Protein AF-A0A1C7MN86-F1 (afdb_monomer)

Organism: Grifola frondosa (NCBI:txid5627)

Structure (mmCIF, N/CA/C/O backbone):
data_AF-A0A1C7MN86-F1
#
_entry.id   AF-A0A1C7MN86-F1
#
loop_
_atom_site.group_PDB
_atom_site.id
_atom_site.type_symbol
_atom_site.label_atom_id
_atom_site.label_alt_id
_atom_site.label_comp_id
_atom_site.label_asym_id
_atom_site.label_entity_id
_atom_site.label_seq_id
_atom_site.pdbx_PDB_ins_code
_atom_site.Cartn_x
_atom_site.Cartn_y
_atom_site.Cartn_z
_atom_site.occupancy
_atom_site.B_iso_or_equiv
_atom_site.auth_seq_id
_atom_site.auth_comp_id
_atom_site.auth_asym_id
_atom_site.auth_atom_id
_atom_site.pdbx_PDB_model_num
ATOM 1 N N . MET A 1 1 ? 35.300 13.702 31.125 1.00 38.28 1 MET A N 1
ATOM 2 C CA . MET A 1 1 ? 36.689 13.244 31.371 1.00 38.28 1 MET A CA 1
ATOM 3 C C . MET A 1 1 ? 37.033 11.956 30.585 1.00 38.28 1 MET A C 1
ATOM 5 O O . MET A 1 1 ? 37.644 11.058 31.136 1.00 38.28 1 MET A O 1
ATOM 9 N N . LYS A 1 2 ? 36.654 11.835 29.297 1.00 46.47 2 LYS A N 1
ATOM 10 C CA . LYS A 1 2 ? 36.982 10.674 28.429 1.00 46.47 2 LYS A CA 1
ATOM 11 C C . LYS A 1 2 ? 37.126 11.098 26.952 1.00 46.47 2 LYS A C 1
ATOM 13 O O . LYS A 1 2 ? 36.452 10.560 26.087 1.00 46.47 2 LYS A O 1
ATOM 18 N N . ARG A 1 3 ? 37.905 12.152 26.672 1.00 46.62 3 ARG A N 1
ATOM 19 C CA . ARG A 1 3 ? 38.047 12.719 25.309 1.00 46.62 3 ARG A CA 1
ATOM 20 C C . ARG A 1 3 ? 39.247 12.147 24.528 1.00 46.62 3 ARG A C 1
ATOM 22 O O . ARG A 1 3 ? 39.186 12.119 23.309 1.00 46.62 3 ARG A O 1
ATOM 29 N N . ASN A 1 4 ? 40.270 11.627 25.220 1.00 52.91 4 ASN A N 1
ATOM 30 C CA . ASN A 1 4 ? 41.576 11.298 24.620 1.00 52.91 4 ASN A CA 1
ATOM 31 C C . ASN A 1 4 ? 41.920 9.799 24.547 1.00 52.91 4 ASN A C 1
ATOM 33 O O . ASN A 1 4 ? 42.971 9.458 24.022 1.00 52.91 4 ASN A O 1
ATOM 37 N N . ILE A 1 5 ? 41.032 8.900 24.989 1.00 59.12 5 ILE A N 1
ATOM 38 C CA . ILE A 1 5 ? 41.297 7.446 25.033 1.00 59.12 5 ILE A CA 1
ATOM 39 C C . ILE A 1 5 ? 41.798 6.883 23.681 1.00 59.12 5 ILE A C 1
ATOM 41 O O . ILE A 1 5 ? 42.764 6.127 23.689 1.00 59.12 5 ILE A O 1
ATOM 45 N N . PRO A 1 6 ? 41.239 7.264 22.510 1.00 55.28 6 PRO A N 1
ATOM 46 C CA . PRO A 1 6 ? 41.733 6.759 21.226 1.00 55.28 6 PRO A CA 1
ATOM 47 C C . PRO A 1 6 ? 43.134 7.275 20.864 1.00 55.28 6 PRO A C 1
ATOM 49 O O . PRO A 1 6 ? 43.928 6.537 20.294 1.00 55.28 6 PRO A O 1
ATOM 52 N N . LEU A 1 7 ? 43.450 8.528 21.209 1.00 61.56 7 LEU A N 1
ATOM 53 C CA . LEU A 1 7 ? 44.761 9.136 20.949 1.00 61.56 7 LEU A CA 1
ATOM 54 C C . LEU A 1 7 ? 45.845 8.526 21.846 1.00 61.56 7 LEU A C 1
ATOM 56 O O . LEU A 1 7 ? 46.952 8.281 21.374 1.00 61.56 7 LEU A O 1
ATOM 60 N N . ASP A 1 8 ? 45.504 8.215 23.097 1.00 61.66 8 ASP A N 1
ATOM 61 C CA . ASP A 1 8 ? 46.405 7.543 24.036 1.00 61.66 8 ASP A CA 1
ATOM 62 C C . ASP A 1 8 ? 46.703 6.097 23.589 1.00 61.66 8 ASP A C 1
ATOM 64 O O . ASP A 1 8 ? 47.846 5.645 23.664 1.00 61.66 8 ASP A O 1
ATOM 68 N N . ILE A 1 9 ? 45.707 5.391 23.035 1.00 63.12 9 ILE A N 1
ATOM 69 C CA . ILE A 1 9 ? 45.884 4.051 22.448 1.00 63.12 9 ILE A CA 1
ATOM 70 C C . ILE A 1 9 ? 46.788 4.111 21.206 1.00 63.12 9 ILE A C 1
ATOM 72 O O . ILE A 1 9 ? 47.735 3.330 21.109 1.00 63.12 9 ILE A O 1
ATOM 76 N N . ILE A 1 10 ? 46.564 5.068 20.297 1.00 63.88 10 ILE A N 1
ATOM 77 C CA . ILE A 1 10 ? 47.395 5.264 19.093 1.00 63.88 10 ILE A CA 1
ATOM 78 C C . ILE A 1 10 ? 48.851 5.578 19.470 1.00 63.88 10 ILE A C 1
ATOM 80 O O . ILE A 1 10 ? 49.771 5.003 18.887 1.00 63.88 10 ILE A O 1
ATOM 84 N N . ALA A 1 11 ? 49.067 6.428 20.482 1.00 63.31 11 ALA A N 1
ATOM 85 C CA . ALA A 1 11 ? 50.399 6.748 20.989 1.00 63.31 11 ALA A CA 1
ATOM 86 C C . ALA A 1 11 ? 51.089 5.532 21.637 1.00 63.31 11 ALA A C 1
ATOM 88 O O . ALA A 1 11 ? 52.288 5.335 21.447 1.00 63.31 11 ALA A O 1
ATOM 89 N N . SER A 1 12 ? 50.340 4.689 22.357 1.00 65.31 12 SER A N 1
ATOM 90 C CA . SER A 1 12 ? 50.879 3.480 22.999 1.00 65.31 12 SER A CA 1
ATOM 91 C C . SER A 1 12 ? 51.276 2.374 22.012 1.00 65.31 12 SER A C 1
ATOM 93 O O . SER A 1 12 ? 52.177 1.590 22.300 1.00 65.31 12 SER A O 1
ATOM 95 N N . LEU A 1 13 ? 50.638 2.333 20.838 1.00 66.25 13 LEU A N 1
ATOM 96 C CA . LEU A 1 13 ? 50.873 1.331 19.793 1.00 66.25 13 LEU A CA 1
ATOM 97 C C . LEU A 1 13 ? 51.941 1.756 18.768 1.00 66.25 13 LEU A C 1
ATOM 99 O O . LEU A 1 13 ? 52.182 1.024 17.812 1.00 66.25 13 LEU A O 1
ATOM 103 N N . ALA A 1 14 ? 52.582 2.918 18.957 1.00 63.25 14 ALA A N 1
ATOM 104 C CA . ALA A 1 14 ? 53.589 3.482 18.047 1.00 63.25 14 ALA A CA 1
ATOM 105 C C . ALA A 1 14 ? 53.114 3.608 16.579 1.00 63.25 14 ALA A C 1
ATOM 107 O O . ALA A 1 14 ? 53.903 3.500 15.640 1.00 63.25 14 ALA A O 1
ATOM 108 N N . ILE A 1 15 ? 51.816 3.846 16.382 1.00 70.56 15 ILE A N 1
ATOM 109 C CA . ILE A 1 15 ? 51.184 4.054 15.072 1.00 70.56 15 ILE A CA 1
ATOM 110 C C . ILE A 1 15 ? 51.338 5.543 14.673 1.00 70.56 15 ILE A C 1
ATOM 112 O O . ILE A 1 15 ? 51.331 6.402 15.562 1.00 70.56 15 ILE A O 1
ATOM 116 N N . PRO A 1 16 ? 51.462 5.897 13.372 1.00 66.06 16 PRO A N 1
ATOM 117 C CA . PRO A 1 16 ? 51.519 7.291 12.926 1.00 66.06 16 PRO A CA 1
ATOM 118 C C . PRO A 1 16 ? 50.356 8.126 13.476 1.00 66.06 16 PRO A C 1
ATOM 120 O O . PRO A 1 16 ? 49.197 7.723 13.398 1.00 66.06 16 PRO A O 1
ATOM 123 N N . THR A 1 17 ? 50.649 9.301 14.035 1.00 63.22 17 THR A N 1
ATOM 124 C CA . THR A 1 17 ? 49.629 10.185 14.612 1.00 63.22 17 THR A CA 1
ATOM 125 C C . THR A 1 17 ? 49.009 11.083 13.545 1.00 63.22 17 THR A C 1
ATOM 127 O O . THR A 1 17 ? 49.691 11.660 12.696 1.00 63.22 17 THR A O 1
ATOM 130 N N . SER A 1 18 ? 47.683 11.218 13.579 1.00 64.75 18 SER A N 1
ATOM 131 C CA . SER A 1 18 ? 46.963 12.112 12.671 1.00 64.75 18 SER A CA 1
ATOM 132 C C . SER A 1 18 ? 47.306 13.566 12.974 1.00 64.75 18 SER A C 1
ATOM 134 O O . SER A 1 18 ? 47.293 13.968 14.139 1.00 64.75 18 SER A O 1
ATOM 136 N N . TYR A 1 19 ? 47.535 14.383 11.948 1.00 64.94 19 TYR A N 1
ATOM 137 C CA . TYR A 1 19 ? 47.820 15.806 12.151 1.00 64.94 19 TYR A CA 1
ATOM 138 C C . TYR A 1 19 ? 46.551 16.628 12.441 1.00 64.94 19 TYR A C 1
ATOM 140 O O . TYR A 1 19 ? 46.652 17.747 12.939 1.00 64.94 19 TYR A O 1
ATOM 148 N N . ALA A 1 20 ? 45.365 16.085 12.141 1.00 56.50 20 ALA A N 1
ATOM 149 C CA . ALA A 1 20 ? 44.072 16.640 12.535 1.00 56.50 20 ALA A CA 1
ATOM 150 C C . ALA A 1 20 ? 43.094 15.504 12.869 1.00 56.50 20 ALA A C 1
ATOM 152 O O . ALA A 1 20 ? 42.980 14.552 12.098 1.00 56.50 20 ALA A O 1
ATOM 153 N N . PHE A 1 21 ? 42.397 15.611 14.004 1.00 62.12 21 PHE A N 1
ATOM 154 C CA . PHE A 1 21 ? 41.472 14.591 14.507 1.00 62.12 21 PHE A CA 1
ATOM 155 C C . PHE A 1 21 ? 40.157 15.250 14.945 1.00 62.12 21 PHE A C 1
ATOM 157 O O . PHE A 1 21 ? 40.144 16.040 15.890 1.00 62.12 21 PHE A O 1
ATOM 164 N N . ASN A 1 22 ? 39.056 14.953 14.251 1.00 56.69 22 ASN A N 1
ATOM 165 C CA . ASN A 1 22 ? 37.746 15.573 14.473 1.00 56.69 22 ASN A CA 1
ATOM 166 C C . ASN A 1 22 ? 36.737 14.576 15.058 1.00 56.69 22 ASN A C 1
ATOM 168 O O . ASN A 1 22 ? 36.563 13.474 14.539 1.00 56.69 22 ASN A O 1
ATOM 172 N N . HIS A 1 23 ? 36.020 14.990 16.106 1.00 57.91 23 HIS A N 1
ATOM 173 C CA . HIS A 1 23 ? 34.978 14.194 16.762 1.00 57.91 23 HIS A CA 1
ATOM 174 C C . HIS A 1 23 ? 33.578 14.590 16.275 1.00 57.91 23 HIS A C 1
ATOM 176 O O . HIS A 1 23 ? 33.251 15.776 16.265 1.00 57.91 23 HIS A O 1
ATOM 182 N N . HIS A 1 24 ? 32.726 13.613 15.953 1.00 49.97 24 HIS A N 1
ATOM 183 C CA . HIS A 1 24 ? 31.319 13.858 15.625 1.00 49.97 24 HIS A CA 1
ATOM 184 C C . HIS A 1 24 ? 30.425 13.583 16.846 1.00 49.97 24 HIS A C 1
ATOM 186 O O . HIS A 1 24 ? 30.365 12.455 17.344 1.00 49.97 24 HIS A O 1
ATOM 192 N N . LEU A 1 25 ? 29.737 14.617 17.335 1.00 52.88 25 LEU A N 1
ATOM 193 C CA . LEU A 1 25 ? 28.843 14.561 18.500 1.00 52.88 25 LEU A CA 1
ATOM 194 C C . LEU A 1 25 ? 27.390 14.811 18.068 1.00 52.88 25 LEU A C 1
ATOM 196 O O . LEU A 1 25 ? 27.159 15.514 17.083 1.00 52.88 25 LEU A O 1
ATOM 200 N N . ASP A 1 26 ? 26.421 14.242 18.787 1.00 52.19 26 ASP A N 1
ATOM 201 C CA . ASP A 1 26 ? 25.003 14.588 18.629 1.00 52.19 26 ASP A CA 1
ATOM 202 C C . ASP A 1 26 ? 24.590 15.802 19.489 1.00 52.19 26 ASP A C 1
ATOM 204 O O . ASP A 1 26 ? 25.378 16.322 20.281 1.00 52.19 26 ASP A O 1
ATOM 208 N N . GLN A 1 27 ? 23.338 16.255 19.340 1.00 47.81 27 GLN A N 1
ATOM 209 C CA . GLN A 1 27 ? 22.781 17.412 20.063 1.00 47.81 27 GLN A CA 1
ATOM 210 C C . GLN A 1 27 ? 22.713 17.222 21.594 1.00 47.81 27 GLN A C 1
ATOM 212 O O . GLN A 1 27 ? 22.501 18.193 22.316 1.00 47.81 27 GLN A O 1
ATOM 217 N N . SER A 1 28 ? 22.924 16.001 22.096 1.00 44.25 28 SER A N 1
ATOM 218 C CA . SER A 1 28 ? 23.012 15.661 23.523 1.00 44.25 28 SER A CA 1
ATOM 219 C C . SER A 1 28 ? 24.455 15.462 24.018 1.00 44.25 28 SER A C 1
ATOM 221 O O . SER A 1 28 ? 24.675 15.184 25.197 1.00 44.25 28 SER A O 1
ATOM 223 N N . GLY A 1 29 ? 25.454 15.639 23.144 1.00 48.19 29 GLY A N 1
ATOM 224 C CA . GLY A 1 29 ? 26.877 15.564 23.481 1.00 48.19 29 GLY A CA 1
ATOM 225 C C . GLY A 1 29 ? 27.470 14.150 23.501 1.00 48.19 29 GLY A C 1
ATOM 226 O O . GLY A 1 29 ? 28.585 13.985 24.001 1.00 48.19 29 GLY A O 1
ATOM 227 N N . GLN A 1 30 ? 26.780 13.135 22.961 1.00 48.50 30 GLN A N 1
ATOM 228 C CA . GLN A 1 30 ? 27.327 11.777 22.812 1.00 48.50 30 GLN A CA 1
ATOM 229 C C . GLN A 1 30 ? 28.004 11.561 21.448 1.00 48.50 30 GLN A C 1
ATOM 231 O O . GLN A 1 30 ? 27.544 12.051 20.417 1.00 48.50 30 GLN A O 1
ATOM 236 N N . LEU A 1 31 ? 29.117 10.814 21.446 1.00 44.16 31 LEU A N 1
ATOM 237 C CA . LEU A 1 31 ? 29.912 10.494 20.254 1.00 44.16 31 LEU A CA 1
ATOM 238 C C . LEU A 1 31 ? 29.203 9.410 19.428 1.00 44.16 31 LEU A C 1
ATOM 240 O O . LEU A 1 31 ? 29.088 8.276 19.883 1.00 44.16 31 LEU A O 1
ATOM 244 N N . ARG A 1 32 ? 28.714 9.755 18.230 1.00 40.31 32 ARG A N 1
ATOM 245 C CA . ARG A 1 32 ? 27.885 8.853 17.400 1.00 40.31 32 ARG A CA 1
ATOM 246 C C . ARG A 1 32 ? 28.614 8.173 16.236 1.00 40.31 32 ARG A C 1
ATOM 248 O O . ARG A 1 32 ? 27.997 7.362 15.554 1.00 40.31 32 ARG A O 1
ATOM 255 N N . GLY A 1 33 ? 29.889 8.468 15.981 1.00 47.34 33 GLY A N 1
ATOM 256 C CA . GLY A 1 33 ? 30.587 7.894 14.826 1.00 47.34 33 GLY A CA 1
ATOM 257 C C . GLY A 1 33 ? 32.102 8.071 14.827 1.00 47.34 33 GLY A C 1
ATOM 258 O O . GLY A 1 33 ? 32.646 8.842 15.622 1.00 47.34 33 GLY A O 1
ATOM 259 N N . LEU A 1 34 ? 32.755 7.316 13.931 1.00 43.94 34 LEU A N 1
ATOM 260 C CA . LEU A 1 34 ? 34.209 7.243 13.759 1.00 43.94 34 LEU A CA 1
ATOM 261 C C . LEU A 1 34 ? 34.826 8.651 13.625 1.00 43.94 34 LEU A C 1
ATOM 263 O O . LEU A 1 34 ? 34.360 9.436 12.796 1.00 43.94 34 LEU A O 1
ATOM 267 N N . PRO A 1 35 ? 35.856 8.988 14.421 1.00 54.44 35 PRO A N 1
ATOM 268 C CA . PRO A 1 35 ? 36.572 10.249 14.277 1.00 54.44 35 PRO A CA 1
ATOM 269 C C . PRO A 1 35 ? 37.238 10.344 12.900 1.00 54.44 35 PRO A C 1
ATOM 271 O O . PRO A 1 35 ? 37.835 9.373 12.436 1.00 54.44 35 PRO A O 1
ATOM 274 N N . PHE A 1 36 ? 37.186 11.514 12.262 1.00 51.69 36 PHE A N 1
ATOM 275 C CA . PHE A 1 36 ? 37.960 11.754 11.042 1.00 51.69 36 PHE A CA 1
ATOM 276 C C . PHE A 1 36 ? 39.389 12.133 11.421 1.00 51.69 36 PHE A C 1
ATOM 278 O O . PHE A 1 36 ? 39.609 13.152 12.078 1.00 51.69 36 PHE A O 1
ATOM 285 N N . ALA A 1 37 ? 40.340 11.301 11.005 1.00 60.47 37 ALA A N 1
ATOM 286 C CA . ALA A 1 37 ? 41.764 11.449 11.258 1.00 60.47 37 ALA A CA 1
ATOM 287 C C . ALA A 1 37 ? 42.483 11.716 9.930 1.00 60.47 37 ALA A C 1
ATOM 289 O O . ALA A 1 37 ? 42.483 10.862 9.046 1.00 60.47 37 ALA A O 1
ATOM 290 N N . ASN A 1 38 ? 43.079 12.897 9.774 1.00 61.38 38 ASN A N 1
ATOM 291 C CA . ASN A 1 38 ? 43.849 13.235 8.580 1.00 61.38 38 ASN A CA 1
ATOM 292 C C . ASN A 1 38 ? 45.327 12.900 8.798 1.00 61.38 38 ASN A C 1
ATOM 294 O O . ASN A 1 38 ? 45.939 13.340 9.777 1.00 61.38 38 ASN A O 1
ATOM 298 N N . PHE A 1 39 ? 45.909 12.165 7.853 1.00 71.81 39 PHE A N 1
ATOM 299 C CA . PHE A 1 39 ? 47.326 11.805 7.829 1.00 71.81 39 PHE A CA 1
ATOM 300 C C . PHE A 1 39 ? 48.022 12.493 6.654 1.00 71.81 39 PHE A C 1
ATOM 302 O O . PHE A 1 39 ? 47.384 12.871 5.672 1.00 71.81 39 PHE A O 1
ATOM 309 N N . ARG A 1 40 ? 49.334 12.719 6.768 1.00 68.94 40 ARG A N 1
ATOM 310 C CA . ARG A 1 40 ? 50.094 13.452 5.741 1.00 68.94 40 ARG A CA 1
ATOM 311 C C . ARG A 1 40 ? 50.374 12.610 4.496 1.00 68.94 40 ARG A C 1
ATOM 313 O O . ARG A 1 40 ? 50.592 13.181 3.432 1.00 68.94 40 ARG A O 1
ATOM 320 N N . GLN A 1 41 ? 50.379 11.284 4.622 1.00 71.56 41 GLN A N 1
ATOM 321 C CA . GLN A 1 41 ? 50.615 10.350 3.525 1.00 71.56 41 GLN A CA 1
ATOM 322 C C . GLN A 1 41 ? 49.556 9.240 3.522 1.00 71.56 41 GLN A C 1
ATOM 324 O O . GLN A 1 41 ? 49.055 8.833 4.570 1.00 71.56 41 GLN A O 1
ATOM 329 N N . ALA A 1 42 ? 49.223 8.727 2.334 1.00 66.56 42 ALA A N 1
ATOM 330 C CA . ALA A 1 42 ? 48.253 7.639 2.185 1.00 66.56 42 ALA A CA 1
ATOM 331 C C . ALA A 1 42 ? 48.724 6.343 2.878 1.00 66.56 42 ALA A C 1
ATOM 333 O O . ALA A 1 42 ? 47.925 5.675 3.526 1.00 66.56 42 ALA A O 1
ATOM 334 N N . ALA A 1 43 ? 50.031 6.056 2.841 1.00 71.62 43 ALA A N 1
ATOM 335 C CA . ALA A 1 43 ? 50.623 4.882 3.486 1.00 71.62 43 ALA A CA 1
ATOM 336 C C . ALA A 1 43 ? 50.437 4.868 5.016 1.00 71.62 43 ALA A C 1
ATOM 338 O O . ALA A 1 43 ? 50.209 3.811 5.600 1.00 71.62 43 ALA A O 1
ATOM 339 N N . ASP A 1 44 ? 50.467 6.041 5.659 1.00 70.81 44 ASP A N 1
ATOM 340 C CA . ASP A 1 44 ? 50.211 6.166 7.099 1.00 70.81 44 ASP A CA 1
ATOM 341 C C . ASP A 1 44 ? 48.757 5.814 7.428 1.00 70.81 44 ASP A C 1
ATOM 343 O O . ASP A 1 44 ? 48.479 5.181 8.444 1.00 70.81 44 ASP A O 1
ATOM 347 N N . THR A 1 45 ? 47.830 6.183 6.539 1.00 66.94 45 THR A N 1
ATOM 348 C CA . THR A 1 45 ? 46.399 5.889 6.697 1.00 66.94 45 THR A CA 1
ATOM 349 C C . THR A 1 45 ? 46.152 4.386 6.613 1.00 66.94 45 THR A C 1
ATOM 351 O O . THR A 1 45 ? 45.472 3.832 7.473 1.00 66.94 45 THR A O 1
ATOM 354 N N . ASP A 1 46 ? 46.760 3.707 5.637 1.00 64.25 46 ASP A N 1
ATOM 355 C CA . ASP A 1 46 ? 46.633 2.255 5.478 1.00 64.25 46 ASP A CA 1
ATOM 356 C C . ASP A 1 46 ? 47.248 1.489 6.659 1.00 64.25 46 ASP A C 1
ATOM 358 O O . ASP A 1 46 ? 46.655 0.525 7.147 1.00 64.25 46 ASP A O 1
ATOM 362 N N . ALA A 1 47 ? 48.394 1.946 7.178 1.00 68.31 47 ALA A N 1
ATOM 363 C CA . ALA A 1 47 ? 49.031 1.355 8.354 1.00 68.31 47 ALA A CA 1
ATOM 364 C C . ALA A 1 47 ? 48.171 1.507 9.622 1.00 68.31 47 ALA A C 1
ATOM 366 O O . ALA A 1 47 ? 48.025 0.557 10.393 1.00 68.31 47 ALA A O 1
ATOM 367 N N . VAL A 1 48 ? 47.558 2.680 9.820 1.00 66.56 48 VAL A N 1
ATOM 368 C CA . VAL A 1 48 ? 46.652 2.950 10.948 1.00 66.56 48 VAL A CA 1
ATOM 369 C C . VAL A 1 48 ? 45.382 2.104 10.843 1.00 66.56 48 VAL A C 1
ATOM 371 O O . VAL A 1 48 ? 44.967 1.494 11.829 1.00 66.56 48 VAL A O 1
ATOM 374 N N . VAL A 1 49 ? 44.773 2.036 9.656 1.00 64.00 49 VAL A N 1
ATOM 375 C CA . VAL A 1 49 ? 43.558 1.244 9.416 1.00 64.00 49 VAL A CA 1
ATOM 376 C C . VAL A 1 49 ? 43.835 -0.239 9.632 1.00 64.00 49 VAL A C 1
ATOM 378 O O . VAL A 1 49 ? 43.043 -0.900 10.297 1.00 64.00 49 VAL A O 1
ATOM 381 N N . ALA A 1 50 ? 44.961 -0.761 9.143 1.00 66.75 50 ALA A N 1
ATOM 382 C CA . ALA A 1 50 ? 45.340 -2.157 9.343 1.00 66.75 50 ALA A CA 1
ATOM 383 C C . ALA A 1 50 ? 45.578 -2.502 10.824 1.00 66.75 50 ALA A C 1
ATOM 385 O O . ALA A 1 50 ? 45.227 -3.599 11.253 1.00 66.75 50 ALA A O 1
ATOM 386 N N . ALA A 1 51 ? 46.142 -1.575 11.603 1.00 63.00 51 ALA A N 1
ATOM 387 C CA . ALA A 1 51 ? 46.466 -1.798 13.010 1.00 63.00 51 ALA A CA 1
ATOM 388 C C . ALA A 1 51 ? 45.271 -1.615 13.966 1.00 63.00 51 ALA A C 1
ATOM 390 O O . ALA A 1 51 ? 45.217 -2.271 15.004 1.00 63.00 51 ALA A O 1
ATOM 391 N N . LEU A 1 52 ? 44.313 -0.740 13.637 1.00 60.19 52 LEU A N 1
ATOM 392 C CA . LEU A 1 52 ? 43.154 -0.443 14.493 1.00 60.19 52 LEU A CA 1
ATOM 393 C C . LEU A 1 52 ? 41.887 -1.229 14.127 1.00 60.19 52 LEU A C 1
ATOM 395 O O . LEU A 1 52 ? 40.935 -1.239 14.911 1.00 60.19 52 LEU A O 1
ATOM 399 N N . ASN A 1 53 ? 41.840 -1.889 12.964 1.00 50.09 53 ASN A N 1
ATOM 400 C CA . ASN A 1 53 ? 40.671 -2.678 12.577 1.00 50.09 53 ASN A CA 1
ATOM 401 C C . ASN A 1 53 ? 40.457 -3.847 13.553 1.00 50.09 53 ASN A C 1
ATOM 403 O O . ASN A 1 53 ? 41.289 -4.746 13.649 1.00 50.09 53 ASN A O 1
ATOM 407 N N . GLY A 1 54 ? 39.325 -3.846 14.259 1.00 50.31 54 GLY A N 1
ATOM 408 C CA . GLY A 1 54 ? 38.974 -4.880 15.239 1.00 50.31 54 GLY A CA 1
ATOM 409 C C . GLY A 1 54 ? 39.417 -4.607 16.683 1.00 50.31 54 GLY A C 1
ATOM 410 O O . GLY A 1 54 ? 39.198 -5.465 17.534 1.00 50.31 54 GLY A O 1
ATOM 411 N N . PHE A 1 55 ? 39.996 -3.438 16.988 1.00 47.59 55 PHE A N 1
ATOM 412 C CA . PHE A 1 55 ? 40.299 -3.036 18.367 1.00 47.59 55 PHE A CA 1
ATOM 413 C C . PHE A 1 55 ? 39.072 -2.427 19.064 1.00 47.59 55 PHE A C 1
ATOM 415 O O . PHE A 1 55 ? 38.481 -1.461 18.582 1.00 47.59 55 PHE A O 1
ATOM 422 N N . ASP A 1 56 ? 38.705 -2.978 20.222 1.00 47.69 56 ASP A N 1
ATOM 423 C CA . ASP A 1 56 ? 37.556 -2.531 21.011 1.00 47.69 56 ASP A CA 1
ATOM 424 C C . ASP A 1 56 ? 37.958 -1.394 21.969 1.00 47.69 56 ASP A C 1
ATOM 426 O O . ASP A 1 56 ? 38.831 -1.556 22.825 1.00 47.69 56 ASP A O 1
ATOM 430 N N . VAL A 1 57 ? 37.352 -0.213 21.818 1.00 48.59 57 VAL A N 1
ATOM 431 C CA . VAL A 1 57 ? 37.716 1.003 22.583 1.00 48.59 57 VAL A CA 1
ATOM 432 C C . VAL A 1 57 ? 37.042 1.029 23.964 1.00 48.59 57 VAL A C 1
ATOM 434 O O . VAL A 1 57 ? 37.384 1.847 24.821 1.00 48.59 57 VAL A O 1
ATOM 437 N N . TYR A 1 58 ? 36.124 0.099 24.230 1.00 41.31 58 TYR A N 1
ATOM 438 C CA . TYR A 1 58 ? 35.480 -0.052 25.527 1.00 41.31 58 TYR A CA 1
ATOM 439 C C . TYR A 1 58 ? 35.575 -1.503 25.989 1.00 41.31 58 TYR A C 1
ATOM 441 O O . TYR A 1 58 ? 34.739 -2.331 25.655 1.00 41.31 58 TYR A O 1
ATOM 449 N N . GLN A 1 59 ? 36.572 -1.809 26.822 1.00 37.94 59 GLN A N 1
ATOM 450 C CA . GLN A 1 59 ? 36.559 -3.041 27.608 1.00 37.94 59 GLN A CA 1
ATOM 451 C C . GLN A 1 59 ? 35.280 -3.082 28.455 1.00 37.94 59 GLN A C 1
ATOM 453 O O . GLN A 1 59 ? 35.208 -2.396 29.474 1.00 37.94 59 GLN A O 1
ATOM 458 N N . ASN A 1 60 ? 34.277 -3.853 28.026 1.00 27.44 60 ASN A N 1
ATOM 459 C CA . ASN A 1 60 ? 33.358 -4.579 28.900 1.00 27.44 60 ASN A CA 1
ATOM 460 C C . ASN A 1 60 ? 32.476 -5.572 28.120 1.00 27.44 60 ASN A C 1
ATOM 462 O O . ASN A 1 60 ? 31.630 -5.185 27.325 1.00 27.44 60 ASN A O 1
ATOM 466 N N . GLN A 1 61 ? 32.618 -6.836 28.526 1.00 28.69 61 GLN A N 1
ATOM 467 C CA . GLN A 1 61 ? 31.709 -7.978 28.371 1.00 28.69 61 GLN A CA 1
ATOM 468 C C . GLN A 1 61 ? 31.773 -8.837 27.092 1.00 28.69 61 GLN A C 1
ATOM 470 O O . GLN A 1 61 ? 31.460 -8.452 25.974 1.00 28.69 61 GLN A O 1
ATOM 475 N N . GLN A 1 62 ? 32.168 -10.079 27.380 1.00 29.64 62 GLN A N 1
ATOM 476 C CA . GLN A 1 62 ? 32.135 -11.322 26.620 1.00 29.64 62 GLN A CA 1
ATOM 477 C C . GLN A 1 62 ? 30.920 -11.505 25.684 1.00 29.64 62 GLN A C 1
ATOM 479 O O . GLN A 1 62 ? 29.780 -11.313 26.085 1.00 29.64 62 GLN A O 1
ATOM 484 N N . HIS A 1 63 ? 31.204 -12.002 24.473 1.00 32.56 63 HIS A N 1
ATOM 485 C CA . HIS A 1 63 ? 30.369 -12.897 23.652 1.00 32.56 63 HIS A CA 1
ATOM 486 C C . HIS A 1 63 ? 28.843 -12.663 23.620 1.00 32.56 63 HIS A C 1
ATOM 488 O O . HIS A 1 63 ? 28.094 -13.558 23.988 1.00 32.56 63 HIS A O 1
ATOM 494 N N . SER A 1 64 ? 28.376 -11.532 23.075 1.00 35.34 64 SER A N 1
ATOM 495 C CA . SER A 1 64 ? 27.050 -11.422 22.421 1.00 35.34 64 SER A CA 1
ATOM 496 C C . SER A 1 64 ? 26.764 -9.983 21.973 1.00 35.34 64 SER A C 1
ATOM 498 O O . SER A 1 64 ? 26.327 -9.190 22.798 1.00 35.34 64 SER A O 1
ATOM 500 N N . ALA A 1 65 ? 26.964 -9.622 20.695 1.00 32.41 65 ALA A N 1
ATOM 501 C CA . ALA A 1 65 ? 26.409 -8.370 20.147 1.00 32.41 65 ALA A CA 1
ATOM 502 C C . ALA A 1 65 ? 26.461 -8.281 18.605 1.00 32.41 65 ALA A C 1
ATOM 504 O O . ALA A 1 65 ? 27.237 -7.521 18.035 1.00 32.41 65 ALA A O 1
ATOM 505 N N . LEU A 1 66 ? 25.564 -8.984 17.914 1.00 34.06 66 LEU A N 1
ATOM 506 C CA . LEU A 1 66 ? 24.887 -8.385 16.758 1.00 34.06 66 LEU A CA 1
ATOM 507 C C . LEU A 1 66 ? 23.467 -8.099 17.242 1.00 34.06 66 LEU A C 1
ATOM 509 O O . LEU A 1 66 ? 22.674 -9.016 17.436 1.00 34.06 66 LEU A O 1
ATOM 513 N N . GLN A 1 67 ? 23.174 -6.835 17.549 1.00 38.78 67 GLN A N 1
ATOM 514 C CA . GLN A 1 67 ? 21.829 -6.432 17.946 1.00 38.78 67 GLN A CA 1
ATOM 515 C C . GLN A 1 67 ? 20.891 -6.634 16.747 1.00 38.78 67 GLN A C 1
ATOM 517 O O . GLN A 1 67 ? 21.010 -5.964 15.723 1.00 38.78 67 GLN A O 1
ATOM 522 N N . ILE A 1 68 ? 19.946 -7.558 16.912 1.00 42.06 68 ILE A N 1
ATOM 523 C CA . ILE A 1 68 ? 18.926 -8.009 15.950 1.00 42.06 68 ILE A CA 1
ATOM 524 C C . ILE A 1 68 ? 18.235 -6.866 15.154 1.00 42.06 68 ILE A C 1
ATOM 526 O O . ILE A 1 68 ? 18.004 -7.051 13.960 1.00 42.06 68 ILE A O 1
ATOM 530 N N . PRO A 1 69 ? 17.994 -5.647 15.692 1.00 38.03 69 PRO A N 1
ATOM 531 C CA . PRO A 1 69 ? 17.435 -4.536 14.907 1.00 38.03 69 PRO A CA 1
ATOM 532 C C . PRO A 1 69 ? 18.331 -4.010 13.769 1.00 38.03 69 PRO A C 1
ATOM 534 O O . PRO A 1 69 ? 17.841 -3.293 12.898 1.00 38.03 69 PRO A O 1
ATOM 537 N N . GLN A 1 70 ? 19.634 -4.320 13.763 1.00 38.12 70 GLN A N 1
ATOM 538 C CA . GLN A 1 70 ? 20.597 -3.823 12.767 1.00 38.12 70 GLN A CA 1
ATOM 539 C C . GLN A 1 70 ? 20.873 -4.805 11.613 1.00 38.12 70 GLN A C 1
ATOM 541 O O . GLN A 1 70 ? 21.487 -4.413 10.620 1.00 38.12 70 GLN A O 1
ATOM 546 N N . MET A 1 71 ? 20.403 -6.055 11.689 1.00 42.50 71 MET A N 1
ATOM 547 C CA . MET A 1 71 ? 20.587 -7.046 10.616 1.00 42.50 71 MET A CA 1
ATOM 548 C C . MET A 1 71 ? 19.840 -6.702 9.308 1.00 42.50 71 MET A C 1
ATOM 550 O O . MET A 1 71 ? 20.474 -6.745 8.250 1.00 42.50 71 MET A O 1
ATOM 554 N N . PRO A 1 72 ? 18.550 -6.301 9.323 1.00 42.91 72 PRO A N 1
ATOM 555 C CA . PRO A 1 72 ? 17.817 -5.974 8.094 1.00 42.91 72 PRO A CA 1
ATOM 556 C C . PRO A 1 72 ? 18.452 -4.842 7.249 1.00 42.91 72 PRO A C 1
ATOM 558 O O . PRO A 1 72 ? 18.646 -5.035 6.042 1.00 42.91 72 PRO A O 1
ATOM 561 N N . PRO A 1 73 ? 18.867 -3.686 7.822 1.00 43.53 73 PRO A N 1
ATOM 562 C CA . PRO A 1 73 ? 19.466 -2.609 7.032 1.00 43.53 73 PRO A CA 1
ATOM 563 C C . PRO A 1 73 ? 20.874 -2.928 6.499 1.00 43.53 73 PRO A C 1
ATOM 565 O O . PRO A 1 73 ? 21.276 -2.324 5.507 1.00 43.53 73 PRO A O 1
ATOM 568 N N . MET A 1 74 ? 21.614 -3.884 7.082 1.00 47.75 74 MET A N 1
ATOM 569 C CA . MET A 1 74 ? 22.908 -4.335 6.537 1.00 47.75 74 MET A CA 1
ATOM 570 C C . MET A 1 74 ? 22.773 -5.372 5.411 1.00 47.75 74 MET A C 1
ATOM 572 O O . MET A 1 74 ? 23.647 -5.457 4.548 1.00 47.75 74 MET A O 1
ATOM 576 N N . LEU A 1 75 ? 21.680 -6.138 5.366 1.00 50.00 75 LEU A N 1
ATOM 577 C CA . LEU A 1 75 ? 21.442 -7.175 4.351 1.00 50.00 75 LEU A CA 1
ATOM 578 C C . LEU A 1 75 ? 20.754 -6.631 3.085 1.00 50.00 75 LEU A C 1
ATOM 580 O O . LEU A 1 75 ? 21.001 -7.120 1.982 1.00 50.00 75 LEU A O 1
ATOM 584 N N . THR A 1 76 ? 19.981 -5.547 3.203 1.00 51.72 76 THR A N 1
ATOM 585 C CA . THR A 1 76 ? 19.310 -4.898 2.057 1.00 51.72 76 THR A CA 1
ATOM 586 C C . THR A 1 76 ? 20.283 -4.423 0.949 1.00 51.72 76 THR A C 1
ATOM 588 O O . THR A 1 76 ? 19.992 -4.622 -0.235 1.00 51.72 76 THR A O 1
ATOM 591 N N . PRO A 1 77 ? 21.463 -3.840 1.261 1.00 50.56 77 PRO A N 1
ATOM 592 C CA . PRO A 1 77 ? 22.481 -3.507 0.260 1.00 50.56 77 PRO A CA 1
ATOM 593 C C . PRO A 1 77 ? 23.027 -4.731 -0.483 1.00 50.56 77 PRO A C 1
ATOM 595 O O . PRO A 1 77 ? 23.251 -4.654 -1.690 1.00 50.56 77 PRO A O 1
ATOM 598 N N . HIS A 1 78 ? 23.185 -5.871 0.202 1.00 52.72 78 HIS A N 1
ATOM 599 C CA . HIS A 1 78 ? 23.679 -7.108 -0.410 1.00 52.72 78 HIS A CA 1
ATOM 600 C C . HIS A 1 78 ? 22.729 -7.597 -1.512 1.00 52.72 78 HIS A C 1
ATOM 602 O O . HIS A 1 78 ? 23.194 -8.016 -2.566 1.00 52.72 78 HIS A O 1
ATOM 608 N N . LEU A 1 79 ? 21.409 -7.451 -1.337 1.00 51.81 79 LEU A N 1
ATOM 609 C CA . LEU A 1 79 ? 20.417 -7.787 -2.370 1.00 51.81 79 LEU A CA 1
ATOM 610 C C . LEU A 1 79 ? 20.575 -6.937 -3.644 1.00 51.81 79 LEU A C 1
ATOM 612 O O . LEU A 1 79 ? 20.442 -7.466 -4.745 1.00 51.81 79 LEU A O 1
ATOM 616 N N . ARG A 1 80 ? 20.895 -5.640 -3.512 1.00 59.84 80 ARG A N 1
ATOM 617 C CA . ARG A 1 80 ? 21.128 -4.741 -4.663 1.00 59.84 80 ARG A CA 1
ATOM 618 C C . ARG A 1 80 ? 22.448 -5.036 -5.370 1.00 59.84 80 ARG A C 1
ATOM 620 O O . ARG A 1 80 ? 22.504 -5.005 -6.594 1.00 59.84 80 ARG A O 1
ATOM 627 N N . VAL A 1 81 ? 23.497 -5.336 -4.606 1.00 62.34 81 VAL A N 1
ATOM 628 C CA . VAL A 1 81 ? 24.814 -5.694 -5.152 1.00 62.34 81 VAL A CA 1
ATOM 629 C C . VAL A 1 81 ? 24.742 -7.025 -5.904 1.00 62.34 81 VAL A C 1
ATOM 631 O O . VAL A 1 81 ? 25.237 -7.117 -7.021 1.00 62.34 81 VAL A O 1
ATOM 634 N N . LEU A 1 82 ? 24.062 -8.028 -5.344 1.00 63.00 82 LEU A N 1
ATOM 635 C CA . LEU A 1 82 ? 23.890 -9.338 -5.977 1.00 63.00 82 LEU A CA 1
ATOM 636 C C . LEU A 1 82 ? 23.079 -9.271 -7.276 1.00 63.00 82 LEU A C 1
ATOM 638 O O . LEU A 1 82 ? 23.397 -9.994 -8.211 1.00 63.00 82 LEU A O 1
ATOM 642 N N . TYR A 1 83 ? 22.080 -8.386 -7.356 1.00 63.03 83 TYR A N 1
ATOM 643 C CA . TYR A 1 83 ? 21.318 -8.171 -8.590 1.00 63.03 83 TYR A CA 1
ATOM 644 C C . TYR A 1 83 ? 22.173 -7.568 -9.717 1.00 63.03 83 TYR A C 1
ATOM 646 O O . TYR A 1 83 ? 21.975 -7.893 -10.880 1.00 63.03 83 TYR A O 1
ATOM 654 N N . ASN A 1 84 ? 23.140 -6.710 -9.379 1.00 69.56 84 ASN A N 1
ATOM 655 C CA . ASN A 1 84 ? 23.978 -6.028 -10.369 1.00 69.56 84 ASN A CA 1
ATOM 656 C C . ASN A 1 84 ? 25.197 -6.849 -10.825 1.00 69.56 84 ASN A C 1
ATOM 658 O O . ASN A 1 84 ? 25.775 -6.531 -11.861 1.00 69.56 84 ASN A O 1
ATOM 662 N N . LEU A 1 85 ? 25.634 -7.842 -10.042 1.00 70.75 85 LEU A N 1
ATOM 663 C CA . LEU A 1 85 ? 26.862 -8.603 -10.309 1.00 70.75 85 LEU A CA 1
ATOM 664 C C . LEU A 1 85 ? 26.655 -9.858 -11.175 1.00 70.75 85 LEU A C 1
ATOM 666 O O . LEU A 1 85 ? 27.640 -10.338 -11.728 1.00 70.75 85 LEU A O 1
ATOM 670 N N . ASP A 1 86 ? 25.424 -10.368 -11.289 1.00 73.69 86 ASP A N 1
ATOM 671 C CA . ASP A 1 86 ? 25.022 -11.521 -12.120 1.00 73.69 86 ASP A CA 1
ATOM 672 C C . ASP A 1 86 ? 26.068 -12.670 -12.124 1.00 73.69 86 ASP A C 1
ATOM 674 O O . ASP A 1 86 ? 26.344 -13.259 -11.071 1.00 73.69 86 ASP A O 1
ATOM 678 N N . ASP A 1 87 ? 26.741 -12.926 -13.252 1.00 72.75 87 ASP A N 1
ATOM 679 C CA . ASP A 1 87 ? 27.740 -13.996 -13.420 1.00 72.75 87 ASP A CA 1
ATOM 680 C C . ASP A 1 87 ? 28.987 -13.875 -12.511 1.00 72.75 87 ASP A C 1
ATOM 682 O O . ASP A 1 87 ? 29.644 -14.875 -12.198 1.00 72.75 87 ASP A O 1
ATOM 686 N N . LEU A 1 88 ? 29.334 -12.672 -12.032 1.00 78.19 88 LEU A N 1
ATOM 687 C CA . LEU A 1 88 ? 30.532 -12.435 -11.204 1.00 78.19 88 LEU A CA 1
ATOM 688 C C . LEU A 1 88 ? 30.409 -13.021 -9.786 1.00 78.19 88 LEU A C 1
ATOM 690 O O . LEU A 1 88 ? 31.405 -13.120 -9.063 1.00 78.19 88 LEU A O 1
ATOM 694 N N . VAL A 1 89 ? 29.206 -13.430 -9.371 1.00 79.88 89 VAL A N 1
ATOM 695 C CA . VAL A 1 89 ? 28.943 -13.977 -8.030 1.00 79.88 89 VAL A CA 1
ATOM 696 C C . VAL A 1 89 ? 29.484 -15.407 -7.875 1.00 79.88 89 VAL A C 1
ATOM 698 O O . VAL A 1 89 ? 29.754 -15.840 -6.751 1.00 79.88 89 VAL A O 1
ATOM 701 N N . GLY A 1 90 ? 29.716 -16.132 -8.977 1.00 77.88 90 GLY A N 1
ATOM 702 C CA . GLY A 1 90 ? 30.078 -17.557 -9.005 1.00 77.88 90 GLY A CA 1
ATOM 703 C C . GLY A 1 90 ? 31.128 -18.003 -7.968 1.00 77.88 90 GLY A C 1
ATOM 704 O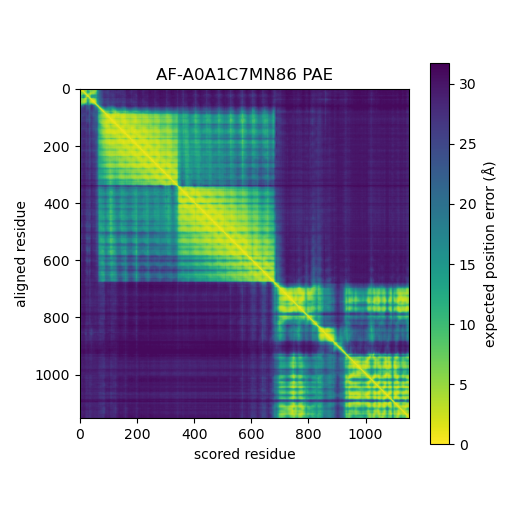 O . GLY A 1 90 ? 30.831 -18.885 -7.154 1.00 77.88 90 GLY A O 1
ATOM 705 N N . PRO A 1 91 ? 32.333 -17.404 -7.910 1.00 83.69 91 PRO A N 1
ATOM 706 C CA . PRO A 1 91 ? 33.382 -17.804 -6.961 1.00 83.69 91 PRO A CA 1
ATOM 707 C C . PRO A 1 91 ? 33.025 -17.577 -5.483 1.00 83.69 91 PRO A C 1
ATOM 709 O O . PRO A 1 91 ? 33.605 -18.204 -4.593 1.00 83.69 91 PRO A O 1
ATOM 712 N N . TYR A 1 92 ? 32.078 -16.680 -5.202 1.00 85.00 92 TYR A N 1
ATOM 713 C CA . TYR A 1 92 ? 31.716 -16.259 -3.849 1.00 85.00 92 TYR A CA 1
ATOM 714 C C . TYR A 1 92 ? 30.492 -16.992 -3.295 1.00 85.00 92 TYR A C 1
ATOM 716 O O . TYR A 1 92 ? 30.279 -16.952 -2.084 1.00 85.00 92 TYR A O 1
ATOM 724 N N . VAL A 1 93 ? 29.736 -17.717 -4.130 1.00 85.50 93 VAL A N 1
ATOM 725 C CA . VAL A 1 93 ? 28.500 -18.422 -3.738 1.00 85.50 93 VAL A CA 1
ATOM 726 C C . VAL A 1 93 ? 28.690 -19.277 -2.485 1.00 85.50 93 VAL A C 1
ATOM 728 O O . VAL A 1 93 ? 27.907 -19.154 -1.548 1.00 85.50 93 VAL A O 1
ATOM 731 N N . ARG A 1 94 ? 29.764 -20.078 -2.401 1.00 87.81 94 ARG A N 1
ATOM 732 C CA . ARG A 1 94 ? 30.046 -20.898 -1.207 1.00 87.81 94 ARG A CA 1
ATOM 733 C C . ARG A 1 94 ? 30.205 -20.045 0.055 1.00 87.81 94 ARG A C 1
ATOM 735 O O . ARG A 1 94 ? 29.649 -20.384 1.093 1.00 87.81 94 ARG A O 1
ATOM 742 N N . LYS A 1 95 ? 30.954 -18.942 -0.028 1.00 86.06 95 LYS A N 1
ATOM 743 C CA . LYS A 1 95 ? 31.196 -18.055 1.121 1.00 86.06 95 LYS A CA 1
ATOM 744 C C . LYS A 1 95 ? 29.902 -17.400 1.588 1.00 86.06 95 LYS A C 1
ATOM 746 O O . LYS A 1 95 ? 29.671 -17.317 2.787 1.00 86.06 95 LYS A O 1
ATOM 751 N N . VAL A 1 96 ? 29.055 -16.979 0.649 1.00 86.00 96 VAL A N 1
ATOM 752 C CA . VAL A 1 96 ? 27.773 -16.358 0.990 1.00 86.00 96 VAL A CA 1
ATOM 753 C C . VAL A 1 96 ? 26.808 -17.383 1.584 1.00 86.00 96 VAL A C 1
ATOM 755 O O . VAL A 1 96 ? 26.200 -17.105 2.612 1.00 86.00 96 VAL A O 1
ATOM 758 N N . LEU A 1 97 ? 26.712 -18.588 1.014 1.00 87.31 97 LEU A N 1
ATOM 759 C CA . LEU A 1 97 ? 25.848 -19.644 1.550 1.00 87.31 97 LEU A CA 1
ATOM 760 C C . LEU A 1 97 ? 26.208 -20.009 2.992 1.00 87.31 97 LEU A C 1
ATOM 762 O O . LEU A 1 97 ? 25.317 -20.046 3.827 1.00 87.31 97 LEU A O 1
ATOM 766 N N . VAL A 1 98 ? 27.492 -20.170 3.324 1.00 87.19 98 VAL A N 1
ATOM 767 C CA . VAL A 1 98 ? 27.919 -20.494 4.701 1.00 87.19 98 VAL A CA 1
ATOM 768 C C . VAL A 1 98 ? 27.481 -19.429 5.720 1.00 87.19 98 VAL A C 1
ATOM 770 O O . VAL A 1 98 ? 27.175 -19.766 6.860 1.00 87.19 98 VAL A O 1
ATOM 773 N N . VAL A 1 99 ? 27.412 -18.156 5.317 1.00 86.00 99 VAL A N 1
ATOM 774 C CA . VAL A 1 99 ? 26.978 -17.046 6.184 1.00 86.00 99 VAL A CA 1
ATOM 775 C C . VAL A 1 99 ? 25.451 -16.963 6.287 1.00 86.00 99 VAL A C 1
ATOM 777 O O . VAL A 1 99 ? 24.922 -16.656 7.352 1.00 86.00 99 VAL A O 1
ATOM 780 N N . ILE A 1 100 ? 24.735 -17.226 5.190 1.00 89.12 100 ILE A N 1
ATOM 781 C CA . ILE A 1 100 ? 23.286 -16.989 5.087 1.00 89.12 100 ILE A CA 1
ATOM 782 C C . ILE A 1 100 ? 22.451 -18.224 5.452 1.00 89.12 100 ILE A C 1
ATOM 784 O O . ILE A 1 100 ? 21.344 -18.085 5.967 1.00 89.12 100 ILE A O 1
ATOM 788 N N . GLU A 1 101 ? 22.958 -19.435 5.232 1.00 89.62 101 GLU A N 1
ATOM 789 C CA . GLU A 1 101 ? 22.262 -20.687 5.547 1.00 89.62 101 GLU A CA 1
ATOM 790 C C . GLU A 1 101 ? 21.787 -20.805 7.011 1.00 89.62 101 GLU A C 1
ATOM 792 O O . GLU A 1 101 ? 20.642 -21.227 7.214 1.00 89.62 101 GLU A O 1
ATOM 797 N N . PRO A 1 102 ? 22.574 -20.397 8.030 1.00 91.31 102 PRO A N 1
ATOM 798 C CA . PRO A 1 102 ? 22.120 -20.382 9.422 1.00 91.31 102 PRO A CA 1
ATOM 799 C C . PRO A 1 102 ? 20.875 -19.516 9.661 1.00 91.31 102 PRO A C 1
ATOM 801 O O . PRO A 1 102 ? 20.019 -19.895 10.463 1.00 91.31 102 PRO A O 1
ATOM 804 N N . LEU A 1 103 ? 20.710 -18.412 8.913 1.00 89.50 103 LEU A N 1
ATOM 805 C CA . LEU A 1 103 ? 19.552 -17.513 9.040 1.00 89.50 103 LEU A CA 1
ATOM 806 C C . LEU A 1 103 ? 18.232 -18.213 8.696 1.00 89.50 103 LEU A C 1
ATOM 808 O O . LEU A 1 103 ? 17.175 -17.778 9.135 1.00 89.50 103 LEU A O 1
ATOM 812 N N . LEU A 1 104 ? 18.260 -19.323 7.948 1.00 90.62 104 LEU A N 1
ATOM 813 C CA . LEU A 1 104 ? 17.059 -20.103 7.620 1.00 90.62 104 LEU A CA 1
ATOM 814 C C . LEU A 1 104 ? 16.468 -20.860 8.822 1.00 90.62 104 LEU A C 1
ATOM 816 O O . LEU A 1 104 ? 15.342 -21.367 8.727 1.00 90.62 104 LEU A O 1
ATOM 820 N N . ILE A 1 105 ? 17.227 -20.982 9.915 1.00 91.31 105 ILE A N 1
ATOM 821 C CA . ILE A 1 105 ? 16.852 -21.694 11.147 1.00 91.31 105 ILE A CA 1
ATOM 822 C C . ILE A 1 105 ? 16.700 -20.724 12.334 1.00 91.31 105 ILE A C 1
ATOM 824 O O . ILE A 1 105 ? 16.283 -21.156 13.402 1.00 91.31 105 ILE A O 1
ATOM 828 N N . ASP A 1 106 ? 16.969 -19.429 12.146 1.00 90.44 106 ASP A N 1
ATOM 829 C CA . ASP A 1 106 ? 16.857 -18.412 13.198 1.00 90.44 106 ASP A CA 1
ATOM 830 C C . ASP A 1 106 ? 15.470 -18.420 13.869 1.00 90.44 106 ASP A C 1
ATOM 832 O O . ASP A 1 106 ? 14.478 -18.771 13.223 1.00 90.44 106 ASP A O 1
ATOM 836 N N . GLU A 1 107 ? 15.383 -18.050 15.149 1.00 85.81 107 GLU A N 1
ATOM 837 C CA . GLU A 1 107 ? 14.118 -17.951 15.887 1.00 85.81 107 GLU A CA 1
ATOM 838 C C . GLU A 1 107 ? 13.243 -16.808 15.351 1.00 85.81 107 GLU A C 1
ATOM 840 O O . GLU A 1 107 ? 12.015 -16.955 15.268 1.00 85.81 107 GLU A O 1
ATOM 845 N N . ASP A 1 108 ? 13.858 -15.719 14.879 1.00 83.19 108 ASP A N 1
ATOM 846 C CA . ASP A 1 108 ? 13.146 -14.592 14.286 1.00 83.19 108 ASP A CA 1
ATOM 847 C C . ASP A 1 108 ? 12.636 -14.921 12.875 1.00 83.19 108 ASP A C 1
ATOM 849 O O . ASP A 1 108 ? 13.355 -15.357 11.972 1.00 83.19 108 ASP A O 1
ATOM 853 N N . TYR A 1 109 ? 11.346 -14.674 12.664 1.00 84.38 109 TYR A N 1
ATOM 854 C CA . TYR A 1 109 ? 10.710 -14.821 11.366 1.00 84.38 109 TYR A CA 1
ATOM 855 C C . TYR A 1 109 ? 11.323 -13.902 10.305 1.00 84.38 109 TYR A C 1
ATOM 857 O O . TYR A 1 109 ? 11.501 -14.350 9.168 1.00 84.38 109 TYR A O 1
ATOM 865 N N . TYR A 1 110 ? 11.668 -12.659 10.651 1.00 80.81 110 TYR A N 1
ATOM 866 C CA . TYR A 1 110 ? 12.182 -11.693 9.677 1.00 80.81 110 TYR A CA 1
ATOM 867 C C . TYR A 1 110 ? 13.582 -12.066 9.189 1.00 80.81 110 TYR A C 1
ATOM 869 O O . TYR A 1 110 ? 13.804 -12.099 7.979 1.00 80.81 110 TYR A O 1
ATOM 877 N N . ALA A 1 111 ? 14.480 -12.474 10.091 1.00 81.56 111 ALA A N 1
ATOM 878 C CA . ALA A 1 111 ? 15.791 -13.017 9.725 1.00 81.56 111 ALA A CA 1
ATOM 879 C C . ALA A 1 111 ? 15.673 -14.209 8.754 1.00 81.56 111 ALA A C 1
ATOM 881 O O . ALA A 1 111 ? 16.363 -14.259 7.730 1.00 81.56 111 ALA A O 1
ATOM 882 N N . ARG A 1 112 ? 14.716 -15.121 8.996 1.00 88.94 112 ARG A N 1
ATOM 883 C CA . ARG A 1 112 ? 14.428 -16.235 8.073 1.00 88.94 112 ARG A CA 1
ATOM 884 C C . ARG A 1 112 ? 13.922 -15.771 6.711 1.00 88.94 112 ARG A C 1
ATOM 886 O O . ARG A 1 112 ? 14.157 -16.460 5.722 1.00 88.94 112 ARG A O 1
ATOM 893 N N . VAL A 1 113 ? 13.143 -14.695 6.627 1.00 85.69 113 VAL A N 1
ATOM 894 C CA . VAL A 1 113 ? 12.642 -14.171 5.342 1.00 85.69 113 VAL A CA 1
ATOM 895 C C . VAL A 1 113 ? 13.767 -13.491 4.561 1.00 85.69 113 VAL A C 1
ATOM 897 O O . VAL A 1 113 ? 13.919 -13.769 3.374 1.00 85.69 113 VAL A O 1
ATOM 900 N N . GLU A 1 114 ? 14.607 -12.701 5.226 1.00 82.56 114 GLU A N 1
ATOM 901 C CA . GLU A 1 114 ? 15.775 -12.056 4.611 1.00 82.56 114 GLU A CA 1
ATOM 902 C C . GLU A 1 114 ? 16.779 -13.084 4.076 1.00 82.56 114 GLU A C 1
ATOM 904 O O . GLU A 1 114 ? 17.179 -13.025 2.911 1.00 82.56 114 GLU A O 1
ATOM 909 N N . GLY A 1 115 ? 17.115 -14.106 4.874 1.00 88.19 115 GLY A N 1
ATOM 910 C CA . GLY A 1 115 ? 17.990 -15.194 4.428 1.00 88.19 115 GLY A CA 1
ATOM 911 C C . GLY A 1 115 ? 17.446 -15.924 3.192 1.00 88.19 115 GLY A C 1
ATOM 912 O O . GLY A 1 115 ? 18.197 -16.242 2.266 1.00 88.19 115 GLY A O 1
ATOM 913 N N . ARG A 1 116 ? 16.121 -16.120 3.117 1.00 90.19 116 ARG A N 1
ATOM 914 C CA . ARG A 1 116 ? 15.451 -16.676 1.928 1.00 90.19 116 ARG A CA 1
ATOM 915 C C . ARG A 1 116 ? 15.543 -15.742 0.721 1.00 90.19 116 ARG A C 1
ATOM 917 O O . ARG A 1 116 ? 15.833 -16.213 -0.377 1.00 90.19 116 ARG A O 1
ATOM 924 N N . GLY A 1 117 ? 15.342 -14.439 0.911 1.00 87.06 117 GLY A N 1
ATOM 925 C CA . GLY A 1 117 ? 15.470 -13.439 -0.153 1.00 87.06 117 GLY A CA 1
ATOM 926 C C . GLY A 1 117 ? 16.864 -13.432 -0.784 1.00 87.06 117 GLY A C 1
ATOM 927 O O . GLY A 1 117 ? 16.995 -13.455 -2.010 1.00 87.06 117 GLY A O 1
ATOM 928 N N . ILE A 1 118 ? 17.908 -13.497 0.046 1.00 87.31 118 ILE A N 1
ATOM 929 C CA . ILE A 1 118 ? 19.304 -13.502 -0.410 1.00 87.31 118 ILE A CA 1
ATOM 930 C C . ILE A 1 118 ? 19.623 -14.775 -1.192 1.00 87.31 118 ILE A C 1
ATOM 932 O O . ILE A 1 118 ? 20.126 -14.689 -2.312 1.00 87.31 118 ILE A O 1
ATOM 936 N N . ILE A 1 119 ? 19.285 -15.953 -0.656 1.00 90.19 119 ILE A N 1
ATOM 937 C CA . ILE A 1 119 ? 19.528 -17.225 -1.353 1.00 90.19 119 ILE A CA 1
ATOM 938 C C . ILE A 1 119 ? 18.749 -17.279 -2.671 1.00 90.19 119 ILE A C 1
ATOM 940 O O . ILE A 1 119 ? 19.306 -17.706 -3.681 1.00 90.19 119 ILE A O 1
ATOM 944 N N . SER A 1 120 ? 17.501 -16.802 -2.704 1.00 90.25 120 SER A N 1
ATOM 945 C CA . SER A 1 120 ? 16.702 -16.718 -3.935 1.00 90.25 120 SER A CA 1
ATOM 946 C C . SER A 1 120 ? 17.398 -15.877 -5.011 1.00 90.25 120 SER A C 1
ATOM 948 O O . SER A 1 120 ? 17.500 -16.308 -6.159 1.00 90.25 120 SER A O 1
ATOM 950 N N . ASN A 1 121 ? 17.925 -14.706 -4.652 1.00 86.38 121 ASN A N 1
ATOM 951 C CA . ASN A 1 121 ? 18.594 -13.825 -5.611 1.00 86.38 121 ASN A CA 1
ATOM 952 C C . ASN A 1 121 ? 19.937 -14.387 -6.087 1.00 86.38 121 ASN A C 1
ATOM 954 O O . ASN A 1 121 ? 20.207 -14.366 -7.285 1.00 86.38 121 ASN A O 1
ATOM 958 N N . ILE A 1 122 ? 20.735 -14.973 -5.190 1.00 88.00 122 ILE A N 1
ATOM 959 C CA . ILE A 1 122 ? 21.983 -15.659 -5.570 1.00 88.00 122 ILE A CA 1
ATOM 960 C C . ILE A 1 122 ? 21.688 -16.832 -6.500 1.00 88.00 122 ILE A C 1
ATOM 962 O O . ILE A 1 122 ? 22.423 -17.050 -7.453 1.00 88.00 122 ILE A O 1
ATOM 966 N N . SER A 1 123 ? 20.597 -17.562 -6.262 1.00 88.81 123 SER A N 1
ATOM 967 C CA . SER A 1 123 ? 20.200 -18.687 -7.115 1.00 88.81 123 SER A CA 1
ATOM 968 C C . SER A 1 123 ? 19.870 -18.243 -8.538 1.00 88.81 123 SER A C 1
ATOM 970 O O . SER A 1 123 ? 20.191 -18.960 -9.483 1.00 88.81 123 SER A O 1
ATOM 972 N N . LYS A 1 124 ? 19.244 -17.068 -8.693 1.00 87.06 124 LYS A N 1
ATOM 973 C CA . LYS A 1 124 ? 18.936 -16.476 -10.002 1.00 87.06 124 LYS A CA 1
ATOM 974 C C . LYS A 1 124 ? 20.193 -15.988 -10.723 1.00 87.06 124 LYS A C 1
ATOM 976 O O . LYS A 1 124 ? 20.310 -16.265 -11.906 1.00 87.06 124 LYS A O 1
ATOM 981 N N . ALA A 1 125 ? 21.120 -15.352 -10.003 1.00 85.25 125 ALA A N 1
ATOM 982 C CA . ALA A 1 125 ? 22.376 -14.837 -10.557 1.00 85.25 125 ALA A CA 1
ATOM 983 C C . ALA A 1 125 ? 23.383 -15.951 -10.907 1.00 85.25 125 ALA A C 1
ATOM 985 O O . ALA A 1 125 ? 23.903 -16.019 -12.008 1.00 85.25 125 ALA A O 1
ATOM 986 N N . ALA A 1 126 ? 23.644 -16.881 -9.983 1.00 85.38 126 ALA A N 1
ATOM 987 C CA . ALA A 1 126 ? 24.632 -17.945 -10.182 1.00 85.38 126 ALA A CA 1
ATOM 988 C C . ALA A 1 126 ? 24.130 -19.101 -11.066 1.00 85.38 126 ALA A C 1
ATOM 990 O O . ALA A 1 126 ? 24.921 -19.906 -11.564 1.00 85.38 126 ALA A O 1
ATOM 991 N N . GLY A 1 127 ? 22.811 -19.234 -11.211 1.00 85.69 127 GLY A N 1
ATOM 992 C CA . GLY A 1 127 ? 22.179 -20.300 -11.972 1.00 85.69 127 GLY A CA 1
ATOM 993 C C . GLY A 1 127 ? 22.184 -21.673 -11.284 1.00 85.69 127 GLY A C 1
ATOM 994 O O . GLY A 1 127 ? 22.939 -21.988 -10.361 1.00 85.69 127 GLY A O 1
ATOM 995 N N . PHE A 1 128 ? 21.302 -22.544 -11.773 1.00 84.00 128 PHE A N 1
ATOM 996 C CA . PHE A 1 128 ? 20.973 -23.824 -11.142 1.00 84.00 128 PHE A CA 1
ATOM 997 C C . PHE A 1 128 ? 22.160 -24.800 -11.017 1.00 84.00 128 PHE A C 1
ATOM 999 O O . PHE A 1 128 ? 22.369 -25.415 -9.968 1.00 84.00 128 PHE A O 1
ATOM 1006 N N . ALA A 1 129 ? 22.950 -24.951 -12.084 1.00 85.06 129 ALA A N 1
ATOM 1007 C CA . ALA A 1 129 ? 24.045 -25.921 -12.133 1.00 85.06 129 ALA A CA 1
ATOM 1008 C C . ALA A 1 129 ? 25.159 -25.590 -11.126 1.00 85.06 129 ALA A C 1
ATOM 1010 O O . ALA A 1 129 ? 25.689 -26.487 -10.462 1.00 85.06 129 ALA A O 1
ATOM 1011 N N . HIS A 1 130 ? 25.471 -24.300 -10.972 1.00 87.31 130 HIS A N 1
ATOM 1012 C CA . HIS A 1 130 ? 26.511 -23.826 -10.063 1.00 87.31 130 HIS A CA 1
ATOM 1013 C C . HIS A 1 130 ? 26.097 -23.953 -8.592 1.00 87.31 130 HIS A C 1
ATOM 1015 O O . HIS A 1 130 ? 26.896 -24.388 -7.758 1.00 87.31 130 HIS A O 1
ATOM 1021 N N . MET A 1 131 ? 24.824 -23.686 -8.279 1.00 89.44 131 MET A N 1
ATOM 1022 C CA . MET A 1 131 ? 24.264 -23.905 -6.937 1.00 89.44 131 MET A CA 1
ATOM 1023 C C . MET A 1 131 ? 24.351 -25.382 -6.521 1.00 89.44 131 MET A C 1
ATOM 1025 O O . MET A 1 131 ? 24.834 -25.693 -5.431 1.00 89.44 131 MET A O 1
ATOM 1029 N N . ILE A 1 132 ? 23.974 -26.314 -7.409 1.00 87.12 132 ILE A N 1
ATOM 1030 C CA . ILE A 1 132 ? 24.094 -27.757 -7.137 1.00 87.12 132 ILE A CA 1
ATOM 1031 C C . ILE A 1 132 ? 25.548 -28.172 -6.951 1.00 87.12 132 ILE A C 1
ATOM 1033 O O . ILE A 1 132 ? 25.841 -28.935 -6.033 1.00 87.12 132 ILE A O 1
ATOM 1037 N N . SER A 1 133 ? 26.448 -27.720 -7.826 1.00 88.62 133 SER A N 1
ATOM 1038 C CA . SER A 1 133 ? 27.881 -28.017 -7.725 1.00 88.62 133 SER A CA 1
ATOM 1039 C C . SER A 1 133 ? 28.430 -27.625 -6.350 1.00 88.62 133 SER A C 1
ATOM 1041 O O . SER A 1 133 ? 29.101 -28.423 -5.694 1.00 88.62 133 SER A O 1
ATOM 1043 N N . THR A 1 134 ? 28.055 -26.433 -5.880 1.00 89.44 134 THR A N 1
ATOM 1044 C CA . THR A 1 134 ? 28.541 -25.855 -4.624 1.00 89.44 134 THR A CA 1
ATOM 1045 C C . THR A 1 134 ? 28.047 -26.615 -3.392 1.00 89.44 134 THR A C 1
ATOM 1047 O O . THR A 1 134 ? 28.847 -26.902 -2.503 1.00 89.44 134 THR A O 1
ATOM 1050 N N . MET A 1 135 ? 26.755 -26.961 -3.356 1.00 90.12 135 MET A N 1
ATOM 1051 C CA . MET A 1 135 ? 26.091 -27.561 -2.187 1.00 90.12 135 MET A CA 1
ATOM 1052 C C . MET A 1 135 ? 26.070 -29.096 -2.198 1.00 90.12 135 MET A C 1
ATOM 1054 O O . MET A 1 135 ? 25.684 -29.721 -1.214 1.00 90.12 135 MET A O 1
ATOM 1058 N N . ARG A 1 136 ? 26.464 -29.748 -3.301 1.00 89.06 136 ARG A N 1
ATOM 1059 C CA . ARG A 1 136 ? 26.478 -31.219 -3.407 1.00 89.06 136 ARG A CA 1
ATOM 1060 C C . ARG A 1 136 ? 27.247 -31.915 -2.270 1.00 89.06 136 ARG A C 1
ATOM 1062 O O . ARG A 1 136 ? 26.713 -32.913 -1.788 1.00 89.06 136 ARG A O 1
ATOM 1069 N N . PRO A 1 137 ? 28.433 -31.441 -1.833 1.00 90.31 137 PRO A N 1
ATOM 1070 C CA . PRO A 1 137 ? 29.169 -32.062 -0.726 1.00 90.31 137 PRO A CA 1
ATOM 1071 C C . PRO A 1 137 ? 28.445 -31.986 0.627 1.00 90.31 137 PRO A C 1
ATOM 1073 O O . PRO A 1 137 ? 28.743 -32.762 1.528 1.00 90.31 137 PRO A O 1
ATOM 1076 N N . ASP A 1 138 ? 27.495 -31.061 0.776 1.00 92.44 138 ASP A N 1
ATOM 1077 C CA . ASP A 1 138 ? 26.833 -30.793 2.055 1.00 92.44 138 ASP A CA 1
ATOM 1078 C C . ASP A 1 138 ? 25.616 -31.727 2.276 1.00 92.44 138 ASP A C 1
ATOM 1080 O O . ASP A 1 138 ? 25.080 -31.844 3.378 1.00 92.44 138 ASP A O 1
ATOM 1084 N N . ILE A 1 139 ? 25.200 -32.472 1.242 1.00 92.25 139 ILE A N 1
ATOM 1085 C CA . ILE A 1 139 ? 23.998 -33.327 1.243 1.00 92.25 139 ILE A CA 1
ATOM 1086 C C . ILE A 1 139 ? 24.201 -34.634 2.010 1.00 92.25 139 ILE A C 1
ATOM 1088 O O . ILE A 1 139 ? 23.290 -35.091 2.713 1.00 92.25 139 ILE A O 1
ATOM 1092 N N . ASP A 1 140 ? 25.369 -35.254 1.862 1.00 92.31 140 ASP A N 1
ATOM 1093 C CA . ASP A 1 140 ? 25.779 -36.465 2.575 1.00 92.31 140 ASP A CA 1
ATOM 1094 C C . ASP A 1 140 ? 26.765 -36.190 3.714 1.00 92.31 140 ASP A C 1
ATOM 1096 O O . ASP A 1 140 ? 27.341 -37.127 4.270 1.00 92.31 140 ASP A O 1
ATOM 1100 N N . HIS A 1 141 ? 26.882 -34.922 4.118 1.00 94.31 141 HIS A N 1
ATOM 1101 C CA . HIS A 1 141 ? 27.686 -34.501 5.255 1.00 94.31 141 HIS A CA 1
ATOM 1102 C C . HIS A 1 141 ? 27.291 -35.252 6.541 1.00 94.31 141 HIS A C 1
ATOM 1104 O O . HIS A 1 141 ? 26.121 -35.570 6.773 1.00 94.31 141 HIS A O 1
ATOM 1110 N N . ALA A 1 142 ? 28.268 -35.552 7.400 1.00 91.12 142 ALA A N 1
ATOM 1111 C CA . ALA A 1 142 ? 28.022 -36.309 8.630 1.00 91.12 142 ALA A CA 1
ATOM 1112 C C . ALA A 1 142 ? 27.126 -35.534 9.616 1.00 91.12 142 ALA A C 1
ATOM 1114 O O . ALA A 1 142 ? 26.234 -36.115 10.242 1.00 91.12 142 ALA A O 1
ATOM 1115 N N . ASP A 1 143 ? 27.332 -34.218 9.701 1.00 92.62 143 ASP A N 1
ATOM 1116 C CA . ASP A 1 143 ? 26.553 -33.316 10.549 1.00 92.62 143 ASP A CA 1
ATOM 1117 C C . ASP A 1 143 ? 25.093 -33.186 10.069 1.00 92.62 143 ASP A C 1
ATOM 1119 O O . ASP A 1 143 ? 24.803 -33.002 8.884 1.00 92.62 143 ASP A O 1
ATOM 1123 N N . GLU A 1 144 ? 24.146 -33.313 10.997 1.00 90.94 144 GLU A N 1
ATOM 1124 C CA . GLU A 1 144 ? 22.724 -33.100 10.733 1.00 90.94 144 GLU A CA 1
ATOM 1125 C C . GLU A 1 144 ? 22.369 -31.615 10.595 1.00 90.94 144 GLU A C 1
ATOM 1127 O O . GLU A 1 144 ? 21.461 -31.293 9.823 1.00 90.94 144 GLU A O 1
ATOM 1132 N N . TYR A 1 145 ? 23.081 -30.720 11.287 1.00 92.44 145 TYR A N 1
ATOM 1133 C CA . TYR A 1 145 ? 22.838 -29.279 11.218 1.00 92.44 145 TYR A CA 1
ATOM 1134 C C . TYR A 1 145 ? 23.049 -28.759 9.794 1.00 92.44 145 TYR A C 1
ATOM 1136 O O . TYR A 1 145 ? 22.120 -28.202 9.209 1.00 92.44 145 TYR A O 1
ATOM 1144 N N . VAL A 1 146 ? 24.212 -29.062 9.204 1.00 92.75 146 VAL A N 1
ATOM 1145 C CA . VAL A 1 146 ? 24.548 -28.716 7.813 1.00 92.75 146 VAL A CA 1
ATOM 1146 C C . VAL A 1 146 ? 23.508 -29.291 6.850 1.00 92.75 146 VAL A C 1
ATOM 1148 O O . VAL A 1 146 ? 22.896 -28.569 6.076 1.00 92.75 146 VAL A O 1
ATOM 1151 N N . ARG A 1 147 ? 23.170 -30.581 6.963 1.00 93.94 147 ARG A N 1
ATOM 1152 C CA . ARG A 1 147 ? 22.146 -31.188 6.091 1.00 93.94 147 ARG A CA 1
ATOM 1153 C C . ARG A 1 147 ? 20.769 -30.529 6.223 1.00 93.94 147 ARG A C 1
ATOM 1155 O O . ARG A 1 147 ? 20.013 -30.491 5.253 1.00 93.94 147 ARG A O 1
ATOM 1162 N N . ASN A 1 148 ? 20.407 -30.033 7.407 1.00 93.12 148 ASN A N 1
ATOM 1163 C CA . ASN A 1 148 ? 19.149 -29.322 7.635 1.00 93.12 148 ASN A CA 1
ATOM 1164 C C . ASN A 1 148 ? 19.151 -27.925 7.000 1.00 93.12 148 ASN A C 1
ATOM 1166 O O . ASN A 1 148 ? 18.176 -27.580 6.328 1.00 93.12 148 ASN A O 1
ATOM 1170 N N . THR A 1 149 ? 20.218 -27.139 7.184 1.00 93.44 149 THR A N 1
ATOM 1171 C CA . THR A 1 149 ? 20.344 -25.816 6.550 1.00 93.44 149 THR A CA 1
ATOM 1172 C C . THR A 1 149 ? 20.365 -25.953 5.034 1.00 93.44 149 THR A C 1
ATOM 1174 O O . THR A 1 149 ? 19.569 -25.307 4.354 1.00 93.44 149 THR A O 1
ATOM 1177 N N . THR A 1 150 ? 21.153 -26.894 4.512 1.00 93.88 150 THR A N 1
ATOM 1178 C CA . THR A 1 150 ? 21.241 -27.212 3.086 1.00 93.88 150 THR A CA 1
ATOM 1179 C C . THR A 1 150 ? 19.882 -27.649 2.529 1.00 93.88 150 THR A C 1
ATOM 1181 O O . THR A 1 150 ? 19.479 -27.198 1.457 1.00 93.88 150 THR A O 1
ATOM 1184 N N . ALA A 1 151 ? 19.107 -28.468 3.256 1.00 94.56 151 ALA A N 1
ATOM 1185 C CA . ALA A 1 151 ? 17.769 -28.869 2.812 1.00 94.56 151 ALA A CA 1
ATOM 1186 C C . ALA A 1 151 ? 16.791 -27.685 2.708 1.00 94.56 151 ALA A C 1
ATOM 1188 O O . ALA A 1 151 ? 16.002 -27.610 1.763 1.00 94.56 151 ALA A O 1
ATOM 1189 N N . ARG A 1 152 ? 16.860 -26.741 3.656 1.00 94.81 152 ARG A N 1
ATOM 1190 C CA . ARG A 1 152 ? 16.083 -25.493 3.615 1.00 94.81 152 ARG A CA 1
ATOM 1191 C C . ARG A 1 152 ? 16.555 -24.592 2.477 1.00 94.81 152 ARG A C 1
ATOM 1193 O O . ARG A 1 152 ? 15.716 -24.095 1.732 1.00 94.81 152 ARG A O 1
ATOM 1200 N N . ALA A 1 153 ? 17.859 -24.447 2.269 1.00 94.56 153 ALA A N 1
ATOM 1201 C CA . ALA A 1 153 ? 18.410 -23.670 1.164 1.00 94.56 153 ALA A CA 1
ATOM 1202 C C . ALA A 1 153 ? 17.970 -24.227 -0.202 1.00 94.56 153 ALA A C 1
ATOM 1204 O O . ALA A 1 153 ? 17.502 -23.465 -1.044 1.00 94.56 153 ALA A O 1
ATOM 1205 N N . PHE A 1 154 ? 17.965 -25.550 -0.398 1.00 93.81 154 PHE A N 1
ATOM 1206 C CA . PHE A 1 154 ? 17.418 -26.166 -1.616 1.00 93.81 154 PHE A CA 1
ATOM 1207 C C . PHE A 1 154 ? 15.924 -25.910 -1.827 1.00 93.81 154 PHE A C 1
ATOM 1209 O O . PHE A 1 154 ? 15.500 -25.766 -2.973 1.00 93.81 154 PHE A O 1
ATOM 1216 N N . SER A 1 155 ? 15.120 -25.809 -0.763 1.00 92.56 155 SER A N 1
ATOM 1217 C CA . SER A 1 155 ? 13.717 -25.404 -0.921 1.00 92.56 155 SER A CA 1
ATOM 1218 C C . SER A 1 155 ? 13.575 -23.952 -1.391 1.00 92.56 155 SER A C 1
ATOM 1220 O O . SER A 1 155 ? 12.729 -23.675 -2.238 1.00 92.56 155 SER A O 1
ATOM 1222 N N . VAL A 1 156 ? 14.470 -23.055 -0.956 1.00 94.06 156 VAL A N 1
ATOM 1223 C CA . VAL A 1 156 ? 14.536 -21.676 -1.471 1.00 94.06 156 VAL A CA 1
ATOM 1224 C C . VAL A 1 156 ? 14.941 -21.664 -2.941 1.00 94.06 156 VAL A C 1
ATOM 1226 O O . VAL A 1 156 ? 14.288 -21.006 -3.748 1.00 94.06 156 VAL A O 1
ATOM 1229 N N . ILE A 1 157 ? 15.963 -22.438 -3.312 1.00 92.75 157 ILE A N 1
ATOM 1230 C CA . ILE A 1 157 ? 16.414 -22.581 -4.704 1.00 92.75 157 ILE A CA 1
ATOM 1231 C C . ILE A 1 157 ? 15.259 -23.076 -5.590 1.00 92.75 157 ILE A C 1
ATOM 1233 O O . ILE A 1 157 ? 15.026 -22.522 -6.663 1.00 92.75 157 ILE A O 1
ATOM 1237 N N . ALA A 1 158 ? 14.494 -24.069 -5.123 1.00 91.12 158 ALA A N 1
ATOM 1238 C CA . ALA A 1 158 ? 13.317 -24.580 -5.825 1.00 91.12 158 ALA A CA 1
ATOM 1239 C C . ALA A 1 158 ? 12.226 -23.514 -5.997 1.00 91.12 158 ALA A C 1
ATOM 1241 O O . ALA A 1 158 ? 11.589 -23.461 -7.047 1.00 91.12 158 ALA A O 1
ATOM 1242 N N . SER A 1 159 ? 12.022 -22.651 -4.996 1.00 91.75 159 SER A N 1
ATOM 1243 C CA . SER A 1 159 ? 11.070 -21.539 -5.099 1.00 91.75 159 SER A CA 1
ATOM 1244 C C . SER A 1 159 ? 11.525 -20.458 -6.091 1.00 91.75 159 SER A C 1
ATOM 1246 O O . SER A 1 159 ? 10.696 -19.867 -6.777 1.00 91.75 159 SER A O 1
ATOM 1248 N N . ALA A 1 160 ? 12.838 -20.235 -6.221 1.00 91.06 160 ALA A N 1
ATOM 1249 C CA . ALA A 1 160 ? 13.408 -19.197 -7.079 1.00 91.06 160 ALA A CA 1
ATOM 1250 C C . ALA A 1 160 ? 13.532 -19.610 -8.556 1.00 91.06 160 ALA A C 1
ATOM 1252 O O . ALA A 1 160 ? 13.314 -18.780 -9.438 1.00 91.06 160 ALA A O 1
ATOM 1253 N N . LEU A 1 161 ? 13.898 -20.870 -8.820 1.00 89.88 161 LEU A N 1
ATOM 1254 C CA . LEU A 1 161 ? 14.198 -21.412 -10.157 1.00 89.88 161 LEU A CA 1
ATOM 1255 C C . LEU A 1 161 ? 13.144 -22.416 -10.662 1.00 89.88 161 LEU A C 1
ATOM 1257 O O . LEU A 1 161 ? 13.270 -22.957 -11.763 1.00 89.88 161 LEU A O 1
ATOM 1261 N N . GLY A 1 162 ? 12.117 -22.686 -9.855 1.00 90.38 162 GLY A N 1
ATOM 1262 C CA . GLY A 1 162 ? 11.047 -23.638 -10.136 1.00 90.38 162 GLY A CA 1
ATOM 1263 C C . GLY A 1 162 ? 11.383 -25.083 -9.749 1.00 90.38 162 GLY A C 1
ATOM 1264 O O . GLY A 1 162 ? 12.518 -25.542 -9.841 1.00 90.38 162 GLY A O 1
ATOM 1265 N N . ILE A 1 163 ? 10.359 -25.846 -9.359 1.00 90.19 163 ILE A N 1
ATOM 1266 C CA . ILE A 1 163 ? 10.484 -27.268 -8.995 1.00 90.19 163 ILE A CA 1
ATOM 1267 C C . ILE A 1 163 ? 10.962 -28.155 -10.168 1.00 90.19 163 ILE A C 1
ATOM 1269 O O . ILE A 1 163 ? 11.789 -29.037 -9.917 1.00 90.19 163 ILE A O 1
ATOM 1273 N N . PRO A 1 164 ? 10.519 -27.963 -11.434 1.00 90.12 164 PRO A N 1
ATOM 1274 C CA . PRO A 1 164 ? 10.890 -28.850 -12.543 1.00 90.12 164 PRO A CA 1
ATOM 1275 C C . PRO A 1 164 ? 12.395 -28.990 -12.777 1.00 90.12 164 PRO A C 1
ATOM 1277 O O . PRO A 1 164 ? 12.858 -30.090 -13.078 1.00 90.12 164 PRO A O 1
ATOM 1280 N N . SER A 1 165 ? 13.159 -27.909 -12.593 1.00 87.75 165 SER A N 1
ATOM 1281 C CA . SER A 1 165 ? 14.619 -27.915 -12.751 1.00 87.75 165 SER A CA 1
ATOM 1282 C C . SER A 1 165 ? 15.302 -28.802 -11.701 1.00 87.75 165 SER A C 1
ATOM 1284 O O . SER A 1 165 ? 16.277 -29.491 -12.003 1.00 87.75 165 SER A O 1
ATOM 1286 N N . LEU A 1 166 ? 14.733 -28.873 -10.491 1.00 89.12 166 LEU A N 1
ATOM 1287 C CA . LEU A 1 166 ? 15.252 -29.644 -9.360 1.00 89.12 166 LEU A CA 1
ATOM 1288 C C . LEU A 1 166 ? 14.839 -31.125 -9.362 1.00 89.12 166 LEU A C 1
ATOM 1290 O O . LEU A 1 166 ? 15.499 -31.945 -8.719 1.00 89.12 166 LEU A O 1
ATOM 1294 N N . LEU A 1 167 ? 13.807 -31.515 -10.115 1.00 89.69 167 LEU A N 1
ATOM 1295 C CA . LEU A 1 167 ? 13.292 -32.892 -10.117 1.00 89.69 167 LEU A CA 1
ATOM 1296 C C . LEU A 1 167 ? 14.328 -33.969 -10.502 1.00 89.69 167 LEU A C 1
ATOM 1298 O O . LEU A 1 167 ? 14.401 -34.971 -9.783 1.00 89.69 167 LEU A O 1
ATOM 1302 N N . PRO A 1 168 ? 15.144 -33.832 -11.571 1.00 90.62 168 PRO A N 1
ATOM 1303 C CA . PRO A 1 168 ? 16.131 -34.858 -11.926 1.00 90.62 168 PRO A CA 1
ATOM 1304 C C . PRO A 1 168 ? 17.167 -35.070 -10.819 1.00 90.62 168 PRO A C 1
ATOM 1306 O O . PRO A 1 168 ? 17.532 -36.201 -10.493 1.00 90.62 168 PRO A O 1
ATOM 1309 N N . PHE A 1 169 ? 17.589 -33.971 -10.194 1.00 90.94 169 PHE A N 1
ATOM 1310 C CA . PHE A 1 169 ? 18.509 -33.986 -9.070 1.00 90.94 169 PHE A CA 1
ATOM 1311 C C . PHE A 1 169 ? 17.891 -34.659 -7.837 1.00 90.94 169 PHE A C 1
ATOM 1313 O O . PHE A 1 169 ? 18.512 -35.550 -7.258 1.00 90.94 169 PHE A O 1
ATOM 1320 N N . LEU A 1 170 ? 16.646 -34.324 -7.479 1.00 91.75 170 LEU A N 1
ATOM 1321 C CA . LEU A 1 170 ? 15.942 -34.961 -6.360 1.00 91.75 170 LEU A CA 1
ATOM 1322 C C . LEU A 1 170 ? 15.752 -36.460 -6.577 1.00 91.75 170 LEU A C 1
ATOM 1324 O O . LEU A 1 170 ? 15.991 -37.233 -5.649 1.00 91.75 170 LEU A O 1
ATOM 1328 N N . LYS A 1 171 ? 15.398 -36.892 -7.795 1.00 91.06 171 LYS A N 1
ATOM 1329 C CA . LYS A 1 171 ? 15.295 -38.321 -8.138 1.00 91.06 171 LYS A CA 1
ATOM 1330 C C . LYS A 1 171 ? 16.624 -39.046 -7.917 1.00 91.06 171 LYS A C 1
ATOM 1332 O O . LYS A 1 171 ? 16.624 -40.145 -7.364 1.00 91.06 171 LYS A O 1
ATOM 1337 N N . ALA A 1 172 ? 17.744 -38.431 -8.297 1.00 90.31 172 ALA A N 1
ATOM 1338 C CA . ALA A 1 172 ? 19.075 -39.004 -8.106 1.00 90.31 172 ALA A CA 1
ATOM 1339 C C . ALA A 1 172 ? 19.487 -39.070 -6.623 1.00 90.31 172 ALA A C 1
ATOM 1341 O O . ALA A 1 172 ? 19.986 -40.100 -6.172 1.00 90.31 172 ALA A O 1
ATOM 1342 N N . VAL A 1 173 ? 19.250 -38.003 -5.852 1.00 92.56 173 VAL A N 1
ATOM 1343 C CA . VAL A 1 173 ? 19.622 -37.933 -4.428 1.00 92.56 173 VAL A CA 1
ATOM 1344 C C . VAL A 1 173 ? 18.758 -38.870 -3.581 1.00 92.56 173 VAL A C 1
ATOM 1346 O O . VAL A 1 173 ? 19.294 -39.652 -2.794 1.00 92.56 173 VAL A O 1
ATOM 1349 N N . CYS A 1 174 ? 17.435 -38.871 -3.781 1.00 91.62 174 CYS A N 1
ATOM 1350 C CA . CYS A 1 174 ? 16.516 -39.718 -3.013 1.00 91.62 174 CYS A CA 1
ATOM 1351 C C . CYS A 1 174 ? 16.764 -41.214 -3.262 1.00 91.62 174 CYS A C 1
ATOM 1353 O O . CYS A 1 174 ? 16.564 -42.020 -2.356 1.00 91.62 174 CYS A O 1
ATOM 1355 N N . ARG A 1 175 ? 17.236 -41.598 -4.458 1.00 90.62 175 ARG A N 1
ATOM 1356 C CA . ARG A 1 175 ? 17.564 -42.989 -4.838 1.00 90.62 175 ARG A CA 1
ATOM 1357 C C . ARG A 1 175 ? 19.060 -43.315 -4.747 1.00 90.62 175 ARG A C 1
ATOM 1359 O O . ARG A 1 175 ? 19.494 -44.351 -5.254 1.00 90.62 175 ARG A O 1
ATOM 1366 N N . SER A 1 176 ? 19.858 -42.450 -4.120 1.00 91.50 176 SER A N 1
ATOM 1367 C CA . SER A 1 176 ? 21.302 -42.648 -4.005 1.00 91.50 176 SER A CA 1
ATOM 1368 C C . SER A 1 176 ? 21.630 -43.927 -3.234 1.00 91.50 176 SER A C 1
ATOM 1370 O O . SER A 1 176 ? 21.158 -44.131 -2.118 1.00 91.50 176 SER A O 1
ATOM 1372 N N . LYS A 1 177 ? 22.488 -44.773 -3.814 1.00 87.62 177 LYS A N 1
ATOM 1373 C CA . LYS A 1 177 ? 23.021 -45.977 -3.154 1.00 87.62 177 LYS A CA 1
ATOM 1374 C C . LYS A 1 177 ? 24.281 -45.701 -2.324 1.00 87.62 177 LYS A C 1
ATOM 1376 O O . LYS A 1 177 ? 24.766 -46.605 -1.658 1.00 87.62 177 LYS A O 1
ATOM 1381 N N . LYS A 1 178 ? 24.831 -44.479 -2.384 1.00 86.25 178 LYS A N 1
ATOM 1382 C CA . LYS A 1 178 ? 26.119 -44.139 -1.752 1.00 86.25 178 LYS A CA 1
ATOM 1383 C C . LYS A 1 178 ? 26.011 -43.958 -0.242 1.00 86.25 178 LYS A C 1
ATOM 1385 O O . LYS A 1 178 ? 26.864 -44.434 0.493 1.00 86.25 178 LYS A O 1
ATOM 1390 N N . SER A 1 179 ? 24.981 -43.252 0.216 1.00 90.75 179 SER A N 1
ATOM 1391 C CA . SER A 1 179 ? 24.799 -42.930 1.628 1.00 90.75 179 SER A CA 1
ATOM 1392 C C . SER A 1 179 ? 23.317 -42.795 1.956 1.00 90.75 179 SER A C 1
ATOM 1394 O O . SER A 1 179 ? 22.531 -42.219 1.197 1.00 90.75 179 SER A O 1
ATOM 1396 N N . TRP A 1 180 ? 22.915 -43.311 3.117 1.00 92.38 180 TRP A N 1
ATOM 1397 C CA . TRP A 1 180 ? 21.550 -43.118 3.604 1.00 92.38 180 TRP A CA 1
ATOM 1398 C C . TRP A 1 180 ? 21.310 -41.653 3.998 1.00 92.38 180 TRP A C 1
ATOM 1400 O O . TRP A 1 180 ? 20.178 -41.178 3.915 1.00 92.38 180 TRP A O 1
ATOM 1410 N N . GLN A 1 181 ? 22.374 -40.927 4.369 1.00 94.12 181 GLN A N 1
ATOM 1411 C CA . GLN A 1 181 ? 22.365 -39.492 4.639 1.00 94.12 181 GLN A CA 1
ATOM 1412 C C . GLN A 1 181 ? 21.892 -38.701 3.420 1.00 94.12 181 GLN A C 1
ATOM 1414 O O . GLN A 1 181 ? 21.018 -37.855 3.583 1.00 94.12 181 GLN A O 1
ATOM 1419 N N . ALA A 1 182 ? 22.385 -39.020 2.216 1.00 92.69 182 ALA A N 1
ATOM 1420 C CA . ALA A 1 182 ? 21.923 -38.373 0.990 1.00 92.69 182 ALA A CA 1
ATOM 1421 C C . ALA A 1 182 ? 20.428 -38.602 0.760 1.00 92.69 182 ALA A C 1
ATOM 1423 O O . ALA A 1 182 ? 19.694 -37.646 0.515 1.00 92.69 182 ALA A O 1
ATOM 1424 N N . ARG A 1 183 ? 19.958 -39.851 0.901 1.00 94.44 183 ARG A N 1
ATOM 1425 C CA . ARG A 1 183 ? 18.531 -40.187 0.747 1.00 94.44 183 ARG A CA 1
ATOM 1426 C C . ARG A 1 183 ? 17.671 -39.394 1.732 1.00 94.44 183 ARG A C 1
ATOM 1428 O O . ARG A 1 183 ? 16.703 -38.753 1.332 1.00 94.44 183 ARG A O 1
ATOM 1435 N N . HIS A 1 184 ? 18.072 -39.382 3.003 1.00 94.31 184 HIS A N 1
ATOM 1436 C CA . HIS A 1 184 ? 17.407 -38.640 4.072 1.00 94.31 184 HIS A CA 1
ATOM 1437 C C . HIS A 1 184 ? 17.320 -37.135 3.776 1.00 94.31 184 HIS A C 1
ATOM 1439 O O . HIS A 1 184 ? 16.241 -36.552 3.875 1.00 94.31 184 HIS A O 1
ATOM 1445 N N . THR A 1 185 ? 18.430 -36.503 3.384 1.00 94.88 185 THR A N 1
ATOM 1446 C CA . THR A 1 185 ? 18.463 -35.076 3.030 1.00 94.88 185 THR A CA 1
ATOM 1447 C C . THR A 1 185 ? 17.616 -34.789 1.794 1.00 94.88 185 THR A C 1
ATOM 1449 O O . THR A 1 185 ? 16.854 -33.830 1.803 1.00 94.88 185 THR A O 1
ATOM 1452 N N . GLY A 1 186 ? 17.665 -35.644 0.767 1.00 93.88 186 GLY A N 1
ATOM 1453 C CA . GLY A 1 186 ? 16.829 -35.524 -0.433 1.00 93.88 186 GLY A CA 1
ATOM 1454 C C . GLY A 1 186 ? 15.333 -35.494 -0.119 1.00 93.88 186 GLY A C 1
ATOM 1455 O O . GLY A 1 186 ? 14.614 -34.613 -0.585 1.00 93.88 186 GLY A O 1
ATOM 1456 N N . ILE A 1 187 ? 14.875 -36.400 0.745 1.00 94.94 187 ILE A N 1
ATOM 1457 C CA . ILE A 1 187 ? 13.480 -36.437 1.208 1.00 94.94 187 ILE A CA 1
ATOM 1458 C C . ILE A 1 187 ? 13.143 -35.192 2.040 1.00 94.94 187 ILE A C 1
ATOM 1460 O O . ILE A 1 187 ? 12.070 -34.607 1.883 1.00 94.94 187 ILE A O 1
ATOM 1464 N N . ARG A 1 188 ? 14.070 -34.739 2.893 1.00 94.81 188 ARG A N 1
ATOM 1465 C CA . ARG A 1 188 ? 13.912 -33.506 3.678 1.00 94.81 188 ARG A CA 1
ATOM 1466 C C . ARG A 1 188 ? 13.787 -32.272 2.780 1.00 94.81 188 ARG A C 1
ATOM 1468 O O . ARG A 1 188 ? 12.991 -31.398 3.100 1.00 94.81 188 ARG A O 1
ATOM 1475 N N . ILE A 1 189 ? 14.497 -32.212 1.650 1.00 95.44 189 ILE A N 1
ATOM 1476 C CA . ILE A 1 189 ? 14.334 -31.140 0.654 1.00 95.44 189 ILE A CA 1
ATOM 1477 C C . ILE A 1 189 ? 12.897 -31.127 0.126 1.00 95.44 189 ILE A C 1
ATOM 1479 O O . ILE A 1 189 ? 12.269 -30.075 0.130 1.00 95.44 189 ILE A O 1
ATOM 1483 N N . VAL A 1 190 ? 12.341 -32.282 -0.259 1.00 95.00 190 VAL A N 1
ATOM 1484 C CA . VAL A 1 190 ? 10.944 -32.378 -0.731 1.00 95.00 190 VAL A CA 1
ATOM 1485 C C . VAL A 1 190 ? 9.956 -31.907 0.340 1.00 95.00 190 VAL A C 1
ATOM 1487 O O . VAL A 1 190 ? 9.033 -31.154 0.038 1.00 95.00 190 VAL A O 1
ATOM 1490 N N . GLN A 1 191 ? 10.179 -32.279 1.602 1.00 95.06 191 GLN A N 1
ATOM 1491 C CA . GLN A 1 191 ? 9.366 -31.797 2.719 1.00 95.06 191 GLN A CA 1
ATOM 1492 C C . GLN A 1 191 ? 9.449 -30.268 2.878 1.00 95.06 191 GLN A C 1
ATOM 1494 O O . GLN A 1 191 ? 8.426 -29.616 3.069 1.00 95.06 191 GLN A O 1
ATOM 1499 N N . GLN A 1 192 ? 10.647 -29.679 2.801 1.00 95.38 192 GLN A N 1
ATOM 1500 C CA . GLN A 1 192 ? 10.809 -28.224 2.909 1.00 95.38 192 GLN A CA 1
ATOM 1501 C C . GLN A 1 192 ? 10.225 -27.487 1.696 1.00 95.38 192 GLN A C 1
ATOM 1503 O O . GLN A 1 192 ? 9.655 -26.414 1.868 1.00 95.38 192 GLN A O 1
ATOM 1508 N N . ILE A 1 193 ? 10.286 -28.073 0.494 1.00 94.81 193 ILE A N 1
ATOM 1509 C CA . ILE A 1 193 ? 9.585 -27.556 -0.692 1.00 94.81 193 ILE A CA 1
ATOM 1510 C C . ILE A 1 193 ? 8.079 -27.501 -0.428 1.00 94.81 193 ILE A C 1
ATOM 1512 O O . ILE A 1 193 ? 7.466 -26.481 -0.721 1.00 94.81 193 ILE A O 1
ATOM 1516 N N . ALA A 1 194 ? 7.496 -28.542 0.176 1.00 94.44 194 ALA A N 1
ATOM 1517 C CA . ALA A 1 194 ? 6.076 -28.553 0.526 1.00 94.44 194 ALA A CA 1
ATOM 1518 C C . ALA A 1 194 ? 5.698 -27.410 1.480 1.00 94.44 194 ALA A C 1
ATOM 1520 O O . ALA A 1 194 ? 4.756 -26.666 1.221 1.00 94.44 194 ALA A O 1
ATOM 1521 N N . ILE A 1 195 ? 6.489 -27.222 2.540 1.00 94.00 195 ILE A N 1
ATOM 1522 C CA . ILE A 1 195 ? 6.274 -26.166 3.542 1.00 94.00 195 ILE A CA 1
ATOM 1523 C C . ILE A 1 195 ? 6.447 -24.767 2.932 1.00 94.00 195 ILE A C 1
ATOM 1525 O O . ILE A 1 195 ? 5.736 -23.838 3.304 1.00 94.00 195 ILE A O 1
ATOM 1529 N N . MET A 1 196 ? 7.401 -24.595 2.015 1.00 90.50 196 MET A N 1
ATOM 1530 C CA . MET A 1 196 ? 7.727 -23.290 1.438 1.00 90.50 196 MET A CA 1
ATOM 1531 C C . MET A 1 196 ? 6.777 -22.866 0.321 1.00 90.50 196 MET A C 1
ATOM 1533 O O . MET A 1 196 ? 6.409 -21.698 0.249 1.00 90.50 196 MET A O 1
ATOM 1537 N N . MET A 1 197 ? 6.413 -23.800 -0.555 1.00 90.19 197 MET A N 1
ATOM 1538 C CA . MET A 1 197 ? 5.584 -23.529 -1.729 1.00 90.19 197 MET A CA 1
ATOM 1539 C C . MET A 1 197 ? 4.085 -23.561 -1.403 1.00 90.19 197 MET A C 1
ATOM 1541 O O . MET A 1 197 ? 3.296 -22.957 -2.128 1.00 90.19 197 MET A O 1
ATOM 1545 N N . GLY A 1 198 ? 3.677 -24.263 -0.338 1.00 92.62 198 GLY A N 1
ATOM 1546 C CA . GLY A 1 198 ? 2.269 -24.426 0.021 1.00 92.62 198 GLY A CA 1
ATOM 1547 C C . GLY A 1 198 ? 1.454 -25.010 -1.140 1.00 92.62 198 GLY A C 1
ATOM 1548 O O . GLY A 1 198 ? 1.858 -25.984 -1.775 1.00 92.62 198 GLY A O 1
ATOM 1549 N N . CYS A 1 199 ? 0.337 -24.370 -1.479 1.00 91.06 199 CYS A N 1
ATOM 1550 C CA . CYS A 1 199 ? -0.556 -24.810 -2.555 1.00 91.06 199 CYS A CA 1
ATOM 1551 C C . CYS A 1 199 ? 0.085 -24.826 -3.956 1.00 91.06 199 CYS A C 1
ATOM 1553 O O . CYS A 1 199 ? -0.380 -25.555 -4.835 1.00 91.06 199 CYS A O 1
ATOM 1555 N N . ALA A 1 200 ? 1.195 -24.109 -4.176 1.00 90.69 200 ALA A N 1
ATOM 1556 C CA . ALA A 1 200 ? 1.888 -24.072 -5.468 1.00 90.69 200 ALA A CA 1
ATOM 1557 C C . ALA A 1 200 ? 2.578 -25.401 -5.845 1.00 90.69 200 ALA A C 1
ATOM 1559 O O . ALA A 1 200 ? 3.098 -25.545 -6.951 1.00 90.69 200 ALA A O 1
ATOM 1560 N N . VAL A 1 201 ? 2.578 -26.393 -4.951 1.00 92.69 201 VAL A N 1
ATOM 1561 C CA . VAL A 1 201 ? 3.116 -27.735 -5.218 1.00 92.69 201 VAL A CA 1
ATOM 1562 C C . VAL A 1 201 ? 2.220 -28.556 -6.151 1.00 92.69 201 VAL A C 1
ATOM 1564 O O . VAL A 1 201 ? 2.720 -29.469 -6.811 1.00 92.69 201 VAL A O 1
ATOM 1567 N N . LEU A 1 202 ? 0.924 -28.238 -6.242 1.00 91.19 202 LEU A N 1
ATOM 1568 C CA . LEU A 1 202 ? -0.094 -29.069 -6.897 1.00 91.19 202 LEU A CA 1
ATOM 1569 C C . LEU A 1 202 ? 0.285 -29.567 -8.314 1.00 91.19 202 LEU A C 1
ATOM 1571 O O . LEU A 1 202 ? 0.176 -30.772 -8.549 1.00 91.19 202 LEU A O 1
ATOM 1575 N N . PRO A 1 203 ? 0.835 -28.741 -9.234 1.00 92.31 203 PRO A N 1
ATOM 1576 C CA . PRO A 1 203 ? 1.207 -29.195 -10.584 1.00 92.31 203 PRO A CA 1
ATOM 1577 C C . PRO A 1 203 ? 2.362 -30.209 -10.610 1.00 92.31 203 PRO A C 1
ATOM 1579 O O . PRO A 1 203 ? 2.559 -30.935 -11.585 1.00 92.31 203 PRO A O 1
ATOM 1582 N N . HIS A 1 204 ? 3.166 -30.248 -9.549 1.00 92.88 204 HIS A N 1
ATOM 1583 C CA . HIS A 1 204 ? 4.362 -31.081 -9.437 1.00 92.88 204 HIS A CA 1
ATOM 1584 C C . HIS A 1 204 ? 4.215 -32.184 -8.383 1.00 92.88 204 HIS A C 1
ATOM 1586 O O . HIS A 1 204 ? 5.148 -32.968 -8.192 1.00 92.88 204 HIS A O 1
ATOM 1592 N N . LEU A 1 205 ? 3.050 -32.272 -7.734 1.00 93.25 205 LEU A N 1
ATOM 1593 C CA . LEU A 1 205 ? 2.782 -33.146 -6.599 1.00 93.25 205 LEU A CA 1
ATOM 1594 C C . LEU A 1 205 ? 3.076 -34.612 -6.923 1.00 93.25 205 LEU A C 1
ATOM 1596 O O . LEU A 1 205 ? 3.890 -35.225 -6.238 1.00 93.25 205 LEU A O 1
ATOM 1600 N N . ARG A 1 206 ? 2.519 -35.143 -8.018 1.00 92.75 206 ARG A N 1
ATOM 1601 C CA . ARG A 1 206 ? 2.764 -36.526 -8.468 1.00 92.75 206 ARG A CA 1
ATOM 1602 C C . ARG A 1 206 ? 4.253 -36.837 -8.614 1.00 92.75 206 ARG A C 1
ATOM 1604 O O . ARG A 1 206 ? 4.739 -37.829 -8.086 1.00 92.75 206 ARG A O 1
ATOM 1611 N N . ASN A 1 207 ? 5.001 -35.940 -9.258 1.00 92.19 207 ASN A N 1
ATOM 1612 C CA . ASN A 1 207 ? 6.439 -36.114 -9.453 1.00 92.19 207 ASN A CA 1
ATOM 1613 C C . ASN A 1 207 ? 7.211 -36.111 -8.128 1.00 92.19 207 ASN A C 1
ATOM 1615 O O . ASN A 1 207 ? 8.158 -36.880 -7.981 1.00 92.19 207 ASN A O 1
ATOM 1619 N N . LEU A 1 208 ? 6.834 -35.255 -7.177 1.00 93.38 208 LEU A N 1
ATOM 1620 C CA . LEU A 1 208 ? 7.473 -35.180 -5.862 1.00 93.38 208 LEU A CA 1
ATOM 1621 C C . LEU A 1 208 ? 7.133 -36.387 -4.983 1.00 93.38 208 LEU A C 1
ATOM 1623 O O . LEU A 1 208 ? 8.023 -36.902 -4.305 1.00 93.38 208 LEU A O 1
ATOM 1627 N N . VAL A 1 209 ? 5.892 -36.875 -5.031 1.00 93.31 209 VAL A N 1
ATOM 1628 C CA . VAL A 1 209 ? 5.475 -38.101 -4.335 1.00 93.31 209 VAL A CA 1
ATOM 1629 C C . VAL A 1 209 ? 6.227 -39.313 -4.899 1.00 93.31 209 VAL A C 1
ATOM 1631 O O . VAL A 1 209 ? 6.821 -40.076 -4.135 1.00 93.31 209 VAL A O 1
ATOM 1634 N N . ASP A 1 210 ? 6.328 -39.438 -6.224 1.00 91.12 210 ASP A N 1
ATOM 1635 C CA . ASP A 1 210 ? 7.075 -40.517 -6.887 1.00 91.12 210 ASP A CA 1
ATOM 1636 C C . ASP A 1 210 ? 8.592 -40.479 -6.596 1.00 91.12 210 ASP A C 1
ATOM 1638 O O . ASP A 1 210 ? 9.273 -41.514 -6.632 1.00 91.12 210 ASP A O 1
ATOM 1642 N N . CYS A 1 211 ? 9.148 -39.298 -6.297 1.00 89.81 211 CYS A N 1
ATOM 1643 C CA . CYS A 1 211 ? 10.547 -39.146 -5.886 1.00 89.81 211 CYS A CA 1
ATOM 1644 C C . CYS A 1 211 ? 10.832 -39.765 -4.516 1.00 89.81 211 CYS A C 1
ATOM 1646 O O . CYS A 1 211 ? 11.947 -40.243 -4.308 1.00 89.81 211 CYS A O 1
ATOM 1648 N N . ILE A 1 212 ? 9.870 -39.729 -3.591 1.00 92.75 212 ILE A N 1
ATOM 1649 C CA . ILE A 1 212 ? 10.071 -40.150 -2.197 1.00 92.75 212 ILE A CA 1
ATOM 1650 C C . ILE A 1 212 ? 9.445 -41.511 -1.881 1.00 92.75 212 ILE A C 1
ATOM 1652 O O . ILE A 1 212 ? 9.872 -42.144 -0.923 1.00 92.75 212 ILE A O 1
ATOM 1656 N N . ALA A 1 213 ? 8.495 -42.004 -2.684 1.00 91.06 213 ALA A N 1
ATOM 1657 C CA . ALA A 1 213 ? 7.714 -43.214 -2.401 1.00 91.06 213 ALA A CA 1
ATOM 1658 C C . ALA A 1 213 ? 8.551 -44.453 -2.012 1.00 91.06 213 ALA A C 1
ATOM 1660 O O . ALA A 1 213 ? 8.173 -45.192 -1.102 1.00 91.06 213 ALA A O 1
ATOM 1661 N N . HIS A 1 214 ? 9.716 -44.669 -2.638 1.00 89.38 214 HIS A N 1
ATOM 1662 C CA . HIS A 1 214 ? 10.581 -45.821 -2.338 1.00 89.38 214 HIS A CA 1
ATOM 1663 C C . HIS A 1 214 ? 11.210 -45.767 -0.935 1.00 89.38 214 HIS A C 1
ATOM 1665 O O . HIS A 1 214 ? 11.573 -46.807 -0.391 1.00 89.38 214 HIS A O 1
ATOM 1671 N N . GLY A 1 215 ? 11.320 -44.583 -0.325 1.00 89.75 215 GLY A N 1
ATOM 1672 C CA . GLY A 1 215 ? 11.909 -44.399 1.005 1.00 89.75 215 GLY A CA 1
ATOM 1673 C C . GLY A 1 215 ? 11.064 -44.975 2.148 1.00 89.75 215 GLY A C 1
ATOM 1674 O O . GLY A 1 215 ? 11.576 -45.180 3.247 1.00 89.75 215 GLY A O 1
ATOM 1675 N N . LEU A 1 216 ? 9.785 -45.296 1.904 1.00 89.19 216 LEU A N 1
ATOM 1676 C CA . LEU A 1 216 ? 8.907 -45.932 2.897 1.00 89.19 216 LEU A CA 1
ATOM 1677 C C . LEU A 1 216 ? 9.317 -47.377 3.193 1.00 89.19 216 LEU A C 1
ATOM 1679 O O . LEU A 1 216 ? 9.046 -47.877 4.282 1.00 89.19 216 LEU A O 1
ATOM 1683 N N . GLN A 1 217 ? 9.992 -48.026 2.242 1.00 89.19 217 GLN A N 1
ATOM 1684 C CA . GLN A 1 217 ? 10.502 -49.395 2.354 1.00 89.19 217 GLN A CA 1
ATOM 1685 C C . GLN A 1 217 ? 12.016 -49.437 2.618 1.00 89.19 217 GLN A C 1
ATOM 1687 O O . GLN A 1 217 ? 12.627 -50.498 2.529 1.00 89.19 217 GLN A O 1
ATOM 1692 N N . ASP A 1 218 ? 12.639 -48.297 2.933 1.00 91.06 218 ASP A N 1
ATOM 1693 C CA . ASP A 1 218 ? 14.074 -48.230 3.219 1.00 91.06 218 ASP A CA 1
ATOM 1694 C C . ASP A 1 218 ? 14.425 -49.038 4.476 1.00 91.06 218 ASP A C 1
ATOM 1696 O O . ASP A 1 218 ? 13.667 -49.043 5.446 1.00 91.06 218 ASP A O 1
ATOM 1700 N N . GLU A 1 219 ? 15.594 -49.676 4.508 1.00 87.94 219 GLU A N 1
ATOM 1701 C CA . GLU A 1 219 ? 16.080 -50.403 5.688 1.00 87.94 219 GLU A CA 1
ATOM 1702 C C . GLU A 1 219 ? 16.302 -49.466 6.884 1.00 87.94 219 GLU A C 1
ATOM 1704 O O . GLU A 1 219 ? 16.066 -49.844 8.037 1.00 87.94 219 GLU A O 1
ATOM 1709 N N . GLN A 1 220 ? 16.676 -48.208 6.625 1.00 91.62 220 GLN A N 1
ATOM 1710 C CA . GLN A 1 220 ? 16.995 -47.250 7.673 1.00 91.62 220 GLN A CA 1
ATOM 1711 C C . GLN A 1 220 ? 15.745 -46.562 8.238 1.00 91.62 220 GLN A C 1
ATOM 1713 O O . GLN A 1 220 ? 15.048 -45.814 7.549 1.00 91.62 220 GLN A O 1
ATOM 1718 N N . THR A 1 221 ? 15.515 -46.703 9.548 1.00 90.62 221 THR A N 1
ATOM 1719 C CA . THR A 1 221 ? 14.332 -46.144 10.231 1.00 90.62 221 THR A CA 1
ATOM 1720 C C . THR A 1 221 ? 14.232 -44.624 10.094 1.00 90.62 221 THR A C 1
ATOM 1722 O O . THR A 1 221 ? 13.143 -44.107 9.863 1.00 90.62 221 THR A O 1
ATOM 1725 N N . LYS A 1 222 ? 15.356 -43.893 10.176 1.00 90.56 222 LYS A N 1
ATOM 1726 C CA . LYS A 1 222 ? 15.369 -42.426 10.007 1.00 90.56 222 LYS A CA 1
ATOM 1727 C C . LYS A 1 222 ? 14.867 -41.995 8.624 1.00 90.56 222 LYS A C 1
ATOM 1729 O O . LYS A 1 222 ? 14.128 -41.021 8.520 1.00 90.56 222 LYS A O 1
ATOM 1734 N N . VAL A 1 223 ? 15.230 -42.739 7.575 1.00 92.69 223 VAL A N 1
ATOM 1735 C CA . VAL A 1 223 ? 14.769 -42.474 6.205 1.00 92.69 223 VAL A CA 1
ATOM 1736 C C . VAL A 1 223 ? 13.275 -42.767 6.097 1.00 92.69 223 VAL A C 1
ATOM 1738 O O . VAL A 1 223 ? 12.542 -41.908 5.616 1.00 92.69 223 VAL A O 1
ATOM 1741 N N . ARG A 1 224 ? 12.793 -43.899 6.634 1.00 92.62 224 ARG A N 1
ATOM 1742 C CA . ARG A 1 224 ? 11.352 -44.223 6.651 1.00 92.62 224 ARG A CA 1
ATOM 1743 C C . ARG A 1 224 ? 10.516 -43.155 7.356 1.00 92.62 224 ARG A C 1
ATOM 1745 O O . ARG A 1 224 ? 9.522 -42.698 6.802 1.00 92.62 224 ARG A O 1
ATOM 1752 N N . THR A 1 225 ? 10.934 -42.717 8.545 1.00 91.94 225 THR A N 1
ATOM 1753 C CA . THR A 1 225 ? 10.229 -41.680 9.318 1.00 91.94 225 THR A CA 1
ATOM 1754 C C . THR A 1 225 ? 10.147 -40.366 8.540 1.00 91.94 225 THR A C 1
ATOM 1756 O O . THR A 1 225 ? 9.061 -39.807 8.405 1.00 91.94 225 THR A O 1
ATOM 1759 N N . MET A 1 226 ? 11.256 -39.892 7.961 1.00 92.69 226 MET A N 1
ATOM 1760 C CA . MET A 1 226 ? 11.234 -38.681 7.128 1.00 92.69 226 MET A CA 1
ATOM 1761 C C . MET A 1 226 ? 10.404 -38.856 5.858 1.00 92.69 226 MET A C 1
ATOM 1763 O O . MET A 1 226 ? 9.708 -37.929 5.450 1.00 92.69 226 MET A O 1
ATOM 1767 N N . THR A 1 227 ? 10.429 -40.049 5.261 1.00 93.00 227 THR A N 1
ATOM 1768 C CA . THR A 1 227 ? 9.616 -40.364 4.083 1.00 93.00 227 THR A CA 1
ATOM 1769 C C . THR A 1 227 ? 8.133 -40.395 4.404 1.00 93.00 227 THR A C 1
ATOM 1771 O O . THR A 1 227 ? 7.351 -40.130 3.513 1.00 93.00 227 THR A O 1
ATOM 1774 N N . ALA A 1 228 ? 7.712 -40.658 5.641 1.00 93.00 228 ALA A N 1
ATOM 1775 C CA . ALA A 1 228 ? 6.313 -40.493 6.036 1.00 93.00 228 ALA A CA 1
ATOM 1776 C C . ALA A 1 228 ? 5.957 -39.016 6.305 1.00 93.00 228 ALA A C 1
ATOM 1778 O O . ALA A 1 228 ? 4.876 -38.555 5.945 1.00 93.00 228 ALA A O 1
ATOM 1779 N N . LEU A 1 229 ? 6.885 -38.232 6.863 1.00 93.38 229 LEU A N 1
ATOM 1780 C CA . LEU A 1 229 ? 6.681 -36.793 7.082 1.00 93.38 229 LEU A CA 1
ATOM 1781 C C . LEU A 1 229 ? 6.627 -35.971 5.780 1.00 93.38 229 LEU A C 1
ATOM 1783 O O . LEU A 1 229 ? 5.989 -34.920 5.762 1.00 93.38 229 LEU A O 1
ATOM 1787 N N . GLY A 1 230 ? 7.270 -36.433 4.703 1.00 92.62 230 GLY A N 1
ATOM 1788 C CA . GLY A 1 230 ? 7.224 -35.800 3.378 1.00 92.62 230 GLY A CA 1
ATOM 1789 C C . GLY A 1 230 ? 5.805 -35.734 2.785 1.00 92.62 230 GLY A C 1
ATOM 1790 O O . GLY A 1 230 ? 5.305 -34.630 2.585 1.00 92.62 230 GLY A O 1
ATOM 1791 N N . PRO A 1 231 ? 5.120 -36.873 2.557 1.00 92.44 231 PRO A N 1
ATOM 1792 C CA . PRO A 1 231 ? 3.728 -36.944 2.136 1.00 92.44 231 PRO A CA 1
ATOM 1793 C C . PRO A 1 231 ? 2.785 -36.215 3.085 1.00 92.44 231 PRO A C 1
ATOM 1795 O O . PRO A 1 231 ? 1.865 -35.579 2.600 1.00 92.44 231 PRO A O 1
ATOM 1798 N N . ALA A 1 232 ? 3.027 -36.240 4.403 1.00 93.38 232 ALA A N 1
ATOM 1799 C CA . ALA A 1 232 ? 2.227 -35.461 5.352 1.00 93.38 232 ALA A CA 1
ATOM 1800 C C . ALA A 1 232 ? 2.266 -33.955 5.029 1.00 93.38 232 ALA A C 1
ATOM 1802 O O . ALA A 1 232 ? 1.222 -33.320 4.943 1.00 93.38 232 ALA A O 1
ATOM 1803 N N . ALA A 1 233 ? 3.464 -33.404 4.800 1.00 94.81 233 ALA A N 1
ATOM 1804 C CA . ALA A 1 233 ? 3.638 -31.998 4.436 1.00 94.81 233 ALA A CA 1
ATOM 1805 C C . ALA A 1 233 ? 3.101 -31.688 3.028 1.00 94.81 233 ALA A C 1
ATOM 1807 O O . ALA A 1 233 ? 2.519 -30.631 2.815 1.00 94.81 233 ALA A O 1
ATOM 1808 N N . LEU A 1 234 ? 3.269 -32.606 2.069 1.00 94.75 234 LEU A N 1
ATOM 1809 C CA . LEU A 1 234 ? 2.717 -32.466 0.717 1.00 94.75 234 LEU A CA 1
ATOM 1810 C C . LEU A 1 234 ? 1.182 -32.491 0.719 1.00 94.75 234 LEU A C 1
ATOM 1812 O O . LEU A 1 234 ? 0.569 -31.720 -0.008 1.00 94.75 234 LEU A O 1
ATOM 1816 N N . ALA A 1 235 ? 0.571 -33.353 1.532 1.00 93.44 235 ALA A N 1
ATOM 1817 C CA . ALA A 1 235 ? -0.876 -33.463 1.678 1.00 93.44 235 ALA A CA 1
ATOM 1818 C C . ALA A 1 235 ? -1.462 -32.230 2.377 1.00 93.44 235 ALA A C 1
ATOM 1820 O O . ALA A 1 235 ? -2.449 -31.675 1.908 1.00 93.44 235 ALA A O 1
ATOM 1821 N N . GLU A 1 236 ? -0.807 -31.744 3.437 1.00 93.81 236 GLU A N 1
ATOM 1822 C CA . GLU A 1 236 ? -1.155 -30.477 4.091 1.00 93.81 236 GLU A CA 1
ATOM 1823 C C . GLU A 1 236 ? -1.094 -29.296 3.114 1.00 93.81 236 GLU A C 1
ATOM 1825 O O . GLU A 1 236 ? -2.004 -28.473 3.077 1.00 93.81 236 GLU A O 1
ATOM 1830 N N . ALA A 1 237 ? -0.046 -29.238 2.289 1.00 93.62 237 ALA A N 1
ATOM 1831 C CA . ALA A 1 237 ? 0.154 -28.181 1.306 1.00 93.62 237 ALA A CA 1
ATOM 1832 C C . ALA A 1 237 ? -0.835 -28.251 0.126 1.00 93.62 237 ALA A C 1
ATOM 1834 O O . ALA A 1 237 ? -1.196 -27.214 -0.427 1.00 93.62 237 ALA A O 1
ATOM 1835 N N . ALA A 1 238 ? -1.265 -29.454 -0.266 1.00 92.62 238 ALA A N 1
ATOM 1836 C CA . ALA A 1 238 ? -2.182 -29.675 -1.385 1.00 92.62 238 ALA A CA 1
ATOM 1837 C C . ALA A 1 238 ? -3.669 -29.578 -0.999 1.00 92.62 238 ALA A C 1
ATOM 1839 O O . ALA A 1 238 ? -4.513 -29.447 -1.887 1.00 92.62 238 ALA A O 1
ATOM 1840 N N . ALA A 1 239 ? -3.995 -29.628 0.297 1.00 88.31 239 ALA A N 1
ATOM 1841 C CA . ALA A 1 239 ? -5.370 -29.654 0.779 1.00 88.31 239 ALA A CA 1
ATOM 1842 C C . ALA A 1 239 ? -6.223 -28.491 0.243 1.00 88.31 239 ALA A C 1
ATOM 1844 O O . ALA A 1 239 ? -5.792 -27.337 0.316 1.00 88.31 239 ALA A O 1
ATOM 1845 N N . PRO A 1 240 ? -7.441 -28.764 -0.278 1.00 88.12 240 PRO A N 1
ATOM 1846 C CA . PRO A 1 240 ? -8.173 -30.045 -0.276 1.00 88.12 240 PRO A CA 1
ATOM 1847 C C . PRO A 1 240 ? -7.975 -30.949 -1.521 1.00 88.12 240 PRO A C 1
ATOM 1849 O O . PRO A 1 240 ? -8.674 -31.947 -1.657 1.00 88.12 240 PRO A O 1
ATOM 1852 N N . TYR A 1 241 ? -7.062 -30.635 -2.445 1.00 88.50 241 TYR A N 1
ATOM 1853 C CA . TYR A 1 241 ? -6.936 -31.321 -3.743 1.00 88.50 241 TYR A CA 1
ATOM 1854 C C . TYR A 1 241 ? -5.750 -32.303 -3.813 1.00 88.50 241 TYR A C 1
ATOM 1856 O O . TYR A 1 241 ? -4.862 -32.317 -2.964 1.00 88.50 241 TYR A O 1
ATOM 1864 N N . GLY A 1 242 ? -5.687 -33.111 -4.880 1.00 87.12 242 GLY A N 1
ATOM 1865 C CA . GLY A 1 242 ? -4.475 -33.863 -5.241 1.00 87.12 242 GLY A CA 1
ATOM 1866 C C . GLY A 1 242 ? -4.382 -35.303 -4.725 1.00 87.12 242 GLY A C 1
ATOM 1867 O O . GLY A 1 242 ? -3.289 -35.871 -4.754 1.00 87.12 242 GLY A O 1
ATOM 1868 N N . ILE A 1 243 ? -5.495 -35.917 -4.304 1.00 90.81 243 ILE A N 1
ATOM 1869 C CA . ILE A 1 243 ? -5.519 -37.306 -3.809 1.00 90.81 243 ILE A CA 1
ATOM 1870 C C . ILE A 1 243 ? -4.928 -38.324 -4.798 1.00 90.81 243 ILE A C 1
ATOM 1872 O O . ILE A 1 243 ? -4.148 -39.178 -4.387 1.00 90.81 243 ILE A O 1
ATOM 1876 N N . GLU A 1 244 ? -5.187 -38.167 -6.100 1.00 89.56 244 GLU A N 1
ATOM 1877 C CA . GLU A 1 244 ? -4.682 -39.048 -7.172 1.00 89.56 244 GLU A CA 1
ATOM 1878 C C . GLU A 1 244 ? -3.148 -39.162 -7.195 1.00 89.56 244 GLU A C 1
ATOM 1880 O O . GLU A 1 244 ? -2.574 -40.141 -7.668 1.00 89.56 244 GLU A O 1
ATOM 1885 N N . SER A 1 245 ? -2.442 -38.147 -6.685 1.00 92.00 245 SER A N 1
ATOM 1886 C CA . SER A 1 245 ? -0.978 -38.163 -6.632 1.00 92.00 245 SER A CA 1
ATOM 1887 C C . SER A 1 245 ? -0.429 -39.076 -5.531 1.00 92.00 245 SER A C 1
ATOM 1889 O O . SER A 1 245 ? 0.757 -39.402 -5.564 1.00 92.00 245 SER A O 1
ATOM 1891 N N . PHE A 1 246 ? -1.250 -39.487 -4.558 1.00 92.69 246 PHE A N 1
ATOM 1892 C CA . PHE A 1 246 ? -0.827 -40.265 -3.389 1.00 92.69 246 PHE A CA 1
ATOM 1893 C C . PHE A 1 246 ? -1.059 -41.778 -3.512 1.00 92.69 246 PHE A C 1
ATOM 1895 O O . PHE A 1 246 ? -0.621 -42.517 -2.626 1.00 92.69 246 PHE A O 1
ATOM 1902 N N . ASP A 1 247 ? -1.655 -42.267 -4.602 1.00 88.50 247 ASP A N 1
ATOM 1903 C CA . ASP A 1 247 ? -2.013 -43.684 -4.796 1.00 88.50 247 ASP A CA 1
ATOM 1904 C C . ASP A 1 247 ? -0.846 -44.654 -4.541 1.00 88.50 247 ASP A C 1
ATOM 1906 O O . ASP A 1 247 ? -0.988 -45.659 -3.837 1.00 88.50 247 ASP A O 1
ATOM 1910 N N . ASN A 1 248 ? 0.350 -44.306 -5.030 1.00 87.69 248 ASN A N 1
ATOM 1911 C CA . ASN A 1 248 ? 1.569 -45.112 -4.883 1.00 87.69 248 ASN A CA 1
ATOM 1912 C C . ASN A 1 248 ? 2.053 -45.235 -3.425 1.00 87.69 248 ASN A C 1
ATOM 1914 O O . ASN A 1 248 ? 2.806 -46.151 -3.087 1.00 87.69 248 ASN A O 1
ATOM 1918 N N . VAL A 1 249 ? 1.637 -44.313 -2.555 1.00 91.50 249 VAL A N 1
ATOM 1919 C CA . VAL A 1 249 ? 2.096 -44.185 -1.167 1.00 91.50 249 VAL A CA 1
ATOM 1920 C C . VAL A 1 249 ? 1.057 -44.690 -0.161 1.00 91.50 249 VAL A C 1
ATOM 1922 O O . VAL A 1 249 ? 1.439 -45.160 0.913 1.00 91.50 249 VAL A O 1
ATOM 1925 N N . LEU A 1 250 ? -0.233 -44.696 -0.516 1.00 88.81 250 LEU A N 1
ATOM 1926 C CA . LEU A 1 250 ? -1.315 -45.161 0.357 1.00 88.81 250 LEU A CA 1
ATOM 1927 C C . LEU A 1 250 ? -1.063 -46.575 0.895 1.00 88.81 250 LEU A C 1
ATOM 1929 O O . LEU A 1 250 ? -0.986 -46.770 2.107 1.00 88.81 250 LEU A O 1
ATOM 1933 N N . LYS A 1 251 ? -0.894 -47.574 0.019 1.00 89.31 251 LYS A N 1
ATOM 1934 C CA . LYS A 1 251 ? -0.726 -48.977 0.442 1.00 89.31 251 LYS A CA 1
ATOM 1935 C C . LYS A 1 251 ? 0.500 -49.184 1.355 1.00 89.31 251 LYS A C 1
ATOM 1937 O O . LYS A 1 251 ? 0.330 -49.806 2.407 1.00 89.31 251 LYS A O 1
ATOM 1942 N N . PRO A 1 252 ? 1.705 -48.670 1.030 1.00 91.25 252 PRO A N 1
ATOM 1943 C CA . PRO A 1 252 ? 2.845 -48.709 1.947 1.00 91.25 252 PRO A CA 1
ATOM 1944 C C . PRO A 1 252 ? 2.584 -48.050 3.309 1.00 91.25 252 PRO A C 1
ATOM 1946 O O . PRO A 1 252 ? 2.968 -48.621 4.330 1.00 91.25 252 PRO A O 1
ATOM 1949 N N . LEU A 1 253 ? 1.909 -46.893 3.353 1.00 90.62 253 LEU A N 1
ATOM 1950 C CA . LEU A 1 253 ? 1.575 -46.225 4.617 1.00 90.62 253 LEU A CA 1
ATOM 1951 C C . LEU A 1 253 ? 0.624 -47.073 5.469 1.00 90.62 253 LEU A C 1
ATOM 1953 O O . LEU A 1 253 ? 0.876 -47.270 6.657 1.00 90.62 253 LEU A O 1
ATOM 1957 N N . TRP A 1 254 ? -0.419 -47.639 4.859 1.00 87.88 254 TRP A N 1
ATOM 1958 C CA . TRP A 1 254 ? -1.390 -48.499 5.544 1.00 87.88 254 TRP A CA 1
ATOM 1959 C C . TRP A 1 254 ? -0.750 -49.728 6.182 1.00 87.88 254 TRP A C 1
ATOM 1961 O O . TRP A 1 254 ? -0.993 -50.033 7.352 1.00 87.88 254 TRP A O 1
ATOM 1971 N N . VAL A 1 255 ? 0.104 -50.420 5.429 1.00 88.56 255 VAL A N 1
ATOM 1972 C CA . VAL A 1 255 ? 0.865 -51.564 5.945 1.00 88.56 255 VAL A CA 1
ATOM 1973 C C . VAL A 1 255 ? 1.810 -51.111 7.067 1.00 88.56 255 VAL A C 1
ATOM 1975 O O . VAL A 1 255 ? 1.902 -51.769 8.106 1.00 88.56 255 VAL A O 1
ATOM 1978 N N . GLY A 1 256 ? 2.445 -49.947 6.909 1.00 87.00 256 GLY A N 1
ATOM 1979 C CA . GLY A 1 256 ? 3.368 -49.374 7.885 1.00 87.00 256 GLY A CA 1
ATOM 1980 C C . GLY A 1 256 ? 2.741 -49.059 9.246 1.00 87.00 256 GLY A C 1
ATOM 1981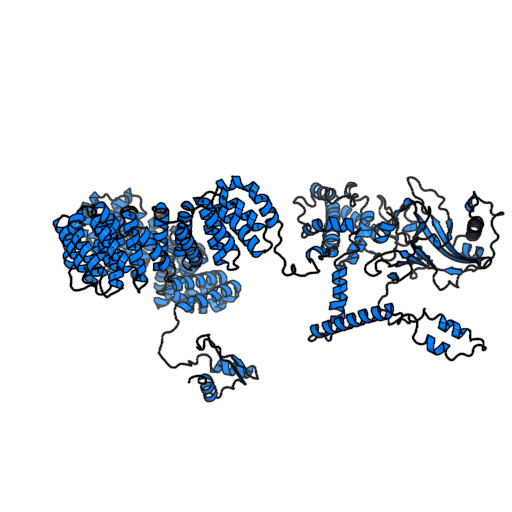 O O . GLY A 1 256 ? 3.361 -49.348 10.267 1.00 87.00 256 GLY A O 1
ATOM 1982 N N . ILE A 1 257 ? 1.507 -48.547 9.307 1.00 88.44 257 ILE A N 1
ATOM 1983 C CA . ILE A 1 257 ? 0.836 -48.243 10.590 1.00 88.44 257 ILE A CA 1
ATOM 1984 C C . ILE A 1 257 ? 0.540 -49.518 11.398 1.00 88.44 257 ILE A C 1
ATOM 1986 O O . ILE A 1 257 ? 0.575 -49.516 12.632 1.00 88.44 257 ILE A O 1
ATOM 1990 N N . ARG A 1 258 ? 0.281 -50.642 10.722 1.00 88.06 258 ARG A N 1
ATOM 1991 C CA . ARG A 1 258 ? 0.050 -51.925 11.400 1.00 88.06 258 ARG A CA 1
ATOM 1992 C C . ARG A 1 258 ? 1.357 -52.534 11.919 1.00 88.06 258 ARG A C 1
ATOM 1994 O O . ARG A 1 258 ? 1.376 -53.033 13.046 1.00 88.06 258 ARG A O 1
ATOM 2001 N N . LEU A 1 259 ? 2.433 -52.446 11.131 1.00 88.06 259 LEU A N 1
ATOM 2002 C CA . LEU A 1 259 ? 3.728 -53.078 11.413 1.00 88.06 259 LEU A CA 1
ATOM 2003 C C . LEU A 1 259 ? 4.633 -52.282 12.363 1.00 88.06 259 LEU A C 1
ATOM 2005 O O . LEU A 1 259 ? 5.354 -52.873 13.164 1.00 88.06 259 LEU A O 1
ATOM 2009 N N . HIS A 1 260 ? 4.642 -50.954 12.270 1.00 87.56 260 HIS A N 1
ATOM 2010 C CA . HIS A 1 260 ? 5.586 -50.115 13.005 1.00 87.56 260 HIS A CA 1
ATOM 2011 C C . HIS A 1 260 ? 5.041 -49.643 14.367 1.00 87.56 260 HIS A C 1
ATOM 2013 O O . HIS A 1 260 ? 3.838 -49.681 14.652 1.00 87.56 260 HIS A O 1
ATOM 2019 N N . ARG A 1 261 ? 5.956 -49.208 15.244 1.00 86.00 261 ARG A N 1
ATOM 2020 C CA . ARG A 1 261 ? 5.684 -48.676 16.593 1.00 86.00 261 ARG A CA 1
ATOM 2021 C C . ARG A 1 261 ? 6.598 -47.480 16.902 1.00 86.00 261 ARG A C 1
ATOM 2023 O O . ARG A 1 261 ? 7.591 -47.243 16.206 1.00 86.00 261 ARG A O 1
ATOM 2030 N N . GLY A 1 262 ? 6.251 -46.713 17.936 1.00 86.69 262 GLY A N 1
ATOM 2031 C CA . GLY A 1 262 ? 7.012 -45.539 18.384 1.00 86.69 262 GLY A CA 1
ATOM 2032 C C . GLY A 1 262 ? 7.019 -44.392 17.366 1.00 86.69 262 GLY A C 1
ATOM 2033 O O . GLY A 1 262 ? 6.056 -44.197 16.627 1.00 86.69 262 GLY A O 1
ATOM 2034 N N . LYS A 1 263 ? 8.131 -43.651 17.278 1.00 84.88 263 LYS A N 1
ATOM 2035 C CA . LYS A 1 263 ? 8.247 -42.446 16.429 1.00 84.88 263 LYS A CA 1
ATOM 2036 C C . LYS A 1 263 ? 7.971 -42.683 14.941 1.00 84.88 263 LYS A C 1
ATOM 2038 O O . LYS A 1 263 ? 7.456 -41.805 14.256 1.00 84.88 263 LYS A O 1
ATOM 2043 N N . SER A 1 264 ? 8.294 -43.876 14.440 1.00 87.19 264 SER A N 1
ATOM 2044 C CA . SER A 1 264 ? 7.988 -44.251 13.054 1.00 87.19 264 SER A CA 1
ATOM 2045 C C . SER A 1 264 ? 6.478 -44.374 12.820 1.00 87.19 264 SER A C 1
ATOM 2047 O O . SER A 1 264 ? 5.968 -43.788 11.874 1.00 87.19 264 SER A O 1
ATOM 2049 N N . LEU A 1 265 ? 5.741 -45.020 13.731 1.00 90.19 265 LEU A N 1
ATOM 2050 C CA . LEU A 1 265 ? 4.277 -45.082 13.685 1.00 90.19 265 LEU A CA 1
ATOM 2051 C C . LEU A 1 265 ? 3.654 -43.683 13.732 1.00 90.19 265 LEU A C 1
ATOM 2053 O O . LEU A 1 265 ? 2.741 -43.401 12.965 1.00 90.19 265 LEU A O 1
ATOM 2057 N N . ALA A 1 266 ? 4.180 -42.801 14.583 1.00 89.69 266 ALA A N 1
ATOM 2058 C CA . ALA A 1 266 ? 3.695 -41.431 14.710 1.00 89.69 266 ALA A CA 1
ATOM 2059 C C . ALA A 1 266 ? 3.789 -40.663 13.376 1.00 89.69 266 ALA A C 1
ATOM 2061 O O . ALA A 1 266 ? 2.827 -40.029 12.946 1.00 89.69 266 ALA A O 1
ATOM 2062 N N . ALA A 1 267 ? 4.912 -40.776 12.659 1.00 91.25 267 ALA A N 1
ATOM 2063 C CA . ALA A 1 267 ? 5.069 -40.148 11.346 1.00 91.25 267 ALA A CA 1
ATOM 2064 C C . ALA A 1 267 ? 4.106 -40.718 10.288 1.00 91.25 267 ALA A C 1
ATOM 2066 O O . ALA A 1 267 ? 3.555 -39.958 9.494 1.00 91.25 267 ALA A O 1
ATOM 2067 N N . PHE A 1 268 ? 3.866 -42.033 10.295 1.00 92.88 268 PHE A N 1
ATOM 2068 C CA . PHE A 1 268 ? 2.917 -42.677 9.381 1.00 92.88 268 PHE A CA 1
ATOM 2069 C C . PHE A 1 268 ? 1.462 -42.295 9.701 1.00 92.88 268 PHE A C 1
ATOM 2071 O O . PHE A 1 268 ? 0.704 -41.987 8.784 1.00 92.88 268 PHE A O 1
ATOM 2078 N N . LEU A 1 269 ? 1.085 -42.240 10.984 1.00 91.88 269 LEU A N 1
ATOM 2079 C CA . LEU A 1 269 ? -0.226 -41.750 11.431 1.00 91.88 269 LEU A CA 1
ATOM 2080 C C . LEU A 1 269 ? -0.445 -40.298 11.014 1.00 91.88 269 LEU A C 1
ATOM 2082 O O . LEU A 1 269 ? -1.508 -39.968 10.496 1.00 91.88 269 LEU A O 1
ATOM 2086 N N . LYS A 1 270 ? 0.576 -39.448 11.177 1.00 92.88 270 LYS A N 1
ATOM 2087 C CA . LYS A 1 270 ? 0.529 -38.060 10.715 1.00 92.88 270 LYS A CA 1
ATOM 2088 C C . LYS A 1 270 ? 0.281 -37.993 9.206 1.00 92.88 270 LYS A C 1
ATOM 2090 O O . LYS A 1 270 ? -0.598 -37.256 8.781 1.00 92.88 270 LYS A O 1
ATOM 2095 N N . ALA A 1 271 ? 1.006 -38.777 8.406 1.00 93.06 271 ALA A N 1
ATOM 2096 C CA . ALA A 1 271 ? 0.821 -38.818 6.955 1.00 93.06 271 ALA A CA 1
ATOM 2097 C C . ALA A 1 271 ? -0.611 -39.187 6.561 1.00 93.06 271 ALA A C 1
ATOM 2099 O O . ALA A 1 271 ? -1.226 -38.474 5.775 1.00 93.06 271 ALA A O 1
ATOM 2100 N N . ILE A 1 272 ? -1.166 -40.251 7.149 1.00 91.69 272 ILE A N 1
ATOM 2101 C CA . ILE A 1 272 ? -2.544 -40.656 6.858 1.00 91.69 272 ILE A CA 1
ATOM 2102 C C . ILE A 1 272 ? -3.544 -39.594 7.323 1.00 91.69 272 ILE A C 1
ATOM 2104 O O . ILE A 1 272 ? -4.443 -39.262 6.561 1.00 91.69 272 ILE A O 1
ATOM 2108 N N . GLY A 1 273 ? -3.363 -38.995 8.502 1.00 90.44 273 GLY A N 1
ATOM 2109 C CA . GLY A 1 273 ? -4.254 -37.942 8.998 1.00 90.44 273 GLY A CA 1
ATOM 2110 C C . GLY A 1 273 ? -4.378 -36.731 8.075 1.00 90.44 273 GLY A C 1
ATOM 2111 O O . GLY A 1 273 ? -5.471 -36.198 7.925 1.00 90.44 273 GLY A O 1
ATOM 2112 N N . PHE A 1 274 ? -3.293 -36.329 7.407 1.00 92.19 274 PHE A N 1
ATOM 2113 C CA . PHE A 1 274 ? -3.338 -35.254 6.408 1.00 92.19 274 PHE A CA 1
ATOM 2114 C C . PHE A 1 274 ? -3.864 -35.703 5.039 1.00 92.19 274 PHE A C 1
ATOM 2116 O O . PHE A 1 274 ? -4.362 -34.867 4.293 1.00 92.19 274 PHE A O 1
ATOM 2123 N N . ILE A 1 275 ? -3.782 -36.995 4.704 1.00 91.81 275 ILE A N 1
ATOM 2124 C CA . ILE A 1 275 ? -4.302 -37.531 3.437 1.00 91.81 275 ILE A CA 1
ATOM 2125 C C . ILE A 1 275 ? -5.812 -37.810 3.512 1.00 91.81 275 ILE A C 1
ATOM 2127 O O . ILE A 1 275 ? -6.504 -37.648 2.512 1.00 91.81 275 ILE A O 1
ATOM 2131 N N . LEU A 1 276 ? -6.343 -38.202 4.677 1.00 89.88 276 LEU A N 1
ATOM 2132 C CA . LEU A 1 276 ? -7.764 -38.541 4.848 1.00 89.88 276 LEU A CA 1
ATOM 2133 C C . LEU A 1 276 ? -8.723 -37.423 4.391 1.00 89.88 276 LEU A C 1
ATOM 2135 O O . LEU A 1 276 ? -9.644 -37.743 3.645 1.00 89.88 276 LEU A O 1
ATOM 2139 N N . PRO A 1 277 ? -8.509 -36.133 4.724 1.00 89.31 277 PRO A N 1
ATOM 2140 C CA . PRO A 1 277 ? -9.379 -35.054 4.253 1.00 89.31 277 PRO A CA 1
ATOM 2141 C C . PRO A 1 277 ? -9.367 -34.824 2.732 1.00 89.31 277 PRO A C 1
ATOM 2143 O O . PRO A 1 277 ? -10.238 -34.123 2.232 1.00 89.31 277 PRO A O 1
ATOM 2146 N N . LEU A 1 278 ? -8.386 -35.370 2.000 1.00 88.69 278 LEU A N 1
ATOM 2147 C CA . LEU A 1 278 ? -8.277 -35.243 0.537 1.00 88.69 278 LEU A CA 1
ATOM 2148 C C . LEU A 1 278 ? -9.107 -36.294 -0.215 1.00 88.69 278 LEU A C 1
ATOM 2150 O O . LEU A 1 278 ? -9.290 -36.192 -1.426 1.00 88.69 278 LEU A O 1
ATOM 2154 N N . MET A 1 279 ? -9.510 -37.366 0.467 1.00 88.44 279 MET A N 1
ATOM 2155 C CA . MET A 1 279 ? -10.188 -38.505 -0.145 1.00 88.44 279 MET A CA 1
ATOM 2156 C C . MET A 1 279 ? -11.693 -38.250 -0.309 1.00 88.44 279 MET A C 1
ATOM 2158 O O . MET A 1 279 ? -12.300 -37.472 0.422 1.00 88.44 279 MET A O 1
ATOM 2162 N N . ASN A 1 280 ? -12.320 -38.988 -1.229 1.00 86.19 280 ASN A N 1
ATOM 2163 C CA . ASN A 1 280 ? -13.770 -38.937 -1.415 1.00 86.19 280 ASN A CA 1
ATOM 2164 C C . ASN A 1 280 ? -14.518 -39.490 -0.177 1.00 86.19 280 ASN A C 1
ATOM 2166 O O . ASN A 1 280 ? -14.116 -40.544 0.336 1.00 86.19 280 ASN A O 1
ATOM 2170 N N . PRO A 1 281 ? -15.641 -38.871 0.249 1.00 82.12 281 PRO A N 1
ATOM 2171 C CA . PRO A 1 281 ? -16.380 -39.219 1.474 1.00 82.12 281 PRO A CA 1
ATOM 2172 C C . PRO A 1 281 ? -16.704 -40.711 1.664 1.00 82.12 281 PRO A C 1
ATOM 2174 O O . PRO A 1 281 ? -16.642 -41.235 2.778 1.00 82.12 281 PRO A O 1
ATOM 2177 N N . GLU A 1 282 ? -17.011 -41.418 0.574 1.00 80.88 282 GLU A N 1
ATOM 2178 C CA . GLU A 1 282 ? -17.373 -42.843 0.582 1.00 80.88 282 GLU A CA 1
ATOM 2179 C C . GLU A 1 282 ? -16.199 -43.746 0.998 1.00 80.88 282 GLU A C 1
ATOM 2181 O O . GLU A 1 282 ? -16.359 -44.657 1.813 1.00 80.88 282 GLU A O 1
ATOM 2186 N N . TYR A 1 283 ? -14.997 -43.463 0.489 1.00 81.25 283 TYR A N 1
ATOM 2187 C CA . TYR A 1 283 ? -13.781 -44.220 0.803 1.00 81.25 283 TYR A CA 1
ATOM 2188 C C . TYR A 1 283 ? -13.186 -43.810 2.154 1.00 81.25 283 TYR A C 1
ATOM 2190 O O . TYR A 1 283 ? -12.666 -44.655 2.888 1.00 81.25 283 TYR A O 1
ATOM 2198 N N . VAL A 1 284 ? -13.299 -42.525 2.510 1.00 85.56 284 VAL A N 1
ATOM 2199 C CA . VAL A 1 284 ? -12.828 -41.974 3.789 1.00 85.56 284 VAL A CA 1
ATOM 2200 C C . VAL A 1 284 ? -13.428 -42.722 4.973 1.00 85.56 284 VAL A C 1
ATOM 2202 O O . VAL A 1 284 ? -12.702 -43.081 5.898 1.00 85.56 284 VAL A O 1
ATOM 2205 N N . SER A 1 285 ? -14.737 -42.986 4.947 1.00 82.88 285 SER A N 1
ATOM 2206 C CA . SER A 1 285 ? -15.441 -43.622 6.067 1.00 82.88 285 SER A CA 1
ATOM 2207 C C . SER A 1 285 ? -14.856 -44.997 6.422 1.00 82.88 285 SER A C 1
ATOM 2209 O O . SER A 1 285 ? -14.682 -45.322 7.598 1.00 82.88 285 SER A O 1
ATOM 2211 N N . TYR A 1 286 ? -14.477 -45.787 5.411 1.00 85.69 286 TYR A N 1
ATOM 2212 C CA . TYR A 1 286 ? -13.810 -47.077 5.604 1.00 85.69 286 TYR A CA 1
ATOM 2213 C C . TYR A 1 286 ? -12.424 -46.910 6.240 1.00 85.69 286 TYR A C 1
ATOM 2215 O O . TYR A 1 286 ? -12.108 -47.548 7.245 1.00 85.69 286 TYR A O 1
ATOM 2223 N N . TYR A 1 287 ? -11.608 -46.010 5.693 1.00 85.56 287 TYR A N 1
ATOM 2224 C CA . TYR A 1 287 ? -10.249 -45.786 6.178 1.00 85.56 287 TYR A CA 1
ATOM 2225 C C . TYR A 1 287 ? -10.204 -45.174 7.584 1.00 85.56 287 TYR A C 1
ATOM 2227 O O . TYR A 1 287 ? -9.344 -45.544 8.385 1.00 85.56 287 TYR A O 1
ATOM 2235 N N . ILE A 1 288 ? -11.147 -44.295 7.931 1.00 85.88 288 ILE A N 1
ATOM 2236 C CA . ILE A 1 288 ? -11.248 -43.720 9.276 1.00 85.88 288 ILE A CA 1
ATOM 2237 C C . ILE A 1 288 ? -11.559 -44.800 10.311 1.00 85.88 288 ILE A C 1
ATOM 2239 O O . ILE A 1 288 ? -10.936 -44.790 11.372 1.00 85.88 288 ILE A O 1
ATOM 2243 N N . LYS A 1 289 ? -12.443 -45.762 10.018 1.00 85.88 289 LYS A N 1
ATOM 2244 C CA . LYS A 1 289 ? -12.729 -46.883 10.934 1.00 85.88 289 LYS A CA 1
ATOM 2245 C C . LYS A 1 289 ? -11.478 -47.698 11.252 1.00 85.88 289 LYS A C 1
ATOM 2247 O O . LYS A 1 289 ? -11.179 -47.949 12.416 1.00 85.88 289 LYS A O 1
ATOM 2252 N N . GLU A 1 290 ? -10.690 -48.016 10.231 1.00 85.69 290 GLU A N 1
ATOM 2253 C CA . GLU A 1 290 ? -9.431 -48.754 10.380 1.00 85.69 290 GLU A CA 1
ATOM 2254 C C . GLU A 1 290 ? -8.367 -47.974 11.173 1.00 85.69 290 GLU A C 1
ATOM 2256 O O . GLU A 1 290 ? -7.678 -48.541 12.026 1.00 85.69 290 GLU A O 1
ATOM 2261 N N . VAL A 1 291 ? -8.235 -46.662 10.939 1.00 88.50 291 VAL A N 1
ATOM 2262 C CA . VAL A 1 291 ? -7.284 -45.806 11.680 1.00 88.50 291 VAL A CA 1
ATOM 2263 C C . VAL A 1 291 ? -7.733 -45.595 13.117 1.00 88.50 291 VAL A C 1
ATOM 2265 O O . VAL A 1 291 ? -6.888 -45.548 14.008 1.00 88.50 291 VAL A O 1
ATOM 2268 N N . THR A 1 292 ? -9.041 -45.512 13.365 1.00 86.25 292 THR A N 1
ATOM 2269 C CA . THR A 1 292 ? -9.615 -45.277 14.698 1.00 86.25 292 THR A CA 1
ATOM 2270 C C . THR A 1 292 ? -9.179 -46.353 15.691 1.00 86.25 292 THR A C 1
ATOM 2272 O O . THR A 1 292 ? -8.768 -46.017 16.797 1.00 86.25 292 THR A O 1
ATOM 2275 N N . ILE A 1 293 ? -9.137 -47.625 15.280 1.00 87.31 293 ILE A N 1
ATOM 2276 C CA . ILE A 1 293 ? -8.645 -48.736 16.120 1.00 87.31 293 ILE A CA 1
ATOM 2277 C C . ILE A 1 293 ? -7.211 -48.468 16.605 1.00 87.31 293 ILE A C 1
ATOM 2279 O O . ILE A 1 293 ? -6.851 -48.739 17.752 1.00 87.31 293 ILE A O 1
ATOM 2283 N N . ILE A 1 294 ? -6.376 -47.916 15.725 1.00 88.44 294 ILE A N 1
ATOM 2284 C CA . ILE A 1 294 ? -4.970 -47.634 16.014 1.00 88.44 294 ILE A CA 1
ATOM 2285 C C . ILE A 1 294 ? -4.846 -46.361 16.855 1.00 88.44 294 ILE A C 1
ATOM 2287 O O . ILE A 1 294 ? -4.047 -46.342 17.786 1.00 88.44 294 ILE A O 1
ATOM 2291 N N . LEU A 1 295 ? -5.654 -45.333 16.584 1.00 87.56 295 LEU A N 1
ATOM 2292 C CA . LEU A 1 295 ? -5.712 -44.118 17.399 1.00 87.56 295 LEU A CA 1
ATOM 2293 C C . LEU A 1 295 ? -6.112 -44.446 18.839 1.00 87.56 295 LEU A C 1
ATOM 2295 O O . LEU A 1 295 ? -5.377 -44.072 19.745 1.00 87.56 295 LEU A O 1
ATOM 2299 N N . ILE A 1 296 ? -7.191 -45.211 19.045 1.00 86.38 296 ILE A N 1
ATOM 2300 C CA . ILE A 1 296 ? -7.669 -45.614 20.378 1.00 86.38 296 ILE A CA 1
ATOM 2301 C C . ILE A 1 296 ? -6.577 -46.368 21.143 1.00 86.38 296 ILE A C 1
ATOM 2303 O O . ILE A 1 296 ? -6.355 -46.105 22.324 1.00 86.38 296 ILE A O 1
ATOM 2307 N N . ARG A 1 297 ? -5.828 -47.252 20.471 1.00 86.94 297 ARG A N 1
ATOM 2308 C CA . ARG A 1 297 ? -4.676 -47.930 21.087 1.00 86.94 297 ARG A CA 1
ATOM 2309 C C . ARG A 1 297 ? -3.609 -46.939 21.566 1.00 86.94 297 ARG A C 1
ATOM 2311 O O . ARG A 1 297 ? -3.043 -47.126 22.638 1.00 86.94 297 ARG A O 1
ATOM 2318 N N . GLU A 1 298 ? -3.323 -45.904 20.780 1.00 88.19 298 GLU A N 1
ATOM 2319 C CA . GLU A 1 298 ? -2.301 -44.897 21.094 1.00 88.19 298 GLU A CA 1
ATOM 2320 C C . GLU A 1 298 ? -2.812 -43.757 22.000 1.00 88.19 298 GLU A C 1
ATOM 2322 O O . GLU A 1 298 ? -2.026 -42.899 22.398 1.00 88.19 298 GLU A O 1
ATOM 2327 N N . PHE A 1 299 ? -4.091 -43.746 22.400 1.00 83.69 299 PHE A N 1
ATOM 2328 C CA . PHE A 1 299 ? -4.634 -42.752 23.341 1.00 83.69 299 PHE A CA 1
ATOM 2329 C C . PHE A 1 299 ? -3.972 -42.827 24.729 1.00 83.69 299 PHE A C 1
ATOM 2331 O O . PHE A 1 299 ? -3.867 -41.819 25.420 1.00 83.69 299 PHE A O 1
ATOM 2338 N N . GLN A 1 300 ? -3.488 -44.006 25.129 1.00 81.19 300 GLN A N 1
ATOM 2339 C CA . GLN A 1 300 ? -2.856 -44.245 26.436 1.00 81.19 300 GLN A CA 1
ATOM 2340 C C . GLN A 1 300 ? -1.334 -44.031 26.443 1.00 81.19 300 GLN A C 1
ATOM 2342 O O . GLN A 1 300 ? -0.670 -44.310 27.441 1.00 81.19 300 GLN A O 1
ATOM 2347 N N . THR A 1 301 ? -0.755 -43.578 25.332 1.00 82.62 301 THR A N 1
ATOM 2348 C CA . THR A 1 301 ? 0.699 -43.455 25.198 1.00 82.62 301 THR A CA 1
ATOM 2349 C C . THR A 1 301 ? 1.245 -42.334 26.097 1.00 82.62 301 THR A C 1
ATOM 2351 O O . THR A 1 301 ? 0.601 -41.301 26.281 1.00 82.62 301 THR A O 1
ATOM 2354 N N . SER A 1 302 ? 2.446 -42.508 26.655 1.00 78.56 302 SER A N 1
ATOM 2355 C CA . SER A 1 302 ? 3.116 -41.486 27.480 1.00 78.56 302 SER A CA 1
ATOM 2356 C C . SER A 1 302 ? 3.934 -40.474 26.665 1.00 78.56 302 SER A C 1
ATOM 2358 O O . SER A 1 302 ? 4.297 -39.426 27.189 1.00 78.56 302 SER A O 1
ATOM 2360 N N . ASP A 1 303 ? 4.199 -40.764 25.389 1.00 83.38 303 ASP A N 1
ATOM 2361 C CA . ASP A 1 303 ? 4.945 -39.897 24.472 1.00 83.38 303 ASP A CA 1
ATOM 2362 C C . ASP A 1 303 ? 4.103 -38.693 24.010 1.00 83.38 303 ASP A C 1
ATOM 2364 O O . ASP A 1 303 ? 3.119 -38.826 23.278 1.00 83.38 303 ASP A O 1
ATOM 2368 N N . GLU A 1 304 ? 4.523 -37.496 24.418 1.00 77.56 304 GLU A N 1
ATOM 2369 C CA . GLU A 1 304 ? 3.887 -36.223 24.074 1.00 77.56 304 GLU A CA 1
ATOM 2370 C C . GLU A 1 304 ? 3.879 -35.934 22.562 1.00 77.56 304 GLU A C 1
ATOM 2372 O O . GLU A 1 304 ? 2.921 -35.343 22.057 1.00 77.56 304 GLU A O 1
ATOM 2377 N N . GLU A 1 305 ? 4.901 -36.358 21.804 1.00 80.31 305 GLU A N 1
ATOM 2378 C CA . GLU A 1 305 ? 4.919 -36.179 20.341 1.00 80.31 305 GLU A CA 1
ATOM 2379 C C . GLU A 1 305 ? 3.817 -37.013 19.680 1.00 80.31 305 GLU A C 1
ATOM 2381 O O . GLU A 1 305 ? 3.099 -36.530 18.798 1.00 80.31 305 GLU A O 1
ATOM 2386 N N . MET A 1 306 ? 3.642 -38.249 20.147 1.00 86.12 306 MET A N 1
ATOM 2387 C CA . MET A 1 306 ? 2.597 -39.145 19.665 1.00 86.12 306 MET A CA 1
ATOM 2388 C C . MET A 1 306 ? 1.206 -38.646 20.069 1.00 86.12 306 MET A C 1
ATOM 2390 O O . MET A 1 306 ? 0.327 -38.596 19.211 1.00 86.12 306 MET A O 1
ATOM 2394 N N . LYS A 1 307 ? 1.001 -38.185 21.312 1.00 83.06 307 LYS A N 1
ATOM 2395 C CA . LYS A 1 307 ? -0.281 -37.589 21.740 1.00 83.06 307 LYS A CA 1
ATOM 2396 C C . LYS A 1 307 ? -0.696 -36.415 20.860 1.00 83.06 307 LYS A C 1
ATOM 2398 O O . LYS A 1 307 ? -1.838 -36.360 20.415 1.00 83.06 307 LYS A O 1
ATOM 2403 N N . LYS A 1 308 ? 0.229 -35.494 20.565 1.00 83.81 308 LYS A N 1
ATOM 2404 C CA . LYS A 1 308 ? -0.036 -34.344 19.680 1.00 83.81 308 LYS A CA 1
ATOM 2405 C C . LYS A 1 308 ? -0.468 -34.788 18.288 1.00 83.81 308 LYS A C 1
ATOM 2407 O O . LYS A 1 308 ? -1.404 -34.220 17.730 1.00 83.81 308 LYS A O 1
ATOM 2412 N N . ILE A 1 309 ? 0.198 -35.799 17.731 1.00 88.25 309 ILE A N 1
ATOM 2413 C CA . ILE A 1 309 ? -0.155 -36.352 16.421 1.00 88.25 309 ILE A CA 1
ATOM 2414 C C . ILE A 1 309 ? -1.534 -36.997 16.480 1.00 88.25 309 ILE A C 1
ATOM 2416 O O . ILE A 1 309 ? -2.387 -36.656 15.674 1.00 88.25 309 ILE A O 1
ATOM 2420 N N . VAL A 1 310 ? -1.782 -37.868 17.451 1.00 88.25 310 VAL A N 1
ATOM 2421 C CA . VAL A 1 310 ? -3.064 -38.555 17.627 1.00 88.25 310 VAL A CA 1
ATOM 2422 C C . VAL A 1 310 ? -4.214 -37.555 17.778 1.00 88.25 310 VAL A C 1
ATOM 2424 O O . VAL A 1 310 ? -5.209 -37.674 17.071 1.00 88.25 310 VAL A O 1
ATOM 2427 N N . LEU A 1 311 ? -4.051 -36.514 18.601 1.00 85.19 311 LEU A N 1
ATOM 2428 C CA . LEU A 1 311 ? -5.021 -35.421 18.737 1.00 85.19 311 LEU A CA 1
ATOM 2429 C C . LEU A 1 311 ? -5.258 -34.695 17.411 1.00 85.19 311 LEU A C 1
ATOM 2431 O O . LEU A 1 311 ? -6.402 -34.414 17.051 1.00 85.19 311 LEU A O 1
ATOM 2435 N N . LYS A 1 312 ? -4.186 -34.417 16.661 1.00 87.25 312 LYS A N 1
ATOM 2436 C CA . LYS A 1 312 ? -4.287 -33.760 15.357 1.00 87.25 312 LYS A CA 1
ATOM 2437 C C . LYS A 1 312 ? -5.030 -34.623 14.338 1.00 87.25 312 LYS A C 1
ATOM 2439 O O . LYS A 1 312 ? -5.874 -34.100 13.617 1.00 87.25 312 LYS A O 1
ATOM 2444 N N . VAL A 1 313 ? -4.762 -35.926 14.310 1.00 89.31 313 VAL A N 1
ATOM 2445 C CA . VAL A 1 313 ? -5.450 -36.869 13.420 1.00 89.31 313 VAL A CA 1
ATOM 2446 C C . VAL A 1 313 ? -6.920 -37.008 13.820 1.00 89.31 313 VAL A C 1
ATOM 2448 O O . VAL A 1 313 ? -7.778 -36.958 12.950 1.00 89.31 313 VAL A O 1
ATOM 2451 N N . VAL A 1 314 ? -7.245 -37.097 15.116 1.00 87.25 314 VAL A N 1
ATOM 2452 C CA . VAL A 1 314 ? -8.643 -37.112 15.594 1.00 87.25 314 VAL A CA 1
ATOM 2453 C C . VAL A 1 314 ? -9.382 -35.844 15.159 1.00 87.25 314 VAL A C 1
ATOM 2455 O O . VAL A 1 314 ? -10.499 -35.939 14.651 1.00 87.25 314 VAL A O 1
ATOM 2458 N N . GLN A 1 315 ? -8.748 -34.672 15.288 1.00 85.56 315 GLN A N 1
ATOM 2459 C CA . GLN A 1 315 ? -9.301 -33.404 14.803 1.00 85.56 315 GLN A CA 1
ATOM 2460 C C . GLN A 1 315 ? -9.596 -33.456 13.295 1.00 85.56 315 GLN A C 1
ATOM 2462 O O 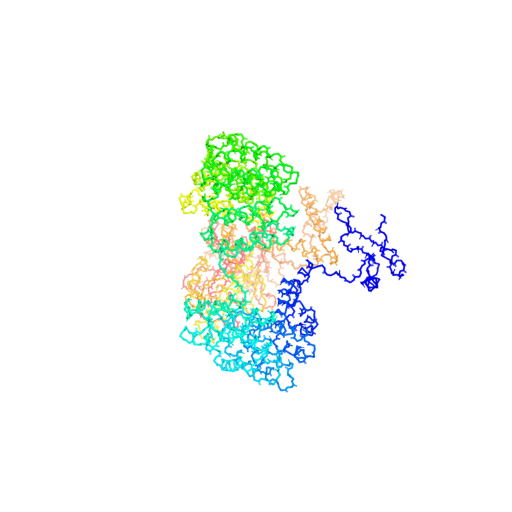. GLN A 1 315 ? -10.665 -33.030 12.867 1.00 85.56 315 GLN A O 1
ATOM 2467 N N . GLN A 1 316 ? -8.666 -33.979 12.493 1.00 87.50 316 GLN A N 1
ATOM 2468 C CA . GLN A 1 316 ? -8.817 -34.098 11.039 1.00 87.50 316 GLN A CA 1
ATOM 2469 C C . GLN A 1 316 ? -9.929 -35.078 10.658 1.00 87.50 316 GLN A C 1
ATOM 2471 O O . GLN A 1 316 ? -10.785 -34.741 9.843 1.00 87.50 316 GLN A O 1
ATOM 2476 N N . CYS A 1 317 ? -9.975 -36.250 11.295 1.00 85.31 317 CYS A N 1
ATOM 2477 C CA . CYS A 1 317 ? -11.034 -37.235 11.090 1.00 85.31 317 CYS A CA 1
ATOM 2478 C C . CYS A 1 317 ? -12.415 -36.649 11.409 1.00 85.31 317 CYS A C 1
ATOM 2480 O O . CYS A 1 317 ? -13.344 -36.829 10.630 1.00 85.31 317 CYS A O 1
ATOM 2482 N N . ALA A 1 318 ? -12.550 -35.915 12.519 1.00 81.94 318 ALA A N 1
ATOM 2483 C CA . ALA A 1 318 ? -13.817 -35.300 12.918 1.00 81.94 318 ALA A CA 1
ATOM 2484 C C . ALA A 1 318 ? -14.272 -34.173 11.975 1.00 81.94 318 ALA A C 1
ATOM 2486 O O . ALA A 1 318 ? -15.469 -33.931 11.853 1.00 81.94 318 ALA A O 1
ATOM 2487 N N . ALA A 1 319 ? -13.330 -33.492 11.319 1.00 83.06 319 ALA A N 1
ATOM 2488 C CA . ALA A 1 319 ? -13.611 -32.413 10.376 1.00 83.06 319 ALA A CA 1
ATOM 2489 C C . ALA A 1 319 ? -13.927 -32.900 8.948 1.00 83.06 319 ALA A C 1
ATOM 2491 O O . ALA A 1 319 ? -14.295 -32.082 8.110 1.00 83.06 319 ALA A O 1
ATOM 2492 N N . THR A 1 320 ? -13.761 -34.194 8.645 1.00 83.75 320 THR A N 1
ATOM 2493 C CA . THR A 1 320 ? -13.904 -34.710 7.275 1.00 83.75 320 THR A CA 1
ATOM 2494 C C . THR A 1 320 ? -15.356 -35.072 6.946 1.00 83.75 320 THR A C 1
ATOM 2496 O O . THR A 1 320 ? -16.020 -35.793 7.696 1.00 83.75 320 THR A O 1
ATOM 2499 N N . GLU A 1 321 ? -15.837 -34.625 5.784 1.00 76.69 321 GLU A N 1
ATOM 2500 C CA . GLU A 1 321 ? -17.149 -34.983 5.237 1.00 76.69 321 GLU A CA 1
ATOM 2501 C C . GLU A 1 321 ? -17.182 -36.487 4.907 1.00 76.69 321 GLU A C 1
ATOM 2503 O O . GLU A 1 321 ? -16.503 -36.956 4.000 1.00 76.69 321 GLU A O 1
ATOM 2508 N N . GLY A 1 322 ? -17.920 -37.275 5.693 1.00 74.12 322 GLY A N 1
ATOM 2509 C CA . GLY A 1 322 ? -17.960 -38.744 5.583 1.00 74.12 322 GLY A CA 1
ATOM 2510 C C . GLY A 1 322 ? -18.005 -39.461 6.935 1.00 74.12 322 GLY A C 1
ATOM 2511 O O . GLY A 1 322 ? -18.396 -40.630 7.018 1.00 74.12 322 GLY A O 1
ATOM 2512 N N . VAL A 1 323 ? -17.668 -38.753 8.018 1.00 80.00 323 VAL A N 1
ATOM 2513 C CA . VAL A 1 323 ? -17.834 -39.246 9.389 1.00 80.00 323 VAL A CA 1
ATOM 2514 C C . VAL A 1 323 ? -19.157 -38.753 9.959 1.00 80.00 323 VAL A C 1
ATOM 2516 O O . VAL A 1 323 ? -19.391 -37.553 10.087 1.00 80.00 323 VAL A O 1
ATOM 2519 N N . THR A 1 324 ? -20.044 -39.679 10.329 1.00 81.56 324 THR A N 1
ATOM 2520 C CA . THR A 1 324 ? -21.314 -39.297 10.951 1.00 81.56 324 THR A CA 1
ATOM 2521 C C . THR A 1 324 ? -21.078 -38.806 12.384 1.00 81.56 324 THR A C 1
ATOM 2523 O O . THR A 1 324 ? -20.301 -39.415 13.128 1.00 81.56 324 THR A O 1
ATOM 2526 N N . PRO A 1 325 ? -21.797 -37.763 12.843 1.00 75.19 325 PRO A N 1
ATOM 2527 C CA . PRO A 1 325 ? -21.729 -37.324 14.238 1.00 75.19 325 PRO A CA 1
ATOM 2528 C C . PRO A 1 325 ? -22.046 -38.446 15.238 1.00 75.19 325 PRO A C 1
ATOM 2530 O O . PRO A 1 325 ? -21.546 -38.438 16.361 1.00 75.19 325 PRO A O 1
ATOM 2533 N N . GLN A 1 326 ? -22.853 -39.429 14.825 1.00 79.56 326 GLN A N 1
ATOM 2534 C CA . GLN A 1 326 ? -23.185 -40.604 15.627 1.00 79.56 326 GLN A CA 1
ATOM 2535 C C . GLN A 1 326 ? -21.975 -41.522 15.851 1.00 79.56 326 GLN A C 1
ATOM 2537 O O . GLN A 1 326 ? -21.736 -41.927 16.985 1.00 79.56 326 GLN A O 1
ATOM 2542 N N . TYR A 1 327 ? -21.190 -41.796 14.802 1.00 81.69 327 TYR A N 1
ATOM 2543 C CA . TYR A 1 327 ? -19.963 -42.594 14.896 1.00 81.69 327 TYR A CA 1
ATOM 2544 C C . TYR A 1 327 ? -18.942 -41.938 15.831 1.00 81.69 327 TYR A C 1
ATOM 2546 O O . TYR A 1 327 ? -18.389 -42.590 16.710 1.00 81.69 327 TYR A O 1
ATOM 2554 N N . ILE A 1 328 ? -18.760 -40.617 15.719 1.00 78.00 328 ILE A N 1
ATOM 2555 C CA . ILE A 1 328 ? -17.871 -39.867 16.618 1.00 78.00 328 ILE A CA 1
ATOM 2556 C C . ILE A 1 328 ? -18.329 -40.050 18.070 1.00 78.00 328 ILE A C 1
ATOM 2558 O O . ILE A 1 328 ? -17.525 -40.434 18.919 1.00 78.00 328 ILE A O 1
ATOM 2562 N N . LYS A 1 329 ? -19.624 -39.838 18.346 1.00 72.88 329 LYS A N 1
ATOM 2563 C CA . LYS A 1 329 ? -20.203 -39.944 19.694 1.00 72.88 329 LYS A CA 1
ATOM 2564 C C . LYS A 1 329 ? -20.085 -41.330 20.322 1.00 72.88 329 LYS A C 1
ATOM 2566 O O . LYS A 1 329 ? -19.908 -41.405 21.534 1.00 72.88 329 LYS A O 1
ATOM 2571 N N . GLN A 1 330 ? -20.226 -42.392 19.534 1.00 81.19 330 GLN A N 1
ATOM 2572 C CA . GLN A 1 330 ? -20.251 -43.764 20.044 1.00 81.19 330 GLN A CA 1
ATOM 2573 C C . GLN A 1 330 ? -18.858 -44.395 20.118 1.00 81.19 330 GLN A C 1
ATOM 2575 O O . GLN A 1 330 ? -18.542 -44.999 21.138 1.00 81.19 330 GLN A O 1
ATOM 2580 N N . ASP A 1 331 ? -18.021 -44.210 19.095 1.00 78.75 331 ASP A N 1
ATOM 2581 C CA . ASP A 1 331 ? -16.793 -45.000 18.933 1.00 78.75 331 ASP A CA 1
ATOM 2582 C C . ASP A 1 331 ? -15.510 -44.220 19.260 1.00 78.75 331 ASP A C 1
ATOM 2584 O O . ASP A 1 331 ? -14.511 -44.818 19.644 1.00 78.75 331 ASP A O 1
ATOM 2588 N N . ILE A 1 332 ? -15.506 -42.886 19.129 1.00 77.56 332 ILE A N 1
ATOM 2589 C CA . ILE A 1 332 ? -14.304 -42.064 19.373 1.00 77.56 332 ILE A CA 1
ATOM 2590 C C . ILE A 1 332 ? -14.392 -41.343 20.717 1.00 77.56 332 ILE A C 1
ATOM 2592 O O . ILE A 1 332 ? -13.442 -41.375 21.499 1.00 77.56 332 ILE A O 1
ATOM 2596 N N . LEU A 1 333 ? -15.517 -40.673 20.993 1.00 70.69 333 LEU A N 1
ATOM 2597 C CA . LEU A 1 333 ? -15.658 -39.814 22.169 1.00 70.69 333 LEU A CA 1
ATOM 2598 C C . LEU A 1 333 ? -15.461 -40.556 23.502 1.00 70.69 333 LEU A C 1
ATOM 2600 O O . LEU A 1 333 ? -14.758 -40.001 24.341 1.00 70.69 333 LEU A O 1
ATOM 2604 N N . PRO A 1 334 ? -15.997 -41.767 23.755 1.00 77.44 334 PRO A N 1
ATOM 2605 C CA . PRO A 1 334 ? -15.855 -42.395 25.071 1.00 77.44 334 PRO A CA 1
ATOM 2606 C C . PRO A 1 334 ? -14.395 -42.651 25.459 1.00 77.44 334 PRO A C 1
ATOM 2608 O O . PRO A 1 334 ? -13.979 -42.299 26.565 1.00 77.44 334 PRO A O 1
ATOM 2611 N N . ASP A 1 335 ? -13.598 -43.190 24.536 1.00 75.81 335 ASP A N 1
ATOM 2612 C CA . ASP A 1 335 ? -12.178 -43.460 24.763 1.00 75.81 335 ASP A CA 1
ATOM 2613 C C . ASP A 1 335 ? -11.331 -42.187 24.700 1.00 75.81 335 ASP A C 1
ATOM 2615 O O . ASP A 1 335 ? -10.408 -42.022 25.500 1.00 75.81 335 ASP A O 1
ATOM 2619 N N . PHE A 1 336 ? -11.685 -41.244 23.820 1.00 72.81 336 PHE A N 1
ATOM 2620 C CA . PHE A 1 336 ? -11.060 -39.926 23.773 1.00 72.81 336 PHE A CA 1
ATOM 2621 C C . PHE A 1 336 ? -11.247 -39.189 25.097 1.00 72.81 336 PHE A C 1
ATOM 2623 O O . PHE A 1 336 ? -10.275 -38.691 25.656 1.00 72.81 336 PHE A O 1
ATOM 2630 N N . PHE A 1 337 ? -12.466 -39.154 25.645 1.00 65.44 337 PHE A N 1
ATOM 2631 C CA . PHE A 1 337 ? -12.717 -38.449 26.896 1.00 65.44 337 PHE A CA 1
ATOM 2632 C C . PHE A 1 337 ? -12.185 -39.220 28.130 1.00 65.44 337 PHE A C 1
ATOM 2634 O O . PHE A 1 337 ? -11.879 -38.647 29.179 1.00 65.44 337 PHE A O 1
ATOM 2641 N N . LYS A 1 338 ? -12.031 -40.543 28.030 1.00 68.56 338 LYS A N 1
ATOM 2642 C CA . LYS A 1 338 ? -11.375 -41.352 29.067 1.00 68.56 338 LYS A CA 1
ATOM 2643 C C . LYS A 1 338 ? -9.865 -41.107 29.122 1.00 68.56 338 LYS A C 1
ATOM 2645 O O . LYS A 1 338 ? -9.305 -41.119 30.216 1.00 68.56 338 LYS A O 1
ATOM 2650 N N . ALA A 1 339 ? -9.226 -40.906 27.970 1.00 67.06 339 ALA A N 1
ATOM 2651 C CA . ALA A 1 339 ? -7.776 -40.771 27.858 1.00 67.06 339 ALA A CA 1
ATOM 2652 C C . ALA A 1 339 ? -7.278 -39.318 27.835 1.00 67.06 339 ALA A C 1
ATOM 2654 O O . ALA A 1 339 ? -6.249 -39.025 28.441 1.00 67.06 339 ALA A O 1
ATOM 2655 N N . PHE A 1 340 ? -7.992 -38.415 27.158 1.00 65.50 340 PHE A N 1
ATOM 2656 C CA . PHE A 1 340 ? -7.558 -37.037 26.942 1.00 65.50 340 PHE A CA 1
ATOM 2657 C C . PHE A 1 340 ? -8.243 -36.018 27.845 1.00 65.50 340 PHE A C 1
ATOM 2659 O O . PHE A 1 340 ? -7.496 -35.219 28.379 1.00 65.50 340 PHE A O 1
ATOM 2666 N N . TRP A 1 341 ? -9.567 -36.034 28.073 1.00 56.22 341 TRP A N 1
ATOM 2667 C CA . TRP A 1 341 ? -10.289 -35.081 28.962 1.00 56.22 341 TRP A CA 1
ATOM 2668 C C . TRP A 1 341 ? -11.736 -35.508 29.218 1.00 56.22 341 TRP A C 1
ATOM 2670 O O . TRP A 1 341 ? -12.279 -36.104 28.334 1.00 56.22 341 TRP A O 1
ATOM 2680 N N . LYS A 1 342 ? -12.438 -35.157 30.309 1.00 44.12 342 LYS A N 1
ATOM 2681 C CA . LYS A 1 342 ? -13.906 -35.382 30.464 1.00 44.12 342 LYS A CA 1
ATOM 2682 C C . LYS A 1 342 ? -14.707 -34.060 30.290 1.00 44.12 342 LYS A C 1
ATOM 2684 O O . LYS A 1 342 ? -14.433 -33.144 31.056 1.00 44.12 342 LYS A O 1
ATOM 2689 N N . ALA A 1 343 ? -15.736 -34.041 29.416 1.00 48.47 343 ALA A N 1
ATOM 2690 C CA . ALA A 1 343 ? -17.006 -33.260 29.474 1.00 48.47 343 ALA A CA 1
ATOM 2691 C C . ALA A 1 343 ? -17.169 -31.812 28.910 1.00 48.47 343 ALA A C 1
ATOM 2693 O O . ALA A 1 343 ? -16.210 -31.201 28.464 1.00 48.47 343 ALA A O 1
ATOM 2694 N N . GLY A 1 344 ? -18.432 -31.319 28.871 1.00 55.53 344 GLY A N 1
ATOM 2695 C CA . GLY A 1 344 ? -18.919 -30.029 28.316 1.00 55.53 344 GLY A CA 1
ATOM 2696 C C . GLY A 1 344 ? -18.927 -28.827 29.288 1.00 55.53 344 GLY A C 1
ATOM 2697 O O . GLY A 1 344 ? -18.409 -28.937 30.394 1.00 55.53 344 GLY A O 1
ATOM 2698 N N . VAL A 1 345 ? -19.500 -27.673 28.888 1.00 57.75 345 VAL A N 1
ATOM 2699 C CA . VAL A 1 345 ? -19.325 -26.349 29.555 1.00 57.75 345 VAL A CA 1
ATOM 2700 C C . VAL A 1 345 ? -19.571 -26.379 31.061 1.00 57.75 345 VAL A C 1
ATOM 2702 O O . VAL A 1 345 ? -18.685 -25.996 31.819 1.00 57.75 345 VAL A O 1
ATOM 2705 N N . ALA A 1 346 ? -20.738 -26.850 31.506 1.00 59.25 346 ALA A N 1
ATOM 2706 C CA . ALA A 1 346 ? -21.105 -26.871 32.924 1.00 59.25 346 ALA A CA 1
ATOM 2707 C C . ALA A 1 346 ? -20.175 -27.760 33.763 1.00 59.25 346 ALA A C 1
ATOM 2709 O O . ALA A 1 346 ? -19.878 -27.458 34.916 1.00 59.25 346 ALA A O 1
ATOM 2710 N N . GLU A 1 347 ? -19.664 -28.840 33.174 1.00 62.78 347 GLU A N 1
ATOM 2711 C CA . GLU A 1 347 ? -18.788 -29.783 33.860 1.00 62.78 347 GLU A CA 1
ATOM 2712 C C . GLU A 1 347 ? -17.325 -29.310 33.857 1.00 62.78 347 GLU A C 1
ATOM 2714 O O . GLU A 1 347 ? -16.640 -29.456 34.869 1.00 62.78 347 GLU A O 1
ATOM 2719 N N . ILE A 1 348 ? -16.861 -28.672 32.774 1.00 64.75 348 ILE A N 1
ATOM 2720 C CA . ILE A 1 348 ? -15.543 -28.022 32.707 1.00 64.75 348 ILE A CA 1
ATOM 2721 C C . ILE A 1 348 ? -15.502 -26.857 33.696 1.00 64.75 348 ILE A C 1
ATOM 2723 O O . ILE A 1 348 ? -14.673 -26.851 34.606 1.00 64.75 348 ILE A O 1
ATOM 2727 N N . VAL A 1 349 ? -16.426 -25.901 33.554 1.00 74.12 349 VAL A N 1
ATOM 2728 C CA . VAL A 1 349 ? -16.523 -24.709 34.407 1.00 74.12 349 VAL A CA 1
ATOM 2729 C C . VAL A 1 349 ? -16.782 -25.136 35.857 1.00 74.12 349 VAL A C 1
ATOM 2731 O O . VAL A 1 349 ? -16.092 -24.679 36.761 1.00 74.12 349 VAL A O 1
ATOM 2734 N N . GLY A 1 350 ? -17.661 -26.111 36.103 1.00 76.19 350 GLY A N 1
ATOM 2735 C CA . GLY A 1 350 ? -17.947 -26.642 37.442 1.00 76.19 350 GLY A CA 1
ATOM 2736 C C . GLY A 1 350 ? -16.743 -27.196 38.204 1.00 76.19 350 GLY A C 1
ATOM 2737 O O . GLY A 1 350 ? -16.687 -27.052 39.432 1.00 76.19 350 GLY A O 1
ATOM 2738 N N . ARG A 1 351 ? -15.781 -27.794 37.492 1.00 72.50 351 ARG A N 1
ATOM 2739 C CA . ARG A 1 351 ? -14.557 -28.362 38.077 1.00 72.50 351 ARG A CA 1
ATOM 2740 C C . ARG A 1 351 ? -13.481 -27.316 38.336 1.00 72.50 351 ARG A C 1
ATOM 2742 O O . ARG A 1 351 ? -12.787 -27.429 39.336 1.00 72.50 351 ARG A O 1
ATOM 2749 N N . ILE A 1 352 ? -13.361 -26.314 37.468 1.00 80.44 352 ILE A N 1
ATOM 2750 C CA . ILE A 1 352 ? -12.278 -25.322 37.548 1.00 80.44 352 ILE A CA 1
ATOM 2751 C C . ILE A 1 352 ? -12.688 -24.016 38.241 1.00 80.44 352 ILE A C 1
ATOM 2753 O O . ILE A 1 352 ? -11.826 -23.243 38.631 1.00 80.44 352 ILE A O 1
ATOM 2757 N N . VAL A 1 353 ? -13.983 -23.746 38.449 1.00 83.69 353 VAL A N 1
ATOM 2758 C CA . VAL A 1 353 ? -14.451 -22.482 39.058 1.00 83.69 353 VAL A CA 1
ATOM 2759 C C . VAL A 1 353 ? -13.926 -22.256 40.475 1.00 83.69 353 VAL A C 1
ATOM 2761 O O . VAL A 1 353 ? -13.682 -21.112 40.846 1.00 83.69 353 VAL A O 1
ATOM 2764 N N . ASN A 1 354 ? -13.719 -23.312 41.266 1.00 83.06 354 ASN A N 1
ATOM 2765 C CA . ASN A 1 354 ? -13.126 -23.153 42.600 1.00 83.06 354 ASN A CA 1
ATOM 2766 C C . ASN A 1 354 ? -11.666 -22.687 42.525 1.00 83.06 354 ASN A C 1
ATOM 2768 O O . ASN A 1 354 ? -11.228 -21.920 43.377 1.00 83.06 354 ASN A O 1
ATOM 2772 N N . GLU A 1 355 ? -10.962 -23.072 41.462 1.00 84.88 355 GLU A N 1
ATOM 2773 C CA . GLU A 1 355 ? -9.560 -22.730 41.224 1.00 84.88 355 GLU A CA 1
ATOM 2774 C C . GLU A 1 355 ? -9.374 -21.248 40.854 1.00 84.88 355 GLU A C 1
ATOM 2776 O O . GLU A 1 355 ? -8.265 -20.729 40.916 1.00 84.88 355 GLU A O 1
ATOM 2781 N N . LEU A 1 356 ? -10.452 -20.510 40.542 1.00 86.56 356 LEU A N 1
ATOM 2782 C CA . LEU A 1 356 ? -10.402 -19.043 40.434 1.00 86.56 356 LEU A CA 1
ATOM 2783 C C . LEU A 1 356 ? -10.062 -18.364 41.769 1.00 86.56 356 LEU A C 1
ATOM 2785 O O . LEU A 1 356 ? -9.708 -17.184 41.781 1.00 86.56 356 LEU A O 1
ATOM 2789 N N . LYS A 1 357 ? -10.169 -19.086 42.887 1.00 89.25 357 LYS A N 1
ATOM 2790 C CA . LYS A 1 357 ? -9.804 -18.607 44.223 1.00 89.25 357 LYS A CA 1
ATOM 2791 C C . LYS A 1 357 ? -8.490 -19.187 44.744 1.00 89.25 357 LYS A C 1
ATOM 2793 O O . LYS A 1 357 ? -8.226 -19.081 45.933 1.00 89.25 357 LYS A O 1
ATOM 2798 N N . ASP A 1 358 ? -7.688 -19.791 43.873 1.00 86.75 358 ASP A N 1
ATOM 2799 C CA . ASP A 1 358 ? -6.378 -20.316 44.249 1.00 86.75 358 ASP A CA 1
ATOM 2800 C C . ASP A 1 358 ? -5.389 -19.192 44.623 1.00 86.75 358 ASP A C 1
ATOM 2802 O O . ASP A 1 358 ? -5.465 -18.077 44.100 1.00 86.75 358 ASP A O 1
ATOM 2806 N N . GLU A 1 359 ? -4.440 -19.487 45.509 1.00 84.44 359 GLU A N 1
ATOM 2807 C CA . GLU A 1 359 ? -3.401 -18.538 45.940 1.00 84.44 359 GLU A CA 1
ATOM 2808 C C . GLU A 1 359 ? -2.461 -18.153 44.778 1.00 84.44 359 GLU A C 1
ATOM 2810 O O . GLU A 1 359 ? -1.963 -17.025 44.697 1.00 84.44 359 GLU A O 1
ATOM 2815 N N . ALA A 1 360 ? -2.231 -19.059 43.819 1.00 83.38 360 ALA A N 1
ATOM 2816 C CA . ALA A 1 360 ? -1.349 -18.824 42.684 1.00 83.38 360 ALA A CA 1
ATOM 2817 C C . ALA A 1 360 ? -2.042 -18.011 41.575 1.00 83.38 360 ALA A C 1
ATOM 2819 O O . ALA A 1 360 ? -2.843 -18.506 40.780 1.00 83.38 360 ALA A O 1
ATOM 2820 N N . GLU A 1 361 ? -1.657 -16.740 41.429 1.00 84.12 361 GLU A N 1
ATOM 2821 C CA . GLU A 1 361 ? -2.170 -15.862 40.365 1.00 84.12 361 GLU A CA 1
ATOM 2822 C C . GLU A 1 361 ? -1.969 -16.392 38.926 1.00 84.12 361 GLU A C 1
ATOM 2824 O O . GLU A 1 361 ? -2.919 -16.300 38.142 1.00 84.12 361 GLU A O 1
ATOM 2829 N N . PRO A 1 362 ? -0.812 -16.973 38.531 1.00 85.25 362 PRO A N 1
ATOM 2830 C CA . PRO A 1 362 ? -0.653 -17.539 37.187 1.00 85.25 362 PRO A CA 1
ATOM 2831 C C . PRO A 1 362 ? -1.655 -18.663 36.900 1.00 85.25 362 PRO A C 1
ATOM 2833 O O . PRO A 1 362 ? -2.154 -18.782 35.780 1.00 85.25 362 PRO A O 1
ATOM 2836 N N . TYR A 1 363 ? -1.988 -19.450 37.925 1.00 82.19 363 TYR A N 1
ATOM 2837 C CA . TYR A 1 363 ? -2.949 -20.539 37.821 1.00 82.19 363 TYR A CA 1
ATOM 2838 C C . TYR A 1 363 ? -4.374 -20.001 37.672 1.00 82.19 363 TYR A C 1
ATOM 2840 O O . TYR A 1 363 ? -5.078 -20.383 36.736 1.00 82.19 363 TYR A O 1
ATOM 2848 N N . ARG A 1 364 ? -4.755 -18.995 38.472 1.00 86.88 364 ARG A N 1
ATOM 2849 C CA . ARG A 1 364 ? -6.028 -18.275 38.295 1.00 86.88 364 ARG A CA 1
ATOM 2850 C C . ARG A 1 364 ? -6.169 -17.668 36.896 1.00 86.88 364 ARG A C 1
ATOM 2852 O O . ARG A 1 364 ? -7.248 -17.740 36.312 1.00 86.88 364 ARG A O 1
ATOM 2859 N N . LYS A 1 365 ? -5.095 -17.105 36.324 1.00 88.06 365 LYS A N 1
ATOM 2860 C CA . LYS A 1 365 ? -5.093 -16.571 34.945 1.00 88.06 365 LYS A CA 1
ATOM 2861 C C . LYS A 1 365 ? -5.344 -17.663 33.907 1.00 88.06 365 LYS A C 1
ATOM 2863 O O . LYS A 1 365 ? -6.178 -17.466 33.028 1.00 88.06 365 LYS A O 1
ATOM 2868 N N . MET A 1 366 ? -4.685 -18.814 34.033 1.00 82.62 366 MET A N 1
ATOM 2869 C CA . MET A 1 366 ? -4.902 -19.965 33.149 1.00 82.62 366 MET A CA 1
ATOM 2870 C C . MET A 1 366 ? -6.347 -20.480 33.226 1.00 82.62 366 MET A C 1
ATOM 2872 O O . MET A 1 366 ? -6.978 -20.741 32.198 1.00 82.62 366 MET A O 1
ATOM 2876 N N . VAL A 1 367 ? -6.890 -20.594 34.441 1.00 85.50 367 VAL A N 1
ATOM 2877 C CA . VAL A 1 367 ? -8.280 -21.008 34.674 1.00 85.50 367 VAL A CA 1
ATOM 2878 C C . VAL A 1 367 ? -9.246 -20.004 34.047 1.00 85.50 367 VAL A C 1
ATOM 2880 O O . VAL A 1 367 ? -10.146 -20.402 33.309 1.00 85.50 367 VAL A O 1
ATOM 2883 N N . MET A 1 368 ? -9.029 -18.706 34.262 1.00 89.31 368 MET A N 1
ATOM 2884 C CA . MET A 1 368 ? -9.859 -17.654 33.681 1.00 89.31 368 MET A CA 1
ATOM 2885 C C . MET A 1 368 ? -9.804 -17.648 32.151 1.00 89.31 368 MET A C 1
ATOM 2887 O O . MET A 1 368 ? -10.846 -17.554 31.506 1.00 89.31 368 MET A O 1
ATOM 2891 N N . GLU A 1 369 ? -8.628 -17.809 31.541 1.00 89.94 369 GLU A N 1
ATOM 2892 C CA . GLU A 1 369 ? -8.494 -17.905 30.082 1.00 89.94 369 GLU A CA 1
ATOM 2893 C C . GLU A 1 369 ? -9.246 -19.121 29.524 1.00 89.94 369 GLU A C 1
ATOM 2895 O O . GLU A 1 369 ? -9.922 -19.031 28.496 1.00 89.94 369 GLU A O 1
ATOM 2900 N N . THR A 1 370 ? -9.182 -20.248 30.237 1.00 80.44 370 THR A N 1
ATOM 2901 C CA . THR A 1 370 ? -9.911 -21.470 29.885 1.00 80.44 370 THR A CA 1
ATOM 2902 C C . THR A 1 370 ? -11.418 -21.233 29.936 1.00 80.44 370 THR A C 1
ATOM 2904 O O . THR A 1 370 ? -12.108 -21.501 28.953 1.00 80.44 370 THR A O 1
ATOM 2907 N N . ILE A 1 371 ? -11.928 -20.661 31.032 1.00 87.69 371 ILE A N 1
ATOM 2908 C CA . ILE A 1 371 ? -13.347 -20.296 31.171 1.00 87.69 371 ILE A CA 1
ATOM 2909 C C . ILE A 1 371 ? -13.760 -19.333 30.053 1.00 87.69 371 ILE A C 1
ATOM 2911 O O . ILE A 1 371 ? -14.792 -19.543 29.423 1.00 87.69 371 ILE A O 1
ATOM 2915 N N . THR A 1 372 ? -12.936 -18.328 29.751 1.00 90.06 372 THR A N 1
ATOM 2916 C CA . THR A 1 372 ? -13.205 -17.335 28.700 1.00 90.06 372 THR A CA 1
ATOM 2917 C C . THR A 1 372 ? -13.386 -18.003 27.340 1.00 90.06 372 THR A C 1
ATOM 2919 O O . THR A 1 372 ? -14.392 -17.770 26.677 1.00 90.06 372 THR A O 1
ATOM 2922 N N . LYS A 1 373 ? -12.451 -18.872 26.929 1.00 85.12 373 LYS A N 1
ATOM 2923 C CA . LYS A 1 373 ? -12.522 -19.573 25.635 1.00 85.12 373 LYS A CA 1
ATOM 2924 C C . LYS A 1 373 ? -13.707 -20.532 25.559 1.00 85.12 373 LYS A C 1
ATOM 2926 O O . LYS A 1 373 ? -14.358 -20.608 24.516 1.00 85.12 373 LYS A O 1
ATOM 2931 N N . VAL A 1 374 ? -13.999 -21.242 26.650 1.00 81.44 374 VAL A N 1
ATOM 2932 C CA . VAL A 1 374 ? -15.130 -22.180 26.733 1.00 81.44 374 VAL A CA 1
ATOM 2933 C C . VAL A 1 374 ? -16.458 -21.429 26.616 1.00 81.44 374 VAL A C 1
ATOM 2935 O O . VAL A 1 374 ? -17.268 -21.769 25.757 1.00 81.44 374 VAL A O 1
ATOM 2938 N N . VAL A 1 375 ? -16.655 -20.374 27.411 1.00 86.38 375 VAL A N 1
ATOM 2939 C CA . VAL A 1 375 ? -17.890 -19.571 27.409 1.00 86.38 375 VAL A CA 1
ATOM 2940 C C . VAL A 1 375 ? -18.052 -18.792 26.101 1.00 86.38 375 VAL A C 1
ATOM 2942 O O . VAL A 1 375 ? -19.161 -18.710 25.584 1.00 86.38 375 VAL A O 1
ATOM 2945 N N . ALA A 1 376 ? -16.970 -18.280 25.506 1.00 87.94 376 ALA A N 1
ATOM 2946 C CA . ALA A 1 376 ? -17.031 -17.606 24.207 1.00 87.94 376 ALA A CA 1
ATOM 2947 C C . ALA A 1 376 ? -17.432 -18.550 23.059 1.00 87.94 376 ALA A C 1
ATOM 2949 O O . ALA A 1 376 ? -18.123 -18.127 22.137 1.00 87.94 376 ALA A O 1
ATOM 2950 N N . SER A 1 377 ? -17.002 -19.817 23.104 1.00 79.44 377 SER A N 1
ATOM 2951 C CA . SER A 1 377 ? -17.261 -20.786 22.027 1.00 79.44 377 SER A CA 1
ATOM 2952 C C . SER A 1 377 ? -18.627 -21.461 22.143 1.00 79.44 377 SER A C 1
ATOM 2954 O O . SER A 1 377 ? -19.247 -21.772 21.131 1.00 79.44 377 SER A O 1
ATOM 2956 N N . LEU A 1 378 ? -19.069 -21.738 23.372 1.00 76.25 378 LEU A N 1
ATOM 2957 C CA . LEU A 1 378 ? -20.233 -22.586 23.647 1.00 76.25 378 LEU A CA 1
ATOM 2958 C C . LEU A 1 378 ? -21.392 -21.825 24.314 1.00 76.25 378 LEU A C 1
ATOM 2960 O O . LEU A 1 378 ? -22.485 -22.367 24.434 1.00 76.25 378 LEU A O 1
ATOM 2964 N N . GLY A 1 379 ? -21.178 -20.572 24.723 1.00 80.88 379 GLY A N 1
ATOM 2965 C CA . GLY A 1 379 ? -22.165 -19.763 25.436 1.00 80.88 379 GLY A CA 1
ATOM 2966 C C . GLY A 1 379 ? -22.309 -20.132 26.918 1.00 80.88 379 GLY A C 1
ATOM 2967 O O . GLY A 1 379 ? -21.523 -20.896 27.479 1.00 80.88 379 GLY A O 1
ATOM 2968 N N . ALA A 1 380 ? -23.327 -19.553 27.563 1.00 82.62 380 ALA A N 1
ATOM 2969 C CA . ALA A 1 380 ? -23.632 -19.738 28.987 1.00 82.62 380 ALA A CA 1
ATOM 2970 C C . ALA A 1 380 ? -25.012 -20.387 29.247 1.00 82.62 380 ALA A C 1
ATOM 2972 O O . ALA A 1 380 ? -25.500 -20.360 30.377 1.00 82.62 380 ALA A O 1
ATOM 2973 N N . SER A 1 381 ? -25.654 -20.966 28.223 1.00 80.12 381 SER A N 1
ATOM 2974 C CA . SER A 1 381 ? -26.982 -21.601 28.342 1.00 80.12 381 SER A CA 1
ATOM 2975 C C . SER A 1 381 ? -26.989 -22.768 29.324 1.00 80.12 381 SER A C 1
ATOM 2977 O O . SER A 1 381 ? -27.933 -22.921 30.092 1.00 80.12 381 SER A O 1
ATOM 2979 N N . ASP A 1 382 ? -25.910 -23.549 29.323 1.00 73.94 382 ASP A N 1
ATOM 2980 C CA . ASP A 1 382 ? -25.817 -24.814 30.054 1.00 73.94 382 ASP A CA 1
ATOM 2981 C C . ASP A 1 382 ? -25.381 -24.625 31.520 1.00 73.94 382 ASP A C 1
ATOM 2983 O O . ASP A 1 382 ? -25.266 -25.597 32.260 1.00 73.94 382 ASP A O 1
ATOM 2987 N N . ILE A 1 383 ? -25.111 -23.386 31.952 1.00 83.19 383 ILE A N 1
ATOM 2988 C CA . ILE A 1 383 ? -24.690 -23.061 33.322 1.00 83.19 383 ILE A CA 1
ATOM 2989 C C . ILE A 1 383 ? -25.931 -22.957 34.216 1.00 83.19 383 ILE A C 1
ATOM 2991 O O . ILE A 1 383 ? -26.792 -22.111 33.974 1.00 83.19 383 ILE A O 1
ATOM 2995 N N . ASP A 1 384 ? -26.008 -23.774 35.267 1.00 83.62 384 ASP A N 1
ATOM 2996 C CA . ASP A 1 384 ? -27.068 -23.738 36.279 1.00 83.62 384 ASP A CA 1
ATOM 2997 C C . ASP A 1 384 ? -26.880 -22.581 37.279 1.00 83.62 384 ASP A C 1
ATOM 2999 O O . ASP A 1 384 ? -25.784 -22.047 37.444 1.00 83.62 384 ASP A O 1
ATOM 3003 N N . GLU A 1 385 ? -27.947 -22.194 37.983 1.00 86.12 385 GLU A N 1
ATOM 3004 C CA . GLU A 1 385 ? -27.948 -21.048 38.911 1.00 86.12 385 GLU A CA 1
ATOM 3005 C C . GLU A 1 385 ? -26.887 -21.181 40.021 1.00 86.12 385 GLU A C 1
ATOM 3007 O O . GLU A 1 385 ? -26.229 -20.212 40.403 1.00 86.12 385 GLU A O 1
ATOM 3012 N N . ARG A 1 386 ? -26.635 -22.403 40.508 1.00 86.44 386 ARG A N 1
ATOM 3013 C CA . ARG A 1 386 ? -25.616 -22.644 41.539 1.00 86.44 386 ARG A CA 1
ATOM 3014 C C . ARG A 1 386 ? -24.199 -22.447 41.002 1.00 86.44 386 ARG A C 1
ATOM 3016 O O . ARG A 1 386 ? -23.347 -21.910 41.719 1.00 86.44 386 ARG A O 1
ATOM 3023 N N . LEU A 1 387 ? -23.920 -22.902 39.781 1.00 85.19 387 LEU A N 1
ATOM 3024 C CA . LEU A 1 387 ? -22.628 -22.678 39.142 1.00 85.19 387 LEU A CA 1
ATOM 3025 C C . LEU A 1 387 ? -22.454 -21.217 38.734 1.00 85.19 387 LEU A C 1
ATOM 3027 O O . LEU A 1 387 ? -21.350 -20.702 38.871 1.00 85.19 387 LEU A O 1
ATOM 3031 N N . GLU A 1 388 ? -23.524 -20.537 38.327 1.00 89.69 388 GLU A N 1
ATOM 3032 C CA . GLU A 1 388 ? -23.529 -19.099 38.049 1.00 89.69 388 GLU A CA 1
ATOM 3033 C C . GLU A 1 388 ? -23.084 -18.290 39.275 1.00 89.69 388 GLU A C 1
ATOM 3035 O O . GLU A 1 388 ? -22.129 -17.518 39.177 1.00 89.69 388 GLU A O 1
ATOM 3040 N N . VAL A 1 389 ? -23.677 -18.533 40.452 1.00 91.06 389 VAL A N 1
ATOM 3041 C CA . VAL A 1 389 ? -23.270 -17.869 41.707 1.00 91.06 389 VAL A CA 1
ATOM 3042 C C . VAL A 1 389 ? -21.785 -18.099 41.995 1.00 91.06 389 VAL A C 1
ATOM 3044 O O . VAL A 1 389 ? -21.055 -17.156 42.305 1.00 91.06 389 VAL A O 1
ATOM 3047 N N . ARG A 1 390 ? -21.318 -19.352 41.888 1.00 89.56 390 ARG A N 1
ATOM 3048 C CA . ARG A 1 390 ? -19.912 -19.710 42.147 1.00 89.56 390 ARG A CA 1
ATOM 3049 C C . ARG A 1 390 ? -18.965 -19.065 41.141 1.00 89.56 390 ARG A C 1
ATOM 3051 O O . ARG A 1 390 ? -17.888 -18.621 41.527 1.00 89.56 390 ARG A O 1
ATOM 3058 N N . LEU A 1 391 ? -19.364 -19.015 39.874 1.00 89.69 391 LEU A N 1
ATOM 3059 C CA . LEU A 1 391 ? -18.594 -18.430 38.787 1.00 89.69 391 LEU A CA 1
ATOM 3060 C C . LEU A 1 391 ? -18.450 -16.922 38.987 1.00 89.69 391 LEU A C 1
ATOM 3062 O O . LEU A 1 391 ? -17.330 -16.424 38.984 1.00 89.69 391 LEU A O 1
ATOM 3066 N N . VAL A 1 392 ? -19.547 -16.202 39.236 1.00 91.44 392 VAL A N 1
ATOM 3067 C CA . VAL A 1 392 ? -19.513 -14.751 39.477 1.00 91.44 392 VAL A CA 1
ATOM 3068 C C . VAL A 1 392 ? -18.702 -14.424 40.734 1.00 91.44 392 VAL A C 1
ATOM 3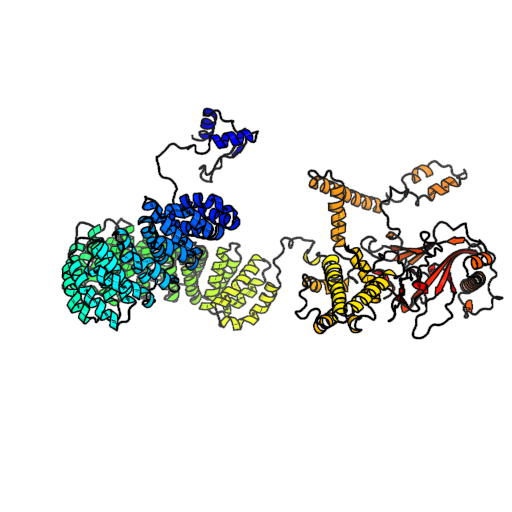070 O O . VAL A 1 392 ? -17.887 -13.504 40.716 1.00 91.44 392 VAL A O 1
ATOM 3073 N N . ASP A 1 393 ? -18.853 -15.195 41.811 1.00 91.44 393 ASP A N 1
ATOM 3074 C CA . ASP A 1 393 ? -18.097 -14.988 43.051 1.00 91.44 393 ASP A CA 1
ATOM 3075 C C . ASP A 1 393 ? -16.595 -15.298 42.895 1.00 91.44 393 ASP A C 1
ATOM 3077 O O . ASP A 1 393 ? -15.749 -14.550 43.390 1.00 91.44 393 ASP A O 1
ATOM 3081 N N . GLY A 1 394 ? -16.245 -16.364 42.167 1.00 90.75 394 GLY A N 1
ATOM 3082 C CA . GLY A 1 394 ? -14.862 -16.696 41.814 1.00 90.75 394 GLY A CA 1
ATOM 3083 C C . GLY A 1 394 ? -14.220 -15.631 40.927 1.00 90.75 394 GLY A C 1
ATOM 3084 O O . GLY A 1 394 ? -13.091 -15.212 41.178 1.00 90.75 394 GLY A O 1
ATOM 3085 N N . ILE A 1 395 ? -14.965 -15.121 39.944 1.00 92.50 395 ILE A N 1
ATOM 3086 C CA . ILE A 1 395 ? -14.518 -14.039 39.064 1.00 92.50 395 ILE A CA 1
ATOM 3087 C C . ILE A 1 395 ? -14.290 -12.751 39.861 1.00 92.50 395 ILE A C 1
ATOM 3089 O O . ILE A 1 395 ? -13.216 -12.168 39.741 1.00 92.50 395 ILE A O 1
ATOM 3093 N N . ILE A 1 396 ? -15.230 -12.329 40.716 1.00 92.00 396 ILE A N 1
ATOM 3094 C CA . ILE A 1 396 ? -15.067 -11.132 41.561 1.00 92.00 396 ILE A CA 1
ATOM 3095 C C . ILE A 1 396 ? -13.832 -11.261 42.459 1.00 92.00 396 ILE A C 1
ATOM 3097 O O . ILE A 1 396 ? -13.039 -10.323 42.518 1.00 92.00 396 ILE A O 1
ATOM 3101 N N . TYR A 1 397 ? -13.630 -12.412 43.106 1.00 91.88 397 TYR A N 1
ATOM 3102 C CA . TYR A 1 397 ? -12.460 -12.648 43.955 1.00 91.88 397 TYR A CA 1
ATOM 3103 C C . TYR A 1 397 ? -11.149 -12.576 43.156 1.00 91.88 397 TYR A C 1
ATOM 3105 O O . TYR A 1 397 ? -10.255 -11.802 43.495 1.00 91.88 397 TYR A O 1
ATOM 3113 N N . SER A 1 398 ? -11.063 -13.314 42.043 1.00 89.81 398 SER A N 1
ATOM 3114 C CA . SER A 1 398 ? -9.896 -13.300 41.147 1.00 89.81 398 SER A CA 1
ATOM 3115 C C . SER A 1 398 ? -9.612 -11.909 40.564 1.00 89.81 398 SER A C 1
ATOM 3117 O O . SER A 1 398 ? -8.466 -11.565 40.277 1.00 89.81 398 SER A O 1
ATOM 3119 N N . PHE A 1 399 ? -10.652 -11.084 40.407 1.00 90.19 399 PHE A N 1
ATOM 3120 C CA . PHE A 1 399 ? -10.533 -9.708 39.950 1.00 90.19 399 PHE A CA 1
ATOM 3121 C C . PHE A 1 399 ? -10.050 -8.760 41.048 1.00 90.19 399 PHE A C 1
ATOM 3123 O O . PHE A 1 399 ? -9.284 -7.850 40.754 1.00 90.19 399 PHE A O 1
ATOM 3130 N N . GLN A 1 400 ? -10.465 -8.963 42.300 1.00 89.44 400 GLN A N 1
ATOM 3131 C CA . GLN A 1 400 ? -10.040 -8.165 43.454 1.00 89.44 400 GLN A CA 1
ATOM 3132 C C . GLN A 1 400 ? -8.588 -8.442 43.858 1.00 89.44 400 GLN A C 1
ATOM 3134 O O . GLN A 1 400 ? -7.848 -7.491 44.108 1.00 89.44 400 GLN A O 1
ATOM 3139 N N . GLU A 1 401 ? -8.170 -9.703 43.848 1.00 86.19 401 GLU A N 1
ATOM 3140 C CA . GLU A 1 401 ? -6.860 -10.162 44.324 1.00 86.19 401 GLU A CA 1
ATOM 3141 C C . GLU A 1 401 ? -5.832 -10.273 43.185 1.00 86.19 401 GLU A C 1
ATOM 3143 O O . GLU A 1 401 ? -5.287 -11.344 42.929 1.00 86.19 401 GLU A O 1
ATOM 3148 N N . GLN A 1 402 ? -5.575 -9.180 42.462 1.00 84.88 402 GLN A N 1
ATOM 3149 C CA . GLN A 1 402 ? -4.550 -9.139 41.406 1.00 84.88 402 GLN A CA 1
ATOM 3150 C C . GLN A 1 402 ? -3.310 -8.378 41.864 1.00 84.88 402 GLN A C 1
ATOM 3152 O O . GLN A 1 402 ? -3.422 -7.230 42.292 1.00 84.88 402 GLN A O 1
ATOM 3157 N N . THR A 1 403 ? -2.134 -8.982 41.684 1.00 81.88 403 THR A N 1
ATOM 3158 C CA . THR A 1 403 ? -0.836 -8.310 41.843 1.00 81.88 403 THR A CA 1
ATOM 3159 C C . THR A 1 403 ? -0.363 -7.670 40.541 1.00 81.88 403 THR A C 1
ATOM 3161 O O . THR A 1 403 ? 0.247 -6.604 40.568 1.00 81.88 403 THR A O 1
ATOM 3164 N N . THR A 1 404 ? -0.669 -8.292 39.394 1.00 79.88 404 THR A N 1
ATOM 3165 C CA . THR A 1 404 ? -0.349 -7.760 38.064 1.00 79.88 404 THR A CA 1
ATOM 3166 C C . THR A 1 404 ? -1.605 -7.655 37.212 1.00 79.88 404 THR A C 1
ATOM 3168 O O . THR A 1 404 ? -2.277 -8.655 36.937 1.00 79.88 404 THR A O 1
ATOM 3171 N N . GLU A 1 405 ? -1.920 -6.441 36.763 1.00 79.50 405 GLU A N 1
ATOM 3172 C CA . GLU A 1 405 ? -3.137 -6.162 36.005 1.00 79.50 405 GLU A CA 1
ATOM 3173 C C . GLU A 1 405 ? -3.048 -6.780 34.600 1.00 79.50 405 GLU A C 1
ATOM 3175 O O . GLU A 1 405 ? -2.464 -6.221 33.672 1.00 79.50 405 GLU A O 1
ATOM 3180 N N . GLY A 1 406 ? -3.605 -7.984 34.451 1.00 75.06 406 GLY A N 1
ATOM 3181 C CA . GLY A 1 406 ? -3.632 -8.723 33.190 1.00 75.06 406 GLY A CA 1
ATOM 3182 C C . GLY A 1 406 ? -4.932 -8.506 32.418 1.00 75.06 406 GLY A C 1
ATOM 3183 O O . GLY A 1 406 ? -6.016 -8.532 33.007 1.00 75.06 406 GLY A O 1
ATOM 3184 N N . GLN A 1 407 ? -4.845 -8.381 31.088 1.00 83.94 407 GLN A N 1
ATOM 3185 C CA . GLN A 1 407 ? -6.039 -8.315 30.233 1.00 83.94 407 GLN A CA 1
ATOM 3186 C C . GLN A 1 407 ? -6.893 -9.586 30.305 1.00 83.94 407 GLN A C 1
ATOM 3188 O O . GLN A 1 407 ? -8.110 -9.484 30.267 1.00 83.94 407 GLN A O 1
ATOM 3193 N N . VAL A 1 408 ? -6.287 -10.755 30.545 1.00 88.81 408 VAL A N 1
ATOM 3194 C CA . VAL A 1 408 ? -6.994 -12.046 30.661 1.00 88.81 408 VAL A CA 1
ATOM 3195 C C . VAL A 1 408 ? -8.144 -11.998 31.671 1.00 88.81 408 VAL A C 1
ATOM 3197 O O . VAL A 1 408 ? -9.237 -12.482 31.394 1.00 88.81 408 VAL A O 1
ATOM 3200 N N . MET A 1 409 ? -7.923 -11.380 32.834 1.00 90.00 409 MET A N 1
ATOM 3201 C CA . MET A 1 409 ? -8.956 -11.283 33.868 1.00 90.00 409 MET A CA 1
ATOM 3202 C C . MET A 1 409 ? -10.076 -10.318 33.478 1.00 90.00 409 MET A C 1
ATOM 3204 O O . MET A 1 409 ? -11.242 -10.573 33.765 1.00 90.00 409 MET A O 1
ATOM 3208 N N . LEU A 1 410 ? -9.737 -9.225 32.794 1.00 90.56 410 LEU A N 1
ATOM 3209 C CA . LEU A 1 410 ? -10.701 -8.255 32.280 1.00 90.56 410 LEU A CA 1
ATOM 3210 C C . LEU A 1 410 ? -11.546 -8.848 31.132 1.00 90.56 410 LEU A C 1
ATOM 3212 O O . LEU A 1 410 ? -12.760 -8.639 31.075 1.00 90.56 410 LEU A O 1
ATOM 3216 N N . ASP A 1 411 ? -10.909 -9.591 30.224 1.00 90.50 411 ASP A N 1
ATOM 3217 C CA . ASP A 1 411 ? -11.527 -10.324 29.110 1.00 90.50 411 ASP A CA 1
ATOM 3218 C C . ASP A 1 411 ? -12.463 -11.407 29.611 1.00 90.50 411 ASP A C 1
ATOM 3220 O O . ASP A 1 411 ? -13.623 -11.438 29.193 1.00 90.50 411 ASP A O 1
ATOM 3224 N N . GLY A 1 412 ? -12.019 -12.219 30.567 1.00 91.06 412 GLY A N 1
ATOM 3225 C CA . GLY A 1 412 ? -12.869 -13.237 31.166 1.00 91.06 412 GLY A CA 1
ATOM 3226 C C . GLY A 1 412 ? -14.063 -12.653 31.907 1.00 91.06 412 GLY A C 1
ATOM 3227 O O . GLY A 1 412 ? -15.185 -13.103 31.683 1.00 91.06 412 GLY A O 1
ATOM 3228 N N . PHE A 1 413 ? -13.866 -11.601 32.711 1.00 93.50 413 PHE A N 1
ATOM 3229 C CA . PHE A 1 413 ? -14.965 -10.962 33.442 1.00 93.50 413 PHE A CA 1
ATOM 3230 C C . PHE A 1 413 ? -16.013 -10.419 32.466 1.00 93.50 413 PHE A C 1
ATOM 3232 O O . PHE A 1 413 ? -17.194 -10.745 32.578 1.00 93.50 413 PHE A O 1
ATOM 3239 N N . GLY A 1 414 ? -15.583 -9.637 31.470 1.00 91.69 414 GLY A N 1
ATOM 3240 C CA . GLY A 1 414 ? -16.487 -9.069 30.470 1.00 91.69 414 GLY A CA 1
ATOM 3241 C C . GLY A 1 414 ? -17.210 -10.139 29.650 1.00 91.69 414 GLY A C 1
ATOM 3242 O O . GLY A 1 414 ? -18.420 -10.053 29.470 1.00 91.69 414 GLY A O 1
ATOM 3243 N N . THR A 1 415 ? -16.496 -11.171 29.195 1.00 92.25 415 THR A N 1
ATOM 3244 C CA . THR A 1 415 ? -17.067 -12.248 28.367 1.00 92.25 415 THR A CA 1
ATOM 3245 C C . THR A 1 415 ? -18.120 -13.043 29.129 1.00 92.25 415 THR A C 1
ATOM 3247 O O . THR A 1 415 ? -19.199 -13.286 28.595 1.00 92.25 415 THR A O 1
ATOM 3250 N N . VAL A 1 416 ? -17.847 -13.407 30.385 1.00 91.62 416 VAL A N 1
ATOM 3251 C CA . VAL A 1 416 ? -18.795 -14.169 31.208 1.00 91.62 416 VAL A CA 1
ATOM 3252 C C . VAL A 1 416 ? -20.039 -13.341 31.520 1.00 91.62 416 VAL A C 1
ATOM 3254 O O . VAL A 1 416 ? -21.150 -13.836 31.354 1.00 91.62 416 VAL A O 1
ATOM 3257 N N . VAL A 1 417 ? -19.882 -12.073 31.910 1.00 92.00 417 VAL A N 1
ATOM 3258 C CA . VAL A 1 417 ? -21.036 -11.209 32.208 1.00 92.00 417 VAL A CA 1
ATOM 3259 C C . VAL A 1 417 ? -21.877 -10.936 30.958 1.00 92.00 417 VAL A C 1
ATOM 3261 O O . VAL A 1 417 ? -23.101 -11.021 31.021 1.00 92.00 417 VAL A O 1
ATOM 3264 N N . ASN A 1 418 ? -21.243 -10.683 29.811 1.00 91.25 418 ASN A N 1
ATOM 3265 C CA . ASN A 1 418 ? -21.951 -10.500 28.543 1.00 91.25 418 ASN A CA 1
ATOM 3266 C C . ASN A 1 418 ? -22.678 -11.778 28.095 1.00 91.25 418 ASN A C 1
ATOM 3268 O O . ASN A 1 418 ? -23.783 -11.687 27.567 1.00 91.25 418 ASN A O 1
ATOM 3272 N N . ALA A 1 419 ? -22.096 -12.959 28.329 1.00 89.81 419 ALA A N 1
ATOM 3273 C CA . ALA A 1 419 ? -22.723 -14.239 28.003 1.00 89.81 419 ALA A CA 1
ATOM 3274 C C . ALA A 1 419 ? -23.916 -14.577 28.916 1.00 89.81 419 ALA A C 1
ATOM 3276 O O . ALA A 1 419 ? -24.878 -15.189 28.456 1.00 89.81 419 ALA A O 1
ATOM 3277 N N . LEU A 1 420 ? -23.876 -14.175 30.192 1.00 89.56 420 LEU A N 1
ATOM 3278 C CA . LEU A 1 420 ? -25.001 -14.328 31.126 1.00 89.56 420 LEU A CA 1
ATOM 3279 C C . LEU A 1 420 ? -26.142 -13.334 30.840 1.00 89.56 420 LEU A C 1
ATOM 3281 O O . LEU A 1 420 ? -27.310 -13.645 31.091 1.00 89.56 420 LEU A O 1
ATOM 3285 N N . GLY A 1 421 ? -25.829 -12.151 30.302 1.00 89.25 421 GLY A N 1
ATOM 3286 C CA . GLY A 1 421 ? -26.813 -11.142 29.905 1.00 89.25 421 GLY A CA 1
ATOM 3287 C C . GLY A 1 421 ? -27.721 -10.725 31.068 1.00 89.25 421 GLY A C 1
ATOM 3288 O O . GLY A 1 421 ? -27.247 -10.297 32.118 1.00 89.25 421 GLY A O 1
ATOM 3289 N N . ILE A 1 422 ? -29.040 -10.885 30.902 1.00 88.69 422 ILE A N 1
ATOM 3290 C CA . ILE A 1 422 ? -30.061 -10.489 31.895 1.00 88.69 422 ILE A CA 1
ATOM 3291 C C . ILE A 1 422 ? -29.927 -11.279 33.212 1.00 88.69 422 ILE A C 1
ATOM 3293 O O . ILE A 1 422 ? -30.282 -10.767 34.276 1.00 88.69 422 ILE A O 1
ATOM 3297 N N . ARG A 1 423 ? -29.373 -12.501 33.170 1.00 89.25 423 ARG A N 1
ATOM 3298 C CA . ARG A 1 423 ? -29.200 -13.353 34.362 1.00 89.25 423 ARG A CA 1
ATOM 3299 C C . ARG A 1 423 ? -28.290 -12.715 35.410 1.00 89.25 423 ARG A C 1
ATOM 3301 O O . ARG A 1 423 ? -28.466 -12.954 36.598 1.00 89.25 423 ARG A O 1
ATOM 3308 N N . VAL A 1 424 ? -27.395 -11.813 34.996 1.00 91.94 424 VAL A N 1
ATOM 3309 C CA . VAL A 1 424 ? -26.432 -11.182 35.904 1.00 91.94 424 VAL A CA 1
ATOM 3310 C C . VAL A 1 424 ? -27.056 -10.139 36.848 1.00 91.94 424 VAL A C 1
ATOM 3312 O O . VAL A 1 424 ? -26.392 -9.686 37.785 1.00 91.94 424 VAL A O 1
ATOM 3315 N N . LYS A 1 425 ? -28.324 -9.752 36.631 1.00 91.62 425 LYS A N 1
ATOM 3316 C CA . LYS A 1 425 ? -29.020 -8.685 37.372 1.00 91.62 425 LYS A CA 1
ATOM 3317 C C . LYS A 1 425 ? -28.868 -8.762 38.905 1.00 91.62 425 LYS A C 1
ATOM 3319 O O . LYS A 1 425 ? -28.523 -7.733 39.486 1.00 91.62 425 LYS A O 1
ATOM 3324 N N . PRO A 1 426 ? -29.026 -9.921 39.579 1.00 91.88 426 PRO A N 1
ATOM 3325 C CA . PRO A 1 426 ? -28.887 -10.018 41.037 1.00 91.88 426 PRO A CA 1
ATOM 3326 C C . PRO A 1 426 ? -27.478 -9.688 41.550 1.00 91.88 426 PRO A C 1
ATOM 3328 O O . PRO A 1 426 ? -27.305 -9.316 42.710 1.00 91.88 426 PRO A O 1
ATOM 3331 N N . TYR A 1 427 ? -26.459 -9.817 40.699 1.00 92.56 427 TYR A N 1
ATOM 3332 C CA . TYR A 1 427 ? -25.057 -9.621 41.067 1.00 92.56 427 TYR A CA 1
ATOM 3333 C C . TYR A 1 427 ? -24.531 -8.226 40.706 1.00 92.56 427 TYR A C 1
ATOM 3335 O O . TYR A 1 427 ? -23.476 -7.828 41.209 1.00 92.56 427 TYR A O 1
ATOM 3343 N N . LEU A 1 428 ? -25.253 -7.459 39.877 1.00 91.00 428 LEU A N 1
ATOM 3344 C CA . LEU A 1 428 ? -24.798 -6.162 39.366 1.00 91.00 428 LEU A CA 1
ATOM 3345 C C . LEU A 1 428 ? -24.439 -5.176 40.473 1.00 91.00 428 LEU A C 1
ATOM 3347 O O . LEU A 1 428 ? -23.388 -4.545 40.393 1.00 91.00 428 LEU A O 1
ATOM 3351 N N . THR A 1 429 ? -25.234 -5.073 41.538 1.00 91.88 429 THR A N 1
ATOM 3352 C CA . THR A 1 429 ? -24.937 -4.154 42.648 1.00 91.88 429 THR A CA 1
ATOM 3353 C C . THR A 1 429 ? -23.578 -4.458 43.292 1.00 91.88 429 THR A C 1
ATOM 3355 O O . THR A 1 429 ? -22.804 -3.539 43.582 1.00 91.88 429 THR A O 1
ATOM 3358 N N . ARG A 1 430 ? -23.243 -5.746 43.466 1.00 93.50 430 ARG A N 1
ATOM 3359 C CA . ARG A 1 430 ? -21.956 -6.195 44.024 1.00 93.50 430 ARG A CA 1
ATOM 3360 C C . ARG A 1 430 ? -20.795 -5.961 43.051 1.00 93.50 430 ARG A C 1
ATOM 3362 O O . ARG A 1 430 ? -19.724 -5.524 43.478 1.00 93.50 430 ARG A O 1
ATOM 3369 N N . ILE A 1 431 ? -21.010 -6.199 41.756 1.00 93.06 431 ILE A N 1
ATOM 3370 C CA . ILE A 1 431 ? -20.020 -5.937 40.697 1.00 93.06 431 ILE A CA 1
ATOM 3371 C C . ILE A 1 431 ? -19.712 -4.435 40.631 1.00 93.06 431 ILE A C 1
ATOM 3373 O O . ILE A 1 431 ? -18.553 -4.041 40.733 1.00 93.06 431 ILE A O 1
ATOM 3377 N N . VAL A 1 432 ? -20.741 -3.587 40.567 1.00 92.25 432 VAL A N 1
ATOM 3378 C CA . VAL A 1 432 ? -20.607 -2.122 40.548 1.00 92.25 432 VAL A CA 1
ATOM 3379 C C . VAL A 1 432 ? -19.944 -1.596 41.824 1.00 92.25 432 VAL A C 1
ATOM 3381 O O . VAL A 1 432 ? -19.059 -0.749 41.737 1.00 92.25 432 VAL A O 1
ATOM 3384 N N . SER A 1 433 ? -20.272 -2.132 43.004 1.00 92.81 433 SER A N 1
ATOM 3385 C CA . SER A 1 433 ? -19.566 -1.763 44.245 1.00 92.81 433 SER A CA 1
ATOM 3386 C C . SER A 1 433 ? -18.075 -2.101 44.188 1.00 92.81 433 SER A C 1
ATOM 3388 O O . SER A 1 433 ? -17.247 -1.309 44.633 1.00 92.81 433 SER A O 1
ATOM 3390 N N . THR A 1 434 ? -17.718 -3.240 43.591 1.00 92.12 434 THR A N 1
ATOM 3391 C CA . THR A 1 434 ? -16.314 -3.635 43.408 1.00 92.12 434 THR A CA 1
ATOM 3392 C C . THR A 1 434 ? -15.589 -2.700 42.438 1.00 92.12 434 THR A C 1
ATOM 3394 O O . THR A 1 434 ? -14.450 -2.312 42.700 1.00 92.12 434 THR A O 1
ATOM 3397 N N . ILE A 1 435 ? -16.251 -2.294 41.351 1.00 93.31 435 ILE A N 1
ATOM 3398 C CA . ILE A 1 435 ? -15.723 -1.319 40.386 1.00 93.31 435 ILE A CA 1
ATOM 3399 C C . ILE A 1 435 ? -15.474 0.027 41.069 1.00 93.31 435 ILE A C 1
ATOM 3401 O O . ILE A 1 435 ? -14.366 0.548 40.981 1.00 93.31 435 ILE A O 1
ATOM 3405 N N . LEU A 1 436 ? -16.460 0.558 41.798 1.00 93.19 436 LEU A N 1
ATOM 3406 C CA . LEU A 1 436 ? -16.338 1.827 42.525 1.00 93.19 436 LEU A CA 1
ATOM 3407 C C . LEU A 1 436 ? -15.206 1.794 43.560 1.00 93.19 436 LEU A C 1
ATOM 3409 O O . LEU A 1 436 ? -14.444 2.751 43.679 1.00 93.19 436 LEU A O 1
ATOM 3413 N N . TRP A 1 437 ? -15.055 0.680 44.279 1.00 92.94 437 TRP A N 1
ATOM 3414 C CA . TRP A 1 437 ? -13.947 0.497 45.214 1.00 92.94 437 TRP A CA 1
ATOM 3415 C C . TRP A 1 437 ? -12.585 0.491 44.501 1.00 92.94 437 TRP A C 1
ATOM 3417 O O . TRP A 1 437 ? -11.649 1.151 44.956 1.00 92.94 437 TRP A O 1
ATOM 3427 N N . ARG A 1 438 ? -12.471 -0.184 43.347 1.00 91.25 438 ARG A N 1
ATOM 3428 C CA . ARG A 1 438 ? -11.232 -0.210 42.549 1.00 91.25 438 ARG A CA 1
ATOM 3429 C C . ARG A 1 438 ? -10.915 1.123 41.867 1.00 91.25 438 ARG A C 1
ATOM 3431 O O . ARG A 1 438 ? -9.739 1.460 41.756 1.00 91.25 438 ARG A O 1
ATOM 3438 N N . LEU A 1 439 ? -11.924 1.904 41.478 1.00 91.19 439 LEU A N 1
ATOM 3439 C CA . LEU A 1 439 ? -11.746 3.257 40.936 1.00 91.19 439 LEU A CA 1
ATOM 3440 C C . LEU A 1 439 ? -11.131 4.227 41.954 1.00 91.19 439 LEU A C 1
ATOM 3442 O O . LEU A 1 439 ? -10.478 5.179 41.551 1.00 91.19 439 LEU A O 1
ATOM 3446 N N . ASN A 1 440 ? -11.269 3.978 43.258 1.00 91.62 440 ASN A N 1
ATOM 3447 C CA . ASN A 1 440 ? -10.654 4.793 44.315 1.00 91.62 440 ASN A CA 1
ATOM 3448 C C . ASN A 1 440 ? -9.318 4.223 44.833 1.00 91.62 440 ASN A C 1
ATOM 3450 O O . ASN A 1 440 ? -8.795 4.673 45.854 1.00 91.62 440 ASN A O 1
ATOM 3454 N N . ASN A 1 441 ? -8.745 3.223 44.157 1.00 91.06 441 ASN A N 1
ATOM 3455 C CA . ASN A 1 441 ? -7.470 2.632 44.555 1.00 91.06 441 ASN A CA 1
ATOM 3456 C C . ASN A 1 441 ? -6.296 3.591 44.275 1.00 91.06 441 ASN A C 1
ATOM 3458 O O . ASN A 1 441 ? -6.333 4.371 43.326 1.00 91.06 441 ASN A O 1
ATOM 3462 N N . LYS A 1 442 ? -5.213 3.499 45.059 1.00 88.62 442 LYS A N 1
ATOM 3463 C CA . LYS A 1 442 ? -3.977 4.276 44.856 1.00 88.62 442 LYS A CA 1
ATOM 3464 C C . LYS A 1 442 ? -3.269 3.930 43.539 1.00 88.62 442 LYS A C 1
ATOM 3466 O O . LYS A 1 442 ? -2.693 4.822 42.918 1.00 88.62 442 LYS A O 1
ATOM 3471 N N . SER A 1 443 ? -3.326 2.671 43.095 1.00 90.31 443 SER A N 1
ATOM 3472 C CA . SER A 1 443 ? -2.702 2.237 41.836 1.00 90.31 443 SER A CA 1
ATOM 3473 C C . SER A 1 443 ? -3.481 2.738 40.617 1.00 90.31 443 SER A C 1
ATOM 3475 O O . SER A 1 443 ? -4.649 2.394 40.432 1.00 90.31 443 SER A O 1
ATOM 3477 N N . ALA A 1 444 ? -2.810 3.491 39.742 1.00 90.56 444 ALA A N 1
ATOM 3478 C CA . ALA A 1 444 ? -3.393 4.000 38.500 1.00 90.56 444 ALA A CA 1
ATOM 3479 C C . ALA A 1 444 ? -3.826 2.881 37.537 1.00 90.56 444 ALA A C 1
ATOM 3481 O O . ALA A 1 444 ? -4.853 3.012 36.870 1.00 90.56 444 ALA A O 1
ATOM 3482 N N . LYS A 1 445 ? -3.094 1.758 37.501 1.00 89.50 445 LYS A N 1
ATOM 3483 C CA . LYS A 1 445 ? -3.428 0.592 36.667 1.00 89.50 445 LYS A CA 1
ATOM 3484 C C . LYS A 1 445 ? -4.697 -0.121 37.135 1.00 89.50 445 LYS A C 1
ATOM 3486 O O . LYS A 1 445 ? -5.493 -0.561 36.309 1.00 89.50 445 LYS A O 1
ATOM 3491 N N . VAL A 1 446 ? -4.935 -0.174 38.447 1.00 90.88 446 VAL A N 1
ATOM 3492 C CA . VAL A 1 446 ? -6.177 -0.728 39.012 1.00 90.88 446 VAL A CA 1
ATOM 3493 C C . VAL A 1 446 ? -7.373 0.154 38.651 1.00 90.88 446 VAL A C 1
ATOM 3495 O O . VAL A 1 446 ? -8.405 -0.366 38.221 1.00 90.88 446 VAL A O 1
ATOM 3498 N N . ARG A 1 447 ? -7.222 1.484 38.748 1.00 92.56 447 ARG A N 1
ATOM 3499 C CA . ARG A 1 447 ? -8.250 2.439 38.298 1.00 92.56 447 ARG A CA 1
ATOM 3500 C C . ARG A 1 447 ? -8.532 2.297 36.800 1.00 92.56 447 ARG A C 1
ATOM 3502 O O . ARG A 1 447 ? -9.690 2.263 36.394 1.00 92.56 447 ARG A O 1
ATOM 3509 N N . GLN A 1 448 ? -7.482 2.120 35.994 1.00 92.38 448 GLN A N 1
ATOM 3510 C CA . GLN A 1 448 ? -7.591 1.896 34.552 1.00 92.38 448 GLN A CA 1
ATOM 3511 C C . GLN A 1 448 ? -8.435 0.651 34.241 1.00 92.38 448 GLN A C 1
ATOM 3513 O O . GLN A 1 448 ? -9.407 0.734 33.496 1.00 92.38 448 GLN A O 1
ATOM 3518 N N . GLN A 1 449 ? -8.105 -0.487 34.858 1.00 92.00 449 GLN A N 1
ATOM 3519 C CA . GLN A 1 449 ? -8.811 -1.752 34.649 1.00 92.00 449 GLN A CA 1
ATOM 3520 C C . GLN A 1 449 ? -10.281 -1.680 35.099 1.00 92.00 449 GLN A C 1
ATOM 3522 O O . GLN A 1 449 ? -11.147 -2.297 34.480 1.00 92.00 449 GLN A O 1
ATOM 3527 N N . ALA A 1 450 ? -10.583 -0.920 36.156 1.00 92.81 450 ALA A N 1
ATOM 3528 C CA . ALA A 1 450 ? -11.954 -0.699 36.615 1.00 92.81 450 ALA A CA 1
ATOM 3529 C C . ALA A 1 450 ? -12.778 0.139 35.616 1.00 92.81 450 ALA A C 1
ATOM 3531 O O . ALA A 1 450 ? -13.937 -0.185 35.340 1.00 92.81 450 ALA A O 1
ATOM 3532 N N . ALA A 1 451 ? -12.176 1.172 35.021 1.00 94.19 451 ALA A N 1
ATOM 3533 C CA . ALA A 1 451 ? -12.801 1.947 33.951 1.00 94.19 451 ALA A CA 1
ATOM 3534 C C . ALA A 1 451 ? -13.001 1.106 32.672 1.00 94.19 451 ALA A C 1
ATOM 3536 O O . ALA A 1 451 ? -14.092 1.084 32.094 1.00 94.19 451 ALA A O 1
ATOM 3537 N N . ASP A 1 452 ? -11.997 0.318 32.276 1.00 93.69 452 ASP A N 1
ATOM 3538 C CA . ASP A 1 452 ? -12.099 -0.598 31.134 1.00 93.69 452 ASP A CA 1
ATOM 3539 C C . ASP A 1 452 ? -13.210 -1.649 31.345 1.00 93.69 452 ASP A C 1
ATOM 3541 O O . ASP A 1 452 ? -13.960 -1.966 30.417 1.00 93.69 452 ASP A O 1
ATOM 3545 N N . LEU A 1 453 ? -13.380 -2.152 32.576 1.00 93.44 453 LEU A N 1
ATOM 3546 C CA . LEU A 1 453 ? -14.474 -3.068 32.915 1.00 93.44 453 LEU A CA 1
ATOM 3547 C C . LEU A 1 453 ? -15.836 -2.373 32.799 1.00 93.44 453 LEU A C 1
ATOM 3549 O O . LEU A 1 453 ? -16.762 -2.937 32.221 1.00 93.44 453 LEU A O 1
ATOM 3553 N N . THR A 1 454 ? -15.949 -1.129 33.268 1.00 93.50 454 THR A N 1
ATOM 3554 C CA . THR A 1 454 ? -17.183 -0.332 33.151 1.00 93.50 454 THR A CA 1
ATOM 3555 C C . THR A 1 454 ? -17.605 -0.162 31.691 1.00 93.50 454 THR A C 1
ATOM 3557 O O . THR A 1 454 ? -18.772 -0.368 31.358 1.00 93.50 454 THR A O 1
ATOM 3560 N N . THR A 1 455 ? -16.645 0.105 30.799 1.00 93.62 455 THR A N 1
ATOM 3561 C CA . THR A 1 455 ? -16.875 0.218 29.347 1.00 93.62 455 THR A CA 1
ATOM 3562 C C . THR A 1 455 ? -17.535 -1.043 28.774 1.00 93.62 455 THR A C 1
ATOM 3564 O O . THR A 1 455 ? -18.442 -0.953 27.949 1.00 93.62 455 THR A O 1
ATOM 3567 N N . ARG A 1 456 ? -17.108 -2.230 29.223 1.00 92.62 456 ARG A N 1
ATOM 3568 C CA . ARG A 1 456 ? -17.624 -3.523 28.740 1.00 92.62 456 ARG A CA 1
ATOM 3569 C C . ARG A 1 456 ? -18.987 -3.877 29.318 1.00 92.62 456 ARG A C 1
ATOM 3571 O O . ARG A 1 456 ? -19.776 -4.519 28.634 1.00 92.62 456 ARG A O 1
ATOM 3578 N N . LEU A 1 457 ? -19.256 -3.468 30.557 1.00 93.25 457 LEU A N 1
ATOM 3579 C CA . LEU A 1 457 ? -20.488 -3.812 31.267 1.00 93.25 457 LEU A CA 1
ATOM 3580 C C . LEU A 1 457 ? -21.640 -2.830 31.017 1.00 93.25 457 LEU A C 1
ATOM 3582 O O . LEU A 1 457 ? -22.788 -3.189 31.270 1.00 93.25 457 LEU A O 1
ATOM 3586 N N . ALA A 1 458 ? -21.370 -1.625 30.502 1.00 92.12 458 ALA A N 1
ATOM 3587 C CA . ALA A 1 458 ? -22.374 -0.571 30.323 1.00 92.12 458 ALA A CA 1
ATOM 3588 C C . ALA A 1 458 ? -23.649 -1.054 29.601 1.00 92.12 458 ALA A C 1
ATOM 3590 O O . ALA A 1 458 ? -24.760 -0.793 30.061 1.00 92.12 458 ALA A O 1
ATOM 3591 N N . VAL A 1 459 ? -23.497 -1.819 28.512 1.00 92.12 459 VAL A N 1
ATOM 3592 C CA . VAL A 1 459 ? -24.626 -2.354 27.730 1.00 92.12 459 VAL A CA 1
ATOM 3593 C C . VAL A 1 459 ? -25.456 -3.354 28.542 1.00 92.12 459 VAL A C 1
ATOM 3595 O O . VAL A 1 459 ? -26.683 -3.265 28.544 1.00 92.12 459 VAL A O 1
ATOM 3598 N N . VAL A 1 460 ? -24.811 -4.273 29.267 1.00 92.38 460 VAL A N 1
ATOM 3599 C CA . VAL A 1 460 ? -25.503 -5.294 30.076 1.00 92.38 460 VAL A CA 1
ATOM 3600 C C . VAL A 1 460 ? -26.250 -4.659 31.246 1.00 92.38 460 VAL A C 1
ATOM 3602 O O . VAL A 1 460 ? -27.387 -5.037 31.526 1.00 92.38 460 VAL A O 1
ATOM 3605 N N . ILE A 1 461 ? -25.662 -3.647 31.895 1.00 92.00 461 ILE A N 1
ATOM 3606 C CA . ILE A 1 461 ? -26.317 -2.923 32.996 1.00 92.00 461 ILE A CA 1
ATOM 3607 C C . ILE A 1 461 ? -27.610 -2.252 32.502 1.00 92.00 461 ILE A C 1
ATOM 3609 O O . ILE A 1 461 ? -28.644 -2.347 33.166 1.00 92.00 461 ILE A O 1
ATOM 3613 N N . LYS A 1 462 ? -27.595 -1.655 31.301 1.00 90.88 462 LYS A N 1
ATOM 3614 C CA . LYS A 1 462 ? -28.800 -1.076 30.687 1.00 90.88 462 LYS A CA 1
ATOM 3615 C C . LYS A 1 462 ? -29.833 -2.118 30.293 1.00 90.88 462 LYS A C 1
ATOM 3617 O O . LYS A 1 462 ? -31.014 -1.908 30.545 1.00 90.88 462 LYS A O 1
ATOM 3622 N N . GLN A 1 463 ? -29.410 -3.244 29.719 1.00 90.69 463 GLN A N 1
ATOM 3623 C CA . GLN A 1 463 ? -30.316 -4.356 29.403 1.00 90.69 463 GLN A CA 1
ATOM 3624 C C . GLN A 1 463 ? -31.023 -4.898 30.655 1.00 90.69 463 GLN A C 1
ATOM 3626 O O . GLN A 1 463 ? -32.166 -5.337 30.571 1.00 90.69 463 GLN A O 1
ATOM 3631 N N . CYS A 1 464 ? -30.380 -4.821 31.825 1.00 90.88 464 CYS A N 1
ATOM 3632 C CA . CYS A 1 464 ? -30.978 -5.197 33.109 1.00 90.88 464 CYS A CA 1
ATOM 3633 C C . CYS A 1 464 ? -31.944 -4.141 33.691 1.00 90.88 464 CYS A C 1
ATOM 3635 O O . CYS A 1 464 ? -32.640 -4.432 34.672 1.00 90.88 464 CYS A O 1
ATOM 3637 N N . GLY A 1 465 ? -32.010 -2.943 33.096 1.00 88.38 465 GLY A N 1
ATOM 3638 C CA . GLY A 1 465 ? -32.852 -1.823 33.531 1.00 88.38 465 GLY A CA 1
ATOM 3639 C C . GLY A 1 465 ? -32.305 -1.029 34.724 1.00 88.38 465 GLY A C 1
ATOM 3640 O O . GLY A 1 465 ? -33.064 -0.309 35.365 1.00 88.38 465 GLY A O 1
ATOM 3641 N N . GLU A 1 466 ? -31.016 -1.157 35.051 1.00 89.81 466 GLU A N 1
ATOM 3642 C CA . GLU A 1 466 ? -30.396 -0.543 36.239 1.00 89.81 466 GLU A CA 1
ATOM 3643 C C . GLU A 1 466 ? -29.765 0.831 35.933 1.00 89.81 466 GLU A C 1
ATOM 3645 O O . GLU A 1 466 ? -28.570 1.062 36.139 1.00 89.81 466 GLU A O 1
ATOM 3650 N N . ASP A 1 467 ? -30.572 1.774 35.440 1.00 87.25 467 ASP A N 1
ATOM 3651 C CA . ASP A 1 467 ? -30.103 3.106 35.021 1.00 87.25 467 ASP A CA 1
ATOM 3652 C C . ASP A 1 467 ? -29.501 3.932 36.171 1.00 87.25 467 ASP A C 1
ATOM 3654 O O . ASP A 1 467 ? -28.549 4.685 35.973 1.00 87.25 467 ASP A O 1
ATOM 3658 N N . GLN A 1 468 ? -29.981 3.741 37.404 1.00 88.81 468 GLN A N 1
ATOM 3659 C CA . GLN A 1 468 ? -29.442 4.426 38.586 1.00 88.81 468 GLN A CA 1
ATOM 3660 C C . GLN A 1 468 ? -27.979 4.051 38.869 1.00 88.81 468 GLN A C 1
ATOM 3662 O O . GLN A 1 468 ? -27.194 4.902 39.297 1.00 88.81 468 GLN A O 1
ATOM 3667 N N . LEU A 1 469 ? -27.593 2.793 38.617 1.00 90.06 469 LEU A N 1
ATOM 3668 C CA . LEU A 1 469 ? -26.209 2.341 38.784 1.00 90.06 469 LEU A CA 1
ATOM 3669 C C . LEU A 1 469 ? -25.293 2.970 37.729 1.00 90.06 469 LEU A C 1
ATOM 3671 O O . LEU A 1 469 ? -24.174 3.358 38.062 1.00 90.06 469 LEU A O 1
ATOM 3675 N N . LEU A 1 470 ? -25.778 3.126 36.492 1.00 89.75 470 LEU A N 1
ATOM 3676 C CA . LEU A 1 470 ? -25.051 3.825 35.429 1.00 89.75 470 LEU A CA 1
ATOM 3677 C C . LEU A 1 470 ? -24.867 5.309 35.753 1.00 89.75 470 LEU A C 1
ATOM 3679 O O . LEU A 1 470 ? -23.753 5.808 35.635 1.00 89.75 470 LEU A O 1
ATOM 3683 N N . SER A 1 471 ? -25.907 5.991 36.240 1.00 89.12 471 SER A N 1
ATOM 3684 C CA . SER A 1 471 ? -25.808 7.400 36.650 1.00 89.12 471 SER A CA 1
ATOM 3685 C C . SER A 1 471 ? -24.838 7.606 37.815 1.00 89.12 471 SER A C 1
ATOM 3687 O O . SER A 1 471 ? -24.109 8.593 37.847 1.00 89.12 471 SER A O 1
ATOM 3689 N N . LYS A 1 472 ? -24.785 6.668 38.772 1.00 90.12 472 LYS A N 1
ATOM 3690 C CA . LYS A 1 472 ? -23.808 6.716 39.870 1.00 90.12 472 LYS A CA 1
ATOM 3691 C C . LYS A 1 472 ? -22.376 6.502 39.373 1.00 90.12 472 LYS A C 1
ATOM 3693 O O . LYS A 1 472 ? -21.471 7.184 39.844 1.00 90.12 472 LYS A O 1
ATOM 3698 N N . LEU A 1 473 ? -22.170 5.563 38.447 1.00 91.06 473 LEU A N 1
ATOM 3699 C CA . LEU A 1 473 ? -20.863 5.329 37.830 1.00 91.06 473 LEU A CA 1
ATOM 3700 C C . LEU A 1 473 ? -20.400 6.543 37.015 1.00 91.06 473 LEU A C 1
ATOM 3702 O O . LEU A 1 473 ? -19.254 6.950 37.178 1.00 91.06 473 LEU A O 1
ATOM 3706 N N . GLY A 1 474 ? -21.287 7.145 36.217 1.00 89.75 474 GLY A N 1
ATOM 3707 C CA . GLY A 1 474 ? -20.986 8.344 35.425 1.00 89.75 474 GLY A CA 1
ATOM 3708 C C . GLY A 1 474 ? -20.551 9.528 36.289 1.00 89.75 474 GLY A C 1
ATOM 3709 O O . GLY A 1 474 ? -19.518 10.139 36.037 1.00 89.75 474 GLY A O 1
ATOM 3710 N N . LEU A 1 475 ? -21.251 9.795 37.398 1.00 91.06 475 LEU A N 1
ATOM 3711 C CA . LEU A 1 475 ? -20.867 10.878 38.310 1.00 91.06 475 LEU A CA 1
ATOM 3712 C C . LEU A 1 475 ? -19.460 10.682 38.907 1.00 91.06 475 LEU A C 1
ATOM 3714 O O . LEU A 1 475 ? -18.664 11.618 38.932 1.00 91.06 475 LEU A O 1
ATOM 3718 N N . VAL A 1 476 ? -19.132 9.463 39.349 1.00 92.06 476 VAL A N 1
ATOM 3719 C CA . VAL A 1 476 ? -17.809 9.159 39.927 1.00 92.06 476 VAL A CA 1
ATOM 3720 C C . VAL A 1 476 ? -16.708 9.250 38.868 1.00 92.06 476 VAL A C 1
ATOM 3722 O O . VAL A 1 476 ? -15.645 9.808 39.134 1.00 92.06 476 VAL A O 1
ATOM 3725 N N . LEU A 1 477 ? -16.950 8.745 37.657 1.00 92.31 477 LEU A N 1
ATOM 3726 C CA . LEU A 1 477 ? -16.002 8.855 36.545 1.00 92.31 477 LEU A CA 1
ATOM 3727 C C . LEU A 1 477 ? -15.778 10.320 36.139 1.00 92.31 477 LEU A C 1
ATOM 3729 O O . LEU A 1 477 ? -14.637 10.715 35.892 1.00 92.31 477 LEU A O 1
ATOM 3733 N N . PHE A 1 478 ? -16.828 11.146 36.152 1.00 90.94 478 PHE A N 1
ATOM 3734 C CA . PHE A 1 478 ? -16.742 12.581 35.883 1.00 90.94 478 PHE A CA 1
ATOM 3735 C C . PHE A 1 478 ? -15.885 13.339 36.905 1.00 90.94 478 PHE A C 1
ATOM 3737 O O . PHE A 1 478 ? -15.067 14.186 36.530 1.00 90.94 478 PHE A O 1
ATOM 3744 N N . GLU A 1 479 ? -16.027 13.033 38.195 1.00 91.25 479 GLU A N 1
ATOM 3745 C CA . GLU A 1 479 ? -15.185 13.616 39.248 1.00 91.25 479 GLU A CA 1
ATOM 3746 C C . GLU A 1 479 ? -13.698 13.279 39.032 1.00 91.25 479 GLU A C 1
ATOM 3748 O O . GLU A 1 479 ? -12.830 14.133 39.239 1.00 91.25 479 GLU A O 1
ATOM 3753 N N . GLN A 1 480 ? -13.412 12.079 38.514 1.00 90.00 480 GLN A N 1
ATOM 3754 C CA . GLN A 1 480 ? -12.064 11.570 38.241 1.00 90.00 480 GLN A CA 1
ATOM 3755 C C . GLN A 1 480 ? -11.435 12.059 36.921 1.00 90.00 480 GLN A C 1
ATOM 3757 O O . GLN A 1 480 ? -10.288 11.726 36.628 1.00 90.00 480 GLN A O 1
ATOM 3762 N N . LEU A 1 481 ? -12.101 12.919 36.143 1.00 87.69 481 LEU A N 1
ATOM 3763 C CA . LEU A 1 481 ? -11.550 13.484 34.895 1.00 87.69 481 LEU A CA 1
ATOM 3764 C C . LEU A 1 481 ? -10.322 14.401 35.082 1.00 87.69 481 LEU A C 1
ATOM 3766 O O . LEU A 1 481 ? -9.792 14.922 34.104 1.00 87.69 481 LEU A O 1
ATOM 3770 N N . GLY A 1 482 ? -9.884 14.636 36.322 1.00 86.12 482 GLY A N 1
ATOM 3771 C CA . GLY A 1 482 ? -8.619 15.303 36.657 1.00 86.12 482 GLY A CA 1
ATOM 3772 C C . GLY A 1 482 ? -7.429 14.354 36.857 1.00 86.12 482 GLY A C 1
ATOM 3773 O O . GLY A 1 482 ? -6.441 14.769 37.450 1.00 86.12 482 GLY A O 1
ATOM 3774 N N . GLU A 1 483 ? -7.533 13.091 36.435 1.00 91.12 483 GLU A N 1
ATOM 3775 C CA . GLU A 1 483 ? -6.492 12.070 36.603 1.00 91.12 483 GLU A CA 1
ATOM 3776 C C . GLU A 1 483 ? -5.154 12.454 35.937 1.00 91.12 483 GLU A C 1
ATOM 3778 O O . GLU A 1 483 ? -5.109 12.835 34.766 1.00 91.12 483 GLU A O 1
ATOM 3783 N N . GLU A 1 484 ? -4.050 12.298 36.676 1.00 89.69 484 GLU A N 1
ATOM 3784 C CA . GLU A 1 484 ? -2.696 12.659 36.223 1.00 89.69 484 GLU A CA 1
ATOM 3785 C C . GLU A 1 484 ? -2.121 11.636 35.232 1.00 89.69 484 GLU A C 1
ATOM 3787 O O . GLU A 1 484 ? -1.374 11.986 34.315 1.00 89.69 484 GLU A O 1
ATOM 3792 N N . TYR A 1 485 ? -2.470 10.356 35.406 1.00 92.25 485 TYR A N 1
ATOM 3793 C CA . TYR A 1 485 ? -1.972 9.264 34.572 1.00 92.25 485 TYR A CA 1
ATOM 3794 C C . TYR A 1 485 ? -2.790 9.147 33.277 1.00 92.25 485 TYR A C 1
ATOM 3796 O O . TYR A 1 485 ? -3.983 8.829 33.321 1.00 92.25 485 TYR A O 1
ATOM 3804 N N . PRO A 1 486 ? -2.172 9.323 32.097 1.00 91.88 486 PRO A N 1
ATOM 3805 C CA . PRO A 1 486 ? -2.923 9.464 30.856 1.00 91.88 486 PRO A CA 1
ATOM 3806 C C . PRO A 1 486 ? -3.573 8.157 30.375 1.00 91.88 486 PRO A C 1
ATOM 3808 O O . PRO A 1 486 ? -4.653 8.185 29.787 1.00 91.88 486 PRO A O 1
ATOM 3811 N N . ASP A 1 487 ? -2.969 6.996 30.642 1.00 91.44 487 ASP A N 1
ATOM 3812 C CA . ASP A 1 487 ? -3.565 5.705 30.272 1.00 91.44 487 ASP A CA 1
ATOM 3813 C C . ASP A 1 487 ? -4.858 5.411 31.038 1.00 91.44 487 ASP A C 1
ATOM 3815 O O . ASP A 1 487 ? -5.821 4.866 30.478 1.00 91.44 487 ASP A O 1
ATOM 3819 N N . THR A 1 488 ? -4.875 5.803 32.312 1.00 93.44 488 THR A N 1
ATOM 3820 C CA . THR A 1 488 ? -6.023 5.726 33.213 1.00 93.44 488 THR A CA 1
ATOM 3821 C C . THR A 1 488 ? -7.087 6.730 32.796 1.00 93.44 488 THR A C 1
ATOM 3823 O O . THR A 1 488 ? -8.224 6.328 32.555 1.00 93.44 488 THR A O 1
ATOM 3826 N N . LEU A 1 489 ? -6.704 7.994 32.587 1.00 94.31 489 LEU A N 1
ATOM 3827 C CA . LEU A 1 489 ? -7.600 9.052 32.116 1.00 94.31 489 LEU A CA 1
ATOM 3828 C C . LEU A 1 489 ? -8.300 8.668 30.804 1.00 94.31 489 LEU A C 1
ATOM 3830 O O . LEU A 1 489 ? -9.516 8.788 30.693 1.00 94.31 489 LEU A O 1
ATOM 3834 N N . GLY A 1 490 ? -7.563 8.132 29.826 1.00 92.88 490 GLY A N 1
ATOM 3835 C CA . GLY A 1 490 ? -8.149 7.685 28.560 1.00 92.88 490 GLY A CA 1
ATOM 3836 C C . GLY A 1 490 ? -9.178 6.559 28.728 1.00 92.88 490 GLY A C 1
ATOM 3837 O O . GLY A 1 490 ? -10.156 6.506 27.987 1.00 92.88 490 GLY A O 1
ATOM 3838 N N . SER A 1 491 ? -8.998 5.685 29.723 1.00 94.69 491 SER A N 1
ATOM 3839 C CA . SER A 1 491 ? -9.948 4.597 30.025 1.00 94.69 491 SER A CA 1
ATOM 3840 C C . SER A 1 491 ? -11.188 5.110 30.754 1.00 94.69 491 SER A C 1
ATOM 3842 O O . SER A 1 491 ? -12.294 4.669 30.459 1.00 94.69 491 SER A O 1
ATOM 3844 N N . ILE A 1 492 ? -11.020 6.083 31.657 1.00 95.00 492 ILE A N 1
ATOM 3845 C CA . ILE A 1 492 ? -12.125 6.781 32.334 1.00 95.00 492 ILE A CA 1
ATOM 3846 C C . ILE A 1 492 ? -13.013 7.484 31.301 1.00 95.00 492 ILE A C 1
ATOM 3848 O O . ILE A 1 492 ? -14.227 7.308 31.313 1.00 95.00 492 ILE A O 1
ATOM 3852 N N . ILE A 1 493 ? -12.416 8.202 30.347 1.00 93.75 493 ILE A N 1
ATOM 3853 C CA . ILE A 1 493 ? -13.155 8.888 29.274 1.00 93.75 493 ILE A CA 1
ATOM 3854 C C . ILE A 1 493 ? -13.869 7.883 28.358 1.00 93.75 493 ILE A C 1
ATOM 3856 O O . ILE A 1 493 ? -15.006 8.111 27.945 1.00 93.75 493 ILE A O 1
ATOM 3860 N N . ALA A 1 494 ? -13.234 6.746 28.054 1.00 93.44 494 ALA A N 1
ATOM 3861 C CA . ALA A 1 494 ? -13.866 5.679 27.281 1.00 93.44 494 ALA A CA 1
ATOM 3862 C C . ALA A 1 494 ? -15.075 5.067 28.013 1.00 93.44 494 ALA A C 1
ATOM 3864 O O . ALA A 1 494 ? -16.105 4.824 27.379 1.00 93.44 494 ALA A O 1
ATOM 3865 N N . ALA A 1 495 ? -14.971 4.877 29.332 1.00 93.69 495 ALA A N 1
ATOM 3866 C CA . ALA A 1 495 ? -16.064 4.406 30.178 1.00 93.69 495 ALA A CA 1
ATOM 3867 C C . ALA A 1 495 ? -17.223 5.407 30.203 1.00 93.69 495 ALA A C 1
ATOM 3869 O O . ALA A 1 495 ? -18.367 5.021 29.962 1.00 93.69 495 ALA A O 1
ATOM 3870 N N . GLU A 1 496 ? -16.922 6.694 30.381 1.00 91.50 496 GLU A N 1
ATOM 3871 C CA . GLU A 1 496 ? -17.911 7.774 30.338 1.00 91.50 496 GLU A CA 1
ATOM 3872 C C . GLU A 1 496 ? -18.641 7.804 28.987 1.00 91.50 496 GLU A C 1
ATOM 3874 O O . GLU A 1 496 ? -19.869 7.865 28.918 1.00 91.50 496 GLU A O 1
ATOM 3879 N N . GLY A 1 497 ? -17.901 7.643 27.887 1.00 89.75 497 GLY A N 1
ATOM 3880 C CA . GLY A 1 497 ? -18.487 7.562 26.553 1.00 89.75 497 GLY A CA 1
ATOM 3881 C C . GLY A 1 497 ? -19.275 6.284 26.270 1.00 89.75 497 GLY A C 1
ATOM 3882 O O . GLY A 1 497 ? -20.163 6.303 25.413 1.00 89.75 497 GLY A O 1
ATOM 3883 N N . ALA A 1 498 ? -18.980 5.174 26.947 1.00 91.44 498 ALA A N 1
ATOM 3884 C CA . ALA A 1 498 ? -19.789 3.959 26.880 1.00 91.44 498 ALA A CA 1
ATOM 3885 C C . ALA A 1 498 ? -21.116 4.135 27.630 1.00 91.44 498 ALA A C 1
ATOM 3887 O O . ALA A 1 498 ? -22.157 3.733 27.113 1.00 91.44 498 ALA A O 1
ATOM 3888 N N . ILE A 1 499 ? -21.099 4.798 28.790 1.00 90.56 499 ILE A N 1
ATOM 3889 C CA . ILE A 1 499 ? -22.309 5.142 29.548 1.00 90.56 499 ILE A CA 1
ATOM 3890 C C . ILE A 1 499 ? -23.181 6.109 28.738 1.00 90.56 499 ILE A C 1
ATOM 3892 O O . ILE A 1 499 ? -24.367 5.836 28.537 1.00 90.56 499 ILE A O 1
ATOM 3896 N N . ALA A 1 500 ? -22.593 7.175 28.184 1.00 87.94 500 ALA A N 1
ATOM 3897 C CA . ALA A 1 500 ? -23.296 8.161 27.356 1.00 87.94 500 ALA A CA 1
ATOM 3898 C C . ALA A 1 500 ? -24.029 7.520 26.163 1.00 87.94 500 ALA A C 1
ATOM 3900 O O . ALA A 1 500 ? -25.165 7.872 25.841 1.00 87.94 500 ALA A O 1
ATOM 3901 N N . ASN A 1 501 ? -23.402 6.527 25.526 1.00 88.38 501 ASN A N 1
ATOM 3902 C CA . ASN A 1 501 ? -23.979 5.809 24.390 1.00 88.38 501 ASN A CA 1
ATOM 3903 C C . ASN A 1 501 ? -25.228 4.998 24.728 1.00 88.38 501 ASN A C 1
ATOM 3905 O O . ASN A 1 501 ? -26.033 4.735 23.831 1.00 88.38 501 ASN A O 1
ATOM 3909 N N . VAL A 1 502 ? -25.333 4.556 25.977 1.00 88.00 502 VAL A N 1
ATOM 3910 C CA . VAL A 1 502 ? -26.299 3.560 26.424 1.00 88.00 502 VAL A CA 1
ATOM 3911 C C . VAL A 1 502 ? -27.450 4.206 27.205 1.00 88.00 502 VAL A C 1
ATOM 3913 O O . VAL A 1 502 ? -28.603 3.827 27.013 1.00 88.00 502 VAL A O 1
ATOM 3916 N N . VAL A 1 503 ? -27.159 5.195 28.056 1.00 84.56 503 VAL A N 1
ATOM 3917 C CA . VAL A 1 503 ? -28.172 5.948 28.820 1.00 84.56 503 VAL A CA 1
ATOM 3918 C C . VAL A 1 503 ? -28.898 6.965 27.931 1.00 84.56 503 VAL A C 1
ATOM 3920 O O . VAL A 1 503 ? -30.100 7.166 28.087 1.00 84.56 503 VAL A O 1
ATOM 3923 N N . GLY A 1 504 ? -28.193 7.555 26.959 1.00 81.25 504 GLY A N 1
ATOM 3924 C CA . GLY A 1 504 ? -28.699 8.648 26.128 1.00 81.25 504 GLY A CA 1
ATOM 3925 C C . GLY A 1 504 ? -28.430 10.028 26.739 1.00 81.25 504 GLY A C 1
ATOM 3926 O O . GLY A 1 504 ? -28.261 10.175 27.947 1.00 81.25 504 GLY A O 1
ATOM 3927 N N . MET A 1 505 ? -28.386 11.059 25.888 1.00 80.75 505 MET A N 1
ATOM 3928 C CA . MET A 1 505 ? -27.890 12.400 26.248 1.00 80.75 505 MET A CA 1
ATOM 3929 C C . MET A 1 505 ? -28.828 13.194 27.176 1.00 80.75 505 MET A C 1
ATOM 3931 O O . MET A 1 505 ? -28.383 14.114 27.854 1.00 80.75 505 MET A O 1
ATOM 3935 N N . THR A 1 506 ? -30.113 12.830 27.240 1.00 78.00 506 THR A N 1
ATOM 3936 C CA . THR A 1 506 ? -31.136 13.490 28.073 1.00 78.00 506 THR A CA 1
ATOM 3937 C C . THR A 1 506 ? -31.107 13.061 29.536 1.00 78.00 506 THR A C 1
ATOM 3939 O O . THR A 1 506 ? -31.414 13.861 30.415 1.00 78.00 506 THR A O 1
ATOM 3942 N N . GLN A 1 507 ? -30.775 11.795 29.799 1.00 80.25 507 GLN A N 1
ATOM 3943 C CA . GLN A 1 507 ? -30.817 11.176 31.131 1.00 80.25 507 GLN A CA 1
ATOM 3944 C C . GLN A 1 507 ? -29.419 10.988 31.736 1.00 80.25 507 GLN A C 1
ATOM 3946 O O . GLN A 1 507 ? -29.285 10.446 32.833 1.00 80.25 507 GLN A O 1
ATOM 3951 N N . MET A 1 508 ? -28.377 11.423 31.023 1.00 80.38 508 MET A N 1
ATOM 3952 C CA . MET A 1 508 ? -26.997 11.336 31.479 1.00 80.38 508 MET A CA 1
ATOM 3953 C C . MET A 1 508 ? -26.761 12.255 32.683 1.00 80.38 508 MET A C 1
ATOM 3955 O O . MET A 1 508 ? -27.169 13.417 32.692 1.00 80.38 508 MET A O 1
ATOM 3959 N N . ASN A 1 509 ? -26.075 11.720 33.691 1.00 82.31 509 ASN A N 1
ATOM 3960 C CA . ASN A 1 509 ? -25.602 12.462 34.850 1.00 82.31 509 ASN A CA 1
ATOM 3961 C C . ASN A 1 509 ? -24.098 12.183 35.008 1.00 82.31 509 ASN A C 1
ATOM 3963 O O . ASN A 1 509 ? -23.752 11.024 35.254 1.00 82.31 509 ASN A O 1
ATOM 3967 N N . PRO A 1 510 ? -23.211 13.180 34.846 1.00 83.81 510 PRO A N 1
ATOM 3968 C CA . PRO A 1 510 ? -23.466 14.621 34.674 1.00 83.81 510 PRO A CA 1
ATOM 3969 C C . PRO A 1 510 ? -24.135 14.986 33.333 1.00 83.81 510 PRO A C 1
ATOM 3971 O O . PRO A 1 510 ? -23.993 14.258 32.349 1.00 83.81 510 PRO A O 1
ATOM 3974 N N . PRO A 1 511 ? -24.851 16.121 33.256 1.00 86.19 511 PRO A N 1
ATOM 3975 C CA . PRO A 1 511 ? -25.455 16.567 32.009 1.00 86.19 511 PRO A CA 1
ATOM 3976 C C . PRO A 1 511 ? -24.383 17.022 31.006 1.00 86.19 511 PRO A C 1
ATOM 3978 O O . PRO A 1 511 ? -23.347 17.584 31.369 1.00 86.19 511 PRO A O 1
ATOM 3981 N N . VAL A 1 512 ? -24.671 16.845 29.715 1.00 85.38 512 VAL A N 1
ATOM 3982 C CA . VAL A 1 512 ? -23.745 17.115 28.596 1.00 85.38 512 VAL A CA 1
ATOM 3983 C C . VAL A 1 512 ? -23.136 18.526 28.632 1.00 85.38 512 VAL A C 1
ATOM 3985 O O . VAL A 1 512 ? -21.954 18.695 28.332 1.00 85.38 512 VAL A O 1
ATOM 3988 N N . LYS A 1 513 ? -23.920 19.529 29.049 1.00 84.69 513 LYS A N 1
ATOM 3989 C CA . LYS A 1 513 ? -23.492 20.933 29.180 1.00 84.69 513 LYS A CA 1
ATOM 3990 C C . LYS A 1 513 ? -22.304 21.139 30.133 1.00 84.69 513 LYS A C 1
ATOM 3992 O O . LYS A 1 513 ? -21.519 22.055 29.916 1.00 84.69 513 LYS A O 1
ATOM 3997 N N . ASP A 1 514 ? -22.163 20.287 31.148 1.00 86.69 514 ASP A N 1
ATOM 3998 C CA . ASP A 1 514 ? -21.095 20.372 32.151 1.00 86.69 514 ASP A CA 1
ATOM 3999 C C . ASP A 1 514 ? -19.914 19.462 31.768 1.00 86.69 514 ASP A C 1
ATOM 4001 O O . ASP A 1 514 ? -18.753 19.765 32.053 1.00 86.69 514 ASP A O 1
ATOM 4005 N N . LEU A 1 515 ? -20.202 18.363 31.062 1.00 87.88 515 LEU A N 1
ATOM 4006 C CA . LEU A 1 515 ? -19.209 17.404 30.584 1.00 87.88 515 LEU A CA 1
ATOM 4007 C C . LEU A 1 515 ? -18.329 17.976 29.464 1.00 87.88 515 LEU A C 1
ATOM 4009 O O . LEU A 1 515 ? -17.101 17.856 29.511 1.00 87.88 515 LEU A O 1
ATOM 4013 N N . LEU A 1 516 ? -18.939 18.611 28.459 1.00 87.75 516 LEU A N 1
ATOM 4014 C CA . LEU A 1 516 ? -18.240 19.029 27.242 1.00 87.75 516 LEU A CA 1
ATOM 4015 C C . LEU A 1 516 ? -17.142 20.085 27.488 1.00 87.75 516 LEU A C 1
ATOM 4017 O O . LEU A 1 516 ? -16.025 19.861 27.021 1.00 87.75 516 LEU A O 1
ATOM 4021 N N . PRO A 1 517 ? -17.353 21.172 28.263 1.00 87.50 517 PRO A N 1
ATOM 4022 C CA . PRO A 1 517 ? -16.300 22.165 28.501 1.00 87.50 517 PRO A CA 1
ATOM 4023 C C . PRO A 1 517 ? -15.055 21.572 29.174 1.00 87.50 517 PRO A C 1
ATOM 4025 O O . PRO A 1 517 ? -13.931 22.005 28.902 1.00 87.50 517 PRO A O 1
ATOM 4028 N N . ARG A 1 518 ? -15.241 20.552 30.025 1.00 88.00 518 ARG A N 1
ATOM 4029 C CA . ARG A 1 518 ? -14.138 19.815 30.652 1.00 88.00 518 ARG A CA 1
ATOM 4030 C C . ARG A 1 518 ? -13.410 18.944 29.629 1.00 88.00 518 ARG A C 1
ATOM 4032 O O . ARG A 1 518 ? -12.181 18.963 29.608 1.00 88.00 518 ARG A O 1
ATOM 4039 N N . MET A 1 519 ? -14.133 18.280 28.725 1.00 89.50 519 MET A N 1
ATOM 4040 C CA . MET A 1 519 ? -13.533 17.547 27.599 1.00 89.50 519 MET A CA 1
ATOM 4041 C C . MET A 1 519 ? -12.706 18.456 26.684 1.00 89.50 519 MET A C 1
ATOM 4043 O O . MET A 1 519 ? -11.597 18.079 26.306 1.00 89.50 519 MET A O 1
ATOM 4047 N N . THR A 1 520 ? -13.177 19.673 26.390 1.00 86.56 520 THR A N 1
ATOM 4048 C CA . THR A 1 520 ? -12.438 20.638 25.558 1.00 86.56 520 THR A CA 1
ATOM 4049 C C . THR A 1 520 ? -11.071 20.977 26.158 1.00 86.56 520 THR A C 1
ATOM 4051 O O . THR A 1 520 ? -10.085 21.076 25.435 1.00 86.56 520 THR A O 1
ATOM 4054 N N . SER A 1 521 ? -10.967 21.084 27.488 1.00 87.31 521 SER A N 1
ATOM 4055 C CA . SER A 1 521 ? -9.672 21.306 28.153 1.00 87.31 521 SER A CA 1
ATOM 4056 C C . SER A 1 521 ? -8.725 20.101 28.053 1.00 87.31 521 SER A C 1
ATOM 4058 O O . SER A 1 521 ? -7.510 20.272 27.942 1.00 87.31 521 SER A O 1
ATOM 4060 N N . ILE A 1 522 ? -9.276 18.883 28.037 1.00 90.56 522 ILE A N 1
ATOM 4061 C CA . ILE A 1 522 ? -8.519 17.624 27.985 1.00 90.56 522 ILE A CA 1
ATOM 4062 C C . ILE A 1 522 ? -8.000 17.337 26.568 1.00 90.56 522 ILE A C 1
ATOM 4064 O O . ILE A 1 522 ? -6.976 16.668 26.427 1.00 90.56 522 ILE A O 1
ATOM 4068 N N . LEU A 1 523 ? -8.636 17.872 25.517 1.00 87.38 523 LEU A N 1
ATOM 4069 C CA . LEU A 1 523 ? -8.179 17.719 24.125 1.00 87.38 523 LEU A CA 1
ATOM 4070 C C . LEU A 1 523 ? -6.724 18.164 23.909 1.00 87.38 523 LEU A C 1
ATOM 4072 O O . LEU A 1 523 ? -6.025 17.577 23.085 1.00 87.38 523 LEU A O 1
ATOM 4076 N N . ARG A 1 524 ? -6.240 19.140 24.688 1.00 85.75 524 ARG A N 1
ATOM 4077 C CA . ARG A 1 524 ? -4.852 19.635 24.631 1.00 85.75 524 ARG A CA 1
ATOM 4078 C C . ARG A 1 524 ? -3.815 18.657 25.187 1.00 85.75 524 ARG A C 1
ATOM 4080 O O . ARG A 1 524 ? -2.612 18.892 25.059 1.00 85.75 524 ARG A O 1
ATOM 4087 N N . ASN A 1 525 ? -4.245 17.571 25.828 1.00 87.88 525 ASN A N 1
ATOM 4088 C CA . ASN A 1 525 ? -3.340 16.538 26.311 1.00 87.88 525 ASN A CA 1
ATOM 4089 C C . ASN A 1 525 ? -2.621 15.883 25.122 1.00 87.88 525 ASN A C 1
ATOM 4091 O O . ASN A 1 525 ? -3.247 15.568 24.118 1.00 87.88 525 ASN A O 1
ATOM 4095 N N . ARG A 1 526 ? -1.304 15.669 25.225 1.00 85.00 526 ARG A N 1
ATOM 4096 C CA . ARG A 1 526 ? -0.476 15.106 24.140 1.00 85.00 526 ARG A CA 1
ATOM 4097 C C . ARG A 1 526 ? -0.559 13.584 24.026 1.00 85.00 526 ARG A C 1
ATOM 4099 O O . ARG A 1 526 ? -0.045 13.019 23.066 1.00 85.00 526 ARG A O 1
ATOM 4106 N N . HIS A 1 527 ? -1.138 12.910 25.016 1.00 91.50 527 HIS A N 1
ATOM 4107 C CA . HIS A 1 527 ? -1.150 11.458 25.059 1.00 91.50 527 HIS A CA 1
ATOM 4108 C C . HIS A 1 527 ? -2.189 10.860 24.105 1.00 91.50 527 HIS A C 1
ATOM 4110 O O . HIS A 1 527 ? -3.379 11.172 24.181 1.00 91.50 527 HIS A O 1
ATOM 4116 N N . GLU A 1 528 ? -1.752 9.923 23.264 1.00 90.44 528 GLU A N 1
ATOM 4117 C CA . GLU A 1 528 ? -2.550 9.379 22.162 1.00 90.44 528 GLU A CA 1
ATOM 4118 C C . GLU A 1 528 ? -3.871 8.740 22.612 1.00 90.44 528 GLU A C 1
ATOM 4120 O O . GLU A 1 528 ? -4.915 8.973 22.003 1.00 90.44 528 GLU A O 1
ATOM 4125 N N . LYS A 1 529 ? -3.844 7.949 23.695 1.00 90.19 529 LYS A N 1
ATOM 4126 C CA . LYS A 1 529 ? -5.041 7.270 24.222 1.00 90.19 529 LYS A CA 1
ATOM 4127 C C . LYS A 1 529 ? -6.083 8.259 24.755 1.00 90.19 529 LYS A C 1
ATOM 4129 O O . LYS A 1 529 ? -7.276 8.034 24.581 1.00 90.19 529 LYS A O 1
ATOM 4134 N N . VAL A 1 530 ? -5.630 9.349 25.381 1.00 93.69 530 VAL A N 1
ATOM 4135 C CA . VAL A 1 530 ? -6.513 10.394 25.920 1.00 93.69 530 VAL A CA 1
ATOM 4136 C C . VAL A 1 530 ? -7.146 11.155 24.767 1.00 93.69 530 VAL A C 1
ATOM 4138 O O . VAL A 1 530 ? -8.363 11.269 24.723 1.00 93.69 530 VAL A O 1
ATOM 4141 N N . GLN A 1 531 ? -6.343 11.599 23.797 1.00 91.38 531 GLN A N 1
ATOM 4142 C CA . GLN A 1 531 ? -6.840 12.302 22.613 1.00 91.38 531 GLN A CA 1
ATOM 4143 C C . GLN A 1 531 ? -7.904 11.480 21.882 1.00 91.38 531 GLN A C 1
ATOM 4145 O O . GLN A 1 531 ? -9.006 11.967 21.652 1.00 91.38 531 GLN A O 1
ATOM 4150 N N . GLU A 1 532 ? -7.612 10.216 21.570 1.00 91.25 532 GLU A N 1
ATOM 4151 C CA . GLU A 1 532 ? -8.549 9.346 20.856 1.00 91.25 532 GLU A CA 1
ATOM 4152 C C . GLU A 1 532 ? -9.859 9.136 21.632 1.00 91.25 532 GLU A C 1
ATOM 4154 O O . GLU A 1 532 ? -10.940 9.233 21.048 1.00 91.25 532 GLU A O 1
ATOM 4159 N N . ALA A 1 533 ? -9.793 8.894 22.945 1.00 91.69 533 ALA A N 1
ATOM 4160 C CA . ALA A 1 533 ? -10.983 8.724 23.779 1.00 91.69 533 ALA A CA 1
ATOM 4161 C C . ALA A 1 533 ? -11.825 10.010 23.856 1.00 91.69 533 ALA A C 1
ATOM 4163 O O . ALA A 1 533 ? -13.039 9.962 23.642 1.00 91.69 533 ALA A O 1
ATOM 4164 N N . THR A 1 534 ? -11.187 11.160 24.088 1.00 93.31 534 THR A N 1
ATOM 4165 C CA . THR A 1 534 ? -11.852 12.469 24.186 1.00 93.31 534 THR A CA 1
ATOM 4166 C C . THR A 1 534 ? -12.520 12.858 22.873 1.00 93.31 534 THR A C 1
ATOM 4168 O O . THR A 1 534 ? -13.688 13.241 22.868 1.00 93.31 534 THR A O 1
ATOM 4171 N N . ILE A 1 535 ? -11.822 12.708 21.743 1.00 93.25 535 ILE A N 1
ATOM 4172 C CA . ILE A 1 535 ? -12.367 13.030 20.418 1.00 93.25 535 ILE A CA 1
ATOM 4173 C C . ILE A 1 535 ? -13.586 12.157 20.103 1.00 93.25 535 ILE A C 1
ATOM 4175 O O . ILE A 1 535 ? -14.586 12.667 19.596 1.00 93.25 535 ILE A O 1
ATOM 4179 N N . ASN A 1 536 ? -13.521 10.858 20.412 1.00 91.88 536 ASN A N 1
ATOM 4180 C CA . ASN A 1 536 ? -14.636 9.937 20.194 1.00 91.88 536 ASN A CA 1
ATOM 4181 C C . ASN A 1 536 ? -15.857 10.296 21.052 1.00 91.88 536 ASN A C 1
ATOM 4183 O O . ASN A 1 536 ? -16.985 10.204 20.567 1.00 91.88 536 ASN A O 1
ATOM 4187 N N . LEU A 1 537 ? -15.655 10.709 22.307 1.00 91.12 537 LEU A N 1
ATOM 4188 C CA . LEU A 1 537 ? -16.742 11.163 23.176 1.00 91.12 537 LEU A CA 1
ATOM 4189 C C . LEU A 1 537 ? -17.376 12.456 22.649 1.00 91.12 537 LEU A C 1
ATOM 4191 O O . LEU A 1 537 ? -18.592 12.516 22.492 1.00 91.12 537 LEU A O 1
ATOM 4195 N N . ILE A 1 538 ? -16.561 13.452 22.296 1.00 92.38 538 ILE A N 1
ATOM 4196 C CA . ILE A 1 538 ? -17.034 14.714 21.707 1.00 92.38 538 ILE A CA 1
ATOM 4197 C C . ILE A 1 538 ? -17.815 14.459 20.413 1.00 92.38 538 ILE A C 1
ATOM 4199 O O . ILE A 1 538 ? -18.901 15.005 20.244 1.00 92.38 538 ILE A O 1
ATOM 4203 N N . GLY A 1 539 ? -17.315 13.587 19.533 1.00 90.81 539 GLY A N 1
ATOM 4204 C CA . GLY A 1 539 ? -18.005 13.223 18.293 1.00 90.81 539 GLY A CA 1
ATOM 4205 C C . GLY A 1 539 ? -19.371 12.578 18.538 1.00 90.81 539 GLY A C 1
ATOM 4206 O O . GLY A 1 539 ? -20.338 12.908 17.861 1.00 90.81 539 GLY A O 1
ATOM 4207 N N . ARG A 1 540 ? -19.486 11.710 19.552 1.00 88.44 540 ARG A N 1
ATOM 4208 C CA . ARG A 1 540 ? -20.770 11.099 19.952 1.00 88.44 540 ARG A CA 1
ATOM 4209 C C . ARG A 1 540 ? -21.751 12.122 20.517 1.00 88.44 540 ARG A C 1
ATOM 4211 O O . ARG A 1 540 ? -22.949 12.016 20.261 1.00 88.44 540 ARG A O 1
ATOM 4218 N N . ILE A 1 541 ? -21.255 13.094 21.283 1.00 89.69 541 ILE A N 1
ATOM 4219 C CA . ILE A 1 541 ? -22.076 14.195 21.794 1.00 89.69 541 ILE A CA 1
ATOM 4220 C C . ILE A 1 541 ? -22.564 15.068 20.632 1.00 89.69 541 ILE A C 1
ATOM 4222 O O . ILE A 1 541 ? -23.740 15.412 20.603 1.00 89.69 541 ILE A O 1
ATOM 4226 N N . ALA A 1 542 ? -21.707 15.369 19.654 1.00 89.19 542 ALA A N 1
ATOM 4227 C CA . ALA A 1 542 ? -22.088 16.140 18.471 1.00 89.19 542 ALA A CA 1
ATOM 4228 C C . ALA A 1 542 ? -23.170 15.432 17.633 1.00 89.19 542 ALA A C 1
ATOM 4230 O O . ALA A 1 542 ? -24.102 16.073 17.167 1.00 89.19 542 ALA A O 1
ATOM 4231 N N . ASP A 1 543 ? -23.099 14.107 17.485 1.00 88.12 543 ASP A N 1
ATOM 4232 C CA . ASP A 1 543 ? -24.085 13.350 16.701 1.00 88.12 543 ASP A CA 1
ATOM 4233 C C . ASP A 1 543 ? -25.462 13.247 17.390 1.00 88.12 543 ASP A C 1
ATOM 4235 O O . ASP A 1 543 ? -26.499 13.351 16.738 1.00 88.12 543 ASP A O 1
ATOM 4239 N N . ARG A 1 544 ? -25.497 13.056 18.719 1.00 85.38 544 ARG A N 1
ATOM 4240 C CA . ARG A 1 544 ? -26.737 12.729 19.462 1.00 85.38 544 ARG A CA 1
ATOM 4241 C C . ARG A 1 544 ? -27.267 13.823 20.389 1.00 85.38 544 ARG A C 1
ATOM 4243 O O . ARG A 1 544 ? -28.371 13.685 20.906 1.00 85.38 544 ARG A O 1
ATOM 4250 N N . GLY A 1 545 ? -26.472 14.846 20.681 1.00 84.06 545 GLY A N 1
ATOM 4251 C CA . GLY A 1 545 ? -26.744 15.824 21.736 1.00 84.06 545 GLY A CA 1
ATOM 4252 C C . GLY A 1 545 ? -26.271 17.238 21.410 1.00 84.06 545 GLY A C 1
ATOM 4253 O O . GLY A 1 545 ? -26.044 18.018 22.334 1.00 84.06 545 GLY A O 1
ATOM 4254 N N . ALA A 1 546 ? -26.120 17.577 20.125 1.00 84.94 546 ALA A N 1
ATOM 4255 C CA . ALA A 1 546 ? -25.652 18.898 19.708 1.00 84.94 546 ALA A CA 1
ATOM 4256 C C . ALA A 1 546 ? -26.534 20.052 20.210 1.00 84.94 546 ALA A C 1
ATOM 4258 O O . ALA A 1 546 ? -26.010 21.117 20.522 1.00 84.94 546 ALA A O 1
ATOM 4259 N N . GLU A 1 547 ? -27.843 19.823 20.348 1.00 85.25 547 GLU A N 1
ATOM 4260 C CA . GLU A 1 547 ? -28.830 20.819 20.790 1.00 85.25 547 GLU A CA 1
ATOM 4261 C C . GLU A 1 547 ? -28.594 21.324 22.224 1.00 85.25 547 GLU A C 1
ATOM 4263 O O . GLU A 1 547 ? -29.017 22.424 22.575 1.00 85.25 547 GLU A O 1
ATOM 4268 N N . TYR A 1 548 ? -27.901 20.546 23.063 1.00 84.06 548 TYR A N 1
ATOM 4269 C CA . TYR A 1 548 ? -27.650 20.893 24.467 1.00 84.06 548 TYR A CA 1
ATOM 4270 C C . TYR A 1 548 ? -26.446 21.822 24.665 1.00 84.06 548 TYR A C 1
ATOM 4272 O O . TYR A 1 548 ? -26.150 22.209 25.799 1.00 84.06 548 TYR A O 1
ATOM 4280 N N . VAL A 1 549 ? -25.729 22.155 23.589 1.00 86.00 549 VAL A N 1
ATOM 4281 C CA . VAL A 1 549 ? -24.450 22.867 23.622 1.00 86.00 549 VAL A CA 1
ATOM 4282 C C . VAL A 1 549 ? -24.523 24.090 22.698 1.00 86.00 549 VAL A C 1
ATOM 4284 O O . VAL A 1 549 ? -24.944 23.964 21.549 1.00 86.00 549 VAL A O 1
ATOM 4287 N N . PRO A 1 550 ? -24.090 25.283 23.149 1.00 87.38 550 PRO A N 1
ATOM 4288 C CA . PRO A 1 550 ? -24.100 26.476 22.309 1.00 87.38 550 PRO A CA 1
ATOM 4289 C C . PRO A 1 550 ? -23.087 26.378 21.157 1.00 87.38 550 PRO A C 1
ATOM 4291 O O . PRO A 1 550 ? -21.973 25.882 21.329 1.00 87.38 550 PRO A O 1
ATOM 4294 N N . ALA A 1 551 ? -23.433 26.956 20.002 1.00 83.94 551 ALA A N 1
ATOM 4295 C CA . ALA A 1 551 ? -22.603 26.949 18.791 1.00 83.94 551 ALA A CA 1
ATOM 4296 C C . ALA A 1 551 ? -21.167 27.478 18.999 1.00 83.94 551 ALA A C 1
ATOM 4298 O O . ALA A 1 551 ? -20.224 26.976 18.389 1.00 83.94 551 ALA A O 1
ATOM 4299 N N . CYS A 1 552 ? -20.976 28.449 19.899 1.00 85.81 552 CYS A N 1
ATOM 4300 C CA . CYS A 1 552 ? -19.653 28.993 20.220 1.00 85.81 552 CYS A CA 1
ATOM 4301 C C . CYS A 1 552 ? -18.696 27.937 20.796 1.00 85.81 552 CYS A C 1
ATOM 4303 O O . CYS A 1 552 ? -17.503 27.960 20.495 1.00 85.81 552 CYS A O 1
ATOM 4305 N N . GLU A 1 553 ? -19.203 27.004 21.606 1.00 87.44 553 GLU A N 1
ATOM 4306 C CA . GLU A 1 553 ? -18.373 25.947 22.191 1.00 87.44 553 GLU A CA 1
ATOM 4307 C C . GLU A 1 553 ? -17.981 24.916 21.126 1.00 87.44 553 GLU A C 1
ATOM 4309 O O . GLU A 1 553 ? -16.830 24.482 21.083 1.00 87.44 553 GLU A O 1
ATOM 4314 N N . TRP A 1 554 ? -18.887 24.606 20.193 1.00 88.94 554 TRP A N 1
ATOM 4315 C CA . TRP A 1 554 ? -18.578 23.766 19.036 1.00 88.94 554 TRP A CA 1
ATOM 4316 C C . TRP A 1 554 ? -17.492 24.372 18.143 1.00 88.94 554 TRP A C 1
ATOM 4318 O O . TRP A 1 554 ? -16.573 23.663 17.735 1.00 88.94 554 TRP A O 1
ATOM 4328 N N . MET A 1 555 ? -17.525 25.687 17.909 1.00 85.00 555 MET A N 1
ATOM 4329 C CA . MET A 1 555 ? -16.458 26.375 17.173 1.00 85.00 555 MET A CA 1
ATOM 4330 C C . MET A 1 555 ? -15.116 26.333 17.911 1.00 85.00 555 MET A C 1
ATOM 4332 O O . MET A 1 555 ? -14.085 26.106 17.280 1.00 85.00 555 MET A O 1
ATOM 4336 N N . ARG A 1 556 ? -15.105 26.477 19.245 1.00 87.44 556 ARG A N 1
ATOM 4337 C CA . ARG A 1 556 ? -13.881 26.318 20.050 1.00 87.44 556 ARG A CA 1
ATOM 4338 C C . ARG A 1 556 ? -13.283 24.920 19.891 1.00 87.44 556 ARG A C 1
ATOM 4340 O O . ARG A 1 556 ? -12.079 24.789 19.690 1.00 87.44 556 ARG A O 1
ATOM 4347 N N . ILE A 1 557 ? -14.124 23.889 19.932 1.00 90.00 557 ILE A N 1
ATOM 4348 C CA . ILE A 1 557 ? -13.713 22.497 19.721 1.00 90.00 557 ILE A CA 1
ATOM 4349 C C . ILE A 1 557 ? -13.159 22.299 18.306 1.00 90.00 557 ILE A C 1
ATOM 4351 O O . ILE A 1 557 ? -12.122 21.662 18.164 1.00 90.00 557 ILE A O 1
ATOM 4355 N N . CYS A 1 558 ? -13.781 22.871 17.272 1.00 86.69 558 CYS A N 1
ATOM 4356 C CA . CYS A 1 558 ? -13.266 22.813 15.901 1.00 86.69 558 CYS A CA 1
ATOM 4357 C C . CYS A 1 558 ? -11.830 23.353 15.788 1.00 86.69 558 CYS A C 1
ATOM 4359 O O . CYS A 1 558 ? -11.000 22.726 15.133 1.00 86.69 558 CYS A O 1
ATOM 4361 N N . PHE A 1 559 ? -11.503 24.467 16.451 1.00 84.62 559 PHE A N 1
ATOM 4362 C CA . PHE A 1 559 ? -10.131 24.993 16.455 1.00 84.62 559 PHE A CA 1
ATOM 4363 C C . PHE A 1 559 ? -9.137 24.057 17.152 1.00 84.62 559 PHE A C 1
ATOM 4365 O O . PHE A 1 559 ? -8.049 23.832 16.635 1.00 84.62 559 PHE A O 1
ATOM 4372 N N . GLU A 1 560 ? -9.507 23.457 18.284 1.00 86.56 560 GLU A N 1
ATOM 4373 C CA . GLU A 1 560 ? -8.631 22.498 18.976 1.00 86.56 560 GLU A CA 1
ATOM 4374 C C . GLU A 1 560 ? -8.475 21.186 18.177 1.00 86.56 560 GLU A C 1
ATOM 4376 O O . GLU A 1 560 ? -7.395 20.599 18.130 1.00 86.56 560 GLU A O 1
ATOM 4381 N N . LEU A 1 561 ? -9.531 20.724 17.494 1.00 87.81 561 LEU A N 1
ATOM 4382 C CA . LEU A 1 561 ? -9.484 19.531 16.642 1.00 87.81 561 LEU A CA 1
ATOM 4383 C C . LEU A 1 561 ? -8.602 19.730 15.398 1.00 87.81 561 LEU A C 1
ATOM 4385 O O . LEU A 1 561 ? -8.015 18.753 14.930 1.00 87.81 561 LEU A O 1
ATOM 4389 N N . LEU A 1 562 ? -8.484 20.959 14.875 1.00 83.19 562 LEU A N 1
ATOM 4390 C CA . LEU A 1 562 ? -7.610 21.274 13.736 1.00 83.19 562 LEU A CA 1
ATOM 4391 C C . LEU A 1 562 ? -6.147 20.933 14.029 1.00 83.19 562 LEU A C 1
ATOM 4393 O O . LEU A 1 562 ? -5.476 20.337 13.186 1.00 83.19 562 LEU A O 1
ATOM 4397 N N . ASP A 1 563 ? -5.662 21.242 15.230 1.00 81.50 563 ASP A N 1
ATOM 4398 C CA . ASP A 1 563 ? -4.298 20.895 15.635 1.00 81.50 563 ASP A CA 1
ATOM 4399 C C . ASP A 1 563 ? -4.119 19.375 15.780 1.00 81.50 563 ASP A C 1
ATOM 4401 O O . ASP A 1 563 ? -3.073 18.822 15.429 1.00 81.50 563 ASP A O 1
ATOM 4405 N N . LEU A 1 564 ? -5.166 18.659 16.206 1.00 84.62 564 LEU A N 1
ATOM 4406 C CA . LEU A 1 564 ? -5.152 17.197 16.351 1.00 84.62 564 LEU A CA 1
ATOM 4407 C C . LEU A 1 564 ? -5.152 16.450 15.011 1.00 84.62 564 LEU A C 1
ATOM 4409 O O . LEU A 1 564 ? -4.752 15.282 14.954 1.00 84.62 564 LEU A O 1
ATOM 4413 N N . LEU A 1 565 ? -5.490 17.119 13.907 1.00 81.12 565 LEU A N 1
ATOM 4414 C CA . LEU A 1 565 ? -5.283 16.582 12.561 1.00 81.12 565 LEU A CA 1
ATOM 4415 C C . LEU A 1 565 ? -3.794 16.340 12.249 1.00 81.12 565 LEU A C 1
ATOM 4417 O O . LEU A 1 565 ? -3.464 15.509 11.400 1.00 81.12 565 LEU A O 1
ATOM 4421 N N . LYS A 1 566 ? -2.877 16.996 12.972 1.00 79.69 566 LYS A N 1
ATOM 4422 C CA . LYS A 1 566 ? -1.426 16.788 12.853 1.00 79.69 566 LYS A CA 1
ATOM 4423 C C . LYS A 1 566 ? -0.907 15.589 13.661 1.00 79.69 566 LYS A C 1
ATOM 4425 O O . LYS A 1 566 ? 0.276 15.266 13.574 1.00 79.69 566 LYS A O 1
ATOM 4430 N N . ALA A 1 567 ? -1.757 14.877 14.404 1.00 83.75 567 ALA A N 1
ATOM 4431 C CA . ALA A 1 567 ? -1.333 13.719 15.195 1.00 83.75 567 ALA A CA 1
ATOM 4432 C C . ALA A 1 567 ? -0.689 12.623 14.323 1.00 83.75 567 ALA A C 1
ATOM 4434 O O . ALA A 1 567 ? -1.170 12.338 13.226 1.00 83.75 567 ALA A O 1
ATOM 4435 N N . HIS A 1 568 ? 0.365 11.954 14.810 1.00 84.00 568 HIS A N 1
ATOM 4436 C CA . HIS A 1 568 ? 1.052 10.878 14.073 1.00 84.00 568 HIS A CA 1
ATOM 4437 C C . HIS A 1 568 ? 0.196 9.610 13.929 1.00 84.00 568 HIS A C 1
ATOM 4439 O O . HIS A 1 568 ? 0.225 8.949 12.882 1.00 84.00 568 HIS A O 1
ATOM 4445 N N . LYS A 1 569 ? -0.631 9.297 14.934 1.00 86.25 569 LYS A N 1
ATOM 4446 C CA . LYS A 1 569 ? -1.513 8.128 14.922 1.00 86.25 569 LYS A CA 1
ATOM 4447 C C . LYS A 1 569 ? -2.697 8.330 13.973 1.00 86.25 569 LYS A C 1
ATOM 4449 O O . LYS A 1 569 ? -3.497 9.251 14.127 1.00 86.25 569 LYS A O 1
ATOM 4454 N N . LYS A 1 570 ? -2.867 7.405 13.021 1.00 85.00 570 LYS A N 1
ATOM 4455 C CA . LYS A 1 570 ? -3.990 7.415 12.062 1.00 85.00 570 LYS A CA 1
ATOM 4456 C C . LYS A 1 570 ? -5.363 7.366 12.751 1.00 85.00 570 LYS A C 1
ATOM 4458 O O . LYS A 1 570 ? -6.295 7.991 12.257 1.00 85.00 570 LYS A O 1
ATOM 4463 N N . GLY A 1 571 ? -5.477 6.649 13.874 1.00 85.88 571 GLY A N 1
ATOM 4464 C CA . GLY A 1 571 ? -6.720 6.544 14.653 1.00 85.88 571 GLY A CA 1
ATOM 4465 C C . GLY A 1 571 ? -7.230 7.901 15.144 1.00 85.88 571 GLY A C 1
ATOM 4466 O O . GLY A 1 571 ? -8.385 8.235 14.903 1.00 85.88 571 GLY A O 1
ATOM 4467 N N . ILE A 1 572 ? -6.340 8.727 15.708 1.00 89.50 572 ILE A N 1
ATOM 4468 C CA . ILE A 1 572 ? -6.656 10.076 16.208 1.00 89.50 572 ILE A CA 1
ATOM 4469 C C . ILE A 1 572 ? -7.113 10.979 15.067 1.00 89.50 572 ILE A C 1
ATOM 4471 O O . ILE A 1 572 ? -8.171 11.594 15.161 1.00 89.50 572 ILE A O 1
ATOM 4475 N N . ARG A 1 573 ? -6.366 10.996 13.953 1.00 86.94 573 ARG A N 1
ATOM 4476 C CA . ARG A 1 573 ? -6.746 11.790 12.776 1.00 86.94 573 ARG A CA 1
ATOM 4477 C C . ARG A 1 573 ? -8.122 11.393 12.250 1.00 86.94 573 ARG A C 1
ATOM 4479 O O . ARG A 1 573 ? -8.939 12.263 11.989 1.00 86.94 573 ARG A O 1
ATOM 4486 N N . ARG A 1 574 ? -8.408 10.090 12.139 1.00 85.81 574 ARG A N 1
ATOM 4487 C CA . ARG A 1 574 ? -9.717 9.595 11.680 1.00 85.81 574 ARG A CA 1
ATOM 4488 C C . ARG A 1 574 ? -10.844 9.972 12.643 1.00 85.81 574 ARG A C 1
ATOM 4490 O O . ARG A 1 574 ? -11.902 10.387 12.187 1.00 85.81 574 ARG A O 1
ATOM 4497 N N . ALA A 1 575 ? -10.621 9.835 13.948 1.00 88.12 575 ALA A N 1
ATOM 4498 C CA . ALA A 1 575 ? -11.597 10.234 14.955 1.00 88.12 575 ALA A CA 1
ATOM 4499 C C . ALA A 1 575 ? -11.888 11.741 14.875 1.00 88.12 575 ALA A C 1
ATOM 4501 O O . ALA A 1 575 ? -13.051 12.125 14.855 1.00 88.12 575 ALA A O 1
ATOM 4502 N N . ALA A 1 576 ? -10.853 12.582 14.749 1.00 89.56 576 ALA A N 1
ATOM 4503 C CA . ALA A 1 576 ? -11.007 14.036 14.655 1.00 89.56 576 ALA A CA 1
ATOM 4504 C C . ALA A 1 576 ? -11.805 14.427 13.409 1.00 89.56 576 ALA A C 1
ATOM 4506 O O . ALA A 1 576 ? -12.764 15.187 13.494 1.00 89.56 576 ALA A O 1
ATOM 4507 N N . VAL A 1 577 ? -11.448 13.831 12.273 1.00 85.44 577 VAL A N 1
ATOM 4508 C CA . VAL A 1 577 ? -12.115 13.992 10.979 1.00 85.44 577 VAL A CA 1
ATOM 4509 C C . VAL A 1 577 ? -13.606 13.611 11.044 1.00 85.44 577 VAL A C 1
ATOM 4511 O O . VAL A 1 577 ? -14.449 14.382 10.596 1.00 85.44 577 VAL A O 1
ATOM 4514 N N . ASN A 1 578 ? -13.955 12.480 11.667 1.00 86.50 578 ASN A N 1
ATOM 4515 C CA . ASN A 1 578 ? -15.357 12.086 11.861 1.00 86.50 578 ASN A CA 1
ATOM 4516 C C . ASN A 1 578 ? -16.104 13.063 12.785 1.00 86.50 578 ASN A C 1
ATOM 4518 O O . ASN A 1 578 ? -17.234 13.450 12.494 1.00 86.50 578 ASN A O 1
ATOM 4522 N N . SER A 1 579 ? -15.472 13.478 13.888 1.00 89.69 579 SER A N 1
ATOM 4523 C CA . SER A 1 579 ? -16.058 14.433 14.832 1.00 89.69 579 SER A CA 1
ATOM 4524 C C . SER A 1 579 ? -16.326 15.790 14.180 1.00 89.69 579 SER A C 1
ATOM 4526 O O . SER A 1 579 ? -17.379 16.366 14.432 1.00 89.69 579 SER A O 1
ATOM 4528 N N . PHE A 1 580 ? -15.454 16.268 13.284 1.00 87.62 580 PHE A N 1
ATOM 4529 C CA . PHE A 1 580 ? -15.725 17.462 12.475 1.00 87.62 580 PHE A CA 1
ATOM 4530 C C . PHE A 1 580 ? -17.001 17.331 11.642 1.00 87.62 580 PHE A C 1
ATOM 4532 O O . PHE A 1 580 ? -17.790 18.270 11.608 1.00 87.62 580 PHE A O 1
ATOM 4539 N N . GLY A 1 581 ? -17.225 16.179 11.003 1.00 85.19 581 GLY A N 1
ATOM 4540 C CA . GLY A 1 581 ? -18.438 15.924 10.224 1.00 85.19 581 GLY A CA 1
ATOM 4541 C C . GLY A 1 581 ? -19.714 16.018 11.065 1.00 85.19 581 GLY A C 1
ATOM 4542 O O . GLY A 1 581 ? -20.674 16.671 10.655 1.00 85.19 581 GLY A O 1
ATOM 4543 N N . TYR A 1 582 ? -19.707 15.429 12.268 1.00 88.62 582 TYR A N 1
ATOM 4544 C CA . TYR A 1 582 ? -20.839 15.504 13.200 1.00 88.62 582 TYR A CA 1
ATOM 4545 C C . TYR A 1 582 ? -21.077 16.925 13.717 1.00 88.62 582 TYR A C 1
ATOM 4547 O O . TYR A 1 582 ? -22.220 17.375 13.771 1.00 88.62 582 TYR A O 1
ATOM 4555 N N . ILE A 1 583 ? -20.009 17.661 14.039 1.00 88.75 583 ILE A N 1
ATOM 4556 C CA . ILE A 1 583 ? -20.117 19.056 14.483 1.00 88.75 583 ILE A CA 1
ATOM 4557 C C . ILE A 1 583 ? -20.660 19.935 13.350 1.00 88.75 583 ILE A C 1
ATOM 4559 O O . ILE A 1 583 ? -21.592 20.708 13.567 1.00 88.75 583 ILE A O 1
ATOM 4563 N N . ALA A 1 584 ? -20.137 19.784 12.131 1.00 85.19 584 ALA A N 1
ATOM 4564 C CA . ALA A 1 584 ? -20.561 20.564 10.972 1.00 85.19 584 ALA A CA 1
ATOM 4565 C C . ALA A 1 584 ? -22.037 20.351 10.620 1.00 85.19 584 ALA A C 1
ATOM 4567 O O . ALA A 1 584 ? -22.694 21.305 10.222 1.00 85.19 584 ALA A O 1
ATOM 4568 N N . LYS A 1 585 ? -22.579 19.143 10.832 1.00 84.19 585 LYS A N 1
ATOM 4569 C CA . LYS A 1 585 ? -24.011 18.852 10.655 1.00 84.19 585 LYS A CA 1
ATOM 4570 C C . LYS A 1 585 ? -24.903 19.660 11.607 1.00 84.19 585 LYS A C 1
ATOM 4572 O O . LYS A 1 585 ? -26.045 19.957 11.272 1.00 84.19 585 LYS A O 1
ATOM 4577 N N . SER A 1 586 ? -24.395 19.988 12.795 1.00 78.12 586 SER A N 1
ATOM 4578 C CA . SER A 1 586 ? -25.128 20.745 13.818 1.00 78.12 586 SER A CA 1
ATOM 4579 C C . SER A 1 586 ? -24.958 22.266 13.727 1.00 78.12 586 SER A C 1
ATOM 4581 O O . SER A 1 586 ? -25.753 23.009 14.301 1.00 78.12 586 SER A O 1
ATOM 4583 N N . LEU A 1 587 ? -23.930 22.733 13.013 1.00 80.62 587 LEU A N 1
ATOM 4584 C CA . LEU A 1 587 ? -23.612 24.147 12.816 1.00 80.62 587 LEU A CA 1
ATOM 4585 C C . LEU A 1 587 ? -23.979 24.613 11.402 1.00 80.62 587 LEU A C 1
ATOM 4587 O O . LEU A 1 587 ? -24.235 23.816 10.505 1.0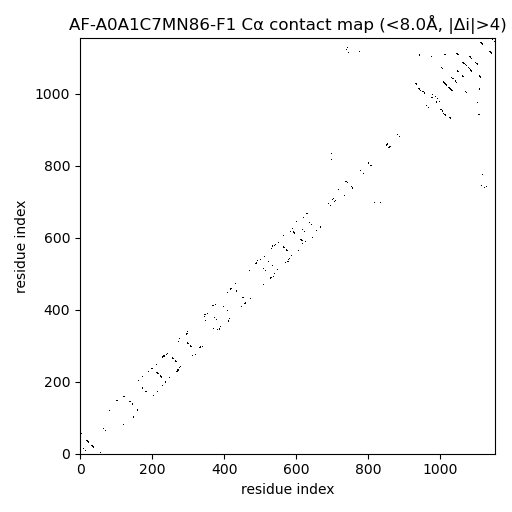0 80.62 587 LEU A O 1
ATOM 4591 N N . VAL A 1 588 ? -23.953 25.929 11.174 1.00 74.44 588 VAL A N 1
ATOM 4592 C CA . VAL A 1 588 ? -24.012 26.468 9.810 1.00 74.44 588 VAL A CA 1
ATOM 4593 C C . VAL A 1 588 ? -22.686 26.129 9.103 1.00 74.44 588 VAL A C 1
ATOM 4595 O O . VAL A 1 588 ? -21.631 26.574 9.561 1.00 74.44 588 VAL A O 1
ATOM 4598 N N . PRO A 1 589 ? -22.695 25.388 7.976 1.00 73.75 589 PRO A N 1
ATOM 4599 C CA . PRO A 1 589 ? -21.473 24.864 7.348 1.00 73.75 589 PRO A CA 1
ATOM 4600 C C . PRO A 1 589 ? -20.464 25.943 6.939 1.00 73.75 589 PRO A C 1
ATOM 4602 O O . PRO A 1 589 ? -19.264 25.686 6.883 1.00 73.75 589 PRO A O 1
ATOM 4605 N N . ARG A 1 590 ? -20.947 27.163 6.672 1.00 78.00 590 ARG A N 1
ATOM 4606 C CA . ARG A 1 590 ? -20.141 28.304 6.219 1.00 78.00 590 ARG A CA 1
ATOM 4607 C C . ARG A 1 590 ? -19.056 28.706 7.223 1.00 78.00 590 ARG A C 1
ATOM 4609 O O . ARG A 1 590 ? -17.931 28.969 6.805 1.00 78.00 590 ARG A O 1
ATOM 4616 N N . ASP A 1 591 ? -19.372 28.711 8.515 1.00 78.12 591 ASP A N 1
ATOM 4617 C CA . ASP A 1 591 ? -18.454 29.191 9.556 1.00 78.12 591 ASP A CA 1
ATOM 4618 C C . ASP A 1 591 ? -17.300 28.202 9.775 1.00 78.12 591 ASP A C 1
ATOM 4620 O O . ASP A 1 591 ? -16.137 28.591 9.882 1.00 78.12 591 ASP A O 1
ATOM 4624 N N . VAL A 1 592 ? -17.612 26.902 9.755 1.00 80.50 592 VAL A N 1
ATOM 4625 C CA . VAL A 1 592 ? -16.616 25.822 9.845 1.00 80.50 592 VAL A CA 1
ATOM 4626 C C . VAL A 1 592 ? -15.749 25.786 8.583 1.00 80.50 592 VAL A C 1
ATOM 4628 O O . VAL A 1 592 ? -14.528 25.648 8.663 1.00 80.50 592 VAL A O 1
ATOM 4631 N N . LEU A 1 593 ? -16.363 25.962 7.410 1.00 81.00 593 LEU A N 1
ATOM 4632 C CA . LEU A 1 593 ? -15.669 25.956 6.127 1.00 81.00 593 LEU A CA 1
ATOM 4633 C C . LEU A 1 593 ? -14.670 27.113 6.006 1.00 81.00 593 LEU A C 1
ATOM 4635 O O . LEU A 1 593 ? -13.547 26.889 5.568 1.00 81.00 593 LEU A O 1
ATOM 4639 N N . GLN A 1 594 ? -15.021 28.326 6.438 1.00 80.44 594 GLN A N 1
ATOM 4640 C CA . GLN A 1 594 ? -14.111 29.475 6.372 1.00 80.44 594 GLN A CA 1
ATOM 4641 C C . GLN A 1 594 ? -12.841 29.259 7.208 1.00 80.44 594 GLN A C 1
ATOM 4643 O O . GLN A 1 594 ? -11.737 29.599 6.772 1.00 80.44 594 GLN A O 1
ATOM 4648 N N . VAL A 1 595 ? -12.976 28.640 8.382 1.00 79.00 595 VAL A N 1
ATOM 4649 C CA . VAL A 1 595 ? -11.840 28.270 9.238 1.00 79.00 595 VAL A CA 1
ATOM 4650 C C . VAL A 1 595 ? -10.938 27.240 8.543 1.00 79.00 595 VAL A C 1
ATOM 4652 O O . VAL A 1 595 ? -9.716 27.392 8.536 1.00 79.00 595 VAL A O 1
ATOM 4655 N N . LEU A 1 596 ? -11.529 26.230 7.897 1.00 80.69 596 LEU A N 1
ATOM 4656 C CA . LEU A 1 596 ? -10.797 25.187 7.169 1.00 80.69 596 LEU A CA 1
ATOM 4657 C C . LEU A 1 596 ? -10.081 25.717 5.920 1.00 80.69 596 LEU A C 1
ATOM 4659 O O . LEU A 1 596 ? -8.920 25.378 5.696 1.00 80.69 596 LEU A O 1
ATOM 4663 N N . LEU A 1 597 ? -10.746 26.569 5.134 1.00 79.69 597 LEU A N 1
ATOM 4664 C CA . LEU A 1 597 ? -10.166 27.213 3.951 1.00 79.69 597 LEU A CA 1
ATOM 4665 C C . LEU A 1 597 ? -9.007 28.140 4.356 1.00 79.69 597 LEU A C 1
ATOM 4667 O O . LEU A 1 597 ? -7.937 28.092 3.759 1.00 79.69 597 LEU A O 1
ATOM 4671 N N . THR A 1 598 ? -9.147 28.891 5.454 1.00 80.31 598 THR A N 1
ATOM 4672 C CA . THR A 1 598 ? -8.044 29.707 5.997 1.00 80.31 598 THR A CA 1
ATOM 4673 C C . THR A 1 598 ? -6.840 28.840 6.386 1.00 80.31 598 THR A C 1
ATOM 4675 O O . THR A 1 598 ? -5.696 29.212 6.122 1.00 80.31 598 THR A O 1
ATOM 4678 N N . ASN A 1 599 ? -7.075 27.650 6.949 1.00 77.88 599 ASN A N 1
ATOM 4679 C CA . ASN A 1 599 ? -6.013 26.716 7.336 1.00 77.88 599 ASN A CA 1
ATOM 4680 C C . ASN A 1 599 ? -5.271 26.096 6.133 1.00 77.88 599 ASN A C 1
ATOM 4682 O O . ASN A 1 599 ? -4.113 25.692 6.264 1.00 77.88 599 ASN A O 1
ATOM 4686 N N . LEU A 1 600 ? -5.889 26.064 4.943 1.00 75.75 600 LEU A N 1
ATOM 4687 C CA . LEU A 1 600 ? -5.227 25.647 3.699 1.00 75.75 600 LEU A CA 1
ATOM 4688 C C . LEU A 1 600 ? -4.155 26.641 3.224 1.00 75.75 600 LEU A C 1
ATOM 4690 O O . LEU A 1 600 ? -3.327 26.285 2.388 1.00 75.75 600 LEU A O 1
ATOM 4694 N N . ARG A 1 601 ? -4.084 27.849 3.799 1.00 74.06 601 ARG A N 1
ATOM 4695 C CA . ARG A 1 601 ? -3.009 28.813 3.510 1.00 74.06 601 ARG A CA 1
ATOM 4696 C C . ARG A 1 601 ? -1.683 28.507 4.228 1.00 74.06 601 ARG A C 1
ATOM 4698 O O . ARG A 1 601 ? -0.652 29.069 3.879 1.00 74.06 601 ARG A O 1
ATOM 4705 N N . ILE A 1 602 ? -1.665 27.603 5.212 1.00 71.12 602 ILE A N 1
ATOM 4706 C CA . ILE A 1 602 ? -0.469 27.299 6.026 1.00 71.12 602 ILE A CA 1
ATOM 4707 C C . ILE A 1 602 ? 0.471 26.328 5.300 1.00 71.12 602 ILE A C 1
ATOM 4709 O O . ILE A 1 602 ? 0.065 25.216 5.029 1.00 71.12 602 ILE A O 1
ATOM 4713 N N . GLN A 1 603 ? 1.754 26.649 5.098 1.00 58.19 603 GLN A N 1
ATOM 4714 C CA . GLN A 1 603 ? 2.718 25.847 4.303 1.00 58.19 603 GLN A CA 1
ATOM 4715 C C . GLN A 1 603 ? 2.955 24.370 4.723 1.00 58.19 603 GLN A C 1
ATOM 4717 O O . GLN A 1 603 ? 3.630 23.623 4.012 1.00 58.19 603 GLN A O 1
ATOM 4722 N N . GLU A 1 604 ? 2.449 23.911 5.867 1.00 68.94 604 GLU A N 1
ATOM 4723 C CA . GLU A 1 604 ? 2.722 22.566 6.381 1.00 68.94 604 GLU A CA 1
ATOM 4724 C C . GLU A 1 604 ? 1.891 21.483 5.661 1.00 68.94 604 GLU A C 1
ATOM 4726 O O . GLU A 1 604 ? 0.684 21.350 5.877 1.00 68.94 604 GLU A O 1
ATOM 4731 N N . ARG A 1 605 ? 2.557 20.627 4.868 1.00 64.94 605 ARG A N 1
ATOM 4732 C CA . ARG A 1 605 ? 1.922 19.578 4.035 1.00 64.94 605 ARG A CA 1
ATOM 4733 C C . ARG A 1 605 ? 0.933 18.679 4.792 1.00 64.94 605 ARG A C 1
ATOM 4735 O O . ARG A 1 605 ? -0.082 18.280 4.226 1.00 64.94 605 ARG A O 1
ATOM 4742 N N . GLN A 1 606 ? 1.215 18.324 6.048 1.00 63.69 606 GLN A N 1
ATOM 4743 C CA . GLN A 1 606 ? 0.323 17.467 6.840 1.00 63.69 606 GLN A CA 1
ATOM 4744 C C . GLN A 1 606 ? -0.982 18.187 7.225 1.00 63.69 606 GLN A C 1
ATOM 4746 O O . GLN A 1 606 ? -2.045 17.562 7.221 1.00 63.69 606 GLN A O 1
ATOM 4751 N N . SER A 1 607 ? -0.914 19.497 7.490 1.00 67.12 607 SER A N 1
ATOM 4752 C CA . SER A 1 607 ? -2.073 20.348 7.787 1.00 67.12 607 SER A CA 1
ATOM 4753 C C . SER A 1 607 ? -2.998 20.477 6.571 1.00 67.12 607 SER A C 1
ATOM 4755 O O . SER A 1 607 ? -4.220 20.392 6.703 1.00 67.12 607 SER A O 1
ATOM 4757 N N . HIS A 1 608 ? -2.419 20.577 5.368 1.00 74.75 608 HIS A N 1
ATOM 4758 C CA . HIS A 1 608 ? -3.159 20.651 4.102 1.00 74.75 608 HIS A CA 1
ATOM 4759 C C . HIS A 1 608 ? -3.982 19.408 3.807 1.00 74.75 608 HIS A C 1
ATOM 4761 O O . HIS A 1 608 ? -5.183 19.504 3.555 1.00 74.75 608 HIS A O 1
ATOM 4767 N N . VAL A 1 609 ? -3.348 18.235 3.862 1.00 71.44 609 VAL A N 1
ATOM 4768 C CA . VAL A 1 609 ? -4.014 16.966 3.539 1.00 71.44 609 VAL A CA 1
ATOM 4769 C C . VAL A 1 609 ? -5.178 16.723 4.492 1.00 71.44 609 VAL A C 1
ATOM 4771 O O . VAL A 1 609 ? -6.258 16.337 4.060 1.00 71.44 609 VAL A O 1
ATOM 4774 N N . CYS A 1 610 ? -4.998 16.988 5.784 1.00 71.31 610 CYS A N 1
ATOM 4775 C CA . CYS A 1 610 ? -6.055 16.719 6.746 1.00 71.31 610 CYS A CA 1
ATOM 4776 C C . CYS A 1 610 ? -7.184 17.756 6.692 1.00 71.31 610 CYS A C 1
ATOM 4778 O O . CYS A 1 610 ? -8.343 17.365 6.772 1.00 71.31 610 CYS A O 1
ATOM 4780 N N . SER A 1 611 ? -6.878 19.042 6.486 1.00 80.31 611 SER A N 1
ATOM 4781 C CA . SER A 1 611 ? -7.914 20.073 6.291 1.00 80.31 611 SER A CA 1
ATOM 4782 C C . SER A 1 611 ? -8.742 19.794 5.038 1.00 80.31 611 SER A C 1
ATOM 4784 O O . SER A 1 611 ? -9.958 19.934 5.059 1.00 80.31 611 SER A O 1
ATOM 4786 N N . THR A 1 612 ? -8.098 19.300 3.978 1.00 82.25 612 THR A N 1
ATOM 4787 C CA . THR A 1 612 ? -8.768 18.846 2.754 1.00 82.25 612 THR A CA 1
ATOM 4788 C C . THR A 1 612 ? -9.737 17.695 3.023 1.00 82.25 612 THR A C 1
ATOM 4790 O O . THR A 1 612 ? -10.883 17.739 2.584 1.00 82.25 612 THR A O 1
ATOM 4793 N N . VAL A 1 613 ? -9.299 16.673 3.769 1.00 82.38 613 VAL A N 1
ATOM 4794 C CA . VAL A 1 613 ? -10.162 15.546 4.164 1.00 82.38 613 VAL A CA 1
ATOM 4795 C C . VAL A 1 613 ? -11.357 16.044 4.978 1.00 82.38 613 VAL A C 1
ATOM 4797 O O . VAL A 1 613 ? -12.473 15.582 4.766 1.00 82.38 613 VAL A O 1
ATOM 4800 N N . VAL A 1 614 ? -11.155 17.005 5.883 1.00 81.81 614 VAL A N 1
ATOM 4801 C CA . VAL A 1 614 ? -12.264 17.579 6.653 1.00 81.81 614 VAL A CA 1
ATOM 4802 C C . VAL A 1 614 ? -13.231 18.349 5.748 1.00 81.81 614 VAL A C 1
ATOM 4804 O O . VAL A 1 614 ? -14.433 18.146 5.873 1.00 81.81 614 VAL A O 1
ATOM 4807 N N . ILE A 1 615 ? -12.748 19.165 4.804 1.00 86.06 615 ILE A N 1
ATOM 4808 C CA . ILE A 1 615 ? -13.608 19.864 3.828 1.00 86.06 615 ILE A CA 1
ATOM 4809 C C . ILE A 1 615 ? -14.441 18.864 3.016 1.00 86.06 615 ILE A C 1
ATOM 4811 O O . ILE A 1 615 ? -15.628 19.096 2.799 1.00 86.06 615 ILE A O 1
ATOM 4815 N N . ALA A 1 616 ? -13.848 17.737 2.617 1.00 85.31 616 ALA A N 1
ATOM 4816 C CA . ALA A 1 616 ? -14.541 16.671 1.899 1.00 85.31 616 ALA A CA 1
ATOM 4817 C C . ALA A 1 616 ? -15.675 16.047 2.729 1.00 85.31 616 ALA A C 1
ATOM 4819 O O . ALA A 1 616 ? -16.783 15.886 2.224 1.00 85.31 616 ALA A O 1
ATOM 4820 N N . ILE A 1 617 ? -15.442 15.780 4.017 1.00 83.81 617 ILE A N 1
ATOM 4821 C CA . ILE A 1 617 ? -16.488 15.263 4.912 1.00 83.81 617 ILE A CA 1
ATOM 4822 C C . ILE A 1 617 ? -17.574 16.300 5.175 1.00 83.81 617 ILE A C 1
ATOM 4824 O O . ILE A 1 617 ? -18.746 15.949 5.182 1.00 83.81 617 ILE A O 1
ATOM 4828 N N . VAL A 1 618 ? -17.221 17.573 5.366 1.00 85.00 618 VAL A N 1
ATOM 4829 C CA . VAL A 1 618 ? -18.222 18.638 5.535 1.00 85.00 618 VAL A CA 1
ATOM 4830 C C . VAL A 1 618 ? -19.095 18.762 4.279 1.00 85.00 618 VAL A C 1
ATOM 4832 O O . VAL A 1 618 ? -20.304 18.950 4.393 1.00 85.00 618 VAL A O 1
ATOM 4835 N N . ALA A 1 619 ? -18.513 18.597 3.088 1.00 85.50 619 ALA A N 1
ATOM 4836 C CA . ALA A 1 619 ? -19.259 18.570 1.831 1.00 85.50 619 ALA A CA 1
ATOM 4837 C C . ALA A 1 619 ? -20.188 17.346 1.720 1.00 85.50 619 ALA A C 1
ATOM 4839 O O . ALA A 1 619 ? -21.290 17.467 1.191 1.00 85.50 619 ALA A O 1
ATOM 4840 N N . GLU A 1 620 ? -19.779 16.185 2.234 1.00 84.88 620 GLU A N 1
ATOM 4841 C CA . GLU A 1 620 ? -20.612 14.978 2.293 1.00 84.88 620 GLU A CA 1
ATOM 4842 C C . GLU A 1 620 ? -21.776 15.134 3.288 1.00 84.88 620 GLU A C 1
ATOM 4844 O O . GLU A 1 620 ? -22.922 14.831 2.958 1.00 84.88 620 GLU A O 1
ATOM 4849 N N . THR A 1 621 ? -21.507 15.625 4.504 1.00 82.81 621 THR A N 1
ATOM 4850 C CA . THR A 1 621 ? -22.498 15.664 5.591 1.00 82.81 621 THR A CA 1
ATOM 4851 C C . THR A 1 621 ? -23.489 16.814 5.466 1.00 82.81 621 THR A C 1
ATOM 4853 O O . THR A 1 621 ? -24.672 16.630 5.757 1.00 82.81 621 THR A O 1
ATOM 4856 N N . CYS A 1 622 ? -23.025 17.994 5.049 1.00 80.50 622 CYS A N 1
ATOM 4857 C CA . CYS A 1 622 ? -23.845 19.203 4.941 1.00 80.50 622 CYS A CA 1
ATOM 4858 C C . CYS A 1 622 ? -24.325 19.483 3.510 1.00 80.50 622 CYS A C 1
ATOM 4860 O O . CYS A 1 622 ? -25.157 20.366 3.297 1.00 80.50 622 CYS A O 1
ATOM 4862 N N . GLY A 1 623 ? -23.827 18.715 2.541 1.00 79.56 623 GLY A N 1
ATOM 4863 C CA . GLY A 1 623 ? -24.140 18.839 1.127 1.00 79.56 623 GLY A CA 1
ATOM 4864 C C . GLY A 1 623 ? -23.092 19.650 0.344 1.00 79.56 623 GLY A C 1
ATOM 4865 O O . GLY A 1 623 ? -22.555 20.647 0.836 1.00 79.56 623 GLY A O 1
ATOM 4866 N N . PRO A 1 624 ? -22.818 19.276 -0.919 1.00 82.00 624 PRO A N 1
ATOM 4867 C CA . PRO A 1 624 ? -21.744 19.874 -1.717 1.00 82.00 624 PRO A CA 1
ATOM 4868 C C . PRO A 1 624 ? -21.992 21.333 -2.134 1.00 82.00 624 PRO A C 1
ATOM 4870 O O . PRO A 1 624 ? -21.037 22.039 -2.461 1.00 82.00 624 PRO A O 1
ATOM 4873 N N . LEU A 1 625 ? -23.244 21.808 -2.077 1.00 80.56 625 LEU A N 1
ATOM 4874 C CA . LEU A 1 625 ? -23.664 23.140 -2.535 1.00 80.56 625 LEU A CA 1
ATOM 4875 C C . LEU A 1 625 ? -22.946 24.288 -1.813 1.00 80.56 625 LEU A C 1
ATOM 4877 O O . LEU A 1 625 ? -22.699 25.331 -2.410 1.00 80.56 625 LEU A O 1
ATOM 4881 N N . THR A 1 626 ? -22.607 24.118 -0.535 1.00 76.75 626 THR A N 1
ATOM 4882 C CA . THR A 1 626 ? -21.900 25.148 0.238 1.00 76.75 626 THR A CA 1
ATOM 4883 C C . THR A 1 626 ? -20.386 25.069 0.086 1.00 76.75 626 THR A C 1
ATOM 4885 O O . THR A 1 626 ? -19.708 26.084 0.215 1.00 76.75 626 THR A O 1
ATOM 4888 N N . CYS A 1 627 ? -19.847 23.875 -0.170 1.00 78.75 627 CYS A N 1
ATOM 4889 C CA . CYS A 1 627 ? -18.410 23.612 -0.113 1.00 78.75 627 CYS A CA 1
ATOM 4890 C C . CYS A 1 627 ? -17.730 23.715 -1.478 1.00 78.75 627 CYS A C 1
ATOM 4892 O O . CYS A 1 627 ? -16.690 24.362 -1.578 1.00 78.75 627 CYS A O 1
ATOM 4894 N N . ILE A 1 628 ? -18.314 23.123 -2.526 1.00 80.94 628 ILE A N 1
ATOM 4895 C CA . ILE A 1 628 ? -17.700 23.100 -3.860 1.00 80.94 628 ILE A CA 1
ATOM 4896 C C . ILE A 1 628 ? -17.577 24.516 -4.442 1.00 80.94 628 ILE A C 1
ATOM 4898 O O . ILE A 1 628 ? -16.478 24.846 -4.869 1.00 80.94 628 ILE A O 1
ATOM 4902 N N . PRO A 1 629 ? -18.591 25.404 -4.384 1.00 79.25 629 PRO A N 1
ATOM 4903 C CA . PRO A 1 629 ? -18.462 26.767 -4.916 1.00 79.25 629 PRO A CA 1
ATOM 4904 C C . PRO A 1 629 ? -17.520 27.682 -4.118 1.00 79.25 629 PRO A C 1
ATOM 4906 O O . PRO A 1 629 ? -17.030 28.678 -4.648 1.00 79.25 629 PRO A O 1
ATOM 4909 N N . ALA A 1 630 ? -17.248 27.368 -2.848 1.00 80.00 630 ALA A N 1
ATOM 4910 C CA . ALA A 1 630 ? -16.338 28.161 -2.023 1.00 80.00 630 ALA A CA 1
ATOM 4911 C C . ALA A 1 630 ? -14.860 27.961 -2.413 1.00 80.00 630 ALA A C 1
ATOM 4913 O O . ALA A 1 630 ? -14.059 28.879 -2.247 1.00 80.00 630 ALA A O 1
ATOM 4914 N N . ILE A 1 631 ? -14.506 26.789 -2.958 1.00 81.62 631 ILE A N 1
ATOM 4915 C CA . ILE A 1 631 ? -13.129 26.447 -3.351 1.00 81.62 631 ILE A CA 1
ATOM 4916 C C . ILE A 1 631 ? -12.653 27.289 -4.557 1.00 81.62 631 ILE A C 1
ATOM 4918 O O . ILE A 1 631 ? -11.601 27.916 -4.430 1.00 81.62 631 ILE A O 1
ATOM 4922 N N . PRO A 1 632 ? -13.400 27.404 -5.680 1.00 77.94 632 PRO A N 1
ATOM 4923 C CA . PRO A 1 632 ? -13.039 28.287 -6.790 1.00 77.94 632 PRO A CA 1
ATOM 4924 C C . PRO A 1 632 ? -12.926 29.759 -6.390 1.00 77.94 632 PRO A C 1
ATOM 4926 O O . PRO A 1 632 ? -12.094 30.476 -6.936 1.00 77.94 632 PRO A O 1
ATOM 4929 N N . ASN A 1 633 ? -13.736 30.215 -5.428 1.00 79.88 633 ASN A N 1
ATOM 4930 C CA . ASN A 1 633 ? -13.699 31.604 -4.969 1.00 79.88 633 ASN A CA 1
ATOM 4931 C C . ASN A 1 633 ? -12.385 31.924 -4.228 1.00 79.88 633 ASN A C 1
ATOM 4933 O O . ASN A 1 633 ? -11.796 32.982 -4.426 1.00 79.88 633 ASN A O 1
ATOM 4937 N N . GLU A 1 634 ? -11.877 30.990 -3.420 1.00 75.56 634 GLU A N 1
ATOM 4938 C CA . GLU A 1 634 ? -10.580 31.130 -2.740 1.00 75.56 634 GLU A CA 1
ATOM 4939 C C . GLU A 1 634 ? -9.371 30.798 -3.643 1.00 75.56 634 GLU A C 1
ATOM 4941 O O . GLU A 1 634 ? -8.261 31.283 -3.395 1.00 75.56 634 GLU A O 1
ATOM 4946 N N . HIS A 1 635 ? -9.566 30.013 -4.713 1.00 73.50 635 HIS A N 1
ATOM 4947 C CA . HIS A 1 635 ? -8.537 29.726 -5.724 1.00 73.50 635 HIS A CA 1
ATOM 4948 C C . HIS A 1 635 ? -8.073 30.985 -6.475 1.00 73.50 635 HIS A C 1
ATOM 4950 O O . HIS A 1 635 ? -6.955 31.027 -6.967 1.00 73.50 635 HIS A O 1
ATOM 4956 N N . GLN A 1 636 ? -8.867 32.057 -6.509 1.00 74.44 636 GLN A N 1
ATOM 4957 C CA . GLN A 1 636 ? -8.487 33.322 -7.160 1.00 74.44 636 GLN A CA 1
ATOM 4958 C C . GLN A 1 636 ? -7.348 34.083 -6.445 1.00 74.44 636 GLN A C 1
ATOM 4960 O O . GLN A 1 636 ? -6.960 35.173 -6.865 1.00 74.44 636 GLN A O 1
ATOM 4965 N N . THR A 1 637 ? -6.806 33.547 -5.348 1.00 68.00 637 THR A N 1
ATOM 4966 C CA . THR A 1 637 ? -5.675 34.146 -4.630 1.00 68.00 637 THR A CA 1
ATOM 4967 C C . THR A 1 637 ? -4.351 33.991 -5.396 1.00 68.00 637 THR A C 1
ATOM 4969 O O . THR A 1 637 ? -4.088 32.976 -6.034 1.00 68.00 637 THR A O 1
ATOM 4972 N N . ALA A 1 638 ? -3.478 35.004 -5.323 1.00 58.62 638 ALA A N 1
ATOM 4973 C CA . ALA A 1 638 ? -2.240 35.055 -6.114 1.00 58.62 638 ALA A CA 1
ATOM 4974 C C . ALA A 1 638 ? -1.178 34.005 -5.707 1.00 58.62 638 ALA A C 1
ATOM 4976 O O . ALA A 1 638 ? -0.327 33.633 -6.517 1.00 58.62 638 ALA A O 1
ATOM 4977 N N . GLU A 1 639 ? -1.213 33.499 -4.469 1.00 72.19 639 GLU A N 1
ATOM 4978 C CA . GLU A 1 639 ? -0.195 32.580 -3.949 1.00 72.19 639 GLU A CA 1
ATOM 4979 C C . GLU A 1 639 ? -0.309 31.166 -4.549 1.00 72.19 639 GLU A C 1
ATOM 4981 O O . GLU A 1 639 ? -1.295 30.457 -4.342 1.00 72.19 639 GLU A O 1
ATOM 4986 N N . LEU A 1 640 ? 0.752 30.704 -5.224 1.00 70.94 640 LEU A N 1
ATOM 4987 C CA . LEU A 1 640 ? 0.805 29.379 -5.863 1.00 70.94 640 LEU A CA 1
ATOM 4988 C C . LEU A 1 640 ? 0.542 28.227 -4.886 1.00 70.94 640 LEU A C 1
ATOM 4990 O O . LEU A 1 640 ? -0.174 27.283 -5.213 1.00 70.94 640 LEU A O 1
ATOM 4994 N N . ASN A 1 641 ? 1.114 28.288 -3.681 1.00 71.38 641 ASN A N 1
ATOM 4995 C CA . ASN A 1 641 ? 0.938 27.241 -2.670 1.00 71.38 641 ASN A CA 1
ATOM 4996 C C . ASN A 1 641 ? -0.533 27.096 -2.262 1.00 71.38 641 ASN A C 1
ATOM 4998 O O . ASN A 1 641 ? -1.002 25.986 -2.009 1.00 71.38 641 ASN A O 1
ATOM 5002 N N . VAL A 1 642 ? -1.256 28.214 -2.227 1.00 72.50 642 VAL A N 1
ATOM 5003 C CA . VAL A 1 642 ? -2.672 28.283 -1.873 1.00 72.50 642 VAL A CA 1
ATOM 5004 C C . VAL A 1 642 ? -3.524 27.747 -3.027 1.00 72.50 642 VAL A C 1
ATOM 5006 O O . VAL A 1 642 ? -4.314 26.829 -2.806 1.00 72.50 642 VAL A O 1
ATOM 5009 N N . ARG A 1 643 ? -3.273 28.196 -4.267 1.00 75.62 643 ARG A N 1
ATOM 5010 C CA . ARG A 1 643 ? -3.899 27.649 -5.490 1.00 75.62 643 ARG A CA 1
ATOM 5011 C C . ARG A 1 643 ? -3.710 26.142 -5.612 1.00 75.62 643 ARG A C 1
ATOM 5013 O O . ARG A 1 643 ? -4.678 25.394 -5.696 1.00 75.62 643 ARG A O 1
ATOM 5020 N N . THR A 1 644 ? -2.472 25.678 -5.467 1.00 75.19 644 THR A N 1
ATOM 5021 C CA . THR A 1 644 ? -2.119 24.252 -5.489 1.00 75.19 644 THR A CA 1
ATOM 5022 C C . THR A 1 644 ? -2.848 23.465 -4.397 1.00 75.19 644 THR A C 1
ATOM 5024 O O . THR A 1 644 ? -3.228 22.315 -4.615 1.00 75.19 644 THR A O 1
ATOM 5027 N N . SER A 1 645 ? -3.050 24.051 -3.214 1.00 75.75 645 SER A N 1
ATOM 5028 C CA . SER A 1 645 ? -3.753 23.394 -2.104 1.00 75.75 645 SER A CA 1
ATOM 5029 C C . SER A 1 645 ? -5.247 23.244 -2.387 1.00 75.75 645 SER A C 1
ATOM 5031 O O . SER A 1 645 ? -5.792 22.160 -2.185 1.00 75.75 645 SER A O 1
ATOM 5033 N N . TYR A 1 646 ? -5.894 24.277 -2.929 1.00 82.00 646 TYR A N 1
ATOM 5034 C CA . TYR A 1 646 ? -7.297 24.222 -3.346 1.00 82.00 646 TYR A CA 1
ATOM 5035 C C . TYR A 1 646 ? -7.518 23.295 -4.553 1.00 82.00 646 TYR A C 1
ATOM 5037 O O . TYR A 1 646 ? -8.460 22.500 -4.549 1.00 82.00 646 TYR A O 1
ATOM 5045 N N . SER A 1 647 ? -6.606 23.294 -5.527 1.00 79.56 647 SER A N 1
ATOM 5046 C CA . SER A 1 647 ? -6.639 22.379 -6.678 1.00 79.56 647 SER A CA 1
ATOM 5047 C C . SER A 1 647 ? -6.406 20.924 -6.281 1.00 79.56 647 SER A C 1
ATOM 5049 O O . SER A 1 647 ? -7.029 20.029 -6.840 1.00 79.56 647 SER A O 1
ATOM 5051 N N . LYS A 1 648 ? -5.578 20.662 -5.261 1.00 77.38 648 LYS A N 1
ATOM 5052 C CA . LYS A 1 648 ? -5.445 19.323 -4.656 1.00 77.38 648 LYS A CA 1
ATOM 5053 C C . LYS A 1 648 ? -6.657 18.930 -3.817 1.00 77.38 648 LYS A C 1
ATOM 5055 O O . LYS A 1 648 ? -6.910 17.736 -3.659 1.00 77.38 648 LYS A O 1
ATOM 5060 N N . ALA A 1 649 ? -7.389 19.902 -3.277 1.00 82.69 649 ALA A N 1
ATOM 5061 C CA . ALA A 1 649 ? -8.554 19.631 -2.454 1.00 82.69 649 ALA A CA 1
ATOM 5062 C C . ALA A 1 649 ? -9.756 19.145 -3.260 1.00 82.69 649 ALA A C 1
ATOM 5064 O O . ALA A 1 649 ? -10.454 18.218 -2.850 1.00 82.69 649 ALA A O 1
ATOM 5065 N N . LEU A 1 650 ? -9.954 19.731 -4.433 1.00 84.81 650 LEU A N 1
ATOM 5066 C CA . LEU A 1 650 ? -11.091 19.472 -5.300 1.00 84.81 650 LEU A CA 1
ATOM 5067 C C . LEU A 1 650 ? -11.262 17.988 -5.718 1.00 84.81 650 LEU A C 1
ATOM 5069 O O . LEU A 1 650 ? -12.385 17.490 -5.592 1.00 84.81 650 LEU A O 1
ATOM 5073 N N . PRO A 1 651 ? -10.220 17.242 -6.152 1.00 83.75 651 PRO A N 1
ATOM 5074 C CA . PRO A 1 651 ? -10.344 15.813 -6.444 1.00 83.75 651 PRO A CA 1
ATOM 5075 C C . PRO A 1 651 ? -10.811 15.001 -5.238 1.00 83.75 651 PRO A C 1
ATOM 5077 O O . PRO A 1 651 ? -11.697 14.164 -5.376 1.00 83.75 651 PRO A O 1
ATOM 5080 N N . LEU A 1 652 ? -10.267 15.284 -4.047 1.00 84.31 652 LEU A N 1
ATOM 5081 C CA . LEU A 1 652 ? -10.617 14.547 -2.833 1.00 84.31 652 LEU A CA 1
ATOM 5082 C C . LEU A 1 652 ? -12.055 14.839 -2.391 1.00 84.31 652 LEU A C 1
ATOM 5084 O O . LEU A 1 652 ? -12.786 13.924 -2.025 1.00 84.31 652 LEU A O 1
ATOM 5088 N N . VAL A 1 653 ? -12.480 16.104 -2.462 1.00 86.56 653 VAL A N 1
ATOM 5089 C CA . VAL A 1 653 ? -13.870 16.498 -2.186 1.00 86.56 653 VAL A CA 1
ATOM 5090 C C . VAL A 1 653 ? -14.824 15.820 -3.173 1.00 86.56 653 VAL A C 1
ATOM 5092 O O . VAL A 1 653 ? -15.856 15.296 -2.764 1.00 86.56 653 VAL A O 1
ATOM 5095 N N . SER A 1 654 ? -14.464 15.769 -4.457 1.00 85.00 654 SER A N 1
ATOM 5096 C CA . SER A 1 654 ? -15.282 15.135 -5.499 1.00 85.00 654 SER A CA 1
ATOM 5097 C C . SER A 1 654 ? -15.370 13.613 -5.332 1.00 85.00 654 SER A C 1
ATOM 5099 O O . SER A 1 654 ? -16.443 13.046 -5.525 1.00 85.00 654 SER A O 1
ATOM 5101 N N . GLU A 1 655 ? -14.277 12.955 -4.927 1.00 87.88 655 GLU A N 1
ATOM 5102 C CA . GLU A 1 655 ? -14.243 11.515 -4.632 1.00 87.88 655 GLU A CA 1
ATOM 5103 C C . GLU A 1 655 ? -15.157 11.156 -3.452 1.00 87.88 655 GLU A C 1
ATOM 5105 O O . GLU A 1 655 ? -15.934 10.208 -3.545 1.00 87.88 655 GLU A O 1
ATOM 5110 N N . TYR A 1 656 ? -15.114 11.941 -2.370 1.00 84.62 656 TYR A N 1
ATOM 5111 C CA . TYR A 1 656 ? -15.948 11.727 -1.180 1.00 84.62 656 TYR A CA 1
ATOM 5112 C C . TYR A 1 656 ? -17.437 11.984 -1.437 1.00 84.62 656 TYR A C 1
ATOM 5114 O O . TYR A 1 656 ? -18.283 11.204 -1.009 1.00 84.62 656 TYR A O 1
ATOM 5122 N N . VAL A 1 657 ? -17.770 13.057 -2.160 1.00 85.25 657 VAL A N 1
ATOM 5123 C CA . VAL A 1 657 ? -19.157 13.391 -2.531 1.00 85.25 657 VAL A CA 1
ATOM 5124 C C . VAL A 1 657 ? -19.721 12.392 -3.559 1.00 85.25 657 VAL A C 1
ATOM 5126 O O . VAL A 1 657 ? -20.936 12.184 -3.651 1.00 85.25 657 VAL A O 1
ATOM 5129 N N . GLY A 1 658 ? -18.852 11.754 -4.346 1.00 86.69 658 GLY A N 1
ATOM 5130 C CA . GLY A 1 658 ? -19.214 10.714 -5.301 1.00 86.69 658 GLY A CA 1
ATOM 5131 C C . GLY A 1 658 ? -20.104 11.245 -6.436 1.00 86.69 658 GLY A C 1
ATOM 5132 O O . GLY A 1 658 ? -19.779 12.270 -7.039 1.00 86.69 658 GLY A O 1
ATOM 5133 N N . PRO A 1 659 ? -21.233 10.590 -6.773 1.00 85.75 659 PRO A N 1
ATOM 5134 C CA . PRO A 1 659 ? -22.016 10.903 -7.974 1.00 85.75 659 PRO A CA 1
ATOM 5135 C C . PRO A 1 659 ? -22.658 12.298 -7.959 1.00 85.75 659 PRO A C 1
ATOM 5137 O O . PRO A 1 659 ? -22.949 12.848 -9.018 1.00 85.75 659 PRO A O 1
ATOM 5140 N N . GLN A 1 660 ? -22.857 12.899 -6.782 1.00 82.94 660 GLN A N 1
ATOM 5141 C CA . GLN A 1 660 ? -23.404 14.253 -6.676 1.00 82.94 660 GLN A CA 1
ATOM 5142 C C . GLN A 1 660 ? -22.436 15.327 -7.199 1.00 82.94 660 GLN A C 1
ATOM 5144 O O . GLN A 1 660 ? -22.882 16.420 -7.539 1.00 82.94 660 GLN A O 1
ATOM 5149 N N . SER A 1 661 ? -21.136 15.027 -7.309 1.00 81.88 661 SER A N 1
ATOM 5150 C CA . SER A 1 661 ? -20.133 15.956 -7.850 1.00 81.88 661 SER A CA 1
ATOM 5151 C C . SER A 1 661 ? -20.377 16.307 -9.324 1.00 81.88 661 SER A C 1
ATOM 5153 O O . SER A 1 661 ? -20.044 17.413 -9.746 1.00 81.88 661 SER A O 1
ATOM 5155 N N . ALA A 1 662 ? -21.039 15.427 -10.088 1.00 82.69 662 ALA A N 1
ATOM 5156 C CA . ALA A 1 662 ? -21.345 15.646 -11.503 1.00 82.69 662 ALA A CA 1
ATOM 5157 C C . ALA A 1 662 ? -22.187 16.912 -11.745 1.00 82.69 662 ALA A C 1
ATOM 5159 O O . ALA A 1 662 ? -21.982 17.598 -12.742 1.00 82.69 662 ALA A O 1
ATOM 5160 N N . TYR A 1 663 ? -23.075 17.270 -10.809 1.00 83.69 663 TYR A N 1
ATOM 5161 C CA . TYR A 1 663 ? -23.900 18.482 -10.899 1.00 83.69 663 TYR A CA 1
ATOM 5162 C C . TYR A 1 663 ? -23.101 19.785 -10.756 1.00 83.69 663 TYR A C 1
ATOM 5164 O O . TYR A 1 663 ? -23.627 20.857 -11.039 1.00 83.69 663 TYR A O 1
ATOM 5172 N N . TYR A 1 664 ? -21.846 19.702 -10.311 1.00 82.06 664 TYR A N 1
ATOM 5173 C CA . TYR A 1 664 ? -20.978 20.850 -10.058 1.00 82.06 664 TYR A CA 1
ATOM 5174 C C . TYR A 1 664 ? -19.802 20.929 -11.031 1.00 82.06 664 TYR A C 1
ATOM 5176 O O . TYR A 1 664 ? -18.986 21.841 -10.900 1.00 82.06 664 TYR A O 1
ATOM 5184 N N . ALA A 1 665 ? -19.718 20.022 -12.012 1.00 80.12 665 ALA A N 1
ATOM 5185 C CA . ALA A 1 665 ? -18.642 20.010 -12.998 1.00 80.12 665 ALA A CA 1
ATOM 5186 C C . ALA A 1 665 ? -18.496 21.385 -13.668 1.00 80.12 665 ALA A C 1
ATOM 5188 O O . ALA A 1 665 ? -17.418 21.970 -13.606 1.00 80.12 665 ALA A O 1
ATOM 5189 N N . ASP A 1 666 ? -19.602 21.955 -14.160 1.00 78.81 666 ASP A N 1
ATOM 5190 C CA . ASP A 1 666 ? -19.639 23.262 -14.832 1.00 78.81 666 ASP A CA 1
ATOM 5191 C C . ASP A 1 666 ? -19.092 24.407 -13.965 1.00 78.81 666 ASP A C 1
ATOM 5193 O O . ASP A 1 666 ? -18.421 25.304 -14.468 1.00 78.81 666 ASP A O 1
ATOM 5197 N N . SER A 1 667 ? -19.321 24.364 -12.646 1.00 78.31 667 SER A N 1
ATOM 5198 C CA . SER A 1 667 ? -18.837 25.397 -11.715 1.00 78.31 667 SER A CA 1
ATOM 5199 C C . SER A 1 667 ? -17.327 25.349 -11.461 1.00 78.31 667 SER A C 1
ATOM 5201 O O . SER A 1 667 ? -16.757 26.298 -10.928 1.00 78.31 667 SER A O 1
ATOM 5203 N N . VAL A 1 668 ? -16.684 24.245 -11.839 1.00 81.00 668 VAL A N 1
ATOM 5204 C CA . VAL A 1 668 ? -15.281 23.944 -11.551 1.00 81.00 668 VAL A CA 1
ATOM 5205 C C . VAL A 1 668 ? -14.428 23.909 -12.829 1.00 81.00 668 VAL A C 1
ATOM 5207 O O . VAL A 1 668 ? -13.206 24.024 -12.744 1.00 81.00 668 VAL A O 1
ATOM 5210 N N . VAL A 1 669 ? -15.045 23.821 -14.019 1.00 81.69 669 VAL A N 1
ATOM 5211 C CA . VAL A 1 669 ? -14.344 23.787 -15.320 1.00 81.69 669 VAL A CA 1
ATOM 5212 C C . VAL A 1 669 ? -13.350 24.935 -15.469 1.00 81.69 669 VAL A C 1
ATOM 5214 O O . VAL A 1 669 ? -12.218 24.685 -15.857 1.00 81.69 669 VAL A O 1
ATOM 5217 N N . THR A 1 670 ? -13.727 26.165 -15.119 1.00 76.81 670 THR A N 1
ATOM 5218 C CA . THR A 1 670 ? -12.849 27.340 -15.268 1.00 76.81 670 THR A CA 1
ATOM 5219 C C . THR A 1 670 ? -11.611 27.267 -14.375 1.00 76.81 670 THR A C 1
ATOM 5221 O O . THR A 1 670 ? -10.518 27.623 -14.800 1.00 76.81 670 THR A O 1
ATOM 5224 N N . MET A 1 671 ? -11.759 26.751 -13.153 1.00 80.19 671 MET A N 1
ATOM 5225 C CA . MET A 1 671 ? -10.642 26.504 -12.238 1.00 80.19 671 MET A CA 1
ATOM 5226 C C . MET A 1 671 ? -9.736 25.377 -12.750 1.00 80.19 671 MET A C 1
ATOM 5228 O O . MET A 1 671 ? -8.521 25.457 -12.603 1.00 80.19 671 MET A O 1
ATOM 5232 N N . LEU A 1 672 ? -10.307 24.321 -13.338 1.00 76.19 672 LEU A N 1
ATOM 5233 C CA . LEU A 1 672 ? -9.536 23.220 -13.919 1.00 76.19 672 LEU A CA 1
ATOM 5234 C C . LEU A 1 672 ? -8.827 23.631 -15.208 1.00 76.19 672 LEU A C 1
ATOM 5236 O O . LEU A 1 672 ? -7.708 23.191 -15.429 1.00 76.19 672 LEU A O 1
ATOM 5240 N N . GLU A 1 673 ? -9.444 24.463 -16.041 1.00 74.44 673 GLU A N 1
ATOM 5241 C CA . GLU A 1 673 ? -8.809 25.050 -17.220 1.00 74.44 673 GLU A CA 1
ATOM 5242 C C . GLU A 1 673 ? -7.594 25.884 -16.807 1.00 74.44 673 GLU A C 1
ATOM 5244 O O . GLU A 1 673 ? -6.506 25.653 -17.329 1.00 74.44 673 GLU A O 1
ATOM 5249 N N . ASP A 1 674 ? -7.740 26.751 -15.802 1.00 69.75 674 ASP A N 1
ATOM 5250 C CA . ASP A 1 674 ? -6.629 27.509 -15.214 1.00 69.75 674 ASP A CA 1
ATOM 5251 C C . ASP A 1 674 ? -5.546 26.563 -14.663 1.00 69.75 674 ASP A C 1
ATOM 5253 O O . ASP A 1 674 ? -4.403 26.609 -15.095 1.00 69.75 674 ASP A O 1
ATOM 5257 N N . ALA A 1 675 ? -5.901 25.593 -13.815 1.00 67.25 675 ALA A N 1
ATOM 5258 C CA . ALA A 1 675 ? -4.933 24.672 -13.210 1.00 67.25 675 ALA A CA 1
ATOM 5259 C C . ALA A 1 675 ? -4.249 23.701 -14.198 1.00 67.25 675 ALA A C 1
ATOM 5261 O O . ALA A 1 675 ? -3.137 23.251 -13.931 1.00 67.25 675 ALA A O 1
ATOM 5262 N N . LEU A 1 676 ? -4.903 23.324 -15.302 1.00 62.03 676 LEU A N 1
ATOM 5263 C CA . LEU A 1 676 ? -4.340 22.445 -16.340 1.00 62.03 676 LEU A CA 1
ATOM 5264 C C . LEU A 1 676 ? -3.500 23.213 -17.364 1.00 62.03 676 LEU A C 1
ATOM 5266 O O . LEU A 1 676 ? -2.666 22.609 -18.041 1.00 62.03 676 LEU A O 1
ATOM 5270 N N . THR A 1 677 ? -3.739 24.518 -17.498 1.00 63.12 677 THR A N 1
ATOM 5271 C CA . THR A 1 677 ? -2.912 25.421 -18.306 1.00 63.12 677 THR A CA 1
ATOM 5272 C C . THR A 1 677 ? -1.748 26.010 -17.504 1.00 63.12 677 THR A C 1
ATOM 5274 O O . THR A 1 677 ? -0.749 26.401 -18.112 1.00 63.12 677 THR A O 1
ATOM 5277 N N . ASP A 1 678 ? -1.826 25.993 -16.167 1.00 58.22 678 ASP A N 1
ATOM 5278 C CA . ASP A 1 678 ? -0.749 26.393 -15.257 1.00 58.22 678 ASP A CA 1
ATOM 5279 C C . ASP A 1 678 ? 0.419 25.394 -15.374 1.00 58.22 678 ASP A C 1
ATOM 5281 O O . ASP A 1 678 ? 0.392 24.271 -14.863 1.00 58.22 678 ASP A O 1
ATOM 5285 N N . CYS A 1 679 ? 1.464 25.779 -16.108 1.00 52.56 679 CYS A N 1
ATOM 5286 C CA . CYS A 1 679 ? 2.737 25.068 -16.077 1.00 52.56 679 CYS A CA 1
ATOM 5287 C C . CYS A 1 679 ? 3.379 25.300 -14.707 1.00 52.56 679 CYS A C 1
ATOM 5289 O O . CYS A 1 679 ? 3.465 26.450 -14.280 1.00 52.56 679 CYS A O 1
ATOM 5291 N N . ASP A 1 680 ? 3.864 24.234 -14.050 1.00 43.34 680 ASP A N 1
ATOM 5292 C CA . ASP A 1 680 ? 4.697 24.333 -12.842 1.00 43.34 680 ASP A CA 1
ATOM 5293 C C . ASP A 1 680 ? 5.660 25.511 -12.995 1.00 43.34 680 ASP A C 1
ATOM 5295 O O . ASP A 1 680 ? 6.520 25.493 -13.880 1.00 43.34 680 ASP A O 1
ATOM 5299 N N . LEU A 1 681 ? 5.477 26.536 -12.157 1.00 41.47 681 LEU A N 1
ATOM 5300 C CA . LEU A 1 681 ? 6.275 27.753 -12.183 1.00 41.47 681 LEU A CA 1
ATOM 5301 C C . LEU A 1 681 ? 7.760 27.364 -12.214 1.00 41.47 681 LEU A C 1
ATOM 5303 O O . LEU A 1 681 ? 8.268 26.813 -11.228 1.00 41.47 681 LEU A O 1
ATOM 5307 N N . PRO A 1 682 ? 8.470 27.588 -13.337 1.00 45.47 682 PRO A N 1
ATOM 5308 C CA . PRO A 1 682 ? 9.872 27.229 -13.423 1.00 45.47 682 PRO A CA 1
ATOM 5309 C C . PRO A 1 682 ? 10.626 28.018 -12.356 1.00 45.47 682 PRO A C 1
ATOM 5311 O O . PRO A 1 682 ? 10.241 29.138 -12.024 1.00 45.47 682 PRO A O 1
ATOM 5314 N N . PHE A 1 683 ? 11.747 27.493 -11.853 1.00 44.00 683 PHE A N 1
ATOM 5315 C CA . PHE A 1 683 ? 12.570 28.189 -10.846 1.00 44.00 683 PHE A CA 1
ATOM 5316 C C . PHE A 1 683 ? 13.018 29.609 -11.271 1.00 44.00 683 PHE A C 1
ATOM 5318 O O . PHE A 1 683 ? 13.576 30.356 -10.473 1.00 44.00 683 PHE A O 1
ATOM 5325 N N . THR A 1 684 ? 12.816 29.953 -12.544 1.00 44.84 684 THR A N 1
ATOM 5326 C CA . THR A 1 684 ? 13.142 31.224 -13.182 1.00 44.84 684 THR A CA 1
ATOM 5327 C C . THR A 1 684 ? 11.958 32.183 -13.303 1.00 44.84 684 THR A C 1
ATOM 5329 O O . THR A 1 684 ? 12.155 33.275 -13.819 1.00 44.84 684 THR A O 1
ATOM 5332 N N . ASN A 1 685 ? 10.745 31.820 -12.871 1.00 44.91 685 ASN A N 1
ATOM 5333 C CA . ASN A 1 685 ? 9.567 32.680 -13.030 1.00 44.91 685 ASN A CA 1
ATOM 5334 C C . ASN A 1 685 ? 9.690 34.017 -12.284 1.00 44.91 685 ASN A C 1
ATOM 5336 O O . ASN A 1 685 ? 9.179 35.037 -12.732 1.00 44.91 685 ASN A O 1
ATOM 5340 N N . ASP A 1 686 ? 10.426 34.033 -11.175 1.00 48.47 686 ASP A N 1
ATOM 5341 C CA . ASP A 1 686 ? 10.660 35.251 -10.399 1.00 48.47 686 ASP A CA 1
ATOM 5342 C C . ASP A 1 686 ? 11.699 36.184 -11.051 1.00 48.47 686 ASP A C 1
ATOM 5344 O O . ASP A 1 686 ? 12.115 37.166 -10.436 1.00 48.47 686 ASP A O 1
ATOM 5348 N N . PHE A 1 687 ? 12.177 35.893 -12.270 1.00 46.81 687 PHE A N 1
ATOM 5349 C CA . PHE A 1 687 ? 13.171 36.722 -12.947 1.00 46.81 687 PHE A CA 1
ATOM 5350 C C . PHE A 1 687 ? 12.482 37.962 -13.537 1.00 46.81 687 PHE A C 1
ATOM 5352 O O . PHE A 1 687 ? 11.791 37.867 -14.549 1.00 46.81 687 PHE A O 1
ATOM 5359 N N . PRO A 1 688 ? 12.712 39.169 -12.985 1.00 45.09 688 PRO A N 1
ATOM 5360 C CA . PRO A 1 688 ? 11.874 40.344 -13.247 1.00 45.09 688 PRO A CA 1
ATOM 5361 C C . PRO A 1 688 ? 12.006 40.935 -14.663 1.00 45.09 688 PRO A C 1
ATOM 5363 O O . PRO A 1 688 ? 11.446 41.995 -14.931 1.00 45.09 688 PRO A O 1
ATOM 5366 N N . ARG A 1 689 ? 12.800 40.324 -15.555 1.00 43.19 689 ARG A N 1
ATOM 5367 C CA . ARG A 1 689 ? 13.092 40.840 -16.908 1.00 43.19 689 ARG A CA 1
ATOM 5368 C C . ARG A 1 689 ? 13.273 39.758 -17.985 1.00 43.19 689 ARG A C 1
ATOM 5370 O O . ARG A 1 689 ? 13.805 40.079 -19.044 1.00 43.19 689 ARG A O 1
ATOM 5377 N N . ALA A 1 690 ? 12.919 38.496 -17.730 1.00 44.97 690 ALA A N 1
ATOM 5378 C CA . ALA A 1 690 ? 13.160 37.416 -18.690 1.00 44.97 690 ALA A CA 1
ATOM 5379 C C . ALA A 1 690 ? 12.211 36.226 -18.475 1.00 44.97 690 ALA A C 1
ATOM 5381 O O . ALA A 1 690 ? 12.467 35.395 -17.606 1.00 44.97 690 ALA A O 1
ATOM 5382 N N . ASP A 1 691 ? 11.166 36.117 -19.300 1.00 47.31 691 ASP A N 1
ATOM 5383 C CA . ASP A 1 691 ? 10.405 34.873 -19.438 1.00 47.31 691 ASP A CA 1
ATOM 5384 C C . ASP A 1 691 ? 11.188 33.915 -20.346 1.00 47.31 691 ASP A C 1
ATOM 5386 O O . ASP A 1 691 ? 11.346 34.134 -21.549 1.00 47.31 691 ASP A O 1
ATOM 5390 N N . ILE A 1 692 ? 11.733 32.850 -19.755 1.00 47.66 692 ILE A N 1
ATOM 5391 C CA . ILE A 1 692 ? 12.531 31.875 -20.497 1.00 47.66 692 ILE A CA 1
ATOM 5392 C C . ILE A 1 692 ? 11.691 31.099 -21.518 1.00 47.66 692 ILE A C 1
ATOM 5394 O O . ILE A 1 692 ? 12.233 30.713 -22.552 1.00 47.66 692 ILE A O 1
ATOM 5398 N N . HIS A 1 693 ? 10.389 30.914 -21.294 1.00 43.59 693 HIS A N 1
ATOM 5399 C CA . HIS A 1 693 ? 9.514 30.253 -22.263 1.00 43.59 693 HIS A CA 1
ATOM 5400 C C . HIS A 1 693 ? 9.311 31.100 -23.521 1.00 43.59 693 HIS A C 1
ATOM 5402 O O . HIS A 1 693 ? 9.270 30.541 -24.618 1.00 43.59 693 HIS A O 1
ATOM 5408 N N . GLU A 1 694 ? 9.297 32.427 -23.385 1.00 47.78 694 GLU A N 1
ATOM 5409 C CA . GLU A 1 694 ? 9.332 33.355 -24.522 1.00 47.78 694 GLU A CA 1
ATOM 5410 C C . GLU A 1 694 ? 10.743 33.511 -25.131 1.00 47.78 694 GLU A C 1
ATOM 5412 O O . GLU A 1 694 ? 10.872 33.850 -26.307 1.00 47.78 694 GLU A O 1
ATOM 5417 N N . LEU A 1 695 ? 11.812 33.221 -24.376 1.00 48.91 695 LEU A N 1
ATOM 5418 C CA . LEU A 1 695 ? 13.212 33.339 -24.826 1.00 48.91 695 LEU A CA 1
ATOM 5419 C C . LEU A 1 695 ? 13.793 32.083 -25.501 1.00 48.91 695 LEU A C 1
ATOM 5421 O O . LEU A 1 695 ? 14.894 32.163 -26.059 1.00 48.91 695 LEU A O 1
ATOM 5425 N N . ILE A 1 696 ? 13.134 30.917 -25.455 1.00 50.88 696 ILE A N 1
ATOM 5426 C CA . ILE A 1 696 ? 13.646 29.706 -26.120 1.00 50.88 696 ILE A CA 1
ATOM 5427 C C . ILE A 1 696 ? 13.546 29.884 -27.640 1.00 50.88 696 ILE A C 1
ATOM 5429 O O . ILE A 1 696 ? 12.513 29.639 -28.263 1.00 50.88 696 ILE A O 1
ATOM 5433 N N . SER A 1 697 ? 14.667 30.269 -28.254 1.00 51.00 697 SER A N 1
ATOM 5434 C CA . SER A 1 697 ? 14.795 30.336 -29.708 1.00 51.00 697 SER A CA 1
ATOM 5435 C C . SER A 1 697 ? 14.598 28.942 -30.322 1.00 51.00 697 SER A C 1
ATOM 5437 O O . SER A 1 697 ? 15.189 27.978 -29.818 1.00 51.00 697 SER A O 1
ATOM 5439 N N . PRO A 1 698 ? 13.837 28.805 -31.419 1.00 53.78 698 PRO A N 1
ATOM 5440 C CA . PRO A 1 698 ? 13.607 27.517 -32.061 1.00 53.78 698 PRO A CA 1
ATOM 5441 C C . PRO A 1 698 ? 14.933 26.856 -32.484 1.00 53.78 698 PRO A C 1
ATOM 5443 O O . PRO A 1 698 ? 15.794 27.468 -33.124 1.00 53.78 698 PRO A O 1
ATOM 5446 N N . ASP A 1 699 ? 15.108 25.568 -32.163 1.00 57.66 699 ASP A N 1
ATOM 5447 C CA . ASP A 1 699 ? 16.244 24.766 -32.647 1.00 57.66 699 ASP A CA 1
ATOM 5448 C C . ASP A 1 699 ? 15.978 24.283 -34.080 1.00 57.66 699 ASP A C 1
ATOM 5450 O O . ASP A 1 699 ? 15.821 23.094 -34.371 1.00 57.66 699 ASP A O 1
ATOM 5454 N N . ILE A 1 700 ? 15.892 25.256 -34.987 1.00 60.88 700 ILE A N 1
ATOM 5455 C CA . ILE A 1 700 ? 15.553 25.074 -36.403 1.00 60.88 700 ILE A CA 1
ATOM 5456 C C . ILE A 1 700 ? 16.561 24.139 -37.074 1.00 60.88 700 ILE A C 1
ATOM 5458 O O . ILE A 1 700 ? 16.197 23.361 -37.958 1.00 60.88 700 ILE A O 1
ATOM 5462 N N . LEU A 1 701 ? 17.820 24.158 -36.625 1.00 63.59 701 LEU A N 1
ATOM 5463 C CA . LEU A 1 701 ? 18.852 23.302 -37.179 1.00 63.59 701 LEU A CA 1
ATOM 5464 C C . LEU A 1 701 ? 18.563 21.819 -36.932 1.00 63.59 701 LEU A C 1
ATOM 5466 O O . LEU A 1 701 ? 18.557 21.057 -37.896 1.00 63.59 701 LEU A O 1
ATOM 5470 N N . HIS A 1 702 ? 18.338 21.394 -35.687 1.00 65.88 702 HIS A N 1
ATOM 5471 C CA . HIS A 1 702 ? 18.135 19.971 -35.395 1.00 65.88 702 HIS A CA 1
ATOM 5472 C C . HIS A 1 702 ? 16.702 19.512 -35.658 1.00 65.88 702 HIS A C 1
ATOM 5474 O O . HIS A 1 702 ? 16.509 18.373 -36.071 1.00 65.88 702 HIS A O 1
ATOM 5480 N N . GLN A 1 703 ? 15.705 20.377 -35.462 1.00 64.25 703 GLN A N 1
ATOM 5481 C CA . GLN A 1 703 ? 14.299 19.999 -35.612 1.00 64.25 703 GLN A CA 1
ATOM 5482 C C . GLN A 1 703 ? 13.828 20.075 -37.072 1.00 64.25 703 GLN A C 1
ATOM 5484 O O . GLN A 1 703 ? 13.272 19.108 -37.589 1.00 64.25 703 GLN A O 1
ATOM 5489 N N . LEU A 1 704 ? 14.063 21.199 -37.759 1.00 66.88 704 LEU A N 1
ATOM 5490 C CA . LEU A 1 704 ? 13.500 21.447 -39.092 1.00 66.88 704 LEU A CA 1
ATOM 5491 C C . LEU A 1 704 ? 14.470 21.070 -40.219 1.00 66.88 704 LEU A C 1
ATOM 5493 O O . LEU A 1 704 ? 14.099 20.347 -41.139 1.00 66.88 704 LEU A O 1
ATOM 5497 N N . ILE A 1 705 ? 15.714 21.542 -40.155 1.00 66.12 705 ILE A N 1
ATOM 5498 C CA . ILE A 1 705 ? 16.672 21.418 -41.262 1.00 66.12 705 ILE A CA 1
ATOM 5499 C C . ILE A 1 705 ? 17.315 20.026 -41.293 1.00 66.12 705 ILE A C 1
ATOM 5501 O O . ILE A 1 705 ? 17.293 19.367 -42.332 1.00 66.12 705 ILE A O 1
ATOM 5505 N N . LYS A 1 706 ? 17.889 19.566 -40.174 1.00 69.44 706 LYS A N 1
ATOM 5506 C CA . LYS A 1 706 ? 18.445 18.211 -40.070 1.00 69.44 706 LYS A CA 1
ATOM 5507 C C . LYS A 1 706 ? 17.334 17.186 -39.894 1.00 69.44 706 LYS A C 1
ATOM 5509 O O . LYS A 1 706 ? 17.170 16.364 -40.777 1.00 69.44 706 LYS A O 1
ATOM 5514 N N . GLY A 1 707 ? 16.510 17.315 -38.853 1.00 71.00 707 GLY A N 1
ATOM 5515 C CA . GLY A 1 707 ? 15.420 16.377 -38.579 1.00 71.00 707 GLY A CA 1
ATOM 5516 C C . GLY A 1 707 ? 14.404 16.283 -39.720 1.00 71.00 707 GLY A C 1
ATOM 5517 O O . GLY A 1 707 ? 14.395 15.319 -40.478 1.00 71.00 707 GLY A O 1
ATOM 5518 N N . ALA A 1 708 ? 13.527 17.279 -39.870 1.00 72.38 708 ALA A N 1
ATOM 5519 C CA . ALA A 1 708 ? 12.399 17.173 -40.800 1.00 72.38 708 ALA A CA 1
ATOM 5520 C C . ALA A 1 708 ? 12.805 17.131 -42.289 1.00 72.38 708 ALA A C 1
ATOM 5522 O O . ALA A 1 708 ? 12.256 16.332 -43.047 1.00 72.38 708 ALA A O 1
ATOM 5523 N N . PHE A 1 709 ? 13.744 17.973 -42.731 1.00 74.56 709 PHE A N 1
ATOM 5524 C CA . PHE A 1 709 ? 14.151 18.028 -44.137 1.00 74.56 709 PHE A CA 1
ATOM 5525 C C . PHE A 1 709 ? 15.190 16.954 -44.495 1.00 74.56 709 PHE A C 1
ATOM 5527 O O . PHE A 1 709 ? 14.933 16.124 -45.367 1.00 74.56 709 PHE A O 1
ATOM 5534 N N . LYS A 1 710 ? 16.365 16.949 -43.856 1.00 77.25 710 LYS A N 1
ATOM 5535 C CA . LYS A 1 710 ? 17.482 16.099 -44.296 1.00 77.25 710 LYS A CA 1
ATOM 5536 C C . LYS A 1 710 ? 17.332 14.625 -43.900 1.00 77.25 710 LYS A C 1
ATOM 5538 O O . LYS A 1 710 ? 17.561 13.770 -44.751 1.00 77.25 710 LYS A O 1
ATOM 5543 N N . ASP A 1 711 ? 16.956 14.339 -42.658 1.00 75.00 711 ASP A N 1
ATOM 5544 C CA . ASP A 1 711 ? 16.893 12.978 -42.106 1.00 75.00 711 ASP A CA 1
ATOM 5545 C C . ASP A 1 711 ? 15.568 12.280 -42.441 1.00 75.00 711 ASP A C 1
ATOM 5547 O O . ASP A 1 711 ? 15.489 11.053 -42.433 1.00 75.00 711 ASP A O 1
ATOM 5551 N N . HIS A 1 712 ? 14.524 13.053 -42.750 1.00 76.56 712 HIS A N 1
ATOM 5552 C CA . HIS A 1 712 ? 13.202 12.522 -43.070 1.00 76.56 712 HIS A CA 1
ATOM 5553 C C . HIS A 1 712 ? 12.798 12.781 -44.519 1.00 76.56 712 HIS A C 1
ATOM 5555 O O . HIS A 1 712 ? 12.696 11.828 -45.281 1.00 76.56 712 HIS A O 1
ATOM 5561 N N . LEU A 1 713 ? 12.599 14.031 -44.953 1.00 76.69 713 LEU A N 1
ATOM 5562 C CA . LEU A 1 713 ? 12.068 14.291 -46.299 1.00 76.69 713 LEU A CA 1
ATOM 5563 C C . LEU A 1 713 ? 12.975 13.756 -47.422 1.00 76.69 713 LEU A C 1
ATOM 5565 O O . LEU A 1 713 ? 12.472 13.149 -48.366 1.00 76.69 713 LEU A O 1
ATOM 5569 N N . VAL A 1 714 ? 14.293 13.965 -47.341 1.00 80.31 714 VAL A N 1
ATOM 5570 C CA . VAL A 1 714 ? 15.234 13.464 -48.364 1.00 80.31 714 VAL A CA 1
ATOM 5571 C C . VAL A 1 714 ? 15.263 11.931 -48.389 1.00 80.31 714 VAL A C 1
ATOM 5573 O O . VAL A 1 714 ? 15.196 11.352 -49.471 1.00 80.31 714 VAL A O 1
ATOM 5576 N N . ASP A 1 715 ? 15.300 11.289 -47.218 1.00 81.75 715 ASP A N 1
ATOM 5577 C CA . ASP A 1 715 ? 15.258 9.825 -47.071 1.00 81.75 715 ASP A CA 1
ATOM 5578 C C . ASP A 1 715 ? 13.944 9.234 -47.606 1.00 81.75 715 ASP A C 1
ATOM 5580 O O . ASP A 1 715 ? 13.942 8.263 -48.358 1.00 81.75 715 ASP A O 1
ATOM 5584 N N . TRP A 1 716 ? 12.806 9.858 -47.304 1.00 84.56 716 TRP A N 1
ATOM 5585 C CA . TRP A 1 716 ? 11.502 9.380 -47.762 1.00 84.56 716 TRP A CA 1
ATOM 5586 C C . TRP A 1 716 ? 11.321 9.523 -49.272 1.00 84.56 716 TRP A C 1
ATOM 5588 O O . TRP A 1 716 ? 10.712 8.654 -49.890 1.00 84.56 716 TRP A O 1
ATOM 5598 N N . VAL A 1 717 ? 11.860 10.581 -49.889 1.00 81.56 717 VAL A N 1
ATOM 5599 C CA . VAL A 1 717 ? 11.872 10.716 -51.357 1.00 81.56 717 VAL A CA 1
ATOM 5600 C C . VAL A 1 717 ? 12.740 9.628 -51.995 1.00 81.56 717 VAL A C 1
ATOM 5602 O O . VAL A 1 717 ? 12.359 9.065 -53.019 1.00 81.56 717 VAL A O 1
ATOM 5605 N N . GLU A 1 718 ? 13.878 9.288 -51.389 1.00 84.19 718 GLU A N 1
ATOM 5606 C CA . GLU A 1 718 ? 14.720 8.183 -51.857 1.00 84.19 718 GLU A CA 1
ATOM 5607 C C . GLU A 1 718 ? 14.003 6.831 -51.741 1.00 84.19 718 GLU A C 1
ATOM 5609 O O . GLU A 1 718 ? 13.961 6.072 -52.711 1.00 84.19 718 GLU A O 1
ATOM 5614 N N . GLN A 1 719 ? 13.362 6.563 -50.601 1.00 83.75 719 GLN A N 1
ATOM 5615 C CA . GLN A 1 719 ? 12.548 5.362 -50.387 1.00 83.75 719 GLN A CA 1
ATOM 5616 C C . GLN A 1 719 ? 11.380 5.283 -51.374 1.00 83.75 719 GLN A C 1
ATOM 5618 O O . GLN A 1 719 ? 11.142 4.222 -51.944 1.00 83.75 719 GLN A O 1
ATOM 5623 N N . TYR A 1 720 ? 10.703 6.402 -51.638 1.00 84.56 720 TYR A N 1
ATOM 5624 C CA . TYR A 1 720 ? 9.629 6.482 -52.626 1.00 84.56 720 TYR A CA 1
ATOM 5625 C C . TYR A 1 720 ? 10.116 6.089 -54.030 1.00 84.56 720 TYR A C 1
ATOM 5627 O O . TYR A 1 720 ? 9.518 5.227 -54.673 1.00 84.56 720 TYR A O 1
ATOM 5635 N N . ILE A 1 721 ? 11.242 6.644 -54.494 1.00 84.19 721 ILE A N 1
ATOM 5636 C CA . ILE A 1 721 ? 11.810 6.313 -55.814 1.00 84.19 721 ILE A CA 1
ATOM 5637 C C . ILE A 1 721 ? 12.217 4.832 -55.883 1.00 84.19 721 ILE A C 1
ATOM 5639 O O . ILE A 1 721 ? 11.998 4.180 -56.904 1.00 84.19 721 ILE A O 1
ATOM 5643 N N . MET A 1 722 ? 12.772 4.284 -54.797 1.00 84.31 722 MET A N 1
ATOM 5644 C CA . MET A 1 722 ? 13.144 2.866 -54.698 1.00 84.31 722 MET A CA 1
ATOM 5645 C C . MET A 1 722 ? 11.940 1.915 -54.681 1.00 84.31 722 MET A C 1
ATOM 5647 O O . MET A 1 722 ? 12.075 0.776 -55.120 1.00 84.31 722 MET A O 1
ATOM 5651 N N . GLN A 1 723 ? 10.786 2.354 -54.172 1.00 84.31 723 GLN A N 1
ATOM 5652 C CA . GLN A 1 723 ? 9.555 1.557 -54.139 1.00 84.31 723 GLN A CA 1
ATOM 5653 C C . GLN A 1 723 ? 8.787 1.611 -55.467 1.00 84.31 723 GLN A C 1
ATOM 5655 O O . GLN A 1 723 ? 8.255 0.593 -55.902 1.00 84.31 723 GLN A O 1
ATOM 5660 N N . MET A 1 724 ? 8.749 2.772 -56.130 1.00 81.44 724 MET A N 1
ATOM 5661 C CA . MET A 1 724 ? 7.963 2.977 -57.356 1.00 81.44 724 MET A CA 1
ATOM 5662 C C . MET A 1 724 ? 8.650 2.475 -58.631 1.00 81.44 724 MET A C 1
ATOM 5664 O O . MET A 1 724 ? 7.986 2.275 -59.649 1.00 81.44 724 MET A O 1
ATOM 5668 N N . HIS A 1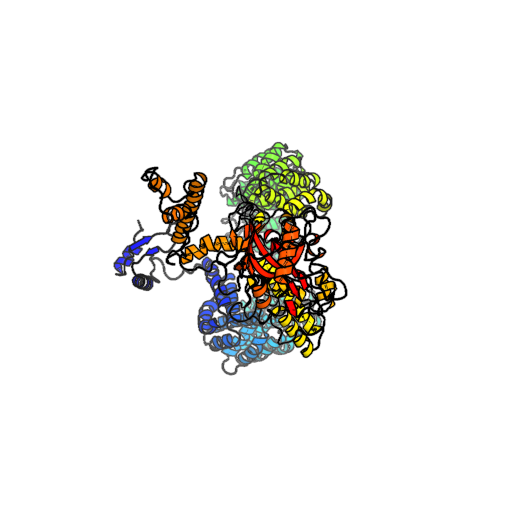 725 ? 9.969 2.266 -58.600 1.00 84.94 725 HIS A N 1
ATOM 5669 C CA . HIS A 1 725 ? 10.743 1.832 -59.760 1.00 84.94 725 HIS A CA 1
ATOM 5670 C C . HIS A 1 725 ? 11.582 0.584 -59.461 1.00 84.94 725 HIS A C 1
ATOM 5672 O O . HIS A 1 725 ? 12.088 0.423 -58.351 1.00 84.94 725 HIS A O 1
ATOM 5678 N N . PRO A 1 726 ? 11.829 -0.285 -60.462 1.00 86.12 726 PRO A N 1
ATOM 5679 C CA . PRO A 1 726 ? 12.796 -1.366 -60.326 1.00 86.12 726 PRO A CA 1
ATOM 5680 C C . PRO A 1 726 ? 14.162 -0.826 -59.892 1.00 86.12 726 PRO A C 1
ATOM 5682 O O . PRO A 1 726 ? 14.616 0.203 -60.392 1.00 86.12 726 PRO A O 1
ATOM 5685 N N . LYS A 1 727 ? 14.862 -1.554 -59.015 1.00 84.88 727 LYS A N 1
ATOM 5686 C CA . LYS A 1 727 ? 16.106 -1.104 -58.361 1.00 84.88 727 LYS A CA 1
ATOM 5687 C C . LYS A 1 727 ? 17.150 -0.499 -59.316 1.00 84.88 727 LYS A C 1
ATOM 5689 O O . LYS A 1 727 ? 17.777 0.502 -58.986 1.00 84.88 727 LYS A O 1
ATOM 5694 N N . ALA A 1 728 ? 17.320 -1.070 -60.511 1.00 84.81 728 ALA A N 1
ATOM 5695 C CA . ALA A 1 728 ? 18.252 -0.553 -61.519 1.00 84.81 728 ALA A CA 1
ATOM 5696 C C . ALA A 1 728 ? 17.828 0.813 -62.098 1.00 84.81 728 ALA A C 1
ATOM 5698 O O . ALA A 1 728 ? 18.675 1.656 -62.385 1.00 84.81 728 ALA A O 1
ATOM 5699 N N . GLN A 1 729 ? 16.524 1.046 -62.254 1.00 84.62 729 GLN A N 1
ATOM 5700 C CA . GLN A 1 729 ? 15.966 2.312 -62.723 1.00 84.62 729 GLN A CA 1
ATOM 5701 C C . GLN A 1 729 ? 15.931 3.357 -61.601 1.00 84.62 729 GLN A C 1
ATOM 5703 O O . GLN A 1 729 ? 16.298 4.502 -61.839 1.00 84.62 729 GLN A O 1
ATOM 5708 N N . ALA A 1 730 ? 15.593 2.959 -60.371 1.00 85.94 730 ALA A N 1
ATOM 5709 C CA . ALA A 1 730 ? 15.629 3.837 -59.201 1.00 85.94 730 ALA A CA 1
ATOM 5710 C C . ALA A 1 730 ? 17.036 4.414 -58.955 1.00 85.94 730 ALA A C 1
ATOM 5712 O O . ALA A 1 730 ? 17.196 5.623 -58.800 1.00 85.94 730 ALA A O 1
ATOM 5713 N N . LEU A 1 731 ? 18.076 3.573 -59.018 1.00 85.75 731 LEU A N 1
ATOM 5714 C CA . LEU A 1 731 ? 19.471 4.017 -58.895 1.00 85.75 731 LEU A CA 1
ATOM 5715 C C . LEU A 1 731 ? 19.887 4.976 -60.020 1.00 85.75 731 LEU A C 1
ATOM 5717 O O . LEU A 1 731 ? 20.632 5.922 -59.775 1.00 85.75 731 LEU A O 1
ATOM 5721 N N . ARG A 1 732 ? 19.379 4.769 -61.242 1.00 84.69 732 ARG A N 1
ATOM 5722 C CA . ARG A 1 732 ? 19.607 5.685 -62.371 1.00 84.69 732 ARG A CA 1
ATOM 5723 C C . ARG A 1 732 ? 18.950 7.047 -62.155 1.00 84.69 732 ARG A C 1
ATOM 5725 O O . ARG A 1 732 ? 19.575 8.059 -62.451 1.00 84.69 732 ARG A O 1
ATOM 5732 N N . ILE A 1 733 ? 17.730 7.072 -61.618 1.00 86.19 733 ILE A N 1
ATOM 5733 C CA . ILE A 1 733 ? 17.010 8.309 -61.287 1.00 86.19 733 ILE A CA 1
ATOM 5734 C C . ILE A 1 733 ? 17.744 9.075 -60.182 1.00 86.19 733 ILE A C 1
ATOM 5736 O O . ILE A 1 733 ? 17.968 10.274 -60.308 1.00 86.19 733 ILE A O 1
ATOM 5740 N N . LEU A 1 734 ? 18.178 8.387 -59.123 1.00 86.81 734 LEU A N 1
ATOM 5741 C CA . LEU A 1 734 ? 18.923 9.012 -58.027 1.00 86.81 734 LEU A CA 1
ATOM 5742 C C . LEU A 1 734 ? 20.257 9.601 -58.508 1.00 86.81 734 LEU A C 1
ATOM 5744 O O . LEU A 1 734 ? 20.576 10.729 -58.143 1.00 86.81 734 LEU A O 1
ATOM 5748 N N . ALA A 1 735 ? 20.977 8.895 -59.386 1.00 86.00 735 ALA A N 1
ATOM 5749 C CA . ALA A 1 735 ? 22.200 9.406 -60.002 1.00 86.00 735 ALA A CA 1
ATOM 5750 C C . ALA A 1 735 ? 21.951 10.645 -60.884 1.00 86.00 735 ALA A C 1
ATOM 5752 O O . ALA A 1 735 ? 22.784 11.550 -60.914 1.00 86.00 735 ALA A O 1
ATOM 5753 N N . ASP A 1 736 ? 20.812 10.719 -61.582 1.00 86.50 736 ASP A N 1
ATOM 5754 C CA . ASP A 1 736 ? 20.431 11.923 -62.331 1.00 86.50 736 ASP A CA 1
ATOM 5755 C C . ASP A 1 736 ? 20.060 13.088 -61.402 1.00 86.50 736 ASP A C 1
ATOM 5757 O O . ASP A 1 736 ? 20.484 14.211 -61.647 1.00 86.50 736 ASP A O 1
ATOM 5761 N N . ILE A 1 737 ? 19.361 12.842 -60.287 1.00 87.19 737 ILE A N 1
ATOM 5762 C CA . ILE A 1 737 ? 19.085 13.872 -59.265 1.00 87.19 737 ILE A CA 1
ATOM 5763 C C . ILE A 1 737 ? 20.394 14.437 -58.704 1.00 87.19 737 ILE A C 1
ATOM 5765 O O . ILE A 1 737 ? 20.552 15.654 -58.598 1.00 87.19 737 ILE A O 1
ATOM 5769 N N . ASP A 1 738 ? 21.353 13.572 -58.382 1.00 87.44 738 ASP A N 1
ATOM 5770 C CA . ASP A 1 738 ? 22.670 13.993 -57.903 1.00 87.44 738 ASP A CA 1
ATOM 5771 C C . ASP A 1 738 ? 23.431 14.792 -58.970 1.00 87.44 738 ASP A C 1
ATOM 5773 O O . ASP A 1 738 ? 24.084 15.789 -58.646 1.00 87.44 738 ASP A O 1
ATOM 5777 N N . ARG A 1 739 ? 23.261 14.446 -60.253 1.00 86.44 739 ARG A N 1
ATOM 5778 C CA . ARG A 1 739 ? 23.824 15.222 -61.363 1.00 86.44 739 ARG A CA 1
ATOM 5779 C C . ARG A 1 739 ? 23.167 16.589 -61.517 1.00 86.44 739 ARG A C 1
ATOM 5781 O O . ARG A 1 739 ? 23.885 17.576 -61.653 1.00 86.44 739 ARG A O 1
ATOM 5788 N N . ARG A 1 740 ? 21.837 16.672 -61.432 1.00 88.06 740 ARG A N 1
ATOM 5789 C CA . ARG A 1 740 ? 21.072 17.932 -61.451 1.00 88.06 740 ARG A CA 1
ATOM 5790 C C . ARG A 1 740 ? 21.504 18.878 -60.333 1.00 88.06 740 ARG A C 1
ATOM 5792 O O . ARG A 1 740 ? 21.525 20.085 -60.532 1.00 88.06 740 ARG A O 1
ATOM 5799 N N . ILE A 1 741 ? 21.878 18.346 -59.169 1.00 86.94 741 ILE A N 1
ATOM 5800 C CA . ILE A 1 741 ? 22.428 19.137 -58.059 1.00 86.94 741 ILE A CA 1
ATOM 5801 C C . ILE A 1 741 ? 23.863 19.604 -58.367 1.00 86.94 741 ILE A C 1
ATOM 5803 O O . ILE A 1 741 ? 24.215 20.740 -58.052 1.00 86.94 741 ILE A O 1
ATOM 5807 N N . ALA A 1 742 ? 24.685 18.758 -58.993 1.00 85.31 742 ALA A N 1
ATOM 5808 C CA . ALA A 1 742 ? 26.081 19.074 -59.301 1.00 85.31 742 ALA A CA 1
ATOM 5809 C C . ALA A 1 742 ? 26.250 20.147 -60.389 1.00 85.31 742 ALA A C 1
ATOM 5811 O O . ALA A 1 742 ? 27.192 20.932 -60.318 1.00 85.31 742 ALA A O 1
ATOM 5812 N N . VAL A 1 743 ? 25.340 20.212 -61.367 1.00 86.94 743 VAL A N 1
ATOM 5813 C CA . VAL A 1 743 ? 25.402 21.185 -62.476 1.00 86.94 743 VAL A CA 1
ATOM 5814 C C . VAL A 1 743 ? 24.788 22.551 -62.140 1.00 86.94 743 VAL A C 1
ATOM 5816 O O . VAL A 1 743 ? 24.725 23.416 -63.010 1.00 86.94 743 VAL A O 1
ATOM 5819 N N . VAL A 1 744 ? 24.319 22.785 -60.909 1.00 85.81 744 VAL A N 1
ATOM 5820 C CA . VAL A 1 744 ? 23.741 24.086 -60.524 1.00 85.81 744 VAL A CA 1
ATOM 5821 C C . VAL A 1 744 ? 24.785 25.205 -60.696 1.00 85.81 744 VAL A C 1
ATOM 5823 O O . VAL A 1 744 ? 25.901 25.057 -60.186 1.00 85.81 744 VAL A O 1
ATOM 5826 N N . PRO A 1 745 ? 24.448 26.326 -61.374 1.00 83.94 745 PRO A N 1
ATOM 5827 C CA . PRO A 1 745 ? 25.377 27.432 -61.577 1.00 83.94 745 PRO A CA 1
ATOM 5828 C C . PRO A 1 745 ? 25.989 27.956 -60.268 1.00 83.94 745 PRO A C 1
ATOM 5830 O O . PRO A 1 745 ? 25.330 27.994 -59.225 1.00 83.94 745 PRO A O 1
ATOM 5833 N N . PRO A 1 746 ? 27.257 28.393 -60.287 1.00 80.56 746 PRO A N 1
ATOM 5834 C CA . PRO A 1 746 ? 27.926 28.853 -59.083 1.00 80.56 746 PRO A CA 1
ATOM 5835 C C . PRO A 1 746 ? 27.339 30.175 -58.572 1.00 80.56 746 PRO A C 1
ATOM 5837 O O . PRO A 1 746 ? 27.428 31.199 -59.241 1.00 80.56 746 PRO A O 1
ATOM 5840 N N . PHE A 1 747 ? 26.849 30.178 -57.331 1.00 81.25 747 PHE A N 1
ATOM 5841 C CA . PHE A 1 747 ? 26.361 31.380 -56.651 1.00 81.25 747 PHE A CA 1
ATOM 5842 C C . PHE A 1 747 ? 27.214 31.733 -55.429 1.00 81.25 747 PHE A C 1
ATOM 5844 O O . PHE A 1 747 ? 27.707 30.861 -54.707 1.00 81.25 747 PHE A O 1
ATOM 5851 N N . SER A 1 748 ? 27.425 33.028 -55.200 1.00 72.81 748 SER A N 1
ATOM 5852 C CA . SER A 1 748 ? 28.198 33.519 -54.058 1.00 72.81 748 SER A CA 1
ATOM 5853 C C . SER A 1 748 ? 27.466 33.201 -52.744 1.00 72.81 748 SER A C 1
ATOM 5855 O O . SER A 1 748 ? 26.296 33.512 -52.598 1.00 72.81 748 SER A O 1
ATOM 5857 N N . GLY A 1 749 ? 28.138 32.559 -51.781 1.00 67.31 749 GLY A N 1
ATOM 5858 C CA . GLY A 1 749 ? 27.532 32.203 -50.485 1.00 67.31 749 GLY A CA 1
ATOM 5859 C C . GLY A 1 749 ? 26.731 30.891 -50.459 1.00 67.31 749 GLY A C 1
ATOM 5860 O O . GLY A 1 749 ? 26.319 30.456 -49.384 1.00 67.31 749 GLY A O 1
ATOM 5861 N N . LEU A 1 750 ? 26.563 30.209 -51.598 1.00 73.88 750 LEU A N 1
ATOM 5862 C CA . LEU A 1 750 ? 25.942 28.883 -51.669 1.00 73.88 750 LEU A CA 1
ATOM 5863 C C . LEU A 1 750 ? 27.005 27.784 -51.823 1.00 73.88 750 LEU A C 1
ATOM 5865 O O . LEU A 1 750 ? 27.897 27.874 -52.669 1.00 73.88 750 LEU A O 1
ATOM 5869 N N . ARG A 1 751 ? 26.925 26.730 -50.998 1.00 75.94 751 ARG A N 1
ATOM 5870 C CA . ARG A 1 751 ? 27.859 25.593 -51.069 1.00 75.94 751 ARG A CA 1
ATOM 5871 C C . ARG A 1 751 ? 27.601 24.750 -52.321 1.00 75.94 751 ARG A C 1
ATOM 5873 O O . ARG A 1 751 ? 26.456 24.512 -52.688 1.00 75.94 751 ARG A O 1
ATOM 5880 N N . ARG A 1 752 ? 28.685 24.268 -52.938 1.00 76.25 752 ARG A N 1
ATOM 5881 C CA . ARG A 1 752 ? 28.660 23.396 -54.123 1.00 76.25 752 ARG A CA 1
ATOM 5882 C C . ARG A 1 752 ? 28.675 21.916 -53.739 1.00 76.25 752 ARG A C 1
ATOM 5884 O O . ARG A 1 752 ? 29.375 21.534 -52.801 1.00 76.25 752 ARG A O 1
ATOM 5891 N N . PHE A 1 753 ? 27.975 21.100 -54.522 1.00 81.50 753 PHE A N 1
ATOM 5892 C CA . PHE A 1 753 ? 27.827 19.657 -54.318 1.00 81.50 753 PHE A CA 1
ATOM 5893 C C . PHE A 1 753 ? 28.282 18.886 -55.567 1.00 81.50 753 PHE A C 1
ATOM 5895 O O . PHE A 1 753 ? 27.465 18.438 -56.361 1.00 81.50 753 PHE A O 1
ATOM 5902 N N . HIS A 1 754 ? 29.596 18.733 -55.749 1.00 73.81 754 HIS A N 1
ATOM 5903 C CA . HIS A 1 754 ? 30.203 18.082 -56.928 1.00 73.81 754 HIS A CA 1
ATOM 5904 C C . HIS A 1 754 ? 29.776 16.611 -57.107 1.00 73.81 754 HIS A C 1
ATOM 5906 O O . HIS A 1 754 ? 29.708 16.125 -58.230 1.00 73.81 754 HIS A O 1
ATOM 5912 N N . GLU A 1 755 ? 29.451 15.925 -56.007 1.00 74.06 755 GLU A N 1
ATOM 5913 C CA . GLU A 1 755 ? 28.987 14.527 -55.977 1.00 74.06 755 GLU A CA 1
ATOM 5914 C C . GLU A 1 755 ? 27.492 14.411 -55.599 1.00 74.06 755 GLU A C 1
ATOM 5916 O O . GLU A 1 755 ? 27.024 13.354 -55.174 1.00 74.06 755 GLU A O 1
ATOM 5921 N N . GLY A 1 756 ? 26.728 15.508 -55.684 1.00 79.75 756 GLY A N 1
ATOM 5922 C CA . GLY A 1 756 ? 25.323 15.542 -55.267 1.00 79.75 756 GLY A CA 1
ATOM 5923 C C . GLY A 1 756 ? 25.146 15.235 -53.775 1.00 79.75 756 GLY A C 1
ATOM 5924 O O . GLY A 1 756 ? 25.700 15.923 -52.916 1.00 79.75 756 GLY A O 1
ATOM 5925 N N . ARG A 1 757 ? 24.351 14.214 -53.438 1.00 78.38 757 ARG A N 1
ATOM 5926 C CA . ARG A 1 757 ? 24.019 13.834 -52.051 1.00 78.38 757 ARG A CA 1
ATOM 5927 C C . ARG A 1 757 ? 24.995 12.832 -51.411 1.00 78.38 757 ARG A C 1
ATOM 5929 O O . ARG A 1 757 ? 24.821 12.518 -50.234 1.00 78.38 757 ARG A O 1
ATOM 5936 N N . GLY A 1 758 ? 26.024 12.358 -52.116 1.00 67.19 758 GLY A N 1
ATOM 5937 C CA . GLY A 1 758 ? 26.920 11.257 -51.703 1.00 67.19 758 GLY A CA 1
ATOM 5938 C C . GLY A 1 758 ? 27.898 11.510 -50.536 1.00 67.19 758 GLY A C 1
ATOM 5939 O O . GLY A 1 758 ? 28.890 10.797 -50.404 1.00 67.19 758 GLY A O 1
ATOM 5940 N N . PHE A 1 759 ? 27.663 12.501 -49.672 1.00 69.81 759 PHE A N 1
ATOM 5941 C CA . PHE A 1 759 ? 28.586 12.867 -48.590 1.00 69.81 759 PHE A CA 1
ATOM 5942 C C . PHE A 1 759 ? 28.466 11.950 -47.359 1.00 69.81 759 PHE A C 1
ATOM 5944 O O . PHE A 1 759 ? 27.373 11.752 -46.828 1.00 69.81 759 PHE A O 1
ATOM 5951 N N . LYS A 1 760 ? 29.608 11.469 -46.836 1.00 59.88 760 LYS A N 1
ATOM 5952 C CA . LYS A 1 760 ? 29.676 10.614 -45.627 1.00 59.88 760 LYS A CA 1
ATOM 5953 C C . LYS A 1 760 ? 29.323 11.336 -44.319 1.00 59.88 760 LYS A C 1
ATOM 5955 O O . LYS A 1 760 ? 28.883 10.688 -43.377 1.00 59.88 760 LYS A O 1
ATOM 5960 N N . GLN A 1 761 ? 29.531 12.652 -44.236 1.00 70.50 761 GLN A N 1
ATOM 5961 C CA . GLN A 1 761 ? 29.230 13.448 -43.044 1.00 70.50 761 GLN A CA 1
ATOM 5962 C C . GLN A 1 761 ? 28.628 14.795 -43.449 1.00 70.50 761 GLN A C 1
ATOM 5964 O O . GLN A 1 761 ? 29.250 15.557 -44.186 1.00 70.50 761 GLN A O 1
ATOM 5969 N N . TRP A 1 762 ? 27.426 15.082 -42.948 1.00 74.88 762 TRP A N 1
ATOM 5970 C CA . TRP A 1 762 ? 26.685 16.309 -43.241 1.00 74.88 762 TRP A CA 1
ATOM 5971 C C . TRP A 1 762 ? 26.830 17.329 -42.112 1.00 74.88 762 TRP A C 1
ATOM 5973 O O . TRP A 1 762 ? 26.543 17.035 -40.947 1.00 74.88 762 TRP A O 1
ATOM 5983 N N . THR A 1 763 ? 27.230 18.555 -42.447 1.00 73.38 763 THR A N 1
ATOM 5984 C CA . THR A 1 763 ? 27.147 19.686 -41.515 1.00 73.38 763 THR A CA 1
ATOM 5985 C C . THR A 1 763 ? 25.780 20.375 -41.601 1.00 73.38 763 THR A C 1
ATOM 5987 O O . THR A 1 763 ? 24.958 20.101 -42.482 1.00 73.38 763 THR A O 1
ATOM 5990 N N . GLY A 1 764 ? 25.496 21.258 -40.640 1.00 66.12 764 GLY A N 1
ATOM 5991 C CA . GLY A 1 764 ? 24.258 22.035 -40.649 1.00 66.12 764 GLY A CA 1
ATOM 5992 C C . GLY A 1 764 ? 24.133 22.946 -41.868 1.00 66.12 764 GLY A C 1
ATOM 5993 O O . GLY A 1 764 ? 23.073 23.001 -42.488 1.00 66.12 764 GLY A O 1
ATOM 5994 N N . ASP A 1 765 ? 25.234 23.584 -42.259 1.00 67.94 765 ASP A N 1
ATOM 5995 C CA . ASP A 1 765 ? 25.281 24.461 -43.431 1.00 67.94 765 ASP A CA 1
ATOM 5996 C C . ASP A 1 765 ? 25.134 23.679 -44.742 1.00 67.94 765 ASP A C 1
ATOM 5998 O O . ASP A 1 765 ? 24.522 24.175 -45.685 1.00 67.94 765 ASP A O 1
ATOM 6002 N N . ASP A 1 766 ? 25.580 22.419 -44.777 1.00 76.00 766 ASP A N 1
ATOM 6003 C CA . ASP A 1 766 ? 25.382 21.530 -45.933 1.00 76.00 766 ASP A CA 1
ATOM 6004 C C . ASP A 1 766 ? 23.910 21.191 -46.120 1.00 76.00 766 ASP A C 1
ATOM 6006 O O . ASP A 1 766 ? 23.391 21.220 -47.232 1.00 76.00 766 ASP A O 1
ATOM 6010 N N . SER A 1 767 ? 23.215 20.925 -45.015 1.00 76.62 767 SER A N 1
ATOM 6011 C CA . SER A 1 767 ? 21.781 20.629 -45.036 1.00 76.62 767 SER A CA 1
ATOM 6012 C C . SER A 1 767 ? 20.978 21.857 -45.488 1.00 76.62 767 SER A C 1
ATOM 6014 O O . SER A 1 767 ? 20.079 21.734 -46.320 1.00 76.62 767 SER A O 1
ATOM 6016 N N . LYS A 1 768 ? 21.361 23.057 -45.020 1.00 73.94 768 LYS A N 1
ATOM 6017 C CA . LYS A 1 768 ? 20.781 24.338 -45.463 1.00 73.94 768 LYS A CA 1
ATOM 6018 C C . LYS A 1 768 ? 21.027 24.600 -46.947 1.00 73.94 768 LYS A C 1
ATOM 6020 O O . LYS A 1 768 ? 20.101 24.985 -47.652 1.00 73.94 768 LYS A O 1
ATOM 6025 N N . ALA A 1 769 ? 22.255 24.410 -47.426 1.00 75.75 769 ALA A N 1
ATOM 6026 C CA . ALA A 1 769 ? 22.603 24.651 -48.823 1.00 75.75 769 ALA A CA 1
ATOM 6027 C C . ALA A 1 769 ? 21.904 23.661 -49.765 1.00 75.75 769 ALA A C 1
ATOM 6029 O O . ALA A 1 769 ? 21.389 24.083 -50.798 1.00 75.75 769 ALA A O 1
ATOM 6030 N N . LEU A 1 770 ? 21.804 22.382 -49.382 1.00 82.25 770 LEU A N 1
ATOM 6031 C CA . LEU A 1 770 ? 21.062 21.378 -50.146 1.00 82.25 770 LEU A CA 1
ATOM 6032 C C . LEU A 1 770 ? 19.584 21.767 -50.270 1.00 82.25 770 LEU A C 1
ATOM 6034 O O . LEU A 1 770 ? 19.031 21.726 -51.365 1.00 82.25 770 LEU A O 1
ATOM 6038 N N . MET A 1 771 ? 18.958 22.211 -49.176 1.00 78.19 771 MET A N 1
ATOM 6039 C CA . MET A 1 771 ? 17.548 22.622 -49.160 1.00 78.19 771 MET A CA 1
ATOM 6040 C C . MET A 1 771 ? 17.221 23.704 -50.201 1.00 78.19 771 MET A C 1
ATOM 6042 O O . MET A 1 771 ? 16.144 23.674 -50.792 1.00 78.19 771 MET A O 1
ATOM 6046 N N . LYS A 1 772 ? 18.165 24.611 -50.487 1.00 79.62 772 LYS A N 1
ATOM 6047 C CA . LYS A 1 772 ? 18.002 25.715 -51.452 1.00 79.62 772 LYS A CA 1
ATOM 6048 C C . LYS A 1 772 ? 18.029 25.281 -52.922 1.00 79.62 772 LYS A C 1
ATOM 6050 O O . LYS A 1 772 ? 17.655 26.074 -53.783 1.00 79.62 772 LYS A O 1
ATOM 6055 N N . VAL A 1 773 ? 18.494 24.067 -53.221 1.00 82.19 773 VAL A N 1
ATOM 6056 C CA . VAL A 1 773 ? 18.652 23.550 -54.597 1.00 82.19 773 VAL A CA 1
ATOM 6057 C C . VAL A 1 773 ? 17.942 22.214 -54.834 1.00 82.19 773 VAL A C 1
ATOM 6059 O O . VAL A 1 773 ? 17.790 21.794 -55.977 1.00 82.19 773 VAL A O 1
ATOM 6062 N N . TYR A 1 774 ? 17.472 21.552 -53.771 1.00 83.88 774 TYR A N 1
ATOM 6063 C CA . TYR A 1 774 ? 16.909 20.203 -53.836 1.00 83.88 774 TYR A CA 1
ATOM 6064 C C . TYR A 1 774 ? 15.586 20.132 -54.600 1.00 83.88 774 TYR A C 1
ATOM 6066 O O . TYR A 1 774 ? 15.378 19.206 -55.381 1.00 83.88 774 TYR A O 1
ATOM 6074 N N . LEU A 1 775 ? 14.698 21.114 -54.406 1.00 77.56 775 LEU A N 1
ATOM 6075 C CA . LEU A 1 775 ? 13.366 21.086 -55.007 1.00 77.56 775 LEU A CA 1
ATOM 6076 C C . LEU A 1 775 ? 13.423 21.066 -56.548 1.00 77.56 775 LEU A C 1
ATOM 6078 O O . LEU A 1 775 ? 12.858 20.136 -57.116 1.00 77.56 775 LEU A O 1
ATOM 6082 N N . PRO A 1 776 ? 14.142 21.978 -57.238 1.00 77.12 776 PRO A N 1
ATOM 6083 C CA . PRO A 1 776 ? 14.319 21.902 -58.692 1.00 77.12 776 PRO A CA 1
ATOM 6084 C C . PRO A 1 776 ? 14.919 20.582 -59.197 1.00 77.12 776 PRO A C 1
ATOM 6086 O O . PRO A 1 776 ? 14.571 20.137 -60.288 1.00 77.12 776 PRO A O 1
ATOM 6089 N N . ALA A 1 777 ? 15.789 19.931 -58.415 1.00 83.31 777 ALA A N 1
ATOM 6090 C CA . ALA A 1 777 ? 16.450 18.693 -58.828 1.00 83.31 777 ALA A CA 1
ATOM 6091 C C . ALA A 1 777 ? 15.490 17.491 -58.903 1.00 83.31 777 ALA A C 1
ATOM 6093 O O . ALA A 1 777 ? 15.643 16.642 -59.780 1.00 83.31 777 ALA A O 1
ATOM 6094 N N . ILE A 1 778 ? 14.478 17.434 -58.028 1.00 83.50 778 ILE A N 1
ATOM 6095 C CA . ILE A 1 778 ? 13.505 16.327 -57.973 1.00 83.50 778 ILE A CA 1
ATOM 6096 C C . ILE A 1 778 ? 12.284 16.529 -58.889 1.00 83.50 778 ILE A C 1
ATOM 6098 O O . ILE A 1 778 ? 11.488 15.604 -59.075 1.00 83.50 778 ILE A O 1
ATOM 6102 N N . VAL A 1 779 ? 12.114 17.722 -59.476 1.00 77.25 779 VAL A N 1
ATOM 6103 C CA . VAL A 1 779 ? 10.993 18.014 -60.385 1.00 77.25 779 VAL A CA 1
ATOM 6104 C C . VAL A 1 779 ? 11.035 17.075 -61.595 1.00 77.25 779 VAL A C 1
ATOM 6106 O O . VAL A 1 779 ? 12.041 16.981 -62.292 1.00 77.25 779 VAL A O 1
ATOM 6109 N N . GLY A 1 780 ? 9.913 16.396 -61.855 1.00 73.81 780 GLY A N 1
ATOM 6110 C CA . GLY A 1 780 ? 9.763 15.432 -62.953 1.00 73.81 780 GLY A CA 1
ATOM 6111 C C . GLY A 1 780 ? 9.865 13.966 -62.520 1.00 73.81 780 GLY A C 1
ATOM 6112 O O . GLY A 1 780 ? 9.330 13.111 -63.216 1.00 73.81 780 GLY A O 1
ATOM 6113 N N . TYR A 1 781 ? 10.453 13.685 -61.350 1.00 78.62 781 TYR A N 1
ATOM 6114 C CA . TYR A 1 781 ? 10.555 12.332 -60.774 1.00 78.62 781 TYR A CA 1
ATOM 6115 C C . TYR A 1 781 ? 9.554 12.057 -59.646 1.00 78.62 781 TYR A C 1
ATOM 6117 O O . TYR A 1 781 ? 9.437 10.933 -59.164 1.00 78.62 781 TYR A O 1
ATOM 6125 N N . VAL A 1 782 ? 8.831 13.088 -59.212 1.00 76.38 782 VAL A N 1
ATOM 6126 C CA . VAL A 1 782 ? 7.938 13.060 -58.053 1.00 76.38 782 VAL A CA 1
ATOM 6127 C C . VAL A 1 782 ? 6.573 13.664 -58.444 1.00 76.38 782 VAL A C 1
ATOM 6129 O O . VAL A 1 782 ? 6.558 14.590 -59.269 1.00 76.38 782 VAL A O 1
ATOM 6132 N N . PRO A 1 783 ? 5.430 13.172 -57.905 1.00 69.75 783 PRO A N 1
ATOM 6133 C CA . PRO A 1 783 ? 4.094 13.640 -58.283 1.00 69.75 783 PRO A CA 1
ATOM 6134 C C . PRO A 1 783 ? 3.895 15.164 -58.164 1.00 69.75 783 PRO A C 1
ATOM 6136 O O . PRO A 1 783 ? 4.502 15.796 -57.294 1.00 69.75 783 PRO A O 1
ATOM 6139 N N . PRO A 1 784 ? 3.018 15.776 -58.990 1.00 61.81 784 PRO A N 1
ATOM 6140 C CA . PRO A 1 784 ? 2.762 17.219 -58.978 1.00 61.81 784 PRO A CA 1
ATOM 6141 C C . PRO A 1 784 ? 2.307 17.754 -57.617 1.00 61.81 784 PRO A C 1
ATOM 6143 O O . PRO A 1 784 ? 2.724 18.839 -57.224 1.00 61.81 784 PRO A O 1
ATOM 6146 N N . ASP A 1 785 ? 1.529 16.975 -56.867 1.00 57.59 785 ASP A N 1
ATOM 6147 C CA . ASP A 1 785 ? 1.001 17.372 -55.554 1.00 57.59 785 ASP A CA 1
ATOM 6148 C C . ASP A 1 785 ? 2.102 17.498 -54.494 1.00 57.59 785 ASP A C 1
ATOM 6150 O O . ASP A 1 785 ? 2.009 18.291 -53.559 1.00 57.59 785 ASP A O 1
ATOM 6154 N N . MET A 1 786 ? 3.218 16.795 -54.694 1.00 59.00 786 MET A N 1
ATOM 6155 C CA . MET A 1 786 ? 4.413 16.906 -53.865 1.00 59.00 786 MET A CA 1
ATOM 6156 C C . MET A 1 786 ? 5.268 18.135 -54.221 1.00 59.00 786 MET A C 1
ATOM 6158 O O . MET A 1 786 ? 6.144 18.522 -53.447 1.00 59.00 786 MET A O 1
ATOM 6162 N N . LYS A 1 787 ? 4.998 18.790 -55.365 1.00 50.28 787 LYS A N 1
ATOM 6163 C CA . LYS A 1 787 ? 5.621 20.071 -55.752 1.00 50.28 787 LYS A CA 1
ATOM 6164 C C . LYS A 1 787 ? 5.105 21.238 -54.901 1.00 50.28 787 LYS A C 1
ATOM 6166 O O . LYS A 1 787 ? 5.800 22.243 -54.776 1.00 50.28 787 LYS A O 1
ATOM 6171 N N . MET A 1 788 ? 3.936 21.106 -54.264 1.00 46.22 788 MET A N 1
ATOM 6172 C CA . MET A 1 788 ? 3.315 22.109 -53.379 1.00 46.22 788 MET A CA 1
ATOM 6173 C C . MET A 1 788 ? 3.946 22.146 -51.969 1.00 46.22 788 MET A C 1
ATOM 6175 O O . MET A 1 788 ? 3.264 22.343 -50.965 1.00 46.22 788 MET A O 1
ATOM 6179 N N . LEU A 1 789 ? 5.275 22.027 -51.878 1.00 47.44 789 LEU A N 1
ATOM 6180 C CA . LEU A 1 789 ? 6.060 22.149 -50.636 1.00 47.44 789 LEU A CA 1
ATOM 6181 C C . LEU A 1 789 ? 5.903 23.507 -49.920 1.00 47.44 789 LEU A C 1
ATOM 6183 O O . LEU A 1 789 ? 6.338 23.647 -48.781 1.00 47.44 789 LEU A O 1
ATOM 6187 N N . SER A 1 790 ? 5.260 24.498 -50.549 1.00 41.62 790 SER A N 1
ATOM 6188 C CA . SER A 1 790 ? 5.078 25.849 -50.009 1.00 41.62 790 SER A CA 1
ATOM 6189 C C . SER A 1 790 ? 3.710 26.136 -49.369 1.00 41.62 790 SER A C 1
ATOM 6191 O O . SER A 1 790 ? 3.545 27.223 -48.823 1.00 41.62 790 SER A O 1
ATOM 6193 N N . LYS A 1 791 ? 2.722 25.227 -49.414 1.00 39.75 791 LYS A N 1
ATOM 6194 C CA . LYS A 1 791 ? 1.399 25.435 -48.782 1.00 39.75 791 LYS A CA 1
ATOM 6195 C C . LYS A 1 791 ? 1.012 24.264 -47.865 1.00 39.75 791 LYS A C 1
ATOM 6197 O O . LYS A 1 791 ? 0.219 23.412 -48.235 1.00 39.75 791 LYS A O 1
ATOM 6202 N N . GLY A 1 792 ? 1.545 24.266 -46.640 1.00 43.66 792 GLY A N 1
ATOM 6203 C CA . GLY A 1 792 ? 1.000 23.518 -45.495 1.00 43.66 792 GLY A CA 1
ATOM 6204 C C . GLY A 1 792 ? 1.363 22.024 -45.403 1.00 43.66 792 GLY A C 1
ATOM 6205 O O . GLY A 1 792 ? 1.101 21.229 -46.297 1.00 43.66 792 GLY A O 1
ATOM 6206 N N . SER A 1 793 ? 1.910 21.614 -44.251 1.00 47.94 793 SER A N 1
ATOM 6207 C CA . SER A 1 793 ? 2.456 20.271 -43.950 1.00 47.94 793 SER A CA 1
ATOM 6208 C C . SER A 1 793 ? 1.480 19.080 -44.098 1.00 47.94 793 SER A C 1
ATOM 6210 O O . SER A 1 793 ? 1.925 17.933 -44.043 1.00 47.94 793 SER A O 1
ATOM 6212 N N . MET A 1 794 ? 0.173 19.300 -44.283 1.00 42.69 794 MET A N 1
ATOM 6213 C CA . MET A 1 794 ? -0.831 18.223 -44.240 1.00 42.69 794 MET A CA 1
ATOM 6214 C C . MET A 1 794 ? -0.949 17.405 -45.537 1.00 42.69 794 MET A C 1
ATOM 6216 O O . MET A 1 794 ? -1.128 16.196 -45.448 1.00 42.69 794 MET A O 1
ATOM 6220 N N . SER A 1 795 ? -0.779 18.005 -46.722 1.00 46.09 795 SER A N 1
ATOM 6221 C CA . SER A 1 795 ? -0.970 17.296 -48.008 1.00 46.09 795 SER A CA 1
ATOM 6222 C C . SER A 1 795 ? 0.132 16.256 -48.296 1.00 46.09 795 SER A C 1
ATOM 6224 O O . SER A 1 795 ? -0.134 15.133 -48.716 1.00 46.09 795 SER A O 1
ATOM 6226 N N . ILE A 1 796 ? 1.387 16.576 -47.962 1.00 55.19 796 ILE A N 1
ATOM 6227 C CA . ILE A 1 796 ? 2.557 15.717 -48.236 1.00 55.19 796 ILE A CA 1
ATOM 6228 C C . ILE A 1 796 ? 2.559 14.446 -47.373 1.00 55.19 796 ILE A C 1
ATOM 6230 O O . ILE A 1 796 ? 2.996 13.384 -47.818 1.00 55.19 796 ILE A O 1
ATOM 6234 N N . ARG A 1 797 ? 2.052 14.539 -46.137 1.00 62.34 797 ARG A N 1
ATOM 6235 C CA . ARG A 1 797 ? 1.934 13.396 -45.218 1.00 62.34 797 ARG A CA 1
ATOM 6236 C C . ARG A 1 797 ? 1.033 12.307 -45.800 1.00 62.34 797 ARG A C 1
ATOM 6238 O O . ARG A 1 797 ? 1.323 11.124 -45.650 1.00 62.34 797 ARG A O 1
ATOM 6245 N N . GLU A 1 798 ? -0.023 12.699 -46.498 1.00 61.69 798 GLU A N 1
ATOM 6246 C CA . GLU A 1 798 ? -0.972 11.742 -47.056 1.00 61.69 798 GLU A CA 1
ATOM 6247 C C . GLU A 1 798 ? -0.391 10.983 -48.256 1.00 61.69 798 GLU A C 1
ATOM 6249 O O . GLU A 1 798 ? -0.613 9.782 -48.395 1.00 61.69 798 GLU A O 1
ATOM 6254 N N . ILE A 1 799 ? 0.467 11.624 -49.058 1.00 66.88 799 ILE A N 1
ATOM 6255 C CA . ILE A 1 799 ? 1.168 10.971 -50.178 1.00 66.88 799 ILE A CA 1
ATOM 6256 C C . ILE A 1 799 ? 2.089 9.853 -49.670 1.00 66.88 799 ILE A C 1
ATOM 6258 O O . ILE A 1 799 ? 2.060 8.738 -50.184 1.00 66.88 799 ILE A O 1
ATOM 6262 N N . PHE A 1 800 ? 2.878 10.095 -48.620 1.00 69.88 800 PHE A N 1
ATOM 6263 C CA . PHE A 1 800 ? 3.775 9.068 -48.068 1.00 69.88 800 PHE A CA 1
ATOM 6264 C C . PHE A 1 800 ? 3.047 7.937 -47.320 1.00 69.88 800 PHE A C 1
ATOM 6266 O O . PHE A 1 800 ? 3.592 6.839 -47.190 1.00 69.88 800 PHE A O 1
ATOM 6273 N N . ARG A 1 801 ? 1.819 8.182 -46.846 1.00 69.44 801 ARG A N 1
ATOM 6274 C CA . ARG A 1 801 ? 0.936 7.140 -46.297 1.00 69.44 801 ARG A CA 1
ATOM 6275 C C . ARG A 1 801 ? 0.325 6.283 -47.398 1.00 69.44 801 ARG A C 1
ATOM 6277 O O . ARG A 1 801 ? 0.439 5.063 -47.349 1.00 69.44 801 ARG A O 1
ATOM 6284 N N . THR A 1 802 ? -0.272 6.921 -48.401 1.00 67.44 802 THR A N 1
ATOM 6285 C CA . THR A 1 802 ? -0.953 6.249 -49.523 1.00 67.44 802 THR A CA 1
ATOM 6286 C C . THR A 1 802 ? 0.006 5.451 -50.404 1.00 67.44 802 THR A C 1
ATOM 6288 O O . THR A 1 802 ? -0.357 4.384 -50.888 1.00 67.44 802 THR A O 1
ATOM 6291 N N . THR A 1 803 ? 1.249 5.911 -50.562 1.00 67.75 803 THR A N 1
ATOM 6292 C CA . THR A 1 803 ? 2.299 5.203 -51.321 1.00 67.75 803 THR A CA 1
ATOM 6293 C C . THR A 1 803 ? 2.969 4.067 -50.540 1.00 67.75 803 THR A C 1
ATOM 6295 O O . THR A 1 803 ? 3.784 3.347 -51.105 1.00 67.75 803 THR A O 1
ATOM 6298 N N . GLY A 1 804 ? 2.630 3.870 -49.259 1.00 66.56 804 GLY A N 1
ATOM 6299 C CA . GLY A 1 804 ? 3.161 2.776 -48.437 1.00 66.56 804 GLY A CA 1
ATOM 6300 C C . GLY A 1 804 ? 4.564 3.008 -47.860 1.00 66.56 804 GLY A C 1
ATOM 6301 O O . GLY A 1 804 ? 5.100 2.118 -47.202 1.00 66.56 804 GLY A O 1
ATOM 6302 N N . VAL A 1 805 ? 5.151 4.200 -48.032 1.00 74.06 805 VAL A N 1
ATOM 6303 C CA . VAL A 1 805 ? 6.454 4.561 -47.439 1.00 74.06 805 VAL A CA 1
ATOM 6304 C C . VAL A 1 805 ? 6.352 4.651 -45.907 1.00 74.06 805 VAL A C 1
ATOM 6306 O O . VAL A 1 805 ? 7.261 4.221 -45.196 1.00 74.06 805 VAL A O 1
ATOM 6309 N N . ARG A 1 806 ? 5.234 5.174 -45.373 1.00 69.81 806 ARG A N 1
ATOM 6310 C CA . ARG A 1 806 ? 4.946 5.248 -43.923 1.00 69.81 806 ARG A CA 1
ATOM 6311 C C . ARG A 1 806 ? 3.473 4.936 -43.599 1.00 69.81 806 ARG A C 1
ATOM 6313 O O . ARG A 1 806 ? 2.700 5.863 -43.351 1.00 69.81 806 ARG A O 1
ATOM 6320 N N . PRO A 1 807 ? 3.073 3.652 -43.552 1.00 63.50 807 PRO A N 1
ATOM 6321 C CA . PRO A 1 807 ? 1.681 3.259 -43.314 1.00 63.50 807 PRO A CA 1
ATOM 6322 C C . PRO A 1 807 ? 1.213 3.455 -41.856 1.00 63.50 807 PRO A C 1
ATOM 6324 O O . PRO A 1 807 ? 0.045 3.750 -41.633 1.00 63.50 807 PRO A O 1
ATOM 6327 N N . GLU A 1 808 ? 2.108 3.364 -40.863 1.00 59.38 808 GLU A N 1
ATOM 6328 C CA . GLU A 1 808 ? 1.759 3.405 -39.423 1.00 59.38 808 GLU A CA 1
ATOM 6329 C C . GLU A 1 808 ? 1.766 4.817 -38.793 1.00 59.38 808 GLU A C 1
ATOM 6331 O O . GLU A 1 808 ? 1.562 4.979 -37.591 1.00 59.38 808 GLU A O 1
ATOM 6336 N N . GLY A 1 809 ? 1.965 5.870 -39.596 1.00 63.00 809 GLY A N 1
ATOM 6337 C CA . GLY A 1 809 ? 1.921 7.266 -39.146 1.00 63.00 809 GLY A CA 1
ATOM 6338 C C . GLY A 1 809 ? 3.281 7.968 -39.034 1.00 63.00 809 GLY A C 1
ATOM 6339 O O . GLY A 1 809 ? 4.321 7.445 -39.423 1.00 63.00 809 GLY A O 1
ATOM 6340 N N . PHE A 1 810 ? 3.250 9.215 -38.547 1.00 62.91 810 PHE A N 1
ATOM 6341 C CA . PHE A 1 810 ? 4.400 10.126 -38.481 1.00 62.91 810 PHE A CA 1
ATOM 6342 C C . PHE A 1 810 ? 4.739 10.445 -37.021 1.00 62.91 810 PHE A C 1
ATOM 6344 O O . PHE A 1 810 ? 4.378 11.503 -36.511 1.00 62.91 810 PHE A O 1
ATOM 6351 N N . SER A 1 811 ? 5.412 9.532 -36.324 1.00 56.34 811 SER A N 1
ATOM 6352 C CA . SER A 1 811 ? 5.895 9.753 -34.954 1.00 56.34 811 SER A CA 1
ATOM 6353 C C . SER A 1 811 ? 7.258 10.452 -34.973 1.00 56.34 811 SER A C 1
ATOM 6355 O O . SER A 1 811 ? 8.287 9.852 -34.667 1.00 56.34 811 SER A O 1
ATOM 6357 N N . LEU A 1 812 ? 7.277 11.714 -35.405 1.00 59.25 812 LEU A N 1
ATOM 6358 C CA . LEU A 1 812 ? 8.494 12.519 -35.487 1.00 59.25 812 LEU A CA 1
ATOM 6359 C C . LEU A 1 812 ? 8.808 13.145 -34.114 1.00 59.25 812 LEU A C 1
ATOM 6361 O O . LEU A 1 812 ? 8.023 13.973 -33.638 1.00 59.25 812 LEU A O 1
ATOM 6365 N N . PRO A 1 813 ? 9.931 12.791 -33.459 1.00 50.19 813 PRO A N 1
ATOM 6366 C CA . PRO A 1 813 ? 10.321 13.403 -32.193 1.00 50.19 813 PRO A CA 1
ATOM 6367 C C . PRO A 1 813 ? 10.439 14.929 -32.341 1.00 50.19 813 PRO A C 1
ATOM 6369 O O . PRO A 1 813 ? 10.972 15.413 -33.334 1.00 50.19 813 PRO A O 1
ATOM 6372 N N . ARG A 1 814 ? 9.994 15.690 -31.330 1.00 52.94 814 ARG A N 1
ATOM 6373 C CA . ARG A 1 814 ? 10.136 17.165 -31.229 1.00 52.94 814 ARG A CA 1
ATOM 6374 C C . ARG A 1 814 ? 9.264 18.027 -32.163 1.00 52.94 814 ARG A C 1
ATOM 6376 O O . ARG A 1 814 ? 9.499 19.227 -32.249 1.00 52.94 814 ARG A O 1
ATOM 6383 N N . GLN A 1 815 ? 8.220 17.486 -32.800 1.00 52.00 815 GLN A N 1
ATOM 6384 C CA . GLN A 1 815 ? 7.282 18.318 -33.579 1.00 52.00 815 GLN A CA 1
ATOM 6385 C C . GLN A 1 815 ? 6.344 19.199 -32.737 1.00 52.00 815 GLN A C 1
ATOM 6387 O O . GLN A 1 815 ? 5.859 20.199 -33.253 1.00 52.00 815 GLN A O 1
ATOM 6392 N N . HIS A 1 816 ? 6.101 18.871 -31.462 1.00 50.06 816 HIS A N 1
ATOM 6393 C CA . HIS A 1 816 ? 5.210 19.655 -30.591 1.00 50.06 816 HIS A CA 1
ATOM 6394 C C . HIS A 1 816 ? 5.678 21.114 -30.442 1.00 50.06 816 HIS A C 1
ATOM 6396 O O . HIS A 1 816 ? 4.870 22.034 -30.522 1.00 50.06 816 HIS A O 1
ATOM 6402 N N . SER A 1 817 ? 6.996 21.336 -30.380 1.00 53.16 817 SER A N 1
ATOM 6403 C CA . SER A 1 817 ? 7.597 22.672 -30.325 1.00 53.16 817 SER A CA 1
ATOM 6404 C C . SER A 1 817 ? 7.232 23.549 -31.534 1.00 53.16 817 SER A C 1
ATOM 6406 O O . SER A 1 817 ? 7.069 24.753 -31.375 1.00 53.16 817 SER A O 1
ATOM 6408 N N . LEU A 1 818 ? 7.011 22.964 -32.723 1.00 53.78 818 LEU A N 1
ATOM 6409 C CA . LEU A 1 818 ? 6.658 23.709 -33.942 1.00 53.78 818 LEU A CA 1
ATOM 6410 C C . LEU A 1 818 ? 5.308 24.438 -33.837 1.00 53.78 818 LEU A C 1
ATOM 6412 O O . LEU A 1 818 ? 5.128 25.452 -34.512 1.00 53.78 818 LEU A O 1
ATOM 6416 N N . MET A 1 819 ? 4.378 23.963 -32.996 1.00 54.22 819 MET A N 1
ATOM 6417 C CA . MET A 1 819 ? 3.085 24.629 -32.775 1.00 54.22 819 MET A CA 1
ATOM 6418 C C . MET A 1 819 ? 3.242 25.976 -32.058 1.00 54.22 819 MET A C 1
ATOM 6420 O O . MET A 1 819 ? 2.480 26.899 -32.333 1.00 54.22 819 MET A O 1
ATOM 6424 N N . HIS A 1 820 ? 4.267 26.120 -31.214 1.00 51.81 820 HIS A N 1
ATOM 6425 C CA . HIS A 1 820 ? 4.558 27.357 -30.485 1.00 51.81 820 HIS A CA 1
ATOM 6426 C C . HIS A 1 820 ? 5.239 28.427 -31.359 1.00 51.81 820 HIS A C 1
ATOM 6428 O O . HIS A 1 820 ? 5.239 29.601 -31.007 1.00 51.81 820 HIS A O 1
ATOM 6434 N N . TYR A 1 821 ? 5.781 28.055 -32.526 1.00 52.97 821 TYR A N 1
ATOM 6435 C CA . TYR A 1 821 ? 6.561 28.959 -33.384 1.00 52.97 821 TYR A CA 1
ATOM 6436 C C . TYR A 1 821 ? 5.782 29.523 -34.571 1.00 52.97 821 TYR A C 1
ATOM 6438 O O . TYR A 1 821 ? 6.286 30.410 -35.255 1.00 52.97 821 TYR A O 1
ATOM 6446 N N . HIS A 1 822 ? 4.561 29.039 -34.835 1.00 51.47 822 HIS A N 1
ATOM 6447 C CA . HIS A 1 822 ? 3.750 29.510 -35.963 1.00 51.47 822 HIS A CA 1
ATOM 6448 C C . HIS A 1 822 ? 3.568 31.032 -35.926 1.00 51.47 822 HIS A C 1
ATOM 6450 O O . HIS A 1 822 ? 3.774 31.703 -36.930 1.00 51.47 822 HIS A O 1
ATOM 6456 N N . ARG A 1 823 ? 3.254 31.581 -34.748 1.00 48.88 823 ARG A N 1
ATOM 6457 C CA . ARG A 1 823 ? 3.072 33.022 -34.554 1.00 48.88 823 ARG A CA 1
ATOM 6458 C C . ARG A 1 823 ? 4.378 33.805 -34.740 1.00 48.88 823 ARG A C 1
ATOM 6460 O O . ARG A 1 823 ? 4.384 34.773 -35.486 1.00 48.88 823 ARG A O 1
ATOM 6467 N N . MET A 1 824 ? 5.492 33.321 -34.185 1.00 48.44 824 MET A N 1
ATOM 6468 C CA . MET A 1 824 ? 6.817 33.940 -34.348 1.00 48.44 824 MET A CA 1
ATOM 6469 C C . MET A 1 824 ? 7.313 33.922 -35.806 1.00 48.44 824 MET A C 1
ATOM 6471 O O . MET A 1 824 ? 7.906 34.885 -36.276 1.00 48.44 824 MET A O 1
ATOM 6475 N N . ILE A 1 825 ? 7.050 32.850 -36.560 1.00 51.44 825 ILE A N 1
ATOM 6476 C CA . ILE A 1 825 ? 7.420 32.757 -37.984 1.00 51.44 825 ILE A CA 1
ATOM 6477 C C . ILE A 1 825 ? 6.628 33.764 -38.832 1.00 51.44 825 ILE A C 1
ATOM 6479 O O . ILE A 1 825 ? 7.163 34.285 -39.812 1.00 51.44 825 ILE A O 1
ATOM 6483 N N . TRP A 1 826 ? 5.371 34.026 -38.463 1.00 44.03 826 TRP A N 1
ATOM 6484 C CA . TRP A 1 826 ? 4.512 35.016 -39.116 1.00 44.03 826 TRP A CA 1
ATOM 6485 C C . TRP A 1 826 ? 4.867 36.455 -38.728 1.00 44.03 826 TRP A C 1
ATOM 6487 O O . TRP A 1 826 ? 4.866 37.320 -39.596 1.00 44.03 826 TRP A O 1
ATOM 6497 N N . GLU A 1 827 ? 5.191 36.709 -37.459 1.00 43.56 827 GLU A N 1
ATOM 6498 C CA . GLU A 1 827 ? 5.532 38.048 -36.957 1.00 43.56 827 GLU A CA 1
ATOM 6499 C C . GLU A 1 827 ? 6.936 38.516 -37.399 1.00 43.56 827 GLU A C 1
ATOM 6501 O O . GLU A 1 827 ? 7.126 39.713 -37.595 1.00 43.56 827 GLU A O 1
ATOM 6506 N N . PHE A 1 828 ? 7.899 37.605 -37.622 1.00 43.72 828 PHE A N 1
ATOM 6507 C CA . PHE A 1 828 ? 9.304 37.952 -37.924 1.00 43.72 828 PHE A CA 1
ATOM 6508 C C . PHE A 1 828 ? 9.824 37.509 -39.303 1.00 43.72 828 PHE A C 1
ATOM 6510 O O . PHE A 1 828 ? 11.024 37.573 -39.540 1.00 43.72 828 PHE A O 1
ATOM 6517 N N . ALA A 1 829 ? 8.946 37.051 -40.203 1.00 36.88 829 ALA A N 1
ATOM 6518 C CA . ALA A 1 829 ? 9.246 36.687 -41.594 1.00 36.88 829 ALA A CA 1
ATOM 6519 C C . ALA A 1 829 ? 10.525 35.827 -41.802 1.00 36.88 829 ALA A C 1
ATOM 6521 O O . ALA A 1 829 ? 11.615 36.314 -42.070 1.00 36.88 829 ALA A O 1
ATOM 6522 N N . ALA A 1 830 ? 10.332 34.503 -41.832 1.00 42.62 830 ALA A N 1
ATOM 6523 C CA . ALA A 1 830 ? 11.267 33.442 -42.254 1.00 42.62 830 ALA A CA 1
ATOM 6524 C C . ALA A 1 830 ? 12.219 32.823 -41.187 1.00 42.62 830 ALA A C 1
ATOM 6526 O O . ALA A 1 830 ? 12.948 33.509 -40.475 1.00 42.62 830 ALA A O 1
ATOM 6527 N N . PRO A 1 831 ? 12.325 31.474 -41.145 1.00 45.50 831 PRO A N 1
ATOM 6528 C CA . PRO A 1 831 ? 13.035 30.712 -40.104 1.00 45.50 831 PRO A CA 1
ATOM 6529 C C . PRO A 1 831 ? 14.575 30.726 -40.211 1.00 45.50 831 PRO A C 1
ATOM 6531 O O . PRO A 1 831 ? 15.249 29.932 -39.562 1.00 45.50 831 PRO A O 1
ATOM 6534 N N . ASN A 1 832 ? 15.172 31.576 -41.047 1.00 45.66 832 ASN A N 1
ATOM 6535 C CA . ASN A 1 832 ? 16.625 31.567 -41.265 1.00 45.66 832 ASN A CA 1
ATOM 6536 C C . ASN A 1 832 ? 17.381 32.671 -40.506 1.00 45.66 832 ASN A C 1
ATOM 6538 O O . ASN A 1 832 ? 18.607 32.595 -40.452 1.00 45.66 832 ASN A O 1
ATOM 6542 N N . GLY A 1 833 ? 16.683 33.650 -39.916 1.00 46.59 833 GLY A N 1
ATOM 6543 C CA . GLY A 1 833 ? 17.305 34.742 -39.154 1.00 46.59 833 GLY A CA 1
ATOM 6544 C C . GLY A 1 833 ? 17.557 34.420 -37.677 1.00 46.59 833 GLY A C 1
ATOM 6545 O O . GLY A 1 833 ? 18.604 34.771 -37.149 1.00 46.59 833 GLY A O 1
ATOM 6546 N N . LEU A 1 834 ? 16.649 33.681 -37.027 1.00 45.03 834 LEU A N 1
ATOM 6547 C CA . LEU A 1 834 ? 16.673 33.437 -35.579 1.00 45.03 834 LEU A CA 1
ATOM 6548 C C . LEU A 1 834 ? 16.731 31.928 -35.273 1.00 45.03 834 LEU A C 1
ATOM 6550 O O . LEU A 1 834 ? 15.725 31.289 -34.980 1.00 45.03 834 LEU A O 1
ATOM 6554 N N . CYS A 1 835 ? 17.916 31.326 -35.390 1.00 45.69 835 CYS A N 1
ATOM 6555 C CA . CYS A 1 835 ? 18.170 29.917 -35.048 1.00 45.69 835 CYS A CA 1
ATOM 6556 C C . CYS A 1 835 ? 19.054 29.833 -33.792 1.00 45.69 835 CYS A C 1
ATOM 6558 O O . CYS A 1 835 ? 19.744 30.792 -33.450 1.00 45.69 835 CYS A O 1
ATOM 6560 N N . SER A 1 836 ? 19.140 28.651 -33.168 1.00 44.19 836 SER A N 1
ATOM 6561 C CA . SER A 1 836 ? 20.116 28.289 -32.118 1.00 44.19 836 SER A CA 1
ATOM 6562 C C . SER A 1 836 ? 21.579 28.679 -32.413 1.00 44.19 836 SER A C 1
ATOM 6564 O O . SER A 1 836 ? 22.400 28.711 -31.497 1.00 44.19 836 SER A O 1
ATOM 6566 N N . SER A 1 837 ? 21.910 29.071 -33.650 1.00 45.91 837 SER A N 1
ATOM 6567 C CA . SER A 1 837 ? 23.145 29.777 -34.002 1.00 45.91 837 SER A CA 1
ATOM 6568 C C . SER A 1 837 ? 23.370 31.070 -33.213 1.00 45.91 837 SER A C 1
ATOM 6570 O O . SER A 1 837 ? 24.520 31.443 -33.039 1.00 45.91 837 SER A O 1
ATOM 6572 N N . ILE A 1 838 ? 22.331 31.731 -32.694 1.00 47.69 838 ILE A N 1
ATOM 6573 C CA . ILE A 1 838 ? 22.455 32.915 -31.824 1.00 47.69 838 ILE A CA 1
ATOM 6574 C C . ILE A 1 838 ? 23.010 32.506 -30.460 1.00 47.69 838 ILE A C 1
ATOM 6576 O O . ILE A 1 838 ? 24.023 33.043 -30.007 1.00 47.69 838 ILE A O 1
ATOM 6580 N N . THR A 1 839 ? 22.405 31.490 -29.836 1.00 45.75 839 THR A N 1
ATOM 6581 C CA . THR A 1 839 ? 22.918 30.917 -28.585 1.00 45.75 839 THR A CA 1
ATOM 6582 C C . THR A 1 839 ? 24.280 30.263 -28.786 1.00 45.75 839 THR A C 1
ATOM 6584 O O . THR A 1 839 ? 25.146 30.398 -27.929 1.00 45.75 839 THR A O 1
ATOM 6587 N N . GLU A 1 840 ? 24.527 29.624 -29.935 1.00 47.78 840 GLU A N 1
ATOM 6588 C CA . GLU A 1 840 ? 25.828 29.041 -30.253 1.00 47.78 840 GLU A CA 1
ATOM 6589 C C . GLU A 1 840 ? 26.884 30.111 -30.557 1.00 47.78 840 GLU A C 1
ATOM 6591 O O . GLU A 1 840 ? 28.021 29.937 -30.138 1.00 47.78 840 GLU A O 1
ATOM 6596 N N . SER A 1 841 ? 26.538 31.232 -31.196 1.00 50.19 841 SER A N 1
ATOM 6597 C CA . SER A 1 841 ? 27.447 32.367 -31.409 1.00 50.19 841 SER A CA 1
ATOM 6598 C C . SER A 1 841 ? 27.827 33.001 -30.077 1.00 50.19 841 SER A C 1
ATOM 6600 O O . SER A 1 841 ? 29.010 33.163 -29.790 1.00 50.19 841 SER A O 1
ATOM 6602 N N . LYS A 1 842 ? 26.847 33.259 -29.200 1.00 53.78 842 LYS A N 1
ATOM 6603 C CA . LYS A 1 842 ? 27.114 33.742 -27.838 1.00 53.78 842 LYS A CA 1
ATOM 6604 C C . LYS A 1 842 ? 27.892 32.722 -27.013 1.00 53.78 842 LYS A C 1
ATOM 6606 O O . LYS A 1 842 ? 28.767 33.108 -26.254 1.00 53.78 842 LYS A O 1
ATOM 6611 N N . HIS A 1 843 ? 27.647 31.426 -27.187 1.00 53.75 843 HIS A N 1
ATOM 6612 C CA . HIS A 1 843 ? 28.420 30.360 -26.549 1.00 53.75 843 HIS A CA 1
ATOM 6613 C C . HIS A 1 843 ? 29.839 30.231 -27.134 1.00 53.75 843 HIS A C 1
ATOM 6615 O O . HIS A 1 843 ? 30.780 29.910 -26.410 1.00 53.75 843 HIS A O 1
ATOM 6621 N N . ILE A 1 844 ? 30.048 30.509 -28.422 1.00 59.34 844 ILE A N 1
ATOM 6622 C CA . ILE A 1 844 ? 31.385 30.605 -29.013 1.00 59.34 844 ILE A CA 1
ATOM 6623 C C . ILE A 1 844 ? 32.140 31.756 -28.350 1.00 59.34 844 ILE A C 1
ATOM 6625 O O . ILE A 1 844 ? 33.227 31.523 -27.824 1.00 59.34 844 ILE A O 1
ATOM 6629 N N . ASP A 1 845 ? 31.536 32.941 -28.296 1.00 56.06 845 ASP A N 1
ATOM 6630 C CA . ASP A 1 845 ? 32.171 34.150 -27.770 1.00 56.06 845 ASP A CA 1
ATOM 6631 C C . ASP A 1 845 ? 32.374 34.110 -26.249 1.00 56.06 845 ASP A C 1
ATOM 6633 O O . ASP A 1 845 ? 33.424 34.520 -25.762 1.00 56.06 845 ASP A O 1
ATOM 6637 N N . ALA A 1 846 ? 31.406 33.581 -25.496 1.00 59.50 846 ALA A N 1
ATOM 6638 C CA . ALA A 1 846 ? 31.440 33.531 -24.034 1.00 59.50 846 ALA A CA 1
ATOM 6639 C C . ALA A 1 846 ? 32.112 32.266 -23.478 1.00 59.50 846 ALA A C 1
ATOM 6641 O O . ALA A 1 846 ? 32.556 32.262 -22.330 1.00 59.50 846 ALA A O 1
ATOM 6642 N N . VAL A 1 847 ? 32.194 31.178 -24.250 1.00 62.88 847 VAL A N 1
ATOM 6643 C CA . VAL A 1 847 ? 32.701 29.889 -23.751 1.00 62.88 847 VAL A CA 1
ATOM 6644 C C . VAL A 1 847 ? 33.806 29.327 -24.637 1.00 62.88 847 VAL A C 1
ATOM 6646 O O . VAL A 1 847 ? 34.921 29.159 -24.149 1.00 62.88 847 VAL A O 1
ATOM 6649 N N . LYS A 1 848 ? 33.575 29.051 -25.929 1.00 66.56 848 LYS A N 1
ATOM 6650 C CA . LYS A 1 848 ? 34.578 28.335 -26.751 1.00 66.56 848 LYS A CA 1
ATOM 6651 C C . LYS A 1 848 ? 35.858 29.148 -26.977 1.00 66.56 848 LYS A C 1
ATOM 6653 O O . LYS A 1 848 ? 36.953 28.590 -26.911 1.00 66.56 848 LYS A O 1
ATOM 6658 N N . ASP A 1 849 ? 35.751 30.441 -27.251 1.00 71.50 849 ASP A N 1
ATOM 6659 C CA . ASP A 1 849 ? 36.898 31.313 -27.510 1.00 71.50 849 ASP A CA 1
ATOM 6660 C C . ASP A 1 849 ? 37.670 31.676 -26.229 1.00 71.50 849 ASP A C 1
ATOM 6662 O O . ASP A 1 849 ? 38.898 31.541 -26.233 1.00 71.50 849 ASP A O 1
ATOM 6666 N N . PRO A 1 850 ? 37.017 32.023 -25.106 1.00 73.75 850 PRO A N 1
ATOM 6667 C CA . PRO A 1 850 ? 37.674 32.152 -23.806 1.00 73.75 850 PRO A CA 1
ATOM 6668 C C . PRO A 1 850 ? 38.320 30.840 -23.346 1.00 73.75 850 PRO A C 1
ATOM 6670 O O . PRO A 1 850 ? 39.451 30.857 -22.868 1.00 73.75 850 PRO A O 1
ATOM 6673 N N . TRP A 1 851 ? 37.669 29.690 -23.561 1.00 68.00 851 TRP A N 1
ATOM 6674 C CA . TRP A 1 851 ? 38.254 28.372 -23.289 1.00 68.00 851 TRP A CA 1
ATOM 6675 C C . TRP A 1 851 ? 39.518 28.138 -24.121 1.00 68.00 851 TRP A C 1
ATOM 6677 O O . TRP A 1 851 ? 40.542 27.716 -23.582 1.00 68.00 851 TRP A O 1
ATOM 6687 N N . ARG A 1 852 ? 39.491 28.469 -25.422 1.00 74.88 852 ARG A N 1
ATOM 6688 C CA . ARG A 1 852 ? 40.673 28.396 -26.299 1.00 74.88 852 ARG A CA 1
ATOM 6689 C C . ARG A 1 852 ? 41.814 29.311 -25.849 1.00 74.88 852 ARG A C 1
ATOM 6691 O O . ARG A 1 852 ? 42.964 28.960 -26.098 1.00 74.88 852 ARG A O 1
ATOM 6698 N N . ARG A 1 853 ? 41.502 30.455 -25.230 1.00 71.62 853 ARG A N 1
ATOM 6699 C CA . ARG A 1 853 ? 42.473 31.423 -24.687 1.00 71.62 853 ARG A CA 1
ATOM 6700 C C . ARG A 1 853 ? 42.961 31.073 -23.276 1.00 71.62 853 ARG A C 1
ATOM 6702 O O . ARG A 1 853 ? 43.974 31.619 -22.851 1.00 71.62 853 ARG A O 1
ATOM 6709 N N . SER A 1 854 ? 42.258 30.196 -22.561 1.00 79.00 854 SER A N 1
ATOM 6710 C CA . SER A 1 854 ? 42.640 29.744 -21.220 1.00 79.00 854 SER A CA 1
ATOM 6711 C C . SER A 1 854 ? 43.798 28.742 -21.255 1.00 79.00 854 SER A C 1
ATOM 6713 O O . SER A 1 854 ? 44.020 28.058 -22.258 1.00 79.00 854 SER A O 1
ATOM 6715 N N . SER A 1 855 ? 44.493 28.580 -20.125 1.00 81.31 855 SER A N 1
ATOM 6716 C CA . SER A 1 855 ? 45.524 27.543 -19.963 1.00 81.31 855 SER A CA 1
ATOM 6717 C C . SER A 1 855 ? 44.959 26.119 -19.829 1.00 81.31 855 SER A C 1
ATOM 6719 O O . SER A 1 855 ? 45.731 25.169 -19.727 1.00 81.31 855 SER A O 1
ATOM 6721 N N . ARG A 1 856 ? 43.624 25.956 -19.845 1.00 71.88 856 ARG A N 1
ATOM 6722 C CA . ARG A 1 856 ? 42.868 24.695 -19.670 1.00 71.88 856 ARG A CA 1
ATOM 6723 C C . ARG A 1 856 ? 43.003 24.019 -18.296 1.00 71.88 856 ARG A C 1
ATOM 6725 O O . ARG A 1 856 ? 42.376 22.988 -18.084 1.00 71.88 856 ARG A O 1
ATOM 6732 N N . CYS A 1 857 ? 43.742 24.612 -17.358 1.00 57.72 857 CYS A N 1
ATOM 6733 C CA . CYS A 1 857 ? 43.817 24.209 -15.950 1.00 57.72 857 CYS A CA 1
ATOM 6734 C C . CYS A 1 857 ? 43.078 25.262 -15.105 1.00 57.72 857 CYS A C 1
ATOM 6736 O O . CYS A 1 857 ? 43.381 26.447 -15.238 1.00 57.72 857 CYS A O 1
ATOM 6738 N N . ASP A 1 858 ? 42.069 24.862 -14.322 1.00 68.88 858 ASP A N 1
ATOM 6739 C CA . ASP A 1 858 ? 41.121 25.771 -13.639 1.00 68.88 858 ASP A CA 1
ATOM 6740 C C . ASP A 1 858 ? 40.558 26.877 -14.555 1.00 68.88 858 ASP A C 1
ATOM 6742 O O . ASP A 1 858 ? 40.468 28.062 -14.222 1.00 68.88 858 ASP A O 1
ATOM 6746 N N . ALA A 1 859 ? 40.181 26.472 -15.770 1.00 66.31 859 ALA A N 1
ATOM 6747 C CA . ALA A 1 859 ? 39.862 27.377 -16.869 1.00 66.31 859 ALA A CA 1
ATOM 6748 C C . ALA A 1 859 ? 38.634 28.266 -16.626 1.00 66.31 859 ALA A C 1
ATOM 6750 O O . ALA A 1 859 ? 38.567 29.361 -17.178 1.00 66.31 859 ALA A O 1
ATOM 6751 N N . VAL A 1 860 ? 37.679 27.839 -15.793 1.00 72.94 860 VAL A N 1
ATOM 6752 C CA . VAL A 1 860 ? 36.415 28.566 -15.577 1.00 72.94 860 VAL A CA 1
ATOM 6753 C C . VAL A 1 860 ? 36.670 29.977 -15.040 1.00 72.94 860 VAL A C 1
ATOM 6755 O O . VAL A 1 860 ? 36.129 30.942 -15.578 1.00 72.94 860 VAL A O 1
ATOM 6758 N N . GLY A 1 861 ? 37.560 30.132 -14.053 1.00 75.62 861 GLY A N 1
ATOM 6759 C CA . GLY A 1 861 ? 37.915 31.451 -13.518 1.00 75.62 861 GLY A CA 1
ATOM 6760 C C . GLY A 1 861 ? 38.575 32.353 -14.567 1.00 75.62 861 GLY A C 1
ATOM 6761 O O . GLY A 1 861 ? 38.242 33.530 -14.686 1.00 75.62 861 GLY A O 1
ATOM 6762 N N . GLN A 1 862 ? 39.454 31.789 -15.399 1.00 75.31 862 GLN A N 1
ATOM 6763 C CA . GLN A 1 862 ? 40.131 32.522 -16.476 1.00 75.31 862 GLN A CA 1
ATOM 6764 C C . GLN A 1 862 ? 39.160 32.954 -17.585 1.00 75.31 862 GLN A C 1
ATOM 6766 O O . GLN A 1 862 ? 39.271 34.060 -18.122 1.00 75.31 862 GLN A O 1
ATOM 6771 N N . MET A 1 863 ? 38.193 32.099 -17.918 1.00 78.19 863 MET A N 1
ATOM 6772 C CA . MET A 1 863 ? 37.155 32.383 -18.909 1.00 78.19 863 MET A CA 1
ATOM 6773 C C . MET A 1 863 ? 36.239 33.515 -18.447 1.00 78.19 863 MET A C 1
ATOM 6775 O O . MET A 1 863 ? 36.012 34.456 -19.206 1.00 78.19 863 MET A O 1
ATOM 6779 N N . LEU A 1 864 ? 35.791 33.482 -17.188 1.00 74.50 864 LEU A N 1
ATOM 6780 C CA . LEU A 1 864 ? 34.955 34.535 -16.604 1.00 74.50 864 LEU A CA 1
ATOM 6781 C C . LEU A 1 864 ? 35.670 35.893 -16.589 1.00 74.50 864 LEU A C 1
ATOM 6783 O O . LEU A 1 864 ? 35.089 36.899 -16.992 1.00 74.50 864 LEU A O 1
ATOM 6787 N N . VAL A 1 865 ? 36.953 35.927 -16.210 1.00 77.44 865 VAL A N 1
ATOM 6788 C CA . VAL A 1 865 ? 37.763 37.160 -16.240 1.00 77.44 865 VAL A CA 1
ATOM 6789 C C . VAL A 1 865 ? 37.955 37.678 -17.669 1.00 77.44 865 VAL A C 1
ATOM 6791 O O . VAL A 1 865 ? 37.935 38.888 -17.900 1.00 77.44 865 VAL A O 1
ATOM 6794 N N . THR A 1 866 ? 38.127 36.782 -18.641 1.00 76.81 866 THR A N 1
ATOM 6795 C CA . THR A 1 866 ? 38.266 37.151 -20.058 1.00 76.81 866 THR A CA 1
ATOM 6796 C C . THR A 1 866 ? 36.986 37.788 -20.594 1.00 76.81 866 THR A C 1
ATOM 6798 O O . THR A 1 866 ? 37.057 38.845 -21.222 1.00 76.81 866 THR A O 1
ATOM 6801 N N . ASN A 1 867 ? 35.826 37.203 -20.291 1.00 73.19 867 ASN A N 1
ATOM 6802 C CA . ASN A 1 867 ? 34.529 37.765 -20.673 1.00 73.19 867 ASN A CA 1
ATOM 6803 C C . ASN A 1 867 ? 34.311 39.135 -20.031 1.00 73.19 867 ASN A C 1
ATOM 6805 O O . ASN A 1 867 ? 34.054 40.103 -20.738 1.00 73.19 867 ASN A O 1
ATOM 6809 N N . GLN A 1 868 ? 34.559 39.255 -18.723 1.00 75.25 868 GLN A N 1
ATOM 6810 C CA . GLN A 1 868 ? 34.412 40.521 -18.005 1.00 75.25 868 GLN A CA 1
ATOM 6811 C C . GLN A 1 868 ? 35.282 41.646 -18.597 1.00 75.25 868 GLN A C 1
ATOM 6813 O O . GLN A 1 868 ? 34.876 42.808 -18.609 1.00 75.25 868 GLN A O 1
ATOM 6818 N N . ARG A 1 869 ? 36.490 41.333 -19.083 1.00 72.62 869 ARG A N 1
ATOM 6819 C CA . ARG A 1 869 ? 37.363 42.310 -19.756 1.00 72.62 869 ARG A CA 1
ATOM 6820 C C . ARG A 1 869 ? 36.841 42.703 -21.133 1.00 72.62 869 ARG A C 1
ATOM 6822 O O . ARG A 1 869 ? 36.880 43.885 -21.461 1.00 72.62 869 ARG A O 1
ATOM 6829 N N . ASN A 1 870 ? 36.364 41.739 -21.917 1.00 70.38 870 ASN A N 1
ATOM 6830 C CA . ASN A 1 870 ? 35.797 42.011 -23.236 1.00 70.38 870 ASN A CA 1
ATOM 6831 C C . ASN A 1 870 ? 34.535 42.880 -23.133 1.00 70.38 870 ASN A C 1
ATOM 6833 O O . ASN A 1 870 ? 34.416 43.837 -23.891 1.00 70.38 870 ASN A O 1
ATOM 6837 N N . ASP A 1 871 ? 33.661 42.619 -22.158 1.00 68.62 871 ASP A N 1
ATOM 6838 C CA . ASP A 1 871 ? 32.448 43.415 -21.931 1.00 68.62 871 ASP A CA 1
ATOM 6839 C C . ASP A 1 871 ? 32.784 44.850 -21.513 1.00 68.62 871 ASP A C 1
ATOM 6841 O O . ASP A 1 871 ? 32.221 45.807 -22.043 1.00 68.62 871 ASP A O 1
ATOM 6845 N N . LYS A 1 872 ? 33.765 45.021 -20.615 1.00 65.75 872 LYS A N 1
ATOM 6846 C CA . LYS A 1 872 ? 34.259 46.351 -20.223 1.00 65.75 872 LYS A CA 1
ATOM 6847 C C . LYS A 1 872 ? 34.856 47.110 -21.407 1.00 65.75 872 LYS A C 1
ATOM 6849 O O . LYS A 1 872 ? 34.573 48.290 -21.563 1.00 65.75 872 LYS A O 1
ATOM 6854 N N . LEU A 1 873 ? 35.643 46.445 -22.255 1.00 70.88 873 LEU A N 1
ATOM 6855 C CA . LEU A 1 873 ? 36.202 47.054 -23.465 1.00 70.88 873 LEU A CA 1
ATOM 6856 C C . LEU A 1 873 ? 35.115 47.428 -24.476 1.00 70.88 873 LEU A C 1
ATOM 6858 O O . LEU A 1 873 ? 35.207 48.493 -25.078 1.00 70.88 873 LEU A O 1
ATOM 6862 N N . ALA A 1 874 ? 34.093 46.589 -24.655 1.00 61.56 874 ALA A N 1
ATOM 6863 C CA . ALA A 1 874 ? 32.963 46.888 -25.528 1.00 61.56 874 ALA A CA 1
ATOM 6864 C C . ALA A 1 874 ? 32.175 48.106 -25.022 1.00 61.56 874 ALA A C 1
ATOM 6866 O O . ALA A 1 874 ? 31.933 49.029 -25.796 1.00 61.56 874 ALA A O 1
ATOM 6867 N N . ALA A 1 875 ? 31.867 48.158 -23.723 1.00 63.78 875 ALA A N 1
ATOM 6868 C CA . ALA A 1 875 ? 31.194 49.295 -23.096 1.00 63.78 875 ALA A CA 1
ATOM 6869 C C . ALA A 1 875 ? 32.017 50.589 -23.204 1.00 63.78 875 ALA A C 1
ATOM 6871 O O . ALA A 1 875 ? 31.482 51.622 -23.595 1.00 63.78 875 ALA A O 1
ATOM 6872 N N . SER A 1 876 ? 33.328 50.532 -22.939 1.00 66.69 876 SER A N 1
ATOM 6873 C CA . SER A 1 876 ? 34.218 51.682 -23.136 1.00 66.69 876 SER A CA 1
ATOM 6874 C C . SER A 1 876 ? 34.283 52.120 -24.595 1.00 66.69 876 SER A C 1
ATOM 6876 O O . SER A 1 876 ? 34.373 53.307 -24.864 1.00 66.69 876 SER A O 1
ATOM 6878 N N . ARG A 1 877 ? 34.226 51.191 -25.554 1.00 62.75 877 ARG A N 1
ATOM 6879 C CA . ARG A 1 877 ? 34.273 51.530 -26.980 1.00 62.75 877 ARG A CA 1
ATOM 6880 C C . ARG A 1 877 ? 33.010 52.251 -27.439 1.00 62.75 877 ARG A C 1
ATOM 6882 O O . ARG A 1 877 ? 33.131 53.178 -28.225 1.00 62.75 877 ARG A O 1
ATOM 6889 N N . VAL A 1 878 ? 31.841 51.857 -26.932 1.00 64.31 878 VAL A N 1
ATOM 6890 C CA . VAL A 1 878 ? 30.581 52.583 -27.163 1.00 64.31 878 VAL A CA 1
ATOM 6891 C C . VAL A 1 878 ? 30.646 53.971 -26.527 1.00 64.31 878 VAL A C 1
ATOM 6893 O O . VAL A 1 878 ? 30.428 54.952 -27.223 1.00 64.31 878 VAL A O 1
ATOM 6896 N N . ASP A 1 879 ? 31.065 54.071 -25.261 1.00 66.75 879 ASP A N 1
ATOM 6897 C CA . ASP A 1 879 ? 31.226 55.357 -24.564 1.00 66.75 879 ASP A CA 1
ATOM 6898 C C . ASP A 1 879 ? 32.220 56.293 -25.277 1.00 66.75 879 ASP A C 1
ATOM 6900 O O . ASP A 1 879 ? 31.978 57.490 -25.399 1.00 66.75 879 ASP A O 1
ATOM 6904 N N . PHE A 1 880 ? 33.324 55.761 -25.807 1.00 65.56 880 PHE A N 1
ATOM 6905 C CA . PHE A 1 880 ? 34.286 56.545 -26.582 1.00 65.56 880 PHE A CA 1
ATOM 6906 C C . PHE A 1 880 ? 33.753 56.930 -27.964 1.00 65.56 880 PHE A C 1
ATOM 6908 O O . PHE A 1 880 ? 34.063 58.020 -28.435 1.00 65.56 880 PHE A O 1
ATOM 6915 N N . ASN A 1 881 ? 32.950 56.081 -28.605 1.00 61.50 881 ASN A N 1
ATOM 6916 C CA . ASN A 1 881 ? 32.327 56.398 -29.888 1.00 61.50 881 ASN A CA 1
ATOM 6917 C C . ASN A 1 881 ? 31.253 57.487 -29.742 1.00 61.50 881 ASN A C 1
ATOM 6919 O O . ASN A 1 881 ? 31.262 58.447 -30.501 1.00 61.50 881 ASN A O 1
ATOM 6923 N N . ASP A 1 882 ? 30.392 57.391 -28.725 1.00 65.75 882 ASP A N 1
ATOM 6924 C CA . ASP A 1 882 ? 29.337 58.379 -28.443 1.00 65.75 882 ASP A CA 1
ATOM 6925 C C . ASP A 1 882 ? 29.911 59.750 -28.064 1.00 65.75 882 ASP A C 1
ATOM 6927 O O . ASP A 1 882 ? 29.295 60.789 -28.293 1.00 65.75 882 ASP A O 1
ATOM 6931 N N . ARG A 1 883 ? 31.129 59.768 -27.515 1.00 63.91 883 ARG A N 1
ATOM 6932 C CA . ARG A 1 883 ? 31.891 60.992 -27.238 1.00 63.91 883 ARG A CA 1
ATOM 6933 C C . ARG A 1 883 ? 32.715 61.480 -28.436 1.00 63.91 883 ARG A C 1
ATOM 6935 O O . ARG A 1 883 ? 33.480 62.429 -28.277 1.00 63.91 883 ARG A O 1
ATOM 6942 N N . GLY A 1 884 ? 32.620 60.822 -29.595 1.00 57.69 884 GLY A N 1
ATOM 6943 C CA . GLY A 1 884 ? 33.399 61.133 -30.800 1.00 57.69 884 GLY A CA 1
ATOM 6944 C C . GLY A 1 884 ? 34.909 60.912 -30.647 1.00 57.69 884 GLY A C 1
ATOM 6945 O O . GLY A 1 884 ? 35.695 61.369 -31.467 1.00 57.69 884 GLY A O 1
ATOM 6946 N N . MET A 1 885 ? 35.351 60.220 -29.592 1.00 59.81 885 MET A N 1
ATOM 6947 C CA . MET A 1 885 ? 36.771 60.013 -29.267 1.00 59.81 885 MET A CA 1
ATOM 6948 C C . MET A 1 885 ? 37.439 58.938 -30.134 1.00 59.81 885 MET A C 1
ATOM 6950 O O . MET A 1 885 ? 38.648 58.730 -30.030 1.00 59.81 885 MET A O 1
ATOM 6954 N N . LEU A 1 886 ? 36.654 58.220 -30.940 1.00 57.84 886 LEU A N 1
ATOM 6955 C CA . LEU A 1 886 ? 37.125 57.208 -31.886 1.00 57.84 886 LEU A CA 1
ATOM 6956 C C . LEU A 1 886 ? 37.037 57.671 -33.349 1.00 57.84 886 LEU A C 1
ATOM 6958 O O . LEU A 1 886 ? 37.451 56.914 -34.229 1.00 57.84 886 LEU A O 1
ATOM 6962 N N . ASP A 1 887 ? 36.550 58.892 -33.601 1.00 52.56 887 ASP A N 1
ATOM 6963 C CA . ASP A 1 887 ? 36.519 59.487 -34.935 1.00 52.56 887 ASP A CA 1
ATOM 6964 C C . ASP A 1 887 ? 37.843 60.206 -35.229 1.00 52.56 887 ASP A C 1
ATOM 6966 O O . ASP A 1 887 ? 38.198 61.212 -34.615 1.00 52.56 887 ASP A O 1
ATOM 6970 N N . GLY A 1 888 ? 38.585 59.670 -36.200 1.00 57.62 888 GLY A N 1
ATOM 6971 C CA . GLY A 1 888 ? 39.893 60.173 -36.621 1.00 57.62 888 GLY A CA 1
ATOM 6972 C C . GLY A 1 888 ? 41.078 59.518 -35.903 1.00 57.62 888 GLY A C 1
ATOM 6973 O O . GLY A 1 888 ? 40.956 58.867 -34.868 1.00 57.62 888 GLY A O 1
ATOM 6974 N N . THR A 1 889 ? 42.273 59.653 -36.481 1.00 55.38 889 THR A N 1
ATOM 6975 C CA . THR A 1 889 ? 43.508 59.179 -35.845 1.00 55.38 889 THR A CA 1
ATOM 6976 C C . THR A 1 889 ? 44.054 60.256 -34.906 1.00 55.38 889 THR A C 1
ATOM 6978 O O . THR A 1 889 ? 44.079 61.439 -35.240 1.00 55.38 889 THR A O 1
ATOM 6981 N N . CYS A 1 890 ? 44.569 59.855 -33.740 1.00 51.75 890 CYS A N 1
ATOM 6982 C CA . CYS A 1 890 ? 45.109 60.750 -32.701 1.00 51.75 890 CYS A CA 1
ATOM 6983 C C . CYS A 1 890 ? 46.314 61.612 -33.153 1.00 51.75 890 CYS A C 1
ATOM 6985 O O . CYS A 1 890 ? 46.857 62.376 -32.361 1.00 51.75 890 CYS A O 1
ATOM 6987 N N . LEU A 1 891 ? 46.764 61.452 -34.402 1.00 50.34 891 LEU A N 1
ATOM 6988 C CA . LEU A 1 891 ? 47.896 62.147 -35.014 1.00 50.34 891 LEU A CA 1
ATOM 6989 C C . LEU A 1 891 ? 47.477 63.399 -35.802 1.00 50.34 891 LEU A C 1
ATOM 6991 O O . LEU A 1 891 ? 48.317 64.262 -36.042 1.00 50.34 891 LEU A O 1
ATOM 6995 N N . LEU A 1 892 ? 46.200 63.534 -36.178 1.00 47.03 892 LEU A N 1
ATOM 6996 C CA . LEU A 1 892 ? 45.732 64.628 -37.038 1.00 47.03 892 LEU A CA 1
ATOM 6997 C C . LEU A 1 892 ? 45.825 66.024 -36.383 1.00 47.03 892 LEU A C 1
ATOM 6999 O O . LEU A 1 892 ? 46.325 66.944 -37.031 1.00 47.03 892 LEU A O 1
ATOM 7003 N N . PRO A 1 893 ? 45.444 66.213 -35.100 1.00 49.62 893 PRO A N 1
ATOM 7004 C CA . PRO A 1 893 ? 45.531 67.531 -34.466 1.00 49.62 893 PRO A CA 1
ATOM 7005 C C . PRO A 1 893 ? 46.978 68.001 -34.263 1.00 49.62 893 PRO A C 1
ATOM 7007 O O . PRO A 1 893 ? 47.247 69.197 -34.268 1.00 49.62 893 PRO A O 1
ATOM 7010 N N . HIS A 1 894 ? 47.922 67.066 -34.108 1.00 48.16 894 HIS A N 1
ATOM 7011 C CA . HIS A 1 894 ? 49.325 67.377 -33.829 1.00 48.16 894 HIS A CA 1
ATOM 7012 C C . HIS A 1 894 ? 50.123 67.745 -35.092 1.00 48.16 894 HIS A C 1
ATOM 7014 O O . HIS A 1 894 ? 51.147 68.413 -34.983 1.00 48.16 894 HIS A O 1
ATOM 7020 N N . ILE A 1 895 ? 49.658 67.327 -36.276 1.00 52.12 895 ILE A N 1
ATOM 7021 C CA . ILE A 1 895 ? 50.254 67.691 -37.572 1.00 52.12 895 ILE A CA 1
ATOM 7022 C C . ILE A 1 895 ? 49.781 69.088 -38.005 1.00 52.12 895 ILE A C 1
ATOM 7024 O O . ILE A 1 895 ? 50.586 69.880 -38.477 1.00 52.12 895 ILE A O 1
ATOM 7028 N N . LEU A 1 896 ? 48.512 69.435 -37.761 1.00 52.00 896 LEU A N 1
ATOM 7029 C CA . LEU A 1 896 ? 47.935 70.729 -38.157 1.00 52.00 896 LEU A CA 1
ATOM 7030 C C . LEU A 1 896 ? 48.423 71.929 -37.319 1.00 52.00 896 LEU A C 1
ATOM 7032 O O . LEU A 1 896 ? 48.276 73.066 -37.748 1.00 52.00 896 LEU A O 1
ATOM 7036 N N . LEU A 1 897 ? 49.006 71.697 -36.138 1.00 50.00 897 LEU A N 1
ATOM 7037 C CA . LEU A 1 897 ? 49.520 72.753 -35.250 1.00 50.00 897 LEU A CA 1
ATOM 7038 C C . LEU A 1 897 ? 50.956 73.215 -35.575 1.00 50.00 897 LEU A C 1
ATOM 7040 O O . LEU A 1 897 ? 51.418 74.177 -34.968 1.00 50.00 897 LEU A O 1
ATOM 7044 N N . TYR A 1 898 ? 51.660 72.553 -36.503 1.00 50.59 898 TYR A N 1
ATOM 7045 C CA . TYR A 1 898 ? 53.072 72.829 -36.826 1.00 50.59 898 TYR A CA 1
ATOM 7046 C C . TYR A 1 898 ? 53.340 73.146 -38.310 1.00 50.59 898 TYR A C 1
ATOM 7048 O O . TYR A 1 898 ? 54.499 73.177 -38.718 1.00 50.59 898 TYR A O 1
ATOM 7056 N N . SER A 1 899 ? 52.308 73.387 -39.121 1.00 49.03 899 SER A N 1
ATOM 7057 C CA . SER A 1 899 ? 52.456 73.756 -40.538 1.00 49.03 899 SER A CA 1
ATOM 7058 C C . SER A 1 899 ? 52.117 75.239 -40.743 1.00 49.03 899 SER A C 1
ATOM 7060 O O . SER A 1 899 ? 51.030 75.671 -40.366 1.00 49.03 899 SER A O 1
ATOM 7062 N N . ASP A 1 900 ? 53.057 76.009 -41.300 1.00 47.47 900 ASP A N 1
ATOM 7063 C CA . ASP A 1 900 ? 52.902 77.436 -41.636 1.00 47.47 900 ASP A CA 1
ATOM 7064 C C . ASP A 1 900 ? 51.957 77.600 -42.859 1.00 47.47 900 ASP A C 1
ATOM 7066 O O . ASP A 1 900 ? 51.971 76.728 -43.731 1.00 47.47 900 ASP A O 1
ATOM 7070 N N . PRO A 1 901 ? 51.126 78.660 -42.975 1.00 53.03 901 PRO A N 1
ATOM 7071 C CA . PRO A 1 901 ? 50.070 78.749 -43.996 1.00 53.03 901 PRO A CA 1
ATOM 7072 C C . PRO A 1 901 ? 50.515 78.963 -45.453 1.00 53.03 901 PRO A C 1
ATOM 7074 O O . PRO A 1 901 ? 49.672 78.832 -46.337 1.00 53.03 901 PRO A O 1
ATOM 7077 N N . ASP A 1 902 ? 51.784 79.301 -45.710 1.00 48.44 902 ASP A N 1
ATOM 7078 C CA . ASP A 1 902 ? 52.258 79.768 -47.029 1.00 48.44 902 ASP A CA 1
ATOM 7079 C C . ASP A 1 902 ? 53.316 78.857 -47.699 1.00 48.44 902 ASP A C 1
ATOM 7081 O O . ASP A 1 902 ? 53.924 79.246 -48.697 1.00 48.44 902 ASP A O 1
ATOM 7085 N N . GLU A 1 903 ? 53.530 77.627 -47.214 1.00 48.56 903 GLU A N 1
ATOM 7086 C CA . GLU A 1 903 ? 54.277 76.599 -47.963 1.00 48.56 903 GLU A CA 1
ATOM 7087 C C . GLU A 1 903 ? 53.315 75.590 -48.612 1.00 48.56 903 GLU A C 1
ATOM 7089 O O . GLU A 1 903 ? 52.527 74.927 -47.935 1.00 48.56 903 GLU A O 1
ATOM 7094 N N . ASP A 1 904 ? 53.395 75.456 -49.942 1.00 51.50 904 ASP A N 1
ATOM 7095 C CA . ASP A 1 904 ? 52.654 74.451 -50.709 1.00 51.50 904 ASP A CA 1
ATOM 7096 C C . ASP A 1 904 ? 52.974 73.037 -50.191 1.00 51.50 904 ASP A C 1
ATOM 7098 O O . ASP A 1 904 ? 54.092 72.530 -50.315 1.00 51.50 904 ASP A O 1
ATOM 7102 N N . LEU A 1 905 ? 51.964 72.386 -49.611 1.00 50.44 905 LEU A N 1
ATOM 7103 C CA . LEU A 1 905 ? 52.061 71.032 -49.072 1.00 50.44 905 LEU A CA 1
ATOM 7104 C C . LEU A 1 905 ? 52.376 70.003 -50.173 1.00 50.44 905 LEU A C 1
ATOM 7106 O O . LEU A 1 905 ? 51.685 69.916 -51.189 1.00 50.44 905 LEU A O 1
ATOM 7110 N N . ASP A 1 906 ? 53.381 69.164 -49.913 1.00 46.97 906 ASP A N 1
ATOM 7111 C CA . ASP A 1 906 ? 53.785 68.021 -50.740 1.00 46.97 906 ASP A CA 1
ATOM 7112 C C . ASP A 1 906 ? 52.566 67.120 -51.089 1.00 46.97 906 ASP A C 1
ATOM 7114 O O . ASP A 1 906 ? 51.812 66.737 -50.182 1.00 46.97 906 ASP A O 1
ATOM 7118 N N . PRO A 1 907 ? 52.336 66.733 -52.366 1.00 44.81 907 PRO A N 1
ATOM 7119 C CA . PRO A 1 907 ? 51.226 65.860 -52.773 1.00 44.81 907 PRO A CA 1
ATOM 7120 C C . PRO A 1 907 ? 51.158 64.516 -52.031 1.00 44.81 907 PRO A C 1
ATOM 7122 O O . PRO A 1 907 ? 50.119 63.846 -52.038 1.00 44.81 907 PRO A O 1
ATOM 7125 N N . GLU A 1 908 ? 52.250 64.099 -51.391 1.00 42.81 908 GLU A N 1
ATOM 7126 C CA . GLU A 1 908 ? 52.297 62.899 -50.560 1.00 42.81 908 GLU A CA 1
ATOM 7127 C C . GLU A 1 908 ? 51.678 63.109 -49.160 1.00 42.81 908 GLU A C 1
ATOM 7129 O O . GLU A 1 908 ? 51.145 62.160 -48.583 1.00 42.81 908 GLU A O 1
ATOM 7134 N N . LEU A 1 909 ? 51.601 64.345 -48.649 1.00 41.72 909 LEU A N 1
ATOM 7135 C CA . LEU A 1 909 ? 50.963 64.667 -47.363 1.00 41.72 909 LEU A CA 1
ATOM 7136 C C . LEU A 1 909 ? 49.430 64.773 -47.464 1.00 41.72 909 LEU A C 1
ATOM 7138 O O . LEU A 1 909 ? 48.723 64.387 -46.533 1.00 41.72 909 LEU A O 1
ATOM 7142 N N . VAL A 1 910 ? 48.892 65.167 -48.626 1.00 41.62 910 VAL A N 1
ATOM 7143 C CA . VAL A 1 910 ? 47.441 65.091 -48.920 1.00 41.62 910 VAL A CA 1
ATOM 7144 C C . VAL A 1 910 ? 46.968 63.632 -49.036 1.00 41.62 910 VAL A C 1
ATOM 7146 O O . VAL A 1 910 ? 45.815 63.305 -48.745 1.00 41.62 910 VAL A O 1
ATOM 7149 N N . ARG A 1 911 ? 47.867 62.698 -49.379 1.00 40.41 911 ARG A N 1
ATOM 7150 C CA . ARG A 1 911 ? 47.571 61.257 -49.280 1.00 40.41 911 ARG A CA 1
ATOM 7151 C C . ARG A 1 911 ? 47.479 60.773 -47.829 1.00 40.41 911 ARG A C 1
ATOM 7153 O O . ARG A 1 911 ? 46.807 59.774 -47.590 1.00 40.41 911 ARG A O 1
ATOM 7160 N N . ILE A 1 912 ? 48.093 61.474 -46.870 1.00 40.66 912 ILE A N 1
ATOM 7161 C CA . ILE A 1 912 ? 48.049 61.138 -45.435 1.00 40.66 912 ILE A CA 1
ATOM 7162 C C . ILE A 1 912 ? 46.804 61.706 -44.734 1.00 40.66 912 ILE A C 1
ATOM 7164 O O . ILE A 1 912 ? 46.343 61.133 -43.748 1.00 40.66 912 ILE A O 1
ATOM 7168 N N . THR A 1 913 ? 46.169 62.747 -45.271 1.00 38.09 913 THR A N 1
ATOM 7169 C CA . THR A 1 913 ? 44.863 63.219 -44.773 1.00 38.09 913 THR A CA 1
ATOM 7170 C C . THR A 1 913 ? 43.685 62.395 -45.306 1.00 38.09 913 THR A C 1
ATOM 7172 O O . THR A 1 913 ? 42.722 62.185 -44.575 1.00 38.09 913 THR A O 1
ATOM 7175 N N . ASN A 1 914 ? 43.795 61.794 -46.498 1.00 36.94 914 ASN A N 1
ATOM 7176 C CA . ASN A 1 914 ? 42.838 60.797 -47.018 1.00 36.94 914 ASN A CA 1
ATOM 7177 C C . ASN A 1 914 ? 43.162 59.348 -46.596 1.00 36.94 914 ASN A C 1
ATOM 7179 O O . ASN A 1 914 ? 42.761 58.379 -47.236 1.00 36.94 914 ASN A O 1
ATOM 7183 N N . LEU A 1 915 ? 43.885 59.186 -45.488 1.00 35.41 915 LEU A N 1
ATOM 7184 C CA . LEU A 1 915 ? 44.282 57.899 -44.914 1.00 35.41 915 LEU A CA 1
ATOM 7185 C C . LEU A 1 915 ? 43.321 57.425 -43.803 1.00 35.41 915 LEU A C 1
ATOM 7187 O O . LEU A 1 915 ? 43.671 56.561 -43.001 1.00 35.41 915 LEU A O 1
ATOM 7191 N N . GLY A 1 916 ? 42.075 57.917 -43.811 1.00 35.59 916 GLY A N 1
ATOM 7192 C CA . GLY A 1 916 ? 40.938 57.259 -43.151 1.00 35.59 916 GLY A CA 1
ATOM 7193 C C . GLY A 1 916 ? 40.624 55.866 -43.725 1.00 35.59 916 GLY A C 1
ATOM 7194 O O . GLY A 1 916 ? 39.878 55.107 -43.115 1.00 35.59 916 GLY A O 1
ATOM 7195 N N . GLU A 1 917 ? 41.244 55.486 -44.850 1.00 36.16 917 GLU A N 1
ATOM 7196 C CA . GLU A 1 917 ? 41.025 54.197 -45.519 1.00 36.16 917 GLU A CA 1
ATOM 7197 C C . GLU A 1 917 ? 42.163 53.157 -45.370 1.00 36.16 917 GLU A C 1
ATOM 7199 O O . GLU A 1 917 ? 42.030 52.053 -45.897 1.00 36.16 917 GLU A O 1
ATOM 7204 N N . ILE A 1 918 ? 43.267 53.402 -44.634 1.00 32.94 918 ILE A N 1
ATOM 7205 C CA . ILE A 1 918 ? 44.372 52.404 -44.530 1.00 32.94 918 ILE A CA 1
ATOM 7206 C C . ILE A 1 918 ? 44.932 52.195 -43.107 1.00 32.94 918 ILE A C 1
ATOM 7208 O O . ILE A 1 918 ? 46.137 52.047 -42.903 1.00 32.94 918 ILE A O 1
ATOM 7212 N N . VAL A 1 919 ? 44.052 51.996 -42.119 1.00 30.19 919 VAL A N 1
ATOM 7213 C CA . VAL A 1 919 ? 44.353 51.085 -40.987 1.00 30.19 919 VAL A CA 1
ATOM 7214 C C . VAL A 1 919 ? 43.609 49.765 -41.197 1.00 30.19 919 VAL A C 1
ATOM 7216 O O . VAL A 1 919 ? 42.812 49.309 -40.392 1.00 30.19 919 VAL A O 1
ATOM 7219 N N . ASN A 1 920 ? 43.897 49.140 -42.335 1.00 27.70 920 ASN A N 1
ATOM 7220 C CA . ASN A 1 920 ? 43.718 47.713 -42.577 1.00 27.70 920 ASN A CA 1
ATOM 7221 C C . ASN A 1 920 ? 44.960 47.207 -43.325 1.00 27.70 920 ASN A C 1
ATOM 7223 O O . ASN A 1 920 ? 44.883 46.706 -44.444 1.00 27.70 920 ASN A O 1
ATOM 7227 N N . LYS A 1 921 ? 46.147 47.305 -42.705 1.00 24.48 921 LYS A N 1
ATOM 7228 C CA . LYS A 1 921 ? 47.161 46.284 -43.004 1.00 24.48 921 LYS A CA 1
ATOM 7229 C C . LYS A 1 921 ? 46.664 44.978 -42.382 1.00 24.48 921 LYS A C 1
ATOM 7231 O O . LYS A 1 921 ? 46.281 44.977 -41.211 1.00 24.48 921 LYS A O 1
ATOM 7236 N N . PRO A 1 922 ? 46.636 43.875 -43.144 1.00 25.14 922 PRO A N 1
ATOM 7237 C CA . PRO A 1 922 ? 45.974 42.656 -42.728 1.00 25.14 922 PRO A CA 1
ATOM 7238 C C . PRO A 1 922 ? 46.735 42.062 -41.547 1.00 25.14 922 PRO A C 1
ATOM 7240 O O . PRO A 1 922 ? 47.834 41.523 -41.694 1.00 25.14 922 PRO A O 1
ATOM 7243 N N . VAL A 1 923 ? 46.126 42.112 -40.364 1.00 26.92 923 VAL A N 1
ATOM 7244 C CA . VAL A 1 923 ? 46.421 41.125 -39.329 1.00 26.92 923 VAL A CA 1
ATOM 7245 C C . VAL A 1 923 ? 46.204 39.760 -39.981 1.00 26.92 923 VAL A C 1
ATOM 7247 O O . VAL A 1 923 ? 45.163 39.522 -40.592 1.00 26.92 923 VAL A O 1
ATOM 7250 N N . LYS A 1 924 ? 47.231 38.904 -39.916 1.00 25.58 924 LYS A N 1
ATOM 7251 C CA . LYS A 1 924 ? 47.278 37.538 -40.459 1.00 25.58 924 LYS A CA 1
ATOM 7252 C C . LYS A 1 924 ? 45.883 36.915 -40.610 1.00 25.58 924 LYS A C 1
ATOM 7254 O O . LYS A 1 924 ? 45.243 36.591 -39.613 1.00 25.58 924 LYS A O 1
ATOM 7259 N N . ARG A 1 925 ? 45.472 36.746 -41.875 1.00 30.75 925 ARG A N 1
ATOM 7260 C CA . ARG A 1 925 ? 44.288 36.026 -42.377 1.00 30.75 925 ARG A CA 1
ATOM 7261 C C . ARG A 1 925 ? 43.691 35.041 -41.354 1.00 30.75 925 ARG A C 1
ATOM 7263 O O . ARG A 1 925 ? 44.050 33.865 -41.334 1.00 30.75 925 ARG A O 1
ATOM 7270 N N . LYS A 1 926 ? 42.694 35.485 -40.585 1.00 26.86 926 LYS A N 1
ATOM 7271 C CA . LYS A 1 926 ? 41.494 34.660 -40.382 1.00 26.86 926 LYS A CA 1
ATOM 7272 C C . LYS A 1 926 ? 40.663 34.837 -41.651 1.00 26.86 926 LYS A C 1
ATOM 7274 O O . LYS A 1 926 ? 40.592 35.951 -42.150 1.00 26.86 926 LYS A O 1
ATOM 7279 N N . LYS A 1 927 ? 40.123 33.747 -42.207 1.00 28.38 927 LYS A N 1
ATOM 7280 C CA . LYS A 1 927 ? 39.269 33.740 -43.409 1.00 28.38 927 LYS A CA 1
ATOM 7281 C C . LYS A 1 927 ? 38.134 34.762 -43.249 1.00 28.38 927 LYS A C 1
ATOM 7283 O O . LYS A 1 927 ? 37.101 34.440 -42.674 1.00 28.38 927 LYS A O 1
ATOM 7288 N N . GLN A 1 928 ? 38.354 35.988 -43.699 1.00 31.70 928 GLN A N 1
ATOM 7289 C CA . GLN A 1 928 ? 37.313 36.985 -43.849 1.00 31.70 928 GLN A CA 1
ATOM 7290 C C . GLN A 1 928 ? 36.633 36.613 -45.161 1.00 31.70 928 GLN A C 1
ATOM 7292 O O . GLN A 1 928 ? 37.288 36.538 -46.199 1.00 31.70 928 GLN A O 1
ATOM 7297 N N . TY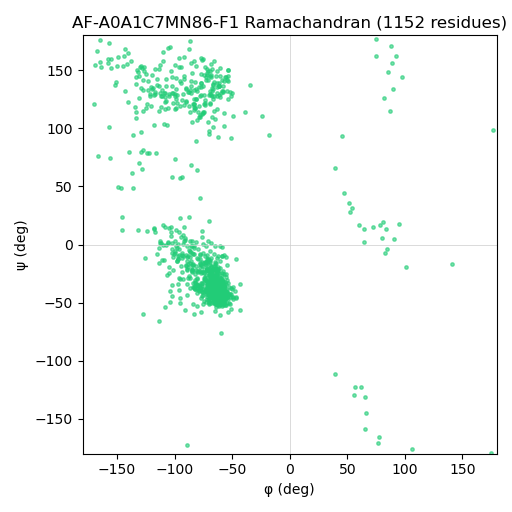R A 1 929 ? 35.373 36.200 -45.080 1.00 36.03 929 TYR A N 1
ATOM 7298 C CA . TYR A 1 929 ? 34.577 35.922 -46.264 1.00 36.03 929 TYR A CA 1
ATOM 7299 C C . TYR A 1 929 ? 34.535 37.210 -47.100 1.00 36.03 929 TYR A C 1
ATOM 7301 O O . TYR A 1 929 ? 34.258 38.272 -46.553 1.00 36.03 929 TYR A O 1
ATOM 7309 N N . ASP A 1 930 ? 34.814 37.124 -48.405 1.00 46.00 930 ASP A N 1
ATOM 7310 C CA . ASP A 1 930 ? 34.768 38.257 -49.355 1.00 46.00 930 ASP A CA 1
ATOM 7311 C C . ASP A 1 930 ? 33.377 38.937 -49.440 1.00 46.00 930 ASP A C 1
ATOM 7313 O O . ASP A 1 930 ? 33.213 39.915 -50.162 1.00 46.00 930 ASP A O 1
ATOM 7317 N N . ASN A 1 931 ? 32.377 38.433 -48.711 1.00 54.16 931 ASN A N 1
ATOM 7318 C CA . ASN A 1 931 ? 31.015 38.945 -48.605 1.00 54.16 931 ASN A CA 1
ATOM 7319 C C . ASN A 1 931 ? 30.664 39.127 -47.120 1.00 54.16 931 ASN A C 1
ATOM 7321 O O . ASN A 1 931 ? 31.022 38.272 -46.301 1.00 54.16 931 ASN A O 1
ATOM 7325 N N . GLY A 1 932 ? 29.942 40.191 -46.758 1.00 57.84 932 GLY A N 1
ATOM 7326 C CA . GLY A 1 932 ? 29.617 40.434 -45.351 1.00 57.84 932 GLY A CA 1
ATOM 7327 C C . GLY A 1 932 ? 28.902 41.748 -45.046 1.00 57.84 932 GLY A C 1
ATOM 7328 O O . GLY A 1 932 ? 28.601 42.533 -45.943 1.00 57.84 932 GLY A O 1
ATOM 7329 N N . ALA A 1 933 ? 28.629 41.937 -43.753 1.00 57.28 933 ALA A N 1
ATOM 7330 C CA . ALA A 1 933 ? 27.987 43.114 -43.179 1.00 57.28 933 ALA A CA 1
ATOM 7331 C C . ALA A 1 933 ? 28.878 44.360 -43.296 1.00 57.28 933 ALA A C 1
ATOM 7333 O O . ALA A 1 933 ? 30.066 44.305 -42.965 1.00 57.28 933 ALA A O 1
ATOM 7334 N N . LEU A 1 934 ? 28.301 45.481 -43.721 1.00 55.50 934 LEU A N 1
ATOM 7335 C CA . LEU A 1 934 ? 28.933 46.796 -43.729 1.00 55.50 934 LEU A CA 1
ATOM 7336 C C . LEU A 1 934 ? 28.132 47.766 -42.846 1.00 55.50 934 LEU A C 1
ATOM 7338 O O . LEU A 1 934 ? 26.909 47.840 -42.995 1.00 55.50 934 LEU A O 1
ATOM 7342 N N . PRO A 1 935 ? 28.791 48.550 -41.975 1.00 49.22 935 PRO A N 1
ATOM 7343 C CA . PRO A 1 935 ? 28.193 49.753 -41.415 1.00 49.22 935 PRO A CA 1
ATOM 7344 C C . PRO A 1 935 ? 28.210 50.842 -42.498 1.00 49.22 935 PRO A C 1
ATOM 7346 O O . PRO A 1 935 ? 29.280 51.251 -42.945 1.00 49.22 935 PRO A O 1
ATOM 7349 N N . GLY A 1 936 ? 27.043 51.277 -42.971 1.00 50.44 936 GLY A N 1
ATOM 7350 C CA . GLY A 1 936 ? 26.946 52.260 -44.054 1.00 50.44 936 GLY A CA 1
ATOM 7351 C C . GLY A 1 936 ? 25.628 53.040 -44.036 1.00 50.44 936 GLY A C 1
ATOM 7352 O O . GLY A 1 936 ? 24.670 52.588 -43.407 1.00 50.44 936 GLY A O 1
ATOM 7353 N N . PRO A 1 937 ? 25.568 54.222 -44.679 1.00 49.47 937 PRO A N 1
ATOM 7354 C CA . PRO A 1 937 ? 24.354 55.031 -44.754 1.00 49.47 937 PRO A CA 1
ATOM 7355 C C . PRO A 1 937 ? 23.237 54.257 -45.469 1.00 49.47 937 PRO A C 1
ATOM 7357 O O . PRO A 1 937 ? 23.471 53.613 -46.489 1.00 49.47 937 PRO A O 1
ATOM 7360 N N . THR A 1 938 ? 22.022 54.313 -44.922 1.00 52.91 938 THR A N 1
ATOM 7361 C CA . THR A 1 938 ? 20.840 53.564 -45.374 1.00 52.91 938 THR A CA 1
ATOM 7362 C C . THR A 1 938 ? 20.431 53.946 -46.801 1.00 52.91 938 THR A C 1
ATOM 7364 O O . THR A 1 938 ? 19.661 54.885 -47.001 1.00 52.91 938 THR A O 1
ATOM 7367 N N . VAL A 1 939 ? 20.933 53.213 -47.795 1.00 59.69 939 VAL A N 1
ATOM 7368 C CA . VAL A 1 939 ? 20.536 53.310 -49.209 1.00 59.69 939 VAL A CA 1
ATOM 7369 C C . VAL A 1 939 ? 20.053 51.932 -49.670 1.00 59.69 939 VAL A C 1
ATOM 7371 O O . VAL A 1 939 ? 20.631 50.921 -49.276 1.00 59.69 939 VAL A O 1
ATOM 7374 N N . LEU A 1 940 ? 18.994 51.885 -50.491 1.00 60.44 940 LEU A N 1
ATOM 7375 C CA . LEU A 1 940 ? 18.370 50.636 -50.965 1.00 60.44 940 LEU A CA 1
ATOM 7376 C C . LEU A 1 940 ? 19.393 49.670 -51.589 1.00 60.44 940 LEU A C 1
ATOM 7378 O O . LEU A 1 940 ? 19.482 48.513 -51.177 1.00 60.44 940 LEU A O 1
ATOM 7382 N N . SER A 1 941 ? 20.195 50.159 -52.536 1.00 70.62 941 SER A N 1
ATOM 7383 C CA . SER A 1 941 ? 21.332 49.439 -53.112 1.00 70.62 941 SER A CA 1
ATOM 7384 C C . SER A 1 941 ? 22.261 50.389 -53.865 1.00 70.62 941 SER A C 1
ATOM 7386 O O . SER A 1 941 ? 21.809 51.403 -54.392 1.00 70.62 941 SER A O 1
ATOM 7388 N N . TYR A 1 942 ? 23.545 50.052 -53.958 1.00 76.12 942 TYR A N 1
ATOM 7389 C CA . TYR A 1 942 ? 24.494 50.686 -54.874 1.00 76.12 942 TYR A CA 1
ATOM 7390 C C . TYR A 1 942 ? 25.584 49.694 -55.295 1.00 76.12 942 TYR A C 1
ATOM 7392 O O . TYR A 1 942 ? 25.915 48.763 -54.556 1.00 76.12 942 TYR A O 1
ATOM 7400 N N . VAL A 1 943 ? 26.170 49.901 -56.476 1.00 79.25 943 VAL A N 1
ATOM 7401 C CA . VAL A 1 943 ? 27.211 49.024 -57.027 1.00 79.25 943 VAL A CA 1
ATOM 7402 C C . VAL A 1 943 ? 28.491 49.810 -57.281 1.00 79.25 943 VAL A C 1
ATOM 7404 O O . VAL A 1 943 ? 28.478 50.851 -57.931 1.00 79.25 943 VAL A O 1
ATOM 7407 N N . VAL A 1 944 ? 29.618 49.294 -56.787 1.00 80.00 944 VAL A N 1
ATOM 7408 C CA . VAL A 1 944 ? 30.947 49.902 -56.950 1.00 80.00 944 VAL A CA 1
ATOM 7409 C C . VAL A 1 944 ? 31.850 48.965 -57.742 1.00 80.00 944 VAL A C 1
ATOM 7411 O O . VAL A 1 944 ? 31.983 47.789 -57.404 1.00 80.00 944 VAL A O 1
ATOM 7414 N N . MET A 1 945 ? 32.500 49.466 -58.793 1.00 81.62 945 MET A N 1
ATOM 7415 C CA . MET A 1 945 ? 33.483 48.682 -59.555 1.00 81.62 945 MET A CA 1
ATOM 7416 C C . MET A 1 945 ? 34.720 48.351 -58.713 1.00 81.62 945 MET A C 1
ATOM 7418 O O . MET A 1 945 ? 35.032 49.023 -57.731 1.00 81.62 945 MET A O 1
ATOM 7422 N N . ALA A 1 946 ? 35.455 47.309 -59.105 1.00 79.19 946 ALA A N 1
ATOM 7423 C CA . ALA A 1 946 ? 36.742 47.008 -58.489 1.00 79.19 946 ALA A CA 1
ATOM 7424 C C . ALA A 1 946 ? 37.709 48.204 -58.575 1.00 79.19 946 ALA A C 1
ATOM 7426 O O . ALA A 1 946 ? 37.766 48.903 -59.582 1.00 79.19 946 ALA A O 1
ATOM 7427 N N . ALA A 1 947 ? 38.525 48.394 -57.535 1.00 70.38 947 ALA A N 1
ATOM 7428 C CA . ALA A 1 947 ? 39.446 49.528 -57.435 1.00 70.38 947 ALA A CA 1
ATOM 7429 C C . ALA A 1 947 ? 40.563 49.532 -58.499 1.00 70.38 947 ALA A C 1
ATOM 7431 O O . ALA A 1 947 ? 41.190 50.561 -58.735 1.00 70.38 947 ALA A O 1
ATOM 7432 N N . THR A 1 948 ? 40.844 48.392 -59.138 1.00 74.00 948 THR A N 1
ATOM 7433 C CA . THR A 1 948 ? 41.942 48.247 -60.103 1.00 74.00 948 THR A CA 1
ATOM 7434 C C . THR A 1 948 ? 41.411 47.814 -61.466 1.00 74.00 948 THR A C 1
ATOM 7436 O O . THR A 1 948 ? 40.833 46.732 -61.600 1.00 74.00 948 THR A O 1
ATOM 7439 N N . ALA A 1 949 ? 41.635 48.653 -62.479 1.00 78.44 949 ALA A N 1
ATOM 7440 C CA . ALA A 1 949 ? 41.334 48.337 -63.872 1.00 78.44 949 ALA A CA 1
ATOM 7441 C C . ALA A 1 949 ? 42.324 47.306 -64.434 1.00 78.44 949 ALA A C 1
ATOM 7443 O O . ALA A 1 949 ? 43.502 47.285 -64.072 1.00 78.44 949 ALA A O 1
ATOM 7444 N N . GLN A 1 950 ? 41.849 46.462 -65.345 1.00 80.69 950 GLN A N 1
ATOM 7445 C CA . GLN A 1 950 ? 42.673 45.483 -66.043 1.00 80.69 950 GLN A CA 1
ATOM 7446 C C . GLN A 1 950 ? 43.474 46.169 -67.152 1.00 80.69 950 GLN A C 1
ATOM 7448 O O . GLN A 1 950 ? 42.922 46.881 -67.989 1.00 80.69 950 GLN A O 1
ATOM 7453 N N . THR A 1 951 ? 44.789 45.954 -67.161 1.00 73.19 951 THR A N 1
ATOM 7454 C CA . THR A 1 951 ? 45.718 46.622 -68.089 1.00 73.19 951 THR A CA 1
ATOM 7455 C C . THR A 1 951 ? 45.983 45.836 -69.372 1.00 73.19 951 THR A C 1
ATOM 7457 O O . THR A 1 951 ? 46.597 46.376 -70.286 1.00 73.19 951 THR A O 1
ATOM 7460 N N . GLN A 1 952 ? 45.537 44.578 -69.437 1.00 76.56 952 GLN A N 1
ATOM 7461 C CA . GLN A 1 952 ? 45.811 43.644 -70.536 1.00 76.56 952 GLN A CA 1
ATOM 7462 C C . GLN A 1 952 ? 44.815 43.743 -71.704 1.00 76.56 952 GLN A C 1
ATOM 7464 O O . GLN A 1 952 ? 45.022 43.084 -72.714 1.00 76.56 952 GLN A O 1
ATOM 7469 N N . HIS A 1 953 ? 43.766 44.560 -71.573 1.00 80.94 953 HIS A N 1
ATOM 7470 C CA . HIS A 1 953 ? 42.708 44.715 -72.571 1.00 80.94 953 HIS A CA 1
ATOM 7471 C C . HIS A 1 953 ? 42.890 45.958 -73.442 1.00 80.94 953 HIS A C 1
ATOM 7473 O O . HIS A 1 953 ? 43.476 46.964 -73.022 1.00 80.94 953 HIS A O 1
ATOM 7479 N N . SER A 1 954 ? 42.328 45.906 -74.647 1.00 81.00 954 SER A N 1
ATOM 7480 C CA . SER A 1 954 ? 42.292 47.040 -75.570 1.00 81.00 954 SER A CA 1
ATOM 7481 C C . SER A 1 954 ? 41.525 48.235 -74.983 1.00 81.00 954 SER A C 1
ATOM 7483 O O . SER A 1 954 ? 40.452 48.081 -74.404 1.00 81.00 954 SER A O 1
ATOM 7485 N N . ARG A 1 955 ? 42.062 49.455 -75.149 1.00 81.00 955 ARG A N 1
ATOM 7486 C CA . ARG A 1 955 ? 41.464 50.696 -74.605 1.00 81.00 955 ARG A CA 1
ATOM 7487 C C . ARG A 1 955 ? 40.432 51.357 -75.523 1.00 81.00 955 ARG A C 1
ATOM 7489 O O . ARG A 1 955 ? 39.837 52.352 -75.126 1.00 81.00 955 ARG A O 1
ATOM 7496 N N . THR A 1 956 ? 40.234 50.849 -76.735 1.00 83.81 956 THR A N 1
ATOM 7497 C CA . THR A 1 956 ? 39.258 51.362 -77.708 1.00 83.81 956 THR A CA 1
ATOM 7498 C C . THR A 1 956 ? 38.076 50.403 -77.832 1.00 83.81 956 THR A C 1
ATOM 7500 O O . THR A 1 956 ? 38.260 49.189 -77.809 1.00 83.81 956 THR A O 1
ATOM 7503 N N . ALA A 1 957 ? 36.859 50.938 -77.980 1.00 81.31 957 ALA A N 1
ATOM 7504 C CA . ALA A 1 957 ? 35.627 50.140 -78.004 1.00 81.31 957 ALA A CA 1
ATOM 7505 C C . ALA A 1 957 ? 35.580 49.096 -79.131 1.00 81.31 957 ALA A C 1
ATOM 7507 O O . ALA A 1 957 ? 35.109 47.986 -78.913 1.00 81.31 957 ALA A O 1
ATOM 7508 N N . GLU A 1 958 ? 36.084 49.438 -80.319 1.00 82.12 958 GLU A N 1
ATOM 7509 C CA . GLU A 1 958 ? 36.076 48.553 -81.490 1.00 82.12 958 GLU A CA 1
ATOM 7510 C C . GLU A 1 958 ? 37.041 47.369 -81.322 1.00 82.12 958 GLU A C 1
ATOM 7512 O O . GLU A 1 958 ? 36.662 46.215 -81.516 1.00 82.12 958 GLU A O 1
ATOM 7517 N N . ALA A 1 959 ? 38.275 47.634 -80.875 1.00 82.81 959 ALA A N 1
ATOM 7518 C CA . ALA A 1 959 ? 39.254 46.581 -80.611 1.00 82.81 959 ALA A CA 1
ATOM 7519 C C . ALA A 1 959 ? 38.834 45.705 -79.421 1.00 82.81 959 ALA A C 1
ATOM 7521 O O . ALA A 1 959 ? 38.943 44.484 -79.495 1.00 82.81 959 ALA A O 1
ATOM 7522 N N . LEU A 1 960 ? 38.290 46.315 -78.361 1.00 84.69 960 LEU A N 1
ATOM 7523 C CA . LEU A 1 960 ? 37.780 45.598 -77.194 1.00 84.69 960 LEU A CA 1
ATOM 7524 C C . LEU A 1 960 ? 36.572 44.721 -77.546 1.00 84.69 960 LEU A C 1
ATOM 7526 O O . LEU A 1 960 ? 36.500 43.584 -77.092 1.00 84.69 960 LEU A O 1
ATOM 7530 N N . GLY A 1 961 ? 35.651 45.219 -78.377 1.00 81.50 961 GLY A N 1
ATOM 7531 C CA . GLY A 1 961 ? 34.500 44.458 -78.865 1.00 81.50 961 GLY A CA 1
ATOM 7532 C C . GLY A 1 961 ? 34.917 43.211 -79.645 1.00 81.50 961 GLY A C 1
ATOM 7533 O O . GLY A 1 961 ? 34.402 42.123 -79.392 1.00 81.50 961 GLY A O 1
ATOM 7534 N N . ASN A 1 962 ? 35.910 43.333 -80.529 1.00 83.56 962 ASN A N 1
ATOM 7535 C CA . ASN A 1 962 ? 36.468 42.191 -81.259 1.00 83.56 962 ASN A CA 1
ATOM 7536 C C . ASN A 1 962 ? 37.198 41.199 -80.336 1.00 83.56 962 ASN A C 1
ATOM 7538 O O . ASN A 1 962 ? 37.081 39.990 -80.524 1.00 83.56 962 ASN A O 1
ATOM 7542 N N . GLU A 1 963 ? 37.911 41.695 -79.321 1.00 83.00 963 GLU A N 1
ATOM 7543 C CA . GLU A 1 963 ? 38.648 40.882 -78.344 1.00 83.00 963 GLU A CA 1
ATOM 7544 C C . GLU A 1 963 ? 37.723 39.994 -77.492 1.00 83.00 963 GLU A C 1
ATOM 7546 O O . GLU A 1 963 ? 38.040 38.835 -77.230 1.00 83.00 963 GLU A O 1
ATOM 7551 N N . ILE A 1 964 ? 36.561 40.516 -77.086 1.00 79.06 964 ILE A N 1
ATOM 7552 C CA . ILE A 1 964 ? 35.599 39.810 -76.220 1.00 79.06 964 ILE A CA 1
ATOM 7553 C C . ILE A 1 964 ? 34.516 39.036 -76.992 1.00 79.06 964 ILE A C 1
ATOM 7555 O O . ILE A 1 964 ? 33.643 38.435 -76.369 1.00 79.06 964 ILE A O 1
ATOM 7559 N N . GLY A 1 965 ? 34.546 39.056 -78.330 1.00 76.69 965 GLY A N 1
ATOM 7560 C CA . GLY A 1 965 ? 33.562 38.373 -79.182 1.00 76.69 965 GLY A CA 1
ATOM 7561 C C . GLY A 1 965 ? 32.235 39.120 -79.386 1.00 76.69 965 GLY A C 1
ATOM 7562 O O . GLY A 1 965 ? 31.250 38.507 -79.791 1.00 76.69 965 GLY A O 1
ATOM 7563 N N . HIS A 1 966 ? 32.196 40.434 -79.138 1.00 82.06 966 HIS A N 1
ATOM 7564 C CA . HIS A 1 966 ? 31.031 41.307 -79.331 1.00 82.06 966 HIS A CA 1
ATOM 7565 C C . HIS A 1 966 ? 31.396 42.560 -80.163 1.00 82.06 966 HIS A C 1
ATOM 7567 O O . HIS A 1 966 ? 31.572 43.645 -79.600 1.00 82.06 966 HIS A O 1
ATOM 7573 N N . PRO A 1 967 ? 31.487 42.460 -81.508 1.00 81.00 967 PRO A N 1
ATOM 7574 C CA . PRO A 1 967 ? 31.928 43.564 -82.377 1.00 81.00 967 PRO A CA 1
ATOM 7575 C C . PRO A 1 967 ? 30.988 44.783 -82.351 1.00 81.00 967 PRO A C 1
ATOM 7577 O O . PRO A 1 967 ? 31.406 45.904 -82.626 1.00 81.00 967 PRO A O 1
ATOM 7580 N N . GLN A 1 968 ? 29.729 44.585 -81.951 1.00 81.25 968 GLN A N 1
ATOM 7581 C CA . GLN A 1 968 ? 28.706 45.630 -81.817 1.00 81.25 968 GLN A CA 1
ATOM 7582 C C . GLN A 1 968 ? 28.893 46.527 -80.577 1.00 81.25 968 GLN A C 1
ATOM 7584 O O . GLN A 1 968 ? 28.104 47.444 -80.360 1.00 81.25 968 GLN A O 1
ATOM 7589 N N . LEU A 1 969 ? 29.922 46.310 -79.745 1.00 84.06 969 LEU A N 1
ATOM 7590 C CA . LEU A 1 969 ? 30.123 47.067 -78.502 1.00 84.06 969 LEU A CA 1
ATOM 7591 C C . LEU A 1 969 ? 30.161 48.590 -78.721 1.00 84.06 969 LEU A C 1
ATOM 7593 O O . LEU A 1 969 ? 29.576 49.334 -77.936 1.00 84.06 969 LEU A O 1
ATOM 7597 N N . LEU A 1 970 ? 30.814 49.061 -79.790 1.00 83.56 970 LEU A N 1
ATOM 7598 C CA . LEU A 1 970 ? 30.872 50.491 -80.115 1.00 83.56 970 LEU A CA 1
ATOM 7599 C C . LEU A 1 970 ? 29.479 51.059 -80.436 1.00 83.56 970 LEU A C 1
ATOM 7601 O O . LEU A 1 970 ? 29.138 52.137 -79.961 1.00 83.56 970 LEU A O 1
ATOM 7605 N N . GLU A 1 971 ? 28.663 50.331 -81.198 1.00 83.50 971 GLU A N 1
ATOM 7606 C CA . GLU A 1 971 ? 27.275 50.701 -81.505 1.00 83.50 971 GLU A CA 1
ATOM 7607 C C . GLU A 1 971 ? 26.420 50.760 -80.231 1.00 83.50 971 GLU A C 1
ATOM 7609 O O . GLU A 1 971 ? 25.728 51.753 -80.001 1.00 83.50 971 GLU A O 1
ATOM 7614 N N . LEU A 1 972 ? 26.539 49.761 -79.351 1.00 84.75 972 LEU A N 1
ATOM 7615 C CA . LEU A 1 972 ? 25.790 49.710 -78.093 1.00 84.75 972 LEU A CA 1
ATOM 7616 C C . LEU A 1 972 ? 26.161 50.852 -77.135 1.00 84.75 972 LEU A C 1
ATOM 7618 O O . LEU A 1 972 ? 25.278 51.406 -76.486 1.00 84.75 972 LEU A O 1
ATOM 7622 N N . ILE A 1 973 ? 27.440 51.248 -77.066 1.00 84.50 973 ILE A N 1
ATOM 7623 C CA . ILE A 1 973 ? 27.876 52.406 -76.264 1.00 84.50 973 ILE A CA 1
ATOM 7624 C C . ILE A 1 973 ? 27.287 53.705 -76.821 1.00 84.50 973 ILE A C 1
ATOM 7626 O O . ILE A 1 973 ? 26.851 54.556 -76.049 1.00 84.50 973 ILE A O 1
ATOM 7630 N N . ARG A 1 974 ? 27.245 53.869 -78.149 1.00 85.06 974 ARG A N 1
ATOM 7631 C CA . ARG A 1 974 ? 26.678 55.068 -78.786 1.00 85.06 974 ARG A CA 1
ATOM 7632 C C . ARG A 1 974 ? 25.172 55.181 -78.552 1.00 85.06 974 ARG A C 1
ATOM 7634 O O . ARG A 1 974 ? 24.700 56.274 -78.250 1.00 85.06 974 ARG A O 1
ATOM 7641 N N . ARG A 1 975 ? 24.442 54.066 -78.631 1.00 84.19 975 ARG A N 1
ATOM 7642 C CA . ARG A 1 975 ? 23.007 54.008 -78.308 1.00 84.19 975 ARG A CA 1
ATOM 7643 C C . ARG A 1 975 ? 22.739 54.280 -76.829 1.00 84.19 975 ARG A C 1
ATOM 7645 O O . ARG A 1 975 ? 21.920 55.132 -76.513 1.00 84.19 975 ARG A O 1
ATOM 7652 N N . PHE A 1 976 ? 23.521 53.678 -75.933 1.00 85.31 976 PHE A N 1
ATOM 7653 C CA . PHE A 1 976 ? 23.472 53.987 -74.500 1.00 85.31 976 PHE A CA 1
ATOM 7654 C C . PHE A 1 976 ? 23.722 55.478 -74.222 1.00 85.31 976 PHE A C 1
ATOM 7656 O O . PHE A 1 976 ? 23.011 56.095 -73.435 1.00 85.31 976 PHE A O 1
ATOM 7663 N N . LEU A 1 977 ? 24.703 56.094 -74.889 1.00 82.31 977 LEU A N 1
ATOM 7664 C CA . LEU A 1 977 ? 24.970 57.527 -74.744 1.00 82.31 977 LEU A CA 1
ATOM 7665 C C . LEU A 1 977 ? 23.831 58.403 -75.268 1.00 82.31 977 LEU A C 1
ATOM 7667 O O . LEU A 1 977 ? 23.604 59.473 -74.710 1.00 82.31 977 LEU A O 1
ATOM 7671 N N . TYR A 1 978 ? 23.121 57.971 -76.312 1.00 82.75 978 TYR A N 1
ATOM 7672 C CA . TYR A 1 978 ? 21.920 58.662 -76.777 1.00 82.75 978 TYR A CA 1
ATOM 7673 C C . TYR A 1 978 ? 20.836 58.670 -75.690 1.00 82.75 978 TYR A C 1
ATOM 7675 O O . TYR A 1 978 ? 20.327 59.746 -75.375 1.00 82.75 978 TYR A O 1
ATOM 7683 N N . ASP A 1 979 ? 20.572 57.518 -75.062 1.00 79.19 979 ASP A N 1
ATOM 7684 C CA . ASP A 1 979 ? 19.591 57.382 -73.973 1.00 79.19 979 ASP A CA 1
ATOM 7685 C C . ASP A 1 979 ? 19.952 58.238 -72.751 1.00 79.19 979 ASP A C 1
ATOM 7687 O O . ASP A 1 979 ? 19.090 58.863 -72.139 1.00 79.19 979 ASP A O 1
ATOM 7691 N N . GLN A 1 980 ? 21.240 58.312 -72.402 1.00 80.69 980 GLN A N 1
ATOM 7692 C CA . GLN A 1 980 ? 21.708 59.110 -71.262 1.00 80.69 980 GLN A CA 1
ATOM 7693 C C . GLN A 1 980 ? 21.679 60.623 -71.522 1.00 80.69 980 GLN A C 1
ATOM 7695 O O . GLN A 1 980 ? 21.534 61.405 -70.584 1.00 80.69 980 GLN A O 1
ATOM 7700 N N . LEU A 1 981 ? 21.864 61.055 -72.773 1.00 80.31 981 LEU A N 1
ATOM 7701 C CA . LEU A 1 981 ? 21.884 62.475 -73.138 1.00 80.31 981 LEU A CA 1
ATOM 7702 C C . LEU A 1 981 ? 20.492 63.021 -73.486 1.00 80.31 981 LEU A C 1
ATOM 7704 O O . LEU A 1 981 ? 20.302 64.233 -73.401 1.00 80.31 981 LEU A O 1
ATOM 7708 N N . ASN A 1 982 ? 19.537 62.155 -73.841 1.00 77.75 982 ASN A N 1
ATOM 7709 C CA . ASN A 1 982 ? 18.166 62.522 -74.212 1.00 77.75 982 ASN A CA 1
ATOM 7710 C C . ASN A 1 982 ? 17.113 61.716 -73.415 1.00 77.75 982 ASN A C 1
ATOM 7712 O O . ASN A 1 982 ? 16.352 60.953 -74.012 1.00 77.75 982 ASN A O 1
ATOM 7716 N N . PRO A 1 983 ? 17.029 61.886 -72.082 1.00 70.62 983 PRO A N 1
ATOM 7717 C CA . PRO A 1 983 ? 16.128 61.099 -71.232 1.00 70.62 983 PRO A CA 1
ATOM 7718 C C . PRO A 1 983 ? 14.625 61.322 -71.505 1.00 70.62 983 PRO A C 1
ATOM 7720 O O . PRO A 1 983 ? 13.829 60.444 -71.193 1.00 70.62 983 PRO A O 1
ATOM 7723 N N . ASP A 1 984 ? 14.235 62.453 -72.112 1.00 69.62 984 ASP A N 1
ATOM 7724 C CA . ASP A 1 984 ? 12.834 62.797 -72.437 1.00 69.62 984 ASP A CA 1
ATOM 7725 C C . ASP A 1 984 ? 12.411 62.402 -73.873 1.00 69.62 984 ASP A C 1
ATOM 7727 O O . ASP A 1 984 ? 11.333 62.778 -74.342 1.00 69.62 984 ASP A O 1
ATOM 7731 N N . SER A 1 985 ? 13.265 61.686 -74.615 1.00 73.75 985 SER A N 1
ATOM 7732 C CA . SER A 1 985 ? 12.952 61.230 -75.976 1.00 73.75 985 SER A CA 1
ATOM 7733 C C . SER A 1 985 ? 11.813 60.203 -75.975 1.00 73.75 985 SER A C 1
ATOM 7735 O O . SER A 1 985 ? 11.792 59.277 -75.170 1.00 73.75 985 SER A O 1
ATOM 7737 N N . ALA A 1 986 ? 10.883 60.324 -76.928 1.00 61.47 986 ALA A N 1
ATOM 7738 C CA . ALA A 1 986 ? 9.781 59.371 -77.102 1.00 61.47 986 ALA A CA 1
ATOM 7739 C C . ALA A 1 986 ? 10.226 58.018 -77.695 1.00 61.47 986 ALA A C 1
ATOM 7741 O O . ALA A 1 986 ? 9.456 57.058 -77.659 1.00 61.47 986 ALA A O 1
ATOM 7742 N N . LEU A 1 987 ? 11.438 57.949 -78.258 1.00 68.44 987 LEU A N 1
ATOM 7743 C CA . LEU A 1 987 ? 12.024 56.742 -78.840 1.00 68.44 987 LEU A CA 1
ATOM 7744 C C . LEU A 1 987 ? 13.294 56.344 -78.066 1.00 68.44 987 LEU A C 1
ATOM 7746 O O . LEU A 1 987 ? 14.153 57.211 -77.861 1.00 68.44 987 LEU A O 1
ATOM 7750 N N . PRO A 1 988 ? 13.438 55.066 -77.665 1.00 66.69 988 PRO A N 1
ATOM 7751 C CA . PRO A 1 988 ? 14.663 54.553 -77.060 1.00 66.69 988 PRO A CA 1
ATOM 7752 C C . PRO A 1 988 ? 15.785 54.458 -78.102 1.00 66.69 988 PRO A C 1
ATOM 7754 O O . PRO A 1 988 ? 15.544 54.183 -79.276 1.00 66.69 988 PRO A O 1
ATOM 7757 N N . GLY A 1 989 ? 17.034 54.622 -77.676 1.00 64.12 989 GLY A N 1
ATOM 7758 C CA . GLY A 1 989 ? 18.229 54.665 -78.524 1.00 64.12 989 GLY A CA 1
ATOM 7759 C C . GLY A 1 989 ? 18.485 53.394 -79.339 1.00 64.12 989 GLY A C 1
ATOM 7760 O O . GLY A 1 989 ? 19.271 53.424 -80.282 1.00 64.12 989 GLY A O 1
ATOM 7761 N N . LEU A 1 990 ? 17.812 52.286 -79.016 1.00 68.31 990 LEU A N 1
ATOM 7762 C CA . LEU A 1 990 ? 17.775 51.059 -79.821 1.00 68.31 990 LEU A CA 1
ATOM 7763 C C . LEU A 1 990 ? 17.053 51.228 -81.168 1.00 68.31 990 LEU A C 1
ATOM 7765 O O . LEU A 1 990 ? 17.467 50.584 -82.129 1.00 68.31 990 LEU A O 1
ATOM 7769 N N . ASP A 1 991 ? 16.059 52.117 -81.248 1.00 71.00 991 ASP A N 1
ATOM 7770 C CA . ASP A 1 991 ? 15.226 52.350 -82.440 1.00 71.00 991 ASP A CA 1
ATOM 7771 C C . ASP A 1 991 ? 15.669 53.584 -83.255 1.00 71.00 991 ASP A C 1
ATOM 7773 O O . ASP A 1 991 ? 15.046 53.938 -84.258 1.00 71.00 991 ASP A O 1
ATOM 7777 N N . VAL A 1 992 ? 16.755 54.245 -82.835 1.00 77.00 992 VAL A N 1
ATOM 7778 C CA . VAL A 1 992 ? 17.328 55.432 -83.488 1.00 77.00 992 VAL A CA 1
ATOM 7779 C C . VAL A 1 992 ? 18.444 55.029 -84.454 1.00 77.00 992 VAL A C 1
ATOM 7781 O O . VAL A 1 992 ? 19.271 54.161 -84.151 1.00 77.00 992 VAL A O 1
ATOM 7784 N N . ASP A 1 993 ? 18.490 55.673 -85.625 1.00 76.44 993 ASP A N 1
ATOM 7785 C CA . ASP A 1 993 ? 19.539 55.425 -86.615 1.00 76.44 993 ASP A CA 1
ATOM 7786 C C . ASP A 1 993 ? 20.923 55.806 -86.053 1.00 76.44 993 ASP A C 1
ATOM 7788 O O . ASP A 1 993 ? 21.117 56.838 -85.406 1.00 76.44 993 ASP A O 1
ATOM 7792 N N . LEU A 1 994 ? 21.927 54.978 -86.337 1.00 75.12 994 LEU A N 1
ATOM 7793 C CA . LEU A 1 994 ? 23.303 55.119 -85.858 1.00 75.12 994 LEU A CA 1
ATOM 7794 C C . LEU A 1 994 ? 23.950 56.449 -86.258 1.00 75.12 994 LEU A C 1
ATOM 7796 O O . LEU A 1 994 ? 24.918 56.865 -85.618 1.00 75.12 994 LEU A O 1
ATOM 7800 N N . ALA A 1 995 ? 23.470 57.102 -87.316 1.00 73.62 995 ALA A N 1
ATOM 7801 C CA . ALA A 1 995 ? 23.936 58.424 -87.727 1.00 73.62 995 ALA A CA 1
ATOM 7802 C C . ALA A 1 995 ? 23.529 59.536 -86.739 1.00 73.62 995 ALA A C 1
ATOM 7804 O O . ALA A 1 995 ? 24.259 60.516 -86.598 1.00 73.62 995 ALA A O 1
ATOM 7805 N N . GLU A 1 996 ? 22.414 59.366 -86.025 1.00 73.06 996 GLU A N 1
ATOM 7806 C CA . GLU A 1 996 ? 21.889 60.324 -85.043 1.00 73.06 996 GLU A CA 1
ATOM 7807 C C . GLU A 1 996 ? 22.447 60.084 -83.628 1.00 73.06 996 GLU A C 1
ATOM 7809 O O . GLU A 1 996 ? 22.373 60.957 -82.760 1.00 73.06 996 GLU A O 1
ATOM 7814 N N . CYS A 1 997 ? 23.073 58.926 -83.386 1.00 78.94 997 CYS A N 1
ATOM 7815 C CA . CYS A 1 997 ? 23.725 58.631 -82.113 1.00 78.94 997 CYS A CA 1
ATOM 7816 C C . CYS A 1 997 ? 25.061 59.391 -81.941 1.00 78.94 997 CYS A C 1
ATOM 7818 O O . CYS A 1 997 ? 25.844 59.504 -82.894 1.00 78.94 997 CYS A O 1
ATOM 7820 N N . PRO A 1 998 ? 25.420 59.808 -80.710 1.00 80.06 998 PRO A N 1
ATOM 7821 C CA . PRO A 1 998 ? 26.691 60.475 -80.420 1.00 80.06 998 PRO A CA 1
ATOM 7822 C C . PRO A 1 998 ? 27.905 59.679 -80.917 1.00 80.06 998 PRO A C 1
ATOM 7824 O O . PRO A 1 998 ? 27.941 58.453 -80.812 1.00 80.06 998 PRO A O 1
ATOM 7827 N N . ILE A 1 999 ? 28.919 60.359 -81.452 1.00 78.50 999 ILE A N 1
ATOM 7828 C CA . ILE A 1 999 ? 30.187 59.725 -81.846 1.00 78.50 999 ILE A CA 1
ATOM 7829 C C . ILE A 1 999 ? 31.012 59.430 -80.584 1.00 78.50 999 ILE A C 1
ATOM 7831 O O . ILE A 1 999 ? 31.108 60.277 -79.696 1.00 78.50 999 ILE A O 1
ATOM 7835 N N . PHE A 1 1000 ? 31.624 58.244 -80.509 1.00 81.94 1000 PHE A N 1
ATOM 7836 C CA . PHE A 1 1000 ? 32.398 57.797 -79.349 1.00 81.94 1000 PHE A CA 1
ATOM 7837 C C . PHE A 1 1000 ? 33.828 57.387 -79.737 1.00 81.94 1000 PHE A C 1
ATOM 7839 O O . PHE A 1 1000 ? 34.020 56.429 -80.485 1.00 81.94 1000 PHE A O 1
ATOM 7846 N N . HIS A 1 1001 ? 34.828 58.092 -79.195 1.00 78.50 1001 HIS A N 1
ATOM 7847 C CA . HIS A 1 1001 ? 36.263 57.819 -79.400 1.00 78.50 1001 HIS A CA 1
ATOM 7848 C C . HIS A 1 1001 ? 37.074 57.788 -78.088 1.00 78.50 1001 HIS A C 1
ATOM 7850 O O . HIS A 1 1001 ? 38.304 57.814 -78.115 1.00 78.50 1001 HIS A O 1
ATOM 7856 N N . GLU A 1 1002 ? 36.401 57.742 -76.937 1.00 83.00 1002 GLU A N 1
ATOM 7857 C CA . GLU A 1 1002 ? 37.047 57.817 -75.622 1.00 83.00 1002 GLU A CA 1
ATOM 7858 C C . GLU A 1 1002 ? 37.730 56.498 -75.218 1.00 83.00 1002 GLU A C 1
ATOM 7860 O O . GLU A 1 1002 ? 37.396 55.417 -75.713 1.00 83.00 1002 GLU A O 1
ATOM 7865 N N . GLN A 1 1003 ? 38.684 56.580 -74.281 1.00 84.38 1003 GLN A N 1
ATOM 7866 C CA . GLN A 1 1003 ? 39.358 55.395 -73.736 1.00 84.38 1003 GLN A CA 1
ATOM 7867 C C . GLN A 1 1003 ? 38.481 54.651 -72.721 1.00 84.38 1003 GLN A C 1
ATOM 7869 O O . GLN A 1 1003 ? 37.919 55.249 -71.800 1.00 84.38 1003 GLN A O 1
ATOM 7874 N N . ILE A 1 1004 ? 38.443 53.324 -72.848 1.00 87.94 1004 ILE A N 1
ATOM 7875 C CA . ILE A 1 1004 ? 37.713 52.411 -71.967 1.00 87.94 1004 ILE A CA 1
ATOM 7876 C C . ILE A 1 1004 ? 38.671 51.728 -70.986 1.00 87.94 1004 ILE A C 1
ATOM 7878 O O . ILE A 1 1004 ? 39.744 51.254 -71.357 1.00 87.94 1004 ILE A O 1
ATOM 7882 N N . SER A 1 1005 ? 38.255 51.648 -69.721 1.00 87.50 1005 SER A N 1
ATOM 7883 C CA . SER A 1 1005 ? 38.889 50.832 -68.677 1.00 87.50 1005 SER A CA 1
ATOM 7884 C C . SER A 1 1005 ? 38.010 49.632 -68.331 1.00 87.50 1005 SER A C 1
ATOM 7886 O O . SER A 1 1005 ? 36.824 49.816 -68.068 1.00 87.50 1005 SER A O 1
ATOM 7888 N N . VAL A 1 1006 ? 38.585 48.426 -68.301 1.00 87.38 1006 VAL A N 1
ATOM 7889 C CA . VAL A 1 1006 ? 37.872 47.153 -68.076 1.00 87.38 1006 VAL A CA 1
ATOM 7890 C C . VAL A 1 1006 ? 38.057 46.642 -66.646 1.00 87.38 1006 VAL A C 1
ATOM 7892 O O . VAL A 1 1006 ? 39.144 46.749 -66.078 1.00 87.38 1006 VAL A O 1
ATOM 7895 N N . PHE A 1 1007 ? 37.017 46.027 -66.080 1.00 87.62 1007 PHE A N 1
ATOM 7896 C CA . PHE A 1 1007 ? 37.009 45.434 -64.743 1.00 87.62 1007 PHE A CA 1
ATOM 7897 C C . PHE A 1 1007 ? 36.385 44.028 -64.773 1.00 87.62 1007 PHE A C 1
ATOM 7899 O O . PHE A 1 1007 ? 35.425 43.775 -65.494 1.00 87.62 1007 PHE A O 1
ATOM 7906 N N . TYR A 1 1008 ? 36.902 43.102 -63.957 1.00 87.12 1008 TYR A N 1
ATOM 7907 C CA . TYR A 1 1008 ? 36.369 41.729 -63.871 1.00 87.12 1008 TYR A CA 1
ATOM 7908 C C . TYR A 1 1008 ? 35.331 41.518 -62.770 1.00 87.12 1008 TYR A C 1
ATOM 7910 O O . TYR A 1 1008 ? 34.736 40.441 -62.677 1.00 87.12 1008 TYR A O 1
ATOM 7918 N N . SER A 1 1009 ? 35.116 42.515 -61.915 1.00 86.81 1009 SER A N 1
ATOM 7919 C CA . SER A 1 1009 ? 34.148 42.418 -60.830 1.00 86.81 1009 SER A CA 1
ATOM 7920 C C . SER A 1 1009 ? 33.634 43.776 -60.386 1.00 86.81 1009 SER A C 1
ATOM 7922 O O . SER A 1 1009 ? 34.369 44.766 -60.414 1.00 86.81 1009 SER A O 1
ATOM 7924 N N . ALA A 1 1010 ? 32.414 43.773 -59.867 1.00 85.81 1010 ALA A N 1
ATOM 7925 C CA . ALA A 1 1010 ? 31.813 44.876 -59.138 1.00 85.81 1010 ALA A CA 1
ATOM 7926 C C . ALA A 1 1010 ? 31.245 44.357 -57.808 1.00 85.81 1010 ALA A C 1
ATOM 7928 O O . ALA A 1 1010 ? 30.928 43.175 -57.675 1.00 85.81 1010 ALA A O 1
ATOM 7929 N N . ALA A 1 1011 ? 31.152 45.216 -56.802 1.00 83.56 1011 ALA A N 1
ATOM 7930 C CA . ALA A 1 1011 ? 30.551 44.906 -55.517 1.00 83.56 1011 ALA A CA 1
ATOM 7931 C C . ALA A 1 1011 ? 29.186 45.584 -55.415 1.00 83.56 1011 ALA A C 1
ATOM 7933 O O . ALA A 1 1011 ? 29.119 46.810 -55.435 1.00 83.56 1011 ALA A O 1
ATOM 7934 N N . ALA A 1 1012 ? 28.128 44.788 -55.299 1.00 82.88 1012 ALA A N 1
ATOM 7935 C CA . ALA A 1 1012 ? 26.786 45.261 -55.007 1.00 82.88 1012 ALA A CA 1
ATOM 7936 C C . ALA A 1 1012 ? 26.582 45.280 -53.490 1.00 82.88 1012 ALA A C 1
ATOM 7938 O O . ALA A 1 1012 ? 26.753 44.256 -52.825 1.00 82.88 1012 ALA A O 1
ATOM 7939 N N . SER A 1 1013 ? 26.235 46.440 -52.949 1.00 81.06 1013 SER A N 1
ATOM 7940 C CA . SER A 1 1013 ? 25.872 46.629 -51.547 1.00 81.06 1013 SER A CA 1
ATOM 7941 C C . SER A 1 1013 ? 24.393 46.978 -51.471 1.00 81.06 1013 SER A C 1
ATOM 7943 O O . SER A 1 1013 ? 23.960 47.907 -52.145 1.00 81.06 1013 SER A O 1
ATOM 7945 N N . TYR A 1 1014 ? 23.620 46.270 -50.655 1.00 75.00 1014 TYR A N 1
ATOM 7946 C CA . TYR A 1 1014 ? 22.178 46.497 -50.509 1.00 75.00 1014 TYR A CA 1
ATOM 7947 C C . TYR A 1 1014 ? 21.737 46.428 -49.048 1.00 75.00 1014 TYR A C 1
ATOM 7949 O O . TYR A 1 1014 ? 22.430 45.859 -48.198 1.00 75.00 1014 TYR A O 1
ATOM 7957 N N . TYR A 1 1015 ? 20.597 47.050 -48.748 1.00 70.38 1015 TYR A N 1
ATOM 7958 C CA . TYR A 1 1015 ? 20.017 47.043 -47.407 1.00 70.38 1015 TYR A CA 1
ATOM 7959 C C . TYR A 1 1015 ? 19.552 45.631 -47.023 1.00 70.38 1015 TYR A C 1
ATOM 7961 O O . TYR A 1 1015 ? 18.813 44.989 -47.769 1.00 70.38 1015 TYR A O 1
ATOM 7969 N N . ALA A 1 1016 ? 20.040 45.131 -45.886 1.00 66.38 1016 ALA A N 1
ATOM 7970 C CA . ALA A 1 1016 ? 19.887 43.737 -45.472 1.00 66.38 1016 ALA A CA 1
ATOM 7971 C C . ALA A 1 1016 ? 20.011 43.612 -43.937 1.00 66.38 1016 ALA A C 1
ATOM 7973 O O . ALA A 1 1016 ? 21.055 43.179 -43.419 1.00 66.38 1016 ALA A O 1
ATOM 7974 N N . PRO A 1 1017 ? 18.974 44.031 -43.186 1.00 59.75 1017 PRO A N 1
ATOM 7975 C CA . PRO A 1 1017 ? 19.000 44.021 -41.730 1.00 59.75 1017 PRO A CA 1
ATOM 7976 C C . PRO A 1 1017 ? 19.135 42.586 -41.207 1.00 59.75 1017 PRO A C 1
ATOM 7978 O O . PRO A 1 1017 ? 18.400 41.682 -41.596 1.00 59.75 1017 PRO A O 1
ATOM 7981 N N . SER A 1 1018 ? 20.115 42.361 -40.333 1.00 56.62 1018 SER A N 1
ATOM 7982 C CA . SER A 1 1018 ? 20.423 41.040 -39.770 1.00 56.62 1018 SER A CA 1
ATOM 7983 C C . SER A 1 1018 ? 21.183 41.178 -38.452 1.00 56.62 1018 SER A C 1
ATOM 7985 O O . SER A 1 1018 ? 21.868 42.174 -38.253 1.00 56.62 1018 SER A O 1
ATOM 7987 N N . ASP A 1 1019 ? 21.136 40.176 -37.571 1.00 46.50 1019 ASP A N 1
ATOM 7988 C CA . ASP A 1 1019 ? 21.870 40.175 -36.290 1.00 46.50 1019 ASP A CA 1
ATOM 7989 C C . ASP A 1 1019 ? 23.357 40.602 -36.377 1.00 46.50 1019 ASP A C 1
ATOM 7991 O O . ASP A 1 1019 ? 23.782 41.415 -35.555 1.00 46.50 1019 ASP A O 1
ATOM 7995 N N . PRO A 1 1020 ? 24.176 40.129 -37.346 1.00 48.62 1020 PRO A N 1
ATOM 7996 C CA . PRO A 1 1020 ? 25.560 40.592 -37.493 1.00 48.62 1020 PRO A CA 1
ATOM 7997 C C . PRO A 1 1020 ? 25.701 42.012 -38.067 1.00 48.62 1020 PRO A C 1
ATOM 7999 O O . PRO A 1 1020 ? 26.779 42.592 -37.949 1.00 48.62 1020 PRO A O 1
ATOM 8002 N N . SER A 1 1021 ? 24.655 42.559 -38.692 1.00 50.19 1021 SER A N 1
ATOM 8003 C CA . SER A 1 1021 ? 24.681 43.858 -39.384 1.00 50.19 1021 SER A CA 1
ATOM 8004 C C . SER A 1 1021 ? 23.886 44.951 -38.646 1.00 50.19 1021 SER A C 1
ATOM 8006 O O . SER A 1 1021 ? 24.049 46.129 -38.946 1.00 50.19 1021 SER A O 1
ATOM 8008 N N . GLY A 1 1022 ? 23.059 44.584 -37.661 1.00 50.00 1022 GLY A N 1
ATOM 8009 C CA . GLY A 1 1022 ? 22.132 45.473 -36.961 1.00 50.00 1022 GLY A CA 1
ATOM 8010 C C . GLY A 1 1022 ? 20.891 45.838 -37.787 1.00 50.00 1022 GLY A C 1
ATOM 8011 O O . GLY A 1 1022 ? 20.754 45.467 -38.954 1.00 50.00 1022 GLY A O 1
ATOM 8012 N N . THR A 1 1023 ? 19.976 46.60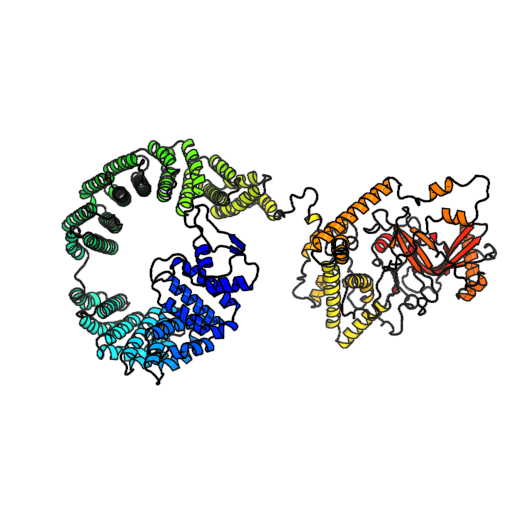0 -37.182 1.00 50.06 1023 THR A N 1
ATOM 8013 C CA . THR A 1 1023 ? 18.740 47.101 -37.822 1.00 50.06 1023 THR A CA 1
ATOM 8014 C C . THR A 1 1023 ? 19.003 48.090 -38.967 1.00 50.06 1023 THR A C 1
ATOM 8016 O O . THR A 1 1023 ? 18.147 48.297 -39.825 1.00 50.06 1023 THR A O 1
ATOM 8019 N N . SER A 1 1024 ? 20.204 48.668 -39.015 1.00 54.22 1024 SER A N 1
ATOM 8020 C CA . SER A 1 1024 ? 20.691 49.585 -40.053 1.00 54.22 1024 SER A CA 1
ATOM 8021 C C . SER A 1 1024 ? 21.758 48.964 -40.972 1.00 54.22 1024 SER A C 1
ATOM 8023 O O . SER A 1 1024 ? 22.459 49.682 -41.681 1.00 54.22 1024 SER A O 1
ATOM 8025 N N . GLY A 1 1025 ? 21.909 47.638 -40.960 1.00 60.94 1025 GLY A N 1
ATOM 8026 C CA . GLY A 1 1025 ? 22.997 46.941 -41.642 1.00 60.94 1025 GLY A CA 1
ATOM 8027 C C . GLY A 1 1025 ? 22.850 46.792 -43.157 1.00 60.94 1025 GLY A C 1
ATOM 8028 O O . GLY A 1 1025 ? 21.780 46.447 -43.659 1.00 60.94 1025 GLY A O 1
ATOM 8029 N N . MET A 1 1026 ? 23.953 46.977 -43.890 1.00 69.19 1026 MET A N 1
ATOM 8030 C CA . MET A 1 1026 ? 24.046 46.676 -45.325 1.00 69.19 1026 MET A CA 1
ATOM 8031 C C . MET A 1 1026 ? 24.806 45.365 -45.565 1.00 69.19 1026 MET A C 1
ATOM 8033 O O . MET A 1 1026 ? 25.729 45.035 -44.817 1.00 69.19 1026 MET A O 1
ATOM 8037 N N . HIS A 1 1027 ? 24.477 44.636 -46.632 1.00 72.19 1027 HIS A N 1
ATOM 8038 C CA . HIS A 1 1027 ? 25.204 43.440 -47.065 1.00 72.19 1027 HIS A CA 1
ATOM 8039 C C . HIS A 1 1027 ? 25.899 43.671 -48.407 1.00 72.19 1027 HIS A C 1
ATOM 8041 O O . HIS A 1 1027 ? 25.303 44.230 -49.326 1.00 72.19 1027 HIS A O 1
ATOM 8047 N N . ARG A 1 1028 ? 27.156 43.224 -48.522 1.00 77.31 1028 ARG A N 1
ATOM 8048 C CA . ARG A 1 1028 ? 27.967 43.329 -49.744 1.00 77.31 1028 ARG A CA 1
ATOM 8049 C C . ARG A 1 1028 ? 28.164 41.972 -50.416 1.00 77.31 1028 ARG A C 1
ATOM 8051 O O . ARG A 1 1028 ? 28.709 41.048 -49.809 1.00 77.31 1028 ARG A O 1
ATOM 8058 N N . GLU A 1 1029 ? 27.835 41.905 -51.702 1.00 78.56 1029 GLU A N 1
ATOM 8059 C CA . GLU A 1 1029 ? 28.067 40.770 -52.598 1.00 78.56 1029 GLU A CA 1
ATOM 8060 C C . GLU A 1 1029 ? 28.964 41.168 -53.778 1.00 78.56 1029 GLU A C 1
ATOM 8062 O O . GLU A 1 1029 ? 28.884 42.275 -54.303 1.00 78.56 1029 GLU A O 1
ATOM 8067 N N . HIS A 1 1030 ? 29.811 40.248 -54.243 1.00 82.12 1030 HIS A N 1
ATOM 8068 C CA . HIS A 1 1030 ? 30.628 40.456 -55.441 1.00 82.12 1030 HIS A CA 1
ATOM 8069 C C . HIS A 1 1030 ? 29.996 39.823 -56.687 1.00 82.12 1030 HIS A C 1
ATOM 8071 O O . HIS A 1 1030 ? 29.818 38.601 -56.736 1.00 82.12 1030 HIS A O 1
ATOM 8077 N N . LEU A 1 1031 ? 29.752 40.656 -57.701 1.00 85.00 1031 LEU A N 1
ATOM 8078 C CA . LEU A 1 1031 ? 29.377 40.299 -59.068 1.00 85.00 1031 LEU A CA 1
ATOM 8079 C C . LEU A 1 1031 ? 30.638 40.094 -59.909 1.00 85.00 1031 LEU A C 1
ATOM 8081 O O . LEU A 1 1031 ? 31.540 40.936 -59.890 1.00 85.00 1031 LEU A O 1
ATOM 8085 N N . ARG A 1 1032 ? 30.718 38.989 -60.653 1.00 86.06 1032 ARG A N 1
ATOM 8086 C CA . ARG A 1 1032 ? 31.903 38.629 -61.446 1.00 86.06 1032 ARG A CA 1
ATOM 8087 C C . ARG A 1 1032 ? 31.582 38.500 -62.931 1.00 86.06 1032 ARG A C 1
ATOM 8089 O O . ARG A 1 1032 ? 30.617 37.844 -63.306 1.00 86.06 1032 ARG A O 1
ATOM 8096 N N . ALA A 1 1033 ? 32.458 39.071 -63.750 1.00 85.56 1033 ALA A N 1
ATOM 8097 C CA . ALA A 1 1033 ? 32.518 38.907 -65.197 1.00 85.56 1033 ALA A CA 1
ATOM 8098 C C . ALA A 1 1033 ? 33.973 38.585 -65.574 1.00 85.56 1033 ALA A C 1
ATOM 8100 O O . ALA A 1 1033 ? 34.720 39.429 -66.062 1.00 85.56 1033 ALA A O 1
ATOM 8101 N N . THR A 1 1034 ? 34.423 37.383 -65.204 1.00 83.19 1034 THR A N 1
ATOM 8102 C CA . THR A 1 1034 ? 35.822 36.959 -65.342 1.00 83.19 1034 THR A CA 1
ATOM 8103 C C . THR A 1 1034 ? 35.951 35.916 -66.458 1.00 83.19 1034 THR A C 1
ATOM 8105 O O . THR A 1 1034 ? 35.425 34.811 -66.300 1.00 83.19 1034 THR A O 1
ATOM 8108 N N . PRO A 1 1035 ? 36.689 36.205 -67.548 1.00 78.19 1035 PRO A N 1
ATOM 8109 C CA . PRO A 1 1035 ? 36.878 35.269 -68.663 1.00 78.19 1035 PRO A CA 1
ATOM 8110 C C . PRO A 1 1035 ? 37.582 33.962 -68.271 1.00 78.19 1035 PRO A C 1
ATOM 8112 O O . PRO A 1 1035 ? 37.339 32.922 -68.874 1.00 78.19 1035 PRO A O 1
ATOM 8115 N N . LEU A 1 1036 ? 38.433 33.997 -67.238 1.00 79.12 1036 LEU A N 1
ATOM 8116 C CA . LEU A 1 1036 ? 39.154 32.831 -66.730 1.00 79.12 1036 LEU A CA 1
ATOM 8117 C C . LEU A 1 1036 ? 39.117 32.804 -65.192 1.00 79.12 1036 LEU A C 1
ATOM 8119 O O . LEU A 1 1036 ? 39.935 33.428 -64.516 1.00 79.12 1036 LEU A O 1
ATOM 8123 N N . TRP A 1 1037 ? 38.150 32.096 -64.610 1.00 75.75 1037 TRP A N 1
ATOM 8124 C CA . TRP A 1 1037 ? 38.017 31.961 -63.158 1.00 75.75 1037 TRP A CA 1
ATOM 8125 C C . TRP A 1 1037 ? 38.812 30.737 -62.677 1.00 75.75 1037 TRP A C 1
ATOM 8127 O O . TRP A 1 1037 ? 38.591 29.632 -63.160 1.00 75.75 1037 TRP A O 1
ATOM 8137 N N . TRP A 1 1038 ? 39.761 30.929 -61.748 1.00 68.56 1038 TRP A N 1
ATOM 8138 C CA . TRP A 1 1038 ? 40.652 29.874 -61.207 1.00 68.56 1038 TRP A CA 1
ATOM 8139 C C . TRP A 1 1038 ? 41.407 29.048 -62.263 1.00 68.56 1038 TRP A C 1
ATOM 8141 O O . TRP A 1 1038 ? 41.752 27.897 -62.016 1.00 68.56 1038 TRP A O 1
ATOM 8151 N N . HIS A 1 1039 ? 41.682 29.629 -63.433 1.00 67.62 1039 HIS A N 1
ATOM 8152 C CA . HIS A 1 1039 ? 42.311 28.943 -64.569 1.00 67.62 1039 HIS A CA 1
ATOM 8153 C C . HIS A 1 1039 ? 41.523 27.739 -65.122 1.00 67.62 1039 HIS A C 1
ATOM 8155 O O . HIS A 1 1039 ? 42.099 26.935 -65.850 1.00 67.62 1039 HIS A O 1
ATOM 8161 N N . THR A 1 1040 ? 40.227 27.605 -64.806 1.00 72.12 1040 THR A N 1
ATOM 8162 C CA . THR A 1 1040 ? 39.410 26.461 -65.247 1.00 72.12 1040 THR A CA 1
ATOM 8163 C C . THR A 1 1040 ? 38.383 26.827 -66.315 1.00 72.12 1040 THR A C 1
ATOM 8165 O O . THR A 1 1040 ? 38.356 26.192 -67.364 1.00 72.12 1040 THR A O 1
ATOM 8168 N N . ALA A 1 1041 ? 37.533 27.828 -66.075 1.00 78.00 1041 ALA A N 1
ATOM 8169 C CA . ALA A 1 1041 ? 36.423 28.178 -66.966 1.00 78.00 1041 ALA A CA 1
ATOM 8170 C C . ALA A 1 1041 ? 35.966 29.639 -66.773 1.00 78.00 1041 ALA A C 1
ATOM 8172 O O . ALA A 1 1041 ? 36.228 30.223 -65.714 1.00 78.00 1041 ALA A O 1
ATOM 8173 N N . PRO A 1 1042 ? 35.270 30.246 -67.755 1.00 81.88 1042 PRO A N 1
ATOM 8174 C CA . PRO A 1 1042 ? 34.683 31.572 -67.590 1.00 81.88 1042 PRO A CA 1
ATOM 8175 C C . PRO A 1 1042 ? 33.611 31.593 -66.492 1.00 81.88 1042 PRO A C 1
ATOM 8177 O O . PRO A 1 1042 ? 32.911 30.605 -66.238 1.00 81.88 1042 PRO A O 1
ATOM 8180 N N . ARG A 1 1043 ? 33.474 32.744 -65.828 1.00 84.62 1043 ARG A N 1
ATOM 8181 C CA . ARG A 1 1043 ? 32.428 33.005 -64.836 1.00 84.62 1043 ARG A CA 1
ATOM 8182 C C . ARG A 1 1043 ? 31.781 34.364 -65.088 1.00 84.62 1043 ARG A C 1
ATOM 8184 O O . ARG A 1 1043 ? 32.378 35.400 -64.803 1.00 84.62 1043 ARG A O 1
ATOM 8191 N N . PHE A 1 1044 ? 30.542 34.307 -65.560 1.00 86.88 1044 PHE A N 1
ATOM 8192 C CA . PHE A 1 1044 ? 29.666 35.450 -65.800 1.00 86.88 1044 PHE A CA 1
ATOM 8193 C C . PHE A 1 1044 ? 28.441 35.311 -64.897 1.00 86.88 1044 PHE A C 1
ATOM 8195 O O . PHE A 1 1044 ? 27.583 34.459 -65.144 1.00 86.88 1044 PHE A O 1
ATOM 8202 N N . ASP A 1 1045 ? 28.416 36.084 -63.813 1.00 87.56 1045 ASP A N 1
ATOM 8203 C CA . ASP A 1 1045 ? 27.337 36.061 -62.827 1.00 87.56 1045 ASP A CA 1
ATOM 8204 C C . ASP A 1 1045 ? 26.071 36.746 -63.397 1.00 87.56 1045 ASP A C 1
ATOM 8206 O O . ASP A 1 1045 ? 26.138 37.614 -64.274 1.00 87.56 1045 ASP A O 1
ATOM 8210 N N . CYS A 1 1046 ? 24.899 36.341 -62.900 1.00 88.75 1046 CYS A N 1
ATOM 8211 C CA . CYS A 1 1046 ? 23.619 36.975 -63.227 1.00 88.75 1046 CYS A CA 1
ATOM 8212 C C . CYS A 1 1046 ? 23.235 37.993 -62.147 1.00 88.75 1046 CYS A C 1
ATOM 8214 O O . CYS A 1 1046 ? 23.617 37.839 -60.984 1.00 88.75 1046 CYS A O 1
ATOM 8216 N N . ALA A 1 1047 ? 22.468 39.017 -62.511 1.00 88.31 1047 ALA A N 1
ATOM 8217 C CA . ALA A 1 1047 ? 22.034 40.077 -61.608 1.00 88.31 1047 ALA A CA 1
ATOM 8218 C C . ALA A 1 1047 ? 20.591 40.518 -61.882 1.00 88.31 1047 ALA A C 1
ATOM 8220 O O . ALA A 1 1047 ? 20.085 40.352 -62.993 1.00 88.31 1047 ALA A O 1
ATOM 8221 N N . PHE A 1 1048 ? 19.946 41.075 -60.857 1.00 86.38 1048 PHE A N 1
ATOM 8222 C CA . PHE A 1 1048 ? 18.652 41.742 -60.976 1.00 86.38 1048 PHE A CA 1
ATOM 8223 C C . PHE A 1 1048 ? 18.847 43.216 -61.330 1.00 86.38 1048 PHE A C 1
ATOM 8225 O O . PHE A 1 1048 ? 19.629 43.914 -60.676 1.00 86.38 1048 PHE A O 1
ATOM 8232 N N . VAL A 1 1049 ? 18.107 43.675 -62.335 1.00 85.12 1049 VAL A N 1
ATOM 8233 C CA . VAL A 1 1049 ? 18.091 45.056 -62.825 1.00 85.12 1049 VAL A CA 1
ATOM 8234 C C . VAL A 1 1049 ? 16.710 45.653 -62.584 1.00 85.12 1049 VAL A C 1
ATOM 8236 O O . VAL A 1 1049 ? 15.692 44.990 -62.793 1.00 85.12 1049 VAL A O 1
ATOM 8239 N N . LYS A 1 1050 ? 16.668 46.903 -62.125 1.00 81.00 1050 LYS A N 1
ATOM 8240 C CA . LYS A 1 1050 ? 15.420 47.633 -61.891 1.00 81.00 1050 LYS A CA 1
ATOM 8241 C C . LYS A 1 1050 ? 14.823 48.091 -63.228 1.00 81.00 1050 LYS A C 1
ATOM 8243 O O . LYS A 1 1050 ? 15.415 48.937 -63.888 1.00 81.00 1050 LYS A O 1
ATOM 8248 N N . SER A 1 1051 ? 13.666 47.546 -63.607 1.00 70.19 1051 SER A N 1
ATOM 8249 C CA . SER A 1 1051 ? 13.019 47.805 -64.908 1.00 70.19 1051 SER A CA 1
ATOM 8250 C C . SER A 1 1051 ? 11.853 48.796 -64.809 1.00 70.19 1051 SER A C 1
ATOM 8252 O O . SER A 1 1051 ? 11.652 49.632 -65.683 1.00 70.19 1051 SER A O 1
ATOM 8254 N N . SER A 1 1052 ? 11.097 48.771 -63.705 1.00 70.31 1052 SER A N 1
ATOM 8255 C CA . SER A 1 1052 ? 9.992 49.708 -63.447 1.00 70.31 1052 SER A CA 1
ATOM 8256 C C . SER A 1 1052 ? 10.069 50.244 -62.013 1.00 70.31 1052 SER A C 1
ATOM 8258 O O . SER A 1 1052 ? 9.975 49.449 -61.077 1.00 70.31 1052 SER A O 1
ATOM 8260 N N . PRO A 1 1053 ? 10.242 51.564 -61.793 1.00 62.41 1053 PRO A N 1
ATOM 8261 C CA . PRO A 1 1053 ? 10.423 52.120 -60.451 1.00 62.41 1053 PRO A CA 1
ATOM 8262 C C . PRO A 1 1053 ? 9.222 51.971 -59.517 1.00 62.41 1053 PRO A C 1
ATOM 8264 O O . PRO A 1 1053 ? 9.426 51.897 -58.306 1.00 62.41 1053 PRO A O 1
ATOM 8267 N N . ASP A 1 1054 ? 8.017 51.892 -60.086 1.00 61.34 1054 ASP A N 1
ATOM 8268 C CA . ASP A 1 1054 ? 6.745 51.979 -59.358 1.00 61.34 1054 ASP A CA 1
ATOM 8269 C C . ASP A 1 1054 ? 6.134 50.610 -59.009 1.00 61.34 1054 ASP A C 1
ATOM 8271 O O . ASP A 1 1054 ? 5.103 50.532 -58.340 1.00 61.34 1054 ASP A O 1
ATOM 8275 N N . VAL A 1 1055 ? 6.753 49.512 -59.458 1.00 67.62 1055 VAL A N 1
ATOM 8276 C CA . VAL A 1 1055 ? 6.259 48.146 -59.238 1.00 67.62 1055 VAL A CA 1
ATOM 8277 C C . VAL A 1 1055 ? 7.206 47.410 -58.294 1.00 67.62 1055 VAL A C 1
ATOM 8279 O O . VAL A 1 1055 ? 8.375 47.201 -58.604 1.00 67.62 1055 VAL A O 1
ATOM 8282 N N . HIS A 1 1056 ? 6.694 46.991 -57.137 1.00 63.75 1056 HIS A N 1
ATOM 8283 C CA . HIS A 1 1056 ? 7.457 46.217 -56.156 1.00 63.75 1056 HIS A CA 1
ATOM 8284 C C . HIS A 1 1056 ? 7.511 44.715 -56.497 1.00 63.75 1056 HIS A C 1
ATOM 8286 O O . HIS A 1 1056 ? 6.606 44.162 -57.130 1.00 63.75 1056 HIS A O 1
ATOM 8292 N N . GLY A 1 1057 ? 8.572 44.048 -56.034 1.00 68.88 1057 GLY A N 1
ATOM 8293 C CA . GLY A 1 1057 ? 8.804 42.613 -56.210 1.00 68.88 1057 GLY A CA 1
ATOM 8294 C C . GLY A 1 1057 ? 9.300 42.230 -57.607 1.00 68.88 1057 GLY A C 1
ATOM 8295 O O . GLY A 1 1057 ? 9.696 43.071 -58.413 1.00 68.88 1057 GLY A O 1
ATOM 8296 N N . ILE A 1 1058 ? 9.252 40.934 -57.922 1.00 68.88 1058 ILE A N 1
ATOM 8297 C CA . ILE A 1 1058 ? 9.852 40.348 -59.131 1.00 68.88 1058 ILE A CA 1
ATOM 8298 C C . ILE A 1 1058 ? 9.280 40.915 -60.438 1.00 68.88 1058 ILE A C 1
ATOM 8300 O O . ILE A 1 1058 ? 9.915 40.808 -61.473 1.00 68.88 1058 ILE A O 1
ATOM 8304 N N . ARG A 1 1059 ? 8.086 41.523 -60.405 1.00 66.75 1059 ARG A N 1
ATOM 8305 C CA . ARG A 1 1059 ? 7.452 42.142 -61.581 1.00 66.75 1059 ARG A CA 1
ATOM 8306 C C . ARG A 1 1059 ? 8.050 43.502 -61.953 1.00 66.75 1059 ARG A C 1
ATOM 8308 O O . ARG A 1 1059 ? 7.824 43.947 -63.069 1.00 66.75 1059 ARG A O 1
ATOM 8315 N N . GLY A 1 1060 ? 8.779 44.148 -61.041 1.00 70.44 1060 GLY A N 1
ATOM 8316 C CA . GLY A 1 1060 ? 9.549 45.367 -61.314 1.00 70.44 1060 GLY A CA 1
ATOM 8317 C C . GLY A 1 1060 ? 11.031 45.107 -61.605 1.00 70.44 1060 GLY A C 1
ATOM 8318 O O . GLY A 1 1060 ? 11.789 46.058 -61.822 1.00 70.44 1060 GLY A O 1
ATOM 8319 N N . LEU A 1 1061 ? 11.451 43.835 -61.591 1.00 80.25 1061 LEU A N 1
ATOM 8320 C CA . LEU A 1 1061 ? 12.835 43.398 -61.745 1.00 80.25 1061 LEU A CA 1
ATOM 8321 C C . LEU A 1 1061 ? 12.996 42.508 -62.973 1.00 80.25 1061 LEU A C 1
ATOM 8323 O O . LEU A 1 1061 ? 12.264 41.537 -63.148 1.00 80.25 1061 LEU A O 1
ATOM 8327 N N . ASP A 1 1062 ? 14.036 42.778 -63.747 1.00 82.00 1062 ASP A N 1
ATOM 8328 C CA . ASP A 1 1062 ? 14.467 41.924 -64.846 1.00 82.00 1062 ASP A CA 1
ATOM 8329 C C . ASP A 1 1062 ? 15.793 41.238 -64.507 1.00 82.00 1062 ASP A C 1
ATOM 8331 O O . ASP A 1 1062 ? 16.548 41.683 -63.637 1.00 82.00 1062 ASP A O 1
ATOM 8335 N N . VAL A 1 1063 ? 16.076 40.118 -65.173 1.00 84.62 1063 VAL A N 1
ATOM 8336 C CA . VAL A 1 1063 ? 17.287 39.326 -64.930 1.00 84.62 1063 VAL A CA 1
ATOM 8337 C C . VAL A 1 1063 ? 18.234 39.454 -66.108 1.00 84.62 1063 VAL A C 1
ATOM 8339 O O . VAL A 1 1063 ? 17.856 39.227 -67.257 1.00 84.62 1063 VAL A O 1
ATOM 8342 N N . VAL A 1 1064 ? 19.497 39.749 -65.813 1.00 86.75 1064 VAL A N 1
ATOM 8343 C CA . VAL A 1 1064 ? 20.546 39.868 -66.824 1.00 86.75 1064 VAL A CA 1
ATOM 8344 C C . VAL A 1 1064 ? 21.762 39.016 -66.483 1.00 86.75 1064 VAL A C 1
ATOM 8346 O O . VAL A 1 1064 ? 22.064 38.784 -65.311 1.00 86.75 1064 VAL A O 1
ATOM 8349 N N . ARG A 1 1065 ? 22.500 38.575 -67.504 1.00 88.50 1065 ARG A N 1
ATOM 8350 C CA . ARG A 1 1065 ? 23.845 38.001 -67.368 1.00 88.50 1065 ARG A CA 1
ATOM 8351 C C . ARG A 1 1065 ? 24.886 39.057 -67.697 1.00 88.50 1065 ARG A C 1
ATOM 8353 O O . ARG A 1 1065 ? 24.807 39.685 -68.751 1.00 88.50 1065 ARG A O 1
ATOM 8360 N N . ILE A 1 1066 ? 25.871 39.236 -66.822 1.00 88.44 1066 ILE A N 1
ATOM 8361 C CA . ILE A 1 1066 ? 26.893 40.272 -66.992 1.00 88.44 1066 ILE A CA 1
ATOM 8362 C C . ILE A 1 1066 ? 28.090 39.699 -67.749 1.00 88.44 1066 ILE A C 1
ATOM 8364 O O . ILE A 1 1066 ? 28.739 38.772 -67.269 1.00 88.44 1066 ILE A O 1
ATOM 8368 N N . HIS A 1 1067 ? 28.404 40.279 -68.908 1.00 85.19 1067 HIS A N 1
ATOM 8369 C CA . HIS A 1 1067 ? 29.521 39.858 -69.758 1.00 85.19 1067 HIS A CA 1
ATOM 8370 C C . HIS A 1 1067 ? 30.784 40.703 -69.551 1.00 85.19 1067 HIS A C 1
ATOM 8372 O O . HIS A 1 1067 ? 31.889 40.168 -69.615 1.00 85.19 1067 HIS A O 1
ATOM 8378 N N . LEU A 1 1068 ? 30.645 42.003 -69.271 1.00 87.44 1068 LEU A N 1
ATOM 8379 C CA . LEU A 1 1068 ? 31.784 42.909 -69.091 1.00 87.44 1068 LEU A CA 1
ATOM 8380 C C . LEU A 1 1068 ? 31.423 44.066 -68.157 1.00 87.44 1068 LEU A C 1
ATOM 8382 O O . LEU A 1 1068 ? 30.373 44.676 -68.334 1.00 87.44 1068 LEU A O 1
ATOM 8386 N N . PHE A 1 1069 ? 32.317 44.426 -67.233 1.00 89.31 1069 PHE A N 1
ATOM 8387 C CA . PHE A 1 1069 ? 32.269 45.723 -66.551 1.00 89.31 1069 PHE A CA 1
ATOM 8388 C C . PHE A 1 1069 ? 33.303 46.658 -67.167 1.00 89.31 1069 PHE A C 1
ATOM 8390 O O . PHE A 1 1069 ? 34.472 46.289 -67.314 1.00 89.31 1069 PHE A O 1
ATOM 8397 N N . PHE A 1 1070 ? 32.897 47.873 -67.512 1.00 90.31 1070 PHE A N 1
ATOM 8398 C CA . PHE A 1 1070 ? 33.798 48.857 -68.086 1.00 90.31 1070 PHE A CA 1
ATOM 8399 C C . PHE A 1 1070 ? 33.400 50.281 -67.709 1.00 90.31 1070 PHE A C 1
ATOM 8401 O O . PHE A 1 1070 ? 32.281 50.547 -67.286 1.00 90.31 1070 PHE A O 1
ATOM 8408 N N . SER A 1 1071 ? 34.332 51.217 -67.847 1.00 88.50 1071 SER A N 1
ATOM 8409 C CA . SER A 1 1071 ? 34.031 52.632 -67.649 1.00 88.50 1071 SER A CA 1
ATOM 8410 C C . SER A 1 1071 ? 34.817 53.519 -68.590 1.00 88.50 1071 SER A C 1
ATOM 8412 O O . SER A 1 1071 ? 35.920 53.162 -69.012 1.00 88.50 1071 SER A O 1
ATOM 8414 N N . PHE A 1 1072 ? 34.259 54.685 -68.882 1.00 88.69 1072 PHE A N 1
ATOM 8415 C CA . PHE A 1 1072 ? 34.886 55.719 -69.696 1.00 88.69 1072 PHE A CA 1
ATOM 8416 C C . PHE A 1 1072 ? 34.529 57.106 -69.144 1.00 88.69 1072 PHE A C 1
ATOM 8418 O O . PHE A 1 1072 ? 33.669 57.244 -68.269 1.00 88.69 1072 PHE A O 1
ATOM 8425 N N . LYS A 1 1073 ? 35.219 58.142 -69.626 1.00 84.56 1073 LYS A N 1
ATOM 8426 C CA . LYS A 1 1073 ? 34.933 59.538 -69.275 1.00 84.56 1073 LYS A CA 1
ATOM 8427 C C . LYS A 1 1073 ? 34.542 60.308 -70.526 1.00 84.56 1073 LYS A C 1
ATOM 8429 O O . LYS A 1 1073 ? 35.285 60.278 -71.495 1.00 84.56 1073 LYS A O 1
ATOM 8434 N N . LEU A 1 1074 ? 33.414 61.011 -70.485 1.00 80.69 1074 LEU A N 1
ATOM 8435 C CA . LEU A 1 1074 ? 32.951 61.878 -71.570 1.00 80.69 1074 LEU A CA 1
ATOM 8436 C C . LEU A 1 1074 ? 32.559 63.235 -70.974 1.00 80.69 1074 LEU A C 1
ATOM 8438 O O . LEU A 1 1074 ? 31.783 63.291 -70.024 1.00 80.69 1074 LEU A O 1
ATOM 8442 N N . ARG A 1 1075 ? 33.129 64.333 -71.494 1.00 77.38 1075 ARG A N 1
ATOM 8443 C CA . ARG A 1 1075 ? 32.898 65.715 -71.002 1.00 77.38 1075 ARG A CA 1
ATOM 8444 C C . ARG A 1 1075 ? 33.093 65.891 -69.481 1.00 77.38 1075 ARG A C 1
ATOM 8446 O O . ARG A 1 1075 ? 32.381 66.655 -68.841 1.00 77.38 1075 ARG A O 1
ATOM 8453 N N . GLY A 1 1076 ? 34.056 65.176 -68.896 1.00 71.19 1076 GLY A N 1
ATOM 8454 C CA . GLY A 1 1076 ? 34.355 65.229 -67.457 1.00 71.19 1076 GLY A CA 1
ATOM 8455 C C . GLY A 1 1076 ? 33.461 64.354 -66.567 1.00 71.19 1076 GLY A C 1
ATOM 8456 O O . GLY A 1 1076 ? 33.781 64.189 -65.392 1.00 71.19 1076 GLY A O 1
ATOM 8457 N N . ILE A 1 1077 ? 32.409 63.735 -67.114 1.00 80.12 1077 ILE A N 1
ATOM 8458 C CA . ILE A 1 1077 ? 31.517 62.812 -66.398 1.00 80.12 1077 ILE A CA 1
ATOM 8459 C C . ILE A 1 1077 ? 32.050 61.380 -66.537 1.00 80.12 1077 ILE A C 1
ATOM 8461 O O . ILE A 1 1077 ? 32.455 60.961 -67.624 1.00 80.12 1077 ILE A O 1
ATOM 8465 N N . HIS A 1 1078 ? 32.087 60.635 -65.429 1.00 83.38 1078 HIS A N 1
ATOM 8466 C CA . HIS A 1 1078 ? 32.507 59.231 -65.392 1.00 83.38 1078 HIS A CA 1
ATOM 8467 C C . HIS A 1 1078 ? 31.291 58.315 -65.516 1.00 83.38 1078 HIS A C 1
ATOM 8469 O O . HIS A 1 1078 ? 30.366 58.416 -64.715 1.00 83.38 1078 HIS A O 1
ATOM 8475 N N . TYR A 1 1079 ? 31.309 57.426 -66.509 1.00 84.50 1079 TYR A N 1
ATOM 8476 C CA . TYR A 1 1079 ? 30.223 56.488 -66.782 1.00 84.50 1079 TYR A CA 1
ATOM 8477 C C . TYR A 1 1079 ? 30.659 55.063 -66.417 1.00 84.50 1079 TYR A C 1
ATOM 8479 O O . TYR A 1 1079 ? 31.454 54.466 -67.151 1.00 84.50 1079 TYR A O 1
ATOM 8487 N N . PRO A 1 1080 ? 30.196 54.513 -65.279 1.00 87.19 1080 PRO A N 1
ATOM 8488 C CA . PRO A 1 1080 ? 30.354 53.104 -64.948 1.00 87.19 1080 PRO A CA 1
ATOM 8489 C C . PRO A 1 1080 ? 29.266 52.275 -65.647 1.00 87.19 1080 PRO A C 1
ATOM 8491 O O . PRO A 1 1080 ? 28.077 52.419 -65.359 1.00 87.19 1080 PRO A O 1
ATOM 8494 N N . CYS A 1 1081 ? 29.671 51.369 -66.536 1.00 89.75 1081 CYS A N 1
ATOM 8495 C CA . CYS A 1 1081 ? 28.765 50.602 -67.388 1.00 89.75 1081 CYS A CA 1
ATOM 8496 C C . CYS A 1 1081 ? 29.000 49.087 -67.292 1.00 89.75 1081 CYS A C 1
ATOM 8498 O O . CYS A 1 1081 ? 30.109 48.605 -67.037 1.00 89.75 1081 CYS A O 1
ATOM 8500 N N . ALA A 1 1082 ? 27.941 48.320 -67.540 1.00 89.44 1082 ALA A N 1
ATOM 8501 C CA . ALA A 1 1082 ? 27.996 46.875 -67.698 1.00 89.44 1082 ALA A CA 1
ATOM 8502 C C . ALA A 1 1082 ? 27.417 46.476 -69.061 1.00 89.44 1082 ALA A C 1
ATOM 8504 O O . ALA A 1 1082 ? 26.337 46.929 -69.437 1.00 89.44 1082 ALA A O 1
ATOM 8505 N N . LEU A 1 1083 ? 28.125 45.614 -69.795 1.00 88.56 1083 LEU A N 1
ATOM 8506 C CA . LEU A 1 1083 ? 27.580 44.922 -70.963 1.00 88.56 1083 LEU A CA 1
ATOM 8507 C C . LEU A 1 1083 ? 26.811 43.700 -70.472 1.00 88.56 1083 LEU A C 1
ATOM 8509 O O . LEU A 1 1083 ? 27.390 42.823 -69.814 1.00 88.56 1083 LEU A O 1
ATOM 8513 N N . VAL A 1 1084 ? 25.525 43.637 -70.798 1.00 87.88 1084 VAL A N 1
ATOM 8514 C CA . VAL A 1 1084 ? 24.626 42.611 -70.281 1.00 87.88 1084 VAL A CA 1
ATOM 8515 C C . VAL A 1 1084 ? 23.820 41.932 -71.380 1.00 87.88 1084 VAL A C 1
ATOM 8517 O O . VAL A 1 1084 ? 23.533 42.511 -72.428 1.00 87.88 1084 VAL A O 1
ATOM 8520 N N . ARG A 1 1085 ? 23.443 40.682 -71.112 1.00 85.38 1085 ARG A N 1
ATOM 8521 C CA . ARG A 1 1085 ? 22.506 39.895 -71.916 1.00 85.38 1085 ARG A CA 1
ATOM 8522 C C . ARG A 1 1085 ? 21.219 39.691 -71.124 1.00 85.38 1085 ARG A C 1
ATOM 8524 O O . ARG A 1 1085 ? 21.284 39.227 -69.984 1.00 85.38 1085 ARG A O 1
ATOM 8531 N N . TRP A 1 1086 ? 20.073 40.022 -71.710 1.00 83.12 1086 TRP A N 1
ATOM 8532 C CA . TRP A 1 1086 ? 18.777 39.938 -71.030 1.00 83.12 1086 TRP A CA 1
ATOM 8533 C C . TRP A 1 1086 ? 18.192 38.525 -71.058 1.00 83.12 1086 TRP A C 1
ATOM 8535 O O . TRP A 1 1086 ? 18.237 37.847 -72.085 1.00 83.12 1086 TRP A O 1
ATOM 8545 N N . PHE A 1 1087 ? 17.588 38.107 -69.943 1.00 78.00 1087 PHE A N 1
ATOM 8546 C CA . PHE A 1 1087 ? 16.666 36.974 -69.900 1.00 78.00 1087 PHE A CA 1
ATOM 8547 C C . PHE A 1 1087 ? 15.230 37.499 -69.947 1.00 78.00 1087 PHE A C 1
ATOM 8549 O O . PHE A 1 1087 ? 14.859 38.360 -69.152 1.00 78.00 1087 PHE A O 1
ATOM 8556 N N . ARG A 1 1088 ? 14.410 36.969 -70.861 1.00 71.69 1088 ARG A N 1
ATOM 8557 C CA . ARG A 1 1088 ? 12.976 37.285 -70.933 1.00 71.69 1088 ARG A CA 1
ATOM 8558 C C . ARG A 1 1088 ? 12.142 36.261 -70.163 1.00 71.69 1088 ARG A C 1
ATOM 8560 O O . ARG A 1 1088 ? 12.513 35.095 -70.040 1.00 71.69 1088 ARG A O 1
ATOM 8567 N N . TRP A 1 1089 ? 10.990 36.706 -69.678 1.00 66.88 1089 TRP A N 1
ATOM 8568 C CA . TRP A 1 1089 ? 9.937 35.860 -69.120 1.00 66.88 1089 TRP A CA 1
ATOM 8569 C C . TRP A 1 1089 ? 9.274 35.050 -70.242 1.00 66.88 1089 TRP A C 1
ATOM 8571 O O . TRP A 1 1089 ? 8.879 35.643 -71.240 1.00 66.88 1089 TRP A O 1
ATOM 8581 N N . VAL A 1 1090 ? 9.139 33.723 -70.113 1.00 56.56 1090 VAL A N 1
ATOM 8582 C CA . VAL A 1 1090 ? 8.601 32.882 -71.206 1.00 56.56 1090 VAL A CA 1
ATOM 8583 C C . VAL A 1 1090 ? 7.463 31.958 -70.760 1.00 56.56 1090 VAL A C 1
ATOM 8585 O O . VAL A 1 1090 ? 7.582 31.248 -69.763 1.00 56.56 1090 VAL A O 1
ATOM 8588 N N . ALA A 1 1091 ? 6.413 31.929 -71.585 1.00 50.78 1091 ALA A N 1
ATOM 8589 C CA . ALA A 1 1091 ? 5.840 30.727 -72.217 1.00 50.78 1091 ALA A CA 1
ATOM 8590 C C . ALA A 1 1091 ? 5.647 31.077 -73.723 1.00 50.78 1091 ALA A C 1
ATOM 8592 O O . ALA A 1 1091 ? 5.446 32.252 -74.013 1.00 50.78 1091 ALA A O 1
ATOM 8593 N N . ASP A 1 1092 ? 5.701 30.215 -74.747 1.00 40.16 1092 ASP A N 1
ATOM 8594 C CA . ASP A 1 1092 ? 6.011 28.780 -74.859 1.00 40.16 1092 ASP A CA 1
ATOM 8595 C C . ASP A 1 1092 ? 6.731 28.491 -76.212 1.00 40.16 1092 ASP A C 1
ATOM 8597 O O . ASP A 1 1092 ? 6.326 27.614 -76.955 1.00 40.16 1092 ASP A O 1
ATOM 8601 N N . GLU A 1 1093 ? 7.777 29.256 -76.574 1.00 35.69 1093 GLU A N 1
ATOM 8602 C CA . GLU A 1 1093 ? 8.758 28.982 -77.658 1.00 35.69 1093 GLU A CA 1
ATOM 8603 C C . GLU A 1 1093 ? 9.997 29.908 -77.478 1.00 35.69 1093 GLU A C 1
ATOM 8605 O O . GLU A 1 1093 ? 9.898 30.891 -76.741 1.00 35.69 1093 GLU A O 1
ATOM 8610 N N . PRO A 1 1094 ? 11.199 29.585 -78.009 1.00 38.56 1094 PRO A N 1
ATOM 8611 C CA . PRO A 1 1094 ? 12.399 30.403 -77.820 1.00 38.56 1094 PRO A CA 1
ATOM 8612 C C . PRO A 1 1094 ? 12.454 31.514 -78.869 1.00 38.56 1094 PRO A C 1
ATOM 8614 O O . PRO A 1 1094 ? 12.357 31.237 -80.059 1.00 38.56 1094 PRO A O 1
ATOM 8617 N N . ASP A 1 1095 ? 12.682 32.749 -78.447 1.00 38.19 1095 ASP A N 1
ATOM 8618 C CA . ASP A 1 1095 ? 13.030 33.812 -79.388 1.00 38.19 1095 ASP A CA 1
ATOM 8619 C C . ASP A 1 1095 ? 14.542 33.739 -79.669 1.00 38.19 1095 ASP A C 1
ATOM 8621 O O . ASP A 1 1095 ? 15.332 33.601 -78.726 1.00 38.19 1095 ASP A O 1
ATOM 8625 N N . GLU A 1 1096 ? 14.962 33.802 -80.937 1.00 45.03 1096 GLU A N 1
ATOM 8626 C CA . GLU A 1 1096 ? 16.392 33.817 -81.307 1.00 45.03 1096 GLU A CA 1
ATOM 8627 C C . GLU A 1 1096 ? 17.062 35.182 -81.041 1.00 45.03 1096 GLU A C 1
ATOM 8629 O O . GLU A 1 1096 ? 18.289 35.276 -81.043 1.00 45.03 1096 GLU A O 1
ATOM 8634 N N . ASP A 1 1097 ? 16.298 36.211 -80.664 1.00 45.69 1097 ASP A N 1
ATOM 8635 C CA . ASP A 1 1097 ? 16.815 37.556 -80.403 1.00 45.69 1097 ASP A CA 1
ATOM 8636 C C . ASP A 1 1097 ? 17.009 37.840 -78.901 1.00 45.69 1097 ASP A C 1
ATOM 8638 O O . ASP A 1 1097 ? 16.284 38.613 -78.264 1.00 45.69 1097 ASP A O 1
ATOM 8642 N N . THR A 1 1098 ? 18.041 37.242 -78.291 1.00 56.28 1098 THR A N 1
ATOM 8643 C CA . THR A 1 1098 ? 18.535 37.742 -76.995 1.00 56.28 1098 THR A CA 1
ATOM 8644 C C . THR A 1 1098 ? 19.247 39.076 -77.209 1.00 56.28 1098 THR A C 1
ATOM 8646 O O . THR A 1 1098 ? 20.374 39.104 -77.703 1.00 56.28 1098 THR A O 1
ATOM 8649 N N . VAL A 1 1099 ? 18.609 40.176 -76.820 1.00 68.25 1099 VAL A N 1
ATOM 8650 C CA . VAL A 1 1099 ? 19.174 41.523 -76.970 1.00 68.25 1099 VAL A CA 1
ATOM 8651 C C . VAL A 1 1099 ? 20.384 41.692 -76.037 1.00 68.25 1099 VAL A C 1
ATOM 8653 O O . VAL A 1 1099 ? 20.312 41.397 -74.841 1.00 68.25 1099 VAL A O 1
ATOM 8656 N N . LEU A 1 1100 ? 21.510 42.148 -76.587 1.00 79.06 1100 LEU A N 1
ATOM 8657 C CA . LEU A 1 1100 ? 22.660 42.662 -75.837 1.00 79.06 1100 LEU A CA 1
ATOM 8658 C C . LEU A 1 1100 ? 22.477 44.167 -75.652 1.00 79.06 1100 LEU A C 1
ATOM 8660 O O . LEU A 1 1100 ? 22.160 44.868 -76.611 1.00 79.06 1100 LEU A O 1
ATOM 8664 N N . SER A 1 1101 ? 22.702 44.678 -74.445 1.00 82.62 1101 SER A N 1
ATOM 8665 C CA . SER A 1 1101 ? 22.696 46.124 -74.214 1.00 82.62 1101 SER A CA 1
ATOM 8666 C C . SER A 1 1101 ? 23.736 46.547 -73.182 1.00 82.62 1101 SER A C 1
ATOM 8668 O O . SER A 1 1101 ? 24.273 45.735 -72.424 1.00 82.62 1101 SER A O 1
ATOM 8670 N N . VAL A 1 1102 ? 24.049 47.842 -73.185 1.00 85.19 1102 VAL A N 1
ATOM 8671 C CA . VAL A 1 1102 ? 24.884 48.480 -72.167 1.00 85.19 1102 VAL A CA 1
ATOM 8672 C C . VAL A 1 1102 ? 23.960 49.156 -71.163 1.00 85.19 1102 VAL A C 1
ATOM 8674 O O . VAL A 1 1102 ? 23.122 49.966 -71.552 1.00 85.19 1102 VAL A O 1
ATOM 8677 N N . ILE A 1 1103 ? 24.118 48.821 -69.883 1.00 87.00 1103 ILE A N 1
ATOM 8678 C CA . ILE A 1 1103 ? 23.359 49.422 -68.782 1.00 87.00 1103 ILE A CA 1
ATOM 8679 C C . ILE A 1 1103 ? 24.297 50.165 -67.822 1.00 87.00 1103 ILE A C 1
ATOM 8681 O O . ILE A 1 1103 ? 25.464 49.773 -67.678 1.00 87.00 1103 ILE A O 1
ATOM 8685 N N . PRO A 1 1104 ? 23.822 51.222 -67.146 1.00 86.62 1104 PRO A N 1
ATOM 8686 C CA . PRO A 1 1104 ? 24.595 51.879 -66.106 1.00 86.62 1104 PRO A CA 1
ATOM 8687 C C . PRO A 1 1104 ? 24.560 51.044 -64.812 1.00 86.62 1104 PRO A C 1
ATOM 8689 O O . PRO A 1 1104 ? 23.600 50.319 -64.539 1.00 86.62 1104 PRO A O 1
ATOM 8692 N N . LEU A 1 1105 ? 25.649 51.074 -64.036 1.00 84.94 1105 LEU A N 1
ATOM 8693 C CA . LEU A 1 1105 ? 25.826 50.182 -62.874 1.00 84.94 1105 LEU A CA 1
ATOM 8694 C C . LEU A 1 1105 ? 24.816 50.407 -61.739 1.00 84.94 1105 LEU A C 1
ATOM 8696 O O . LEU A 1 1105 ? 24.572 49.494 -60.955 1.00 84.94 1105 LEU A O 1
ATOM 8700 N N . ASP A 1 1106 ? 24.259 51.607 -61.639 1.00 81.88 1106 ASP A N 1
ATOM 8701 C CA . ASP A 1 1106 ? 23.255 52.018 -60.652 1.00 81.88 1106 ASP A CA 1
ATOM 8702 C C . ASP A 1 1106 ? 21.900 51.311 -60.821 1.00 81.88 1106 ASP A C 1
ATOM 8704 O O . ASP A 1 1106 ? 21.141 51.194 -59.860 1.00 81.88 1106 ASP A O 1
ATOM 8708 N N . THR A 1 1107 ? 21.613 50.778 -62.011 1.00 83.62 1107 THR A N 1
ATOM 8709 C CA . THR A 1 1107 ? 20.399 49.987 -62.277 1.00 83.62 1107 THR A CA 1
ATOM 8710 C C . THR A 1 1107 ? 20.464 48.568 -61.712 1.00 83.62 1107 THR A C 1
ATOM 8712 O O . THR A 1 1107 ? 19.426 47.921 -61.540 1.00 83.62 1107 THR A O 1
ATOM 8715 N N . ILE A 1 1108 ? 21.669 48.075 -61.409 1.00 86.31 1108 ILE A N 1
ATOM 8716 C CA . ILE A 1 1108 ? 21.888 46.744 -60.846 1.00 86.31 1108 ILE A CA 1
ATOM 8717 C C . ILE A 1 1108 ? 21.638 46.793 -59.337 1.00 86.31 1108 ILE A C 1
ATOM 8719 O O . ILE A 1 1108 ? 22.274 47.552 -58.612 1.00 86.31 1108 ILE A O 1
ATOM 8723 N N . ILE A 1 1109 ? 20.751 45.929 -58.846 1.00 81.38 1109 ILE A N 1
ATOM 8724 C CA . ILE A 1 1109 ? 20.419 45.867 -57.417 1.00 81.38 1109 ILE A CA 1
ATOM 8725 C C . ILE A 1 1109 ? 21.327 44.866 -56.699 1.00 81.38 1109 ILE A C 1
ATOM 8727 O O . ILE A 1 1109 ? 22.002 45.208 -55.728 1.00 81.38 1109 ILE A O 1
ATOM 8731 N N . ARG A 1 1110 ? 21.338 43.610 -57.165 1.00 84.88 1110 ARG A N 1
ATOM 8732 C CA . ARG A 1 1110 ? 22.084 42.502 -56.543 1.00 84.88 1110 ARG A CA 1
ATOM 8733 C C . ARG A 1 1110 ? 22.232 41.289 -57.465 1.00 84.88 1110 ARG A C 1
ATOM 8735 O O . ARG A 1 1110 ? 21.663 41.263 -58.556 1.00 84.88 1110 ARG A O 1
ATOM 8742 N N . ALA A 1 1111 ? 22.969 40.268 -57.023 1.00 85.50 1111 ALA A N 1
ATOM 8743 C CA . ALA A 1 1111 ? 23.147 39.026 -57.775 1.00 85.50 1111 ALA A CA 1
ATOM 8744 C C . ALA A 1 1111 ? 21.844 38.203 -57.869 1.00 85.50 1111 ALA A C 1
ATOM 8746 O O . ALA A 1 1111 ? 21.075 38.123 -56.912 1.00 85.50 1111 ALA A O 1
ATOM 8747 N N . ALA A 1 1112 ? 21.627 37.539 -59.006 1.00 85.88 1112 ALA A N 1
ATOM 8748 C CA . ALA A 1 1112 ? 20.500 36.645 -59.261 1.00 85.88 1112 ALA A CA 1
ATOM 8749 C C . ALA A 1 1112 ? 20.988 35.197 -59.403 1.00 85.88 1112 ALA A C 1
ATOM 8751 O O . ALA A 1 1112 ? 21.913 34.913 -60.166 1.00 85.88 1112 ALA A O 1
ATOM 8752 N N . HIS A 1 1113 ? 20.362 34.261 -58.684 1.00 86.88 1113 HIS A N 1
ATOM 8753 C CA . HIS A 1 1113 ? 20.674 32.836 -58.796 1.00 86.88 1113 HIS A CA 1
ATOM 8754 C C . HIS A 1 1113 ? 19.650 32.124 -59.686 1.00 86.88 1113 HIS A C 1
ATOM 8756 O O . HIS A 1 1113 ? 18.468 32.041 -59.341 1.00 86.88 1113 HIS A O 1
ATOM 8762 N N . LEU A 1 1114 ? 20.119 31.586 -60.812 1.00 84.88 1114 LEU A N 1
ATOM 8763 C CA . LEU A 1 1114 ? 19.316 30.843 -61.781 1.00 84.88 1114 LEU A CA 1
ATOM 8764 C C . LEU A 1 1114 ? 19.633 29.345 -61.716 1.00 84.88 1114 LEU A C 1
ATOM 8766 O O . LEU A 1 1114 ? 20.798 28.960 -61.650 1.00 84.88 1114 LEU A O 1
ATOM 8770 N N . ILE A 1 1115 ? 18.601 28.500 -61.756 1.00 84.88 1115 ILE A N 1
ATOM 8771 C CA . ILE A 1 1115 ? 18.722 27.033 -61.780 1.00 84.88 1115 ILE A CA 1
ATOM 8772 C C . ILE A 1 1115 ? 18.041 26.509 -63.044 1.00 84.88 1115 ILE A C 1
ATOM 8774 O O . ILE A 1 1115 ? 16.885 26.837 -63.287 1.00 84.88 1115 ILE A O 1
ATOM 8778 N N . GLY A 1 1116 ? 18.730 25.692 -63.844 1.00 82.19 1116 GLY A N 1
ATOM 8779 C CA . GLY A 1 1116 ? 18.181 25.160 -65.096 1.00 82.19 1116 GLY A CA 1
ATOM 8780 C C . GLY A 1 1116 ? 16.920 24.310 -64.895 1.00 82.19 1116 GLY A C 1
ATOM 8781 O O . GLY A 1 1116 ? 16.787 23.585 -63.906 1.00 82.19 1116 GLY A O 1
ATOM 8782 N N . VAL A 1 1117 ? 15.986 24.384 -65.842 1.00 81.62 1117 VAL A N 1
ATOM 8783 C CA . VAL A 1 1117 ? 14.839 23.473 -65.926 1.00 81.62 1117 VAL A CA 1
ATOM 8784 C C . VAL A 1 1117 ? 15.281 22.224 -66.690 1.00 81.62 1117 VAL A C 1
ATOM 8786 O O . VAL A 1 1117 ? 15.445 22.252 -67.904 1.00 81.62 1117 VAL A O 1
ATOM 87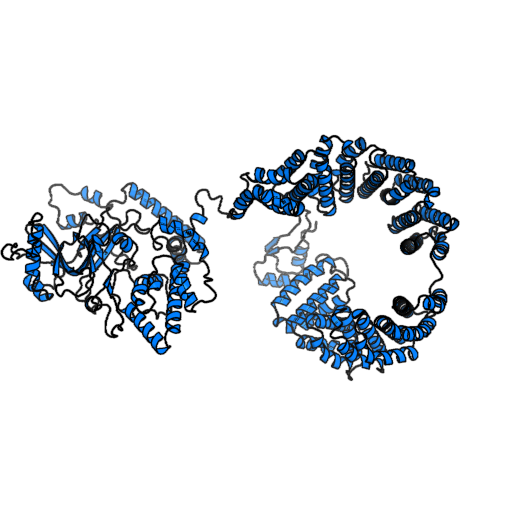89 N N . TYR A 1 1118 ? 15.479 21.121 -65.968 1.00 80.62 1118 TYR A N 1
ATOM 8790 C CA . TYR A 1 1118 ? 16.125 19.913 -66.501 1.00 80.62 1118 TYR A CA 1
ATOM 8791 C C . TYR A 1 1118 ? 15.251 19.043 -67.428 1.00 80.62 1118 TYR A C 1
ATOM 8793 O O . TYR A 1 1118 ? 15.779 18.190 -68.130 1.00 80.62 1118 TYR A O 1
ATOM 8801 N N . GLY A 1 1119 ? 13.927 19.231 -67.449 1.00 73.06 1119 GLY A N 1
ATOM 8802 C CA . GLY A 1 1119 ? 13.018 18.410 -68.262 1.00 73.06 1119 GLY A CA 1
ATOM 8803 C C . GLY A 1 1119 ? 12.958 16.928 -67.844 1.00 73.06 1119 GLY A C 1
ATOM 8804 O O . GLY A 1 1119 ? 13.258 16.571 -66.699 1.00 73.06 1119 GLY A O 1
ATOM 8805 N N . HIS A 1 1120 ? 12.522 16.068 -68.774 1.00 68.50 1120 HIS A N 1
ATOM 8806 C CA . HIS A 1 1120 ? 12.403 14.610 -68.585 1.00 68.50 1120 HIS A CA 1
ATOM 8807 C C . HIS A 1 1120 ? 13.634 13.820 -69.059 1.00 68.50 1120 HIS A C 1
ATOM 8809 O O . HIS A 1 1120 ? 13.743 12.630 -68.766 1.00 68.50 1120 HIS A O 1
ATOM 8815 N N . GLU A 1 1121 ? 14.551 14.467 -69.778 1.00 74.81 1121 GLU A N 1
ATOM 8816 C CA . GLU A 1 1121 ? 15.784 13.850 -70.262 1.00 74.81 1121 GLU A CA 1
ATOM 8817 C C . GLU A 1 1121 ? 16.896 13.916 -69.206 1.00 74.81 1121 GLU A C 1
ATOM 8819 O O . GLU A 1 1121 ? 16.878 14.737 -68.285 1.00 74.81 1121 GLU A O 1
ATOM 8824 N N . ARG A 1 1122 ? 17.860 12.998 -69.318 1.00 78.69 1122 ARG A N 1
ATOM 8825 C CA . ARG A 1 1122 ? 18.979 12.887 -68.379 1.00 78.69 1122 ARG A CA 1
ATOM 8826 C C . ARG A 1 1122 ? 20.006 13.982 -68.657 1.00 78.69 1122 ARG A C 1
ATOM 8828 O O . ARG A 1 1122 ? 20.349 14.224 -69.813 1.00 78.69 1122 ARG A O 1
ATOM 8835 N N . VAL A 1 1123 ? 20.561 14.580 -67.605 1.00 83.69 1123 VAL A N 1
ATOM 8836 C CA . VAL A 1 1123 ? 21.624 15.582 -67.762 1.00 83.69 1123 VAL A CA 1
ATOM 8837 C C . VAL A 1 1123 ? 22.895 14.900 -68.302 1.00 83.69 1123 VAL A C 1
ATOM 8839 O O . VAL A 1 1123 ? 23.333 13.908 -67.711 1.00 83.69 1123 VAL A O 1
ATOM 8842 N N . PRO A 1 1124 ? 23.515 15.401 -69.392 1.00 82.38 1124 PRO A N 1
ATOM 8843 C CA . PRO A 1 1124 ? 24.727 14.807 -69.952 1.00 82.38 1124 PRO A CA 1
ATOM 8844 C C . PRO A 1 1124 ? 25.876 14.735 -68.938 1.00 82.38 1124 PRO A C 1
ATOM 8846 O O . PRO A 1 1124 ? 26.168 15.707 -68.236 1.00 82.38 1124 PRO A O 1
ATOM 8849 N N . ASP A 1 1125 ? 26.583 13.600 -68.904 1.00 76.19 1125 ASP A N 1
ATOM 8850 C CA . ASP A 1 1125 ? 27.659 13.350 -67.931 1.00 76.19 1125 ASP A CA 1
ATOM 8851 C C . ASP A 1 1125 ? 28.859 14.323 -68.104 1.00 76.19 1125 ASP A C 1
ATOM 8853 O O . ASP A 1 1125 ? 29.604 14.561 -67.154 1.00 76.19 1125 ASP A O 1
ATOM 8857 N N . GLY A 1 1126 ? 29.019 14.942 -69.284 1.00 74.44 1126 GLY A N 1
ATOM 8858 C CA . GLY A 1 1126 ? 30.072 15.926 -69.586 1.00 74.44 1126 GLY A CA 1
ATOM 8859 C C . GLY A 1 1126 ? 29.722 17.397 -69.309 1.00 74.44 1126 GLY A C 1
ATOM 8860 O O . GLY A 1 1126 ? 30.612 18.241 -69.383 1.00 74.44 1126 GLY A O 1
ATOM 8861 N N . LEU A 1 1127 ? 28.462 17.726 -68.992 1.00 83.25 1127 LEU A N 1
ATOM 8862 C CA . LEU A 1 1127 ? 28.030 19.113 -68.771 1.00 83.25 1127 LEU A CA 1
ATOM 8863 C C . LEU A 1 1127 ? 28.525 19.626 -67.415 1.00 83.25 1127 LEU A C 1
ATOM 8865 O O . LEU A 1 1127 ? 28.165 19.056 -66.389 1.00 83.25 1127 LEU A O 1
ATOM 8869 N N . THR A 1 1128 ? 29.311 20.699 -67.392 1.00 81.25 1128 THR A N 1
ATOM 8870 C CA . THR A 1 1128 ? 29.824 21.303 -66.145 1.00 81.25 1128 THR A CA 1
ATOM 8871 C C . THR A 1 1128 ? 28.965 22.475 -65.671 1.00 81.25 1128 THR A C 1
ATOM 8873 O O . THR A 1 1128 ? 28.249 23.088 -66.460 1.00 81.25 1128 THR A O 1
ATOM 8876 N N . GLU A 1 1129 ? 29.073 22.848 -64.394 1.00 77.31 1129 GLU A N 1
ATOM 8877 C CA . GLU A 1 1129 ? 28.320 23.957 -63.790 1.00 77.31 1129 GLU A CA 1
ATOM 8878 C C . GLU A 1 1129 ? 28.563 25.316 -64.469 1.00 77.31 1129 GLU A C 1
ATOM 8880 O O . GLU A 1 1129 ? 27.721 26.211 -64.418 1.00 77.31 1129 GLU A O 1
ATOM 8885 N N . HIS A 1 1130 ? 29.718 25.470 -65.120 1.00 79.88 1130 HIS A N 1
ATOM 8886 C CA . HIS A 1 1130 ? 30.106 26.677 -65.846 1.00 79.88 1130 HIS A CA 1
ATOM 8887 C C . HIS A 1 1130 ? 29.368 26.830 -67.181 1.00 79.88 1130 HIS A C 1
ATOM 8889 O O . HIS A 1 1130 ? 29.208 27.947 -67.664 1.00 79.88 1130 HIS A O 1
ATOM 8895 N N . GLN A 1 1131 ? 28.910 25.716 -67.753 1.00 80.06 1131 GLN A N 1
ATOM 8896 C CA . GLN A 1 1131 ? 28.200 25.654 -69.030 1.00 80.06 1131 GLN A CA 1
ATOM 8897 C C . GLN A 1 1131 ? 26.678 25.629 -68.841 1.00 80.06 1131 GLN A C 1
ATOM 8899 O O . GLN A 1 1131 ? 25.934 25.765 -69.806 1.00 80.06 1131 GLN A O 1
ATOM 8904 N N . SER A 1 1132 ? 26.190 25.481 -67.608 1.00 82.50 1132 SER A N 1
ATOM 8905 C CA . SER A 1 1132 ? 24.763 25.323 -67.315 1.00 82.50 1132 SER A CA 1
ATOM 8906 C C . SER A 1 1132 ? 23.902 26.506 -67.755 1.00 82.50 1132 SER A C 1
ATOM 8908 O O . SER A 1 1132 ? 22.795 26.295 -68.239 1.00 82.50 1132 SER A O 1
ATOM 8910 N N . LEU A 1 1133 ? 24.396 27.743 -67.633 1.00 80.94 1133 LEU A N 1
ATOM 8911 C CA . LEU A 1 1133 ? 23.664 28.934 -68.096 1.00 80.94 1133 LEU A CA 1
ATOM 8912 C C . LEU A 1 1133 ? 23.541 29.012 -69.627 1.00 80.94 1133 LEU A C 1
ATOM 8914 O O . LEU A 1 1133 ? 22.689 29.741 -70.120 1.00 80.94 1133 LEU A O 1
ATOM 8918 N N . ASP A 1 1134 ? 24.378 28.273 -70.356 1.00 80.50 1134 ASP A N 1
ATOM 8919 C CA . ASP A 1 1134 ? 24.378 28.209 -71.821 1.00 80.50 1134 ASP A CA 1
ATOM 8920 C C . ASP A 1 1134 ? 23.693 26.933 -72.347 1.00 80.50 1134 ASP A C 1
ATOM 8922 O O . ASP A 1 1134 ? 23.236 26.897 -73.485 1.00 80.50 1134 ASP A O 1
ATOM 8926 N N . ALA A 1 1135 ? 23.605 25.882 -71.524 1.00 79.31 1135 ALA A N 1
ATOM 8927 C CA . ALA A 1 1135 ? 23.070 24.578 -71.910 1.00 79.31 1135 ALA A CA 1
ATOM 8928 C C . ALA A 1 1135 ? 21.552 24.435 -71.724 1.00 79.31 1135 ALA A C 1
ATOM 8930 O O . ALA A 1 1135 ? 20.926 23.643 -72.428 1.00 79.31 1135 ALA A O 1
ATOM 8931 N N . PHE A 1 1136 ? 20.952 25.156 -70.770 1.00 80.19 1136 PHE A N 1
ATOM 8932 C CA . PHE A 1 1136 ? 19.511 25.087 -70.517 1.00 80.19 1136 PHE A CA 1
ATOM 8933 C C . PHE A 1 1136 ? 18.767 26.246 -71.178 1.00 80.19 1136 PHE A C 1
ATOM 8935 O O . PHE A 1 1136 ? 19.233 27.379 -71.201 1.00 80.19 1136 PHE A O 1
ATOM 8942 N N . ARG A 1 1137 ? 17.567 25.952 -71.684 1.00 73.94 1137 ARG A N 1
ATOM 8943 C CA . ARG A 1 1137 ? 16.696 26.928 -72.355 1.00 73.94 1137 ARG A CA 1
ATOM 8944 C C . ARG A 1 1137 ? 15.843 27.742 -71.382 1.00 73.94 1137 ARG A C 1
ATOM 8946 O O . ARG A 1 1137 ? 15.545 28.900 -71.641 1.00 73.94 1137 ARG A O 1
ATOM 8953 N N . PHE A 1 1138 ? 15.444 27.127 -70.269 1.00 78.44 1138 PHE A N 1
ATOM 8954 C CA . PHE A 1 1138 ? 14.601 27.739 -69.244 1.00 78.44 1138 PHE A CA 1
ATOM 8955 C C . PHE A 1 1138 ? 15.283 27.650 -67.882 1.00 78.44 1138 PHE A C 1
ATOM 8957 O O . PHE A 1 1138 ? 15.956 26.659 -67.581 1.00 78.44 1138 PHE A O 1
ATOM 8964 N N . PHE A 1 1139 ? 15.057 28.656 -67.037 1.00 82.38 1139 PHE A N 1
ATOM 8965 C CA . PHE A 1 1139 ? 15.647 28.744 -65.705 1.00 82.38 1139 PHE A CA 1
ATOM 8966 C C . PHE A 1 1139 ? 14.598 29.109 -64.652 1.00 82.38 1139 PHE A C 1
ATOM 8968 O O . PHE A 1 1139 ? 13.771 29.994 -64.854 1.00 82.38 1139 PHE A O 1
ATOM 8975 N N . TYR A 1 1140 ? 14.668 28.456 -63.495 1.00 80.25 1140 TYR A N 1
ATOM 8976 C CA . TYR A 1 1140 ? 13.997 28.890 -62.278 1.00 80.25 1140 TYR A CA 1
ATOM 8977 C C . TYR A 1 1140 ? 14.824 29.974 -61.583 1.00 80.25 1140 TYR A C 1
ATOM 8979 O O . TYR A 1 1140 ? 16.024 29.799 -61.356 1.00 80.25 1140 TYR A O 1
ATOM 8987 N N . VAL A 1 1141 ? 14.167 31.054 -61.164 1.00 79.62 1141 VAL A N 1
ATOM 8988 C CA . VAL A 1 1141 ? 14.761 32.057 -60.272 1.00 79.62 1141 VAL A CA 1
ATOM 8989 C C . VAL A 1 1141 ? 14.727 31.528 -58.838 1.00 79.62 1141 VAL A C 1
ATOM 8991 O O . VAL A 1 1141 ? 13.658 31.251 -58.283 1.00 79.62 1141 VAL A O 1
ATOM 8994 N N . ASN A 1 1142 ? 15.894 31.368 -58.214 1.00 80.25 1142 ASN A N 1
ATOM 8995 C CA . ASN A 1 1142 ? 15.985 30.823 -56.865 1.00 80.25 1142 ASN A CA 1
ATOM 8996 C C . ASN A 1 1142 ? 15.707 31.889 -55.795 1.00 80.25 1142 ASN A C 1
ATOM 8998 O O . ASN A 1 1142 ? 16.622 32.489 -55.234 1.00 80.25 1142 ASN A O 1
ATOM 9002 N N . LYS A 1 1143 ? 14.431 32.040 -55.437 1.00 71.25 1143 LYS A N 1
ATOM 9003 C CA . LYS A 1 1143 ? 13.980 32.907 -54.334 1.00 71.25 1143 LYS A CA 1
ATOM 9004 C C . LYS A 1 1143 ? 14.423 32.465 -52.932 1.00 71.25 1143 LYS A C 1
ATOM 9006 O O . LYS A 1 1143 ? 14.187 33.181 -51.970 1.00 71.25 1143 LYS A O 1
ATOM 9011 N N . TYR A 1 1144 ? 15.019 31.280 -52.793 1.00 72.25 1144 TYR A N 1
ATOM 9012 C CA . TYR A 1 1144 ? 15.492 30.733 -51.517 1.00 72.25 1144 TYR A CA 1
ATOM 9013 C C . TYR A 1 1144 ? 17.017 30.834 -51.358 1.00 72.25 1144 TYR A C 1
ATOM 9015 O O . TYR A 1 1144 ? 17.571 30.279 -50.405 1.00 72.25 1144 TYR A O 1
ATOM 9023 N N . ALA A 1 1145 ? 17.710 31.517 -52.279 1.00 69.81 1145 ALA A N 1
ATOM 9024 C CA . ALA A 1 1145 ? 19.163 31.686 -52.241 1.00 69.81 1145 ALA A CA 1
ATOM 9025 C C . ALA A 1 1145 ? 19.638 32.298 -50.907 1.00 69.81 1145 ALA A C 1
ATOM 9027 O O . ALA A 1 1145 ? 20.574 31.778 -50.293 1.00 69.81 1145 ALA A O 1
ATOM 9028 N N . ASP A 1 1146 ? 18.918 33.292 -50.392 1.00 67.94 1146 ASP A N 1
ATOM 9029 C CA . ASP A 1 1146 ? 19.047 33.863 -49.048 1.00 67.94 1146 ASP A CA 1
ATOM 9030 C C . ASP A 1 1146 ? 17.739 34.553 -48.621 1.00 67.94 1146 ASP A C 1
ATOM 9032 O O . ASP A 1 1146 ? 16.784 34.619 -49.392 1.00 67.94 1146 ASP A O 1
ATOM 9036 N N . HIS A 1 1147 ? 17.675 35.002 -47.364 1.00 64.12 1147 HIS A N 1
ATOM 9037 C CA . HIS A 1 1147 ? 16.479 35.626 -46.789 1.00 64.12 1147 HIS A CA 1
ATOM 9038 C C . HIS A 1 1147 ? 16.070 36.903 -47.537 1.00 64.12 1147 HIS A C 1
ATOM 9040 O O . HIS A 1 1147 ? 14.916 37.025 -47.937 1.00 64.12 1147 HIS A O 1
ATOM 9046 N N . HIS A 1 1148 ? 17.023 37.795 -47.808 1.00 66.44 1148 HIS A N 1
ATOM 9047 C CA . HIS A 1 1148 ? 16.745 39.054 -48.496 1.00 66.44 1148 HIS A CA 1
ATOM 9048 C C . HIS A 1 1148 ? 16.424 38.847 -49.975 1.00 66.44 1148 HIS A C 1
ATOM 9050 O O . HIS A 1 1148 ? 15.776 39.690 -50.578 1.00 66.44 1148 HIS A O 1
ATOM 9056 N N . ALA A 1 1149 ? 16.835 37.731 -50.585 1.00 66.12 1149 ALA A N 1
ATOM 9057 C CA . ALA A 1 1149 ? 16.441 37.392 -51.950 1.00 66.12 1149 ALA A CA 1
ATOM 9058 C C . ALA A 1 1149 ? 14.944 37.112 -51.999 1.00 66.12 1149 ALA A C 1
ATOM 9060 O O . ALA A 1 1149 ? 14.293 37.517 -52.948 1.00 66.12 1149 ALA A O 1
ATOM 9061 N N . PHE A 1 1150 ? 14.381 36.484 -50.966 1.00 67.31 1150 PHE A N 1
ATOM 9062 C CA . PHE A 1 1150 ? 12.937 36.309 -50.872 1.00 67.31 1150 PHE A CA 1
ATOM 9063 C C . PHE A 1 1150 ? 12.221 37.662 -50.772 1.00 67.31 1150 PHE A C 1
ATOM 9065 O O . PHE A 1 1150 ? 11.342 37.905 -51.581 1.00 67.31 1150 PHE A O 1
ATOM 9072 N N . GLU A 1 1151 ? 12.662 38.543 -49.870 1.00 65.88 1151 GLU A N 1
ATOM 9073 C CA . GLU A 1 1151 ? 12.082 39.880 -49.629 1.00 65.88 1151 GLU A CA 1
ATOM 9074 C C . GLU A 1 1151 ? 12.254 40.860 -50.807 1.00 65.88 1151 GLU A C 1
ATOM 9076 O O . GLU A 1 1151 ? 11.383 41.668 -51.101 1.00 65.88 1151 GLU A O 1
ATOM 9081 N N . THR A 1 1152 ? 13.379 40.792 -51.528 1.00 65.31 1152 THR A N 1
ATOM 9082 C CA . THR A 1 1152 ? 13.618 41.642 -52.713 1.00 65.31 1152 THR A CA 1
ATOM 9083 C C . THR A 1 1152 ? 12.742 41.203 -53.893 1.00 65.31 1152 THR A C 1
ATOM 9085 O O . THR A 1 1152 ? 12.389 42.007 -54.754 1.00 65.31 1152 THR A O 1
ATOM 9088 N N . ILE A 1 1153 ? 12.418 39.909 -53.964 1.00 64.38 1153 ILE A N 1
ATOM 9089 C CA . ILE A 1 1153 ? 11.718 39.282 -55.088 1.00 64.38 1153 ILE A CA 1
ATOM 9090 C C . ILE A 1 1153 ? 10.197 39.190 -54.830 1.00 64.38 1153 ILE A C 1
ATOM 9092 O O . ILE A 1 1153 ? 9.424 39.213 -55.787 1.00 64.38 1153 ILE A O 1
ATOM 9096 N N . PHE A 1 1154 ? 9.738 39.091 -53.583 1.00 54.62 1154 PHE A N 1
ATOM 9097 C CA . PHE A 1 1154 ? 8.330 38.932 -53.190 1.00 54.62 1154 PHE A CA 1
ATOM 9098 C C . PHE A 1 1154 ? 7.994 39.834 -52.013 1.00 54.62 1154 PHE A C 1
ATOM 9100 O O . PHE A 1 1154 ? 6.889 40.420 -52.070 1.00 54.62 1154 PHE A O 1
#

Radius of gyration: 52.14 Å; Cα contacts (8 Å, |Δi|>4): 1430; chains: 1; bounding box: 87×133×134 Å

Solvent-accessible surface area (backbone atoms only — not comparable to full-atom values): 64704 Å² total; per-residue (Å²): 144,80,88,52,66,69,60,55,51,39,61,74,66,73,46,80,75,54,83,44,77,46,83,46,64,48,100,86,71,50,78,77,56,85,60,54,64,43,55,97,46,71,69,51,47,54,55,44,50,68,72,49,65,89,67,76,93,65,94,76,83,81,95,82,84,80,62,74,88,56,52,64,76,64,49,56,57,52,54,55,51,49,67,74,44,30,71,73,44,54,90,47,48,64,65,51,45,72,67,37,37,62,30,64,70,47,90,50,66,64,53,27,50,51,31,42,52,47,51,24,50,48,40,68,35,47,30,68,70,53,54,49,65,67,49,53,73,43,39,58,39,89,54,65,66,58,23,50,34,51,19,48,50,50,21,35,37,30,70,60,69,38,58,77,74,48,47,67,57,40,44,52,33,36,66,39,87,86,40,70,48,26,20,39,30,34,32,45,22,55,26,36,33,20,68,73,49,30,61,73,41,57,94,50,38,45,63,55,42,66,42,39,48,70,34,62,73,43,91,49,65,72,37,22,29,46,34,24,44,22,55,18,34,42,30,57,22,28,58,68,50,68,49,83,43,43,62,84,43,49,63,60,44,59,54,39,50,74,74,44,64,66,74,46,22,40,25,32,48,41,20,49,32,37,41,47,63,33,46,60,37,79,61,33,40,58,52,49,56,62,48,46,61,55,44,62,66,50,52,76,55,88,50,65,71,47,44,55,40,48,53,50,29,51,53,39,55,73,70,28,76,53,60,53,73,64,54,44,60,69,72,45,42,59,60,45,34,71,56,75,52,75,80,56,70,46,57,45,47,63,67,44,35,68,48,27,68,47,91,51,61,74,56,23,47,54,46,34,45,50,49,32,55,50,39,73,74,71,48,49,84,74,52,48,74,72,54,46,55,46,42,55,53,20,48,52,47,44,63,70,70,58,92,67,96,51,66,53,58,53,51,22,50,42,49,52,49,61,54,46,36,65,74,43,52,88,49,44,68,61,52,51,50,52,35,57,55,33,52,70,44,89,50,58,67,50,25,19,53,28,22,49,46,46,38,63,42,33,62,47,43,52,73,53,66,44,58,70,61,52,36,54,50,32,41,55,45,60,70,50,73,78,51,88,52,52,73,29,37,16,24,35,42,39,21,46,41,35,42,45,72,65,66,31,64,87,71,36,36,67,45,58,68,68,50,49,65,55,46,59,64,50,55,75,48,86,50,67,58,32,33,40,25,45,36,47,36,53,24,51,40,28,67,71,39,42,89,67,50,62,69,71,59,54,53,53,44,50,59,58,41,59,63,44,42,62,46,88,52,65,67,39,27,53,38,40,44,52,23,50,26,29,42,38,60,72,46,70,56,65,66,61,46,54,57,41,57,58,49,41,65,50,89,50,67,62,52,34,58,41,40,33,52,37,51,15,40,37,19,52,63,68,39,48,81,72,44,60,64,50,44,60,65,61,38,73,48,88,50,63,70,40,29,53,43,43,61,59,28,50,60,55,27,36,61,63,42,38,81,68,39,67,85,47,46,81,82,42,46,66,56,48,52,50,60,73,67,53,67,80,77,53,97,54,68,85,43,94,86,52,62,62,83,81,60,63,62,52,53,40,58,63,52,47,41,40,38,50,41,52,68,37,49,52,48,51,53,51,51,46,42,49,69,77,32,61,66,75,57,22,54,50,51,53,53,41,34,23,45,50,45,32,31,43,47,88,48,91,95,54,76,84,35,86,68,30,78,78,66,94,74,84,54,74,67,53,41,55,38,44,64,56,51,46,65,73,34,48,57,79,83,55,62,74,77,65,70,52,78,86,68,65,83,67,65,57,56,51,53,39,31,77,72,59,76,38,71,93,61,85,89,62,85,76,54,73,62,57,71,76,41,56,64,57,43,67,76,64,68,57,79,81,80,66,33,44,61,57,60,47,49,50,40,37,65,61,40,52,50,30,48,70,73,32,87,70,66,78,33,67,65,52,20,52,54,47,46,56,50,51,52,51,50,52,52,50,49,51,57,34,47,79,68,50,72,63,70,72,66,94,60,57,72,68,56,68,75,75,61,70,95,86,63,89,75,57,78,70,56,61,54,60,71,66,43,89,78,66,90,68,74,78,71,81,83,64,91,71,65,93,49,50,66,38,92,57,84,94,50,76,48,42,48,44,70,56,96,64,66,54,82,91,60,60,43,41,50,58,61,32,12,54,74,75,74,40,64,59,44,43,59,37,52,21,25,40,49,34,40,73,75,44,77,86,53,96,65,62,34,89,81,50,60,76,88,80,31,56,88,83,87,57,60,45,44,38,32,49,36,32,39,25,33,25,62,44,64,39,89,93,32,38,90,65,5,25,36,37,44,74,44,39,24,29,78,62,42,93,84,74,45,49,39,61,39,33,29,33,30,68,73,40,97,89,44,79,30,49,86,12,44,43,45,30,36,36,66,38,36,36,32,37,61,58,98,88,45,78,48,54,32,31,38,32,38,55,60,80,91,82,88,92,78,86,77,91,76,69,56,72,46,53,43,57,40,76,43,38,45,43,78,45,51,58,36,64,58,69,64,91,62,80,78,62,93,82,64,47,29,74,46,32,82,77,71,40,94,47,66,46,74,46,50,58,77,42,74,64,46,31,64,62,41,92

pLDDT: mean 76.26, std 15.97, range [24.48, 95.44]

Mean predicted aligned error: 21.71 Å

InterPro domains:
  IPR011989 Armadillo-like helical [G3DSA:1.25.10.10] (69-478)
  IPR011989 Armadillo-like helical [G3DSA:1.25.10.10] (479-682)
  IPR016024 Armadillo-type fold [SSF48371] (80-569)
  IPR016024 Armadillo-type fold [SSF48371] (530-679)
  IPR038737 Splicing factor 3B subunit 1-like [PTHR12097] (80-681)
  IPR041078 Plavaka transposase [PF18759] (672-717)
  IPR054573 Phosphatase PP2A regulatory subunit A/Splicing factor 3B subunit 1-like, HEAT repeat [PF22646] (586-650)

Nearest PDB structures (foldseek):
  7b92-assembly1_C  TM=6.603E-01  e=2.380E-52  Homo sapiens
  7dvq-assembly1_1  TM=7.612E-01  e=1.225E-47  Homo sapiens
  7onb-assembly1_C  TM=6.453E-01  e=3.063E-51  Homo sapiens
  7abh-assembly1_u  TM=7.634E-01  e=1.347E-46  Homo sapiens
  7dco-assembly1_1  TM=6.954E-01  e=3.906E-41  Saccharomyces cerevisiae

Secondary structure (DSSP, 8-state):
--SSHHHHHHHHTTPPPPSEEEEEE-TTS-EEEEEEEE-SSHHHHHHHHHHHTT--SS----S----GGGHHHHHHHHHHHHHHHGGGGGGGHHHHHHHHGGGGG-SSHHHHHHHHHHHHHHHHHH-HHHHHHHHGGGSS-S-HHHHHHHHHHHHHHHHHH-HHHHHHHHHHHHT-SS-HHHHHHHHHHHHHHHHHHGGGGGGGHHHHHHHHGGGGG-S-HHHHHHHHHHHHHHHHHHTTS-GGGGHHHHHHHHHHHHH--THHHHHHHHHHHHHGGGS-HHHHHHHHHHHHHHHHHHTT---HHHHHHHHHHHHHHHHSTT--HHHIIIIIHHHHHHHT----HHHHHHHHGGGGG-S-HHHHHHHHHHHHHHHHHH-STT--HHHHHHHHHHHHHHHHS-SS--HHHHHHHHHHHHHHGGGGGGGHHHHHHHHHHHHT-S-HHHHHHHHHHHHHHHHHHHHTT-HHHHHHHHHHHHHGGG-S-HHHHHHHHHHHHHHHHHH-TTT-SS-HHHHHHHHHHHTT---HHHHHHHHHHHHHHHHHHGGGS-HHHHHHHHHHHHHHTT-SSHHHHHHHHHHHHHHHHHS-HHHHHHHHHHHTTSS-HHHHHHHHHHHHHHHHHH-HHHHTTHHHHHHTSS-HHHHHHHHHHHHHHHHHHGGGGGGGHHHHHHHHHHHHH-----TTTT-TT--HHHH----HIIIIIIIIIIIIIHHHHHHHHHHHS-HHHHHHHHHHHHHHHHTSPP-TTPPP-TTTT--SS--HHHHHHHHHHHHHHHBTTB-GGGG-TTS-THHHHHHHHHTTSSTT----TT-THHHHHHHHHHHTT-TTSSSTHHHHHHHIIIIIHHHHHS-SSSHHHHHHHHHHHHHHHHHHHHHHHHTTTTSS-TTHHHHHTS--TTS---HHHHHHHTGGG------S-----SSEEE-----SEEEEE-SS-BSSS-SSHHHHHHHTT-TTHHHHHHHHHHHHH-TT-SS-TTSS-TTTSPP--PPPEEESEEEEEEE--BTTTBTT-EEEEEEEEEEEETTTEEEE-EEEEE--TT--SGGGEEEEEEEEEEEEEETTEEEEEEEEEEEPP-SSS--S---EEEEEGGGEEEEE-EEE---SSPPPTT--TTTHHHH-S-EEE-TTSSHHHHHHH-

Foldseek 3Di:
DPDCLVVVVCVVVVQDAAPDWAFDADPVGDGDDDIDGHDPDPVSVVRCCVVCVPDDSDDDDDDDDPPPVVVVVVLVVVLVVLQVCQCVCLVCLLVLLVVLLVLCVDPDPVSNVSSLSNLLSNCRRNDDVSLCVNCVVQQQDPDPSSLLSSLLSLLSSCVNVNVVVCLVVLLCQLPPPPHVSSVLSSLSSLLSVLVVCQQVCQVVLLSSLVSLQVQCVDPDLSSNLSSLSNLLSNLRSNPQEDLVSCPSNVVSLLVQCVPDDDSSNLSSLSNVLSSLQNDDLVVSLVVCVVVLVSLLVCLQPPDPSSVVSSVSSLVSSVPHNNDDPVCCVPRPVVSCCVRPHDDALQVLLVVCLVVLQPPDLVSVLVSLLVNLVRCQVPFCPPHDPVSLVSNLVSLLNSLLPDPDDDVSSLSSNLSNLVRCQLVCLVCVVVLLVSLLVQCPDPDLSSVLSSLLSLLSCLQSCVSNVNLVSLQVLLQSLQVCCVPPDQSSNLSSLSSNLSSCVRNDQVSHPVHPAVRLVSLLVQCPDPDPSSVLSSLQSLLVCLQGPVVVYDLVSLVSSLVSLLVQLLDPDPSNLVSSLSSLLSSLLSDPVQVSLVVLLVQLVDQDPSSLVSSLSSLLSSCQRVHVPNRVLVLVVQLPDPDPSSVVSSVVSNVSSCVSNDPSCVVCCVSCVVSVVVVVPDDDCPPCNPPPPDDVVVVPFDQCLVQPQVQVQNVPVVVLLLVLLPLVDPNVVSVVLVQLLQVLQQLFADDAPADHRVRRPPDPDDDSSNSLNCVLRNLLSCPPVDDPQCNVPPPDPPSVQVVCCVSVVDVPGDPRPPCVVVVVCPVVCVVPPDSPFTHCVVVVVCCCVQPVVQCVVAPVVVSPVSSVVVVVVVVVVVVVVVVCVVVVVPPDDPCVVVVVVPDDPPDDDDPVVVVVVVCPPPPCPDPPDPPDRPKDKDDDAADAKAKAFDPDFDPPADFWQQRRCVVLVHNCRQVQVQQVQVCVVCVPDPDRSVPDDSVPTDHDGWTKTWGFKMKMKGQDDGPRHHPRIIIIDIAGQAQADPNPGTDWFKFWFQQAPPDAAQVRIWIWTFNTWMWTDDPNDIFTKTWIWTDDDDPDDDDPDGDIHIDTRGRTRGTWGWRANPPNDRDDPPNGSRCRVVPGPDTDTSCVSDSVSVVRHD

Sequence (1154 aa):
MKRNIPLDIIASLAIPTSYAFNHHLDQSGQLRGLPFANFRQAADTDAVVAALNGFDVYQNQQHSALQIPQMPPMLTPHLRVLYNLDDLVGPYVRKVLVVIEPLLIDEDYYARVEGRGIISNISKAAGFAHMISTMRPDIDHADEYVRNTTARAFSVIASALGIPSLLPFLKAVCRSKKSWQARHTGIRIVQQIAIMMGCAVLPHLRNLVDCIAHGLQDEQTKVRTMTALGPAALAEAAAPYGIESFDNVLKPLWVGIRLHRGKSLAAFLKAIGFILPLMNPEYVSYYIKEVTIILIREFQTSDEEMKKIVLKVVQQCAATEGVTPQYIKQDILPDFFKAFWKAGVAEIVGRIVNELKDEAEPYRKMVMETITKVVASLGASDIDERLEVRLVDGIIYSFQEQTTEGQVMLDGFGTVVNALGIRVKPYLTRIVSTILWRLNNKSAKVRQQAADLTTRLAVVIKQCGEDQLLSKLGLVLFEQLGEEYPDTLGSIIAAEGAIANVVGMTQMNPPVKDLLPRMTSILRNRHEKVQEATINLIGRIADRGAEYVPACEWMRICFELLDLLKAHKKGIRRAAVNSFGYIAKSLVPRDVLQVLLTNLRIQERQSHVCSTVVIAIVAETCGPLTCIPAIPNEHQTAELNVRTSYSKALPLVSEYVGPQSAYYADSVVTMLEDALTDCDLPFTNDFPRADIHELISPDILHQLIKGAFKDHLVDWVEQYIMQMHPKAQALRILADIDRRIAVVPPFSGLRRFHEGRGFKQWTGDDSKALMKVYLPAIVGYVPPDMKMLSKGSMSIREIFRTTGVRPEGFSLPRQHSLMHYHRMIWEFAAPNGLCSSITESKHIDAVKDPWRRSSRCDAVGQMLVTNQRNDKLAASRVDFNDRGMLDGTCLLPHILLYSDPDEDLDPELVRITNLGEIVNKPVKRKKQYDNGALPGPTVLSYVVMAATAQTQHSRTAEALGNEIGHPQLLELIRRFLYDQLNPDSALPGLDVDLAECPIFHEQISVFYSAAASYYAPSDPSGTSGMHREHLRATPLWWHTAPRFDCAFVKSSPDVHGIRGLDVVRIHLFFSFKLRGIHYPCALVRWFRWVADEPDEDTVLSVIPLDTIIRAAHLIGVYGHERVPDGLTEHQSLDAFRFFYVNKYADHHAFETIF